Protein AF-A0A1Z8T392-F1 (afdb_monomer)

pLDDT: mean 76.61, std 21.07, range [21.7, 97.25]

Solvent-accessible surface area (backbone atoms only — not comparable to full-atom values): 53879 Å² total; per-residue (Å²): 110,75,70,64,54,54,56,55,56,63,66,55,63,78,77,70,82,82,86,79,89,86,83,80,90,88,86,86,80,90,82,90,87,83,83,86,84,88,86,86,86,84,83,86,80,91,80,88,80,84,82,88,83,87,85,86,89,87,81,90,85,86,87,81,88,86,92,84,89,84,84,90,82,86,88,85,90,87,87,88,86,86,86,87,89,85,91,81,86,83,79,83,74,80,79,90,80,79,82,70,96,71,83,81,83,89,77,62,59,65,58,57,50,47,74,76,32,81,87,56,62,64,68,63,54,67,69,53,50,75,71,36,47,60,51,42,48,66,30,44,74,63,44,74,74,16,42,60,52,31,53,51,36,52,54,53,14,49,50,31,58,76,41,91,88,54,58,95,59,49,30,38,34,43,34,37,39,43,72,73,66,64,48,61,63,77,61,56,69,75,45,54,44,66,32,45,50,50,43,22,48,44,26,67,76,63,65,40,65,54,68,44,45,49,51,26,32,74,48,32,33,52,61,38,47,39,40,34,76,75,33,67,41,60,58,74,67,54,44,73,56,55,44,67,44,41,50,46,26,57,70,62,21,84,46,40,67,44,26,50,28,36,48,53,34,38,76,70,55,31,55,68,48,47,52,45,41,63,75,56,72,46,56,50,67,43,46,33,50,41,60,62,60,77,54,100,43,71,68,57,26,52,52,44,47,52,34,36,53,48,30,50,48,52,17,44,68,78,40,36,74,46,28,62,75,39,45,58,56,64,25,46,43,54,68,31,78,28,68,63,39,37,51,52,52,51,54,46,42,24,53,86,47,99,89,53,40,20,50,44,44,53,45,61,37,32,75,50,37,55,51,48,48,41,62,44,68,63,40,63,57,56,49,33,48,51,46,51,49,46,52,59,68,40,84,49,67,78,44,52,84,69,86,74,65,71,88,76,60,55,56,86,41,52,62,66,51,43,64,65,52,52,62,42,53,52,21,92,48,48,89,34,71,68,52,53,49,53,50,38,43,52,21,32,57,50,45,46,27,32,37,48,61,60,38,58,37,61,41,66,43,100,85,75,46,74,46,80,37,72,41,57,71,35,59,84,43,34,38,81,60,66,28,55,59,41,41,50,52,58,33,66,39,64,45,31,41,61,47,49,51,54,54,44,61,77,47,28,37,45,60,34,62,74,45,72,44,47,65,83,58,37,65,57,54,50,49,55,39,37,74,39,26,44,35,82,39,70,43,102,82,70,48,79,42,57,44,75,49,96,84,58,37,89,85,62,52,66,62,43,55,49,46,47,51,56,49,52,61,46,49,57,53,35,47,72,77,44,45,89,78,39,62,51,48,74,70,32,53,50,59,65,37,34,64,64,60,82,69,28,24,52,54,26,53,55,44,41,53,25,84,43,62,66,51,27,49,52,50,52,51,54,50,49,88,74,58,60,64,52,50,53,51,37,49,44,46,20,50,50,38,49,52,48,51,46,54,53,47,51,52,34,54,46,33,1,70,64,13,32,88,26,75,70,19,67,52,52,48,54,47,56,51,56,49,68,74,65,58,100,69,86,86,88,84,91,81,86,80,90,77,79,64,73,78,56,48,53,62,39,28,44,73,74,44,72,76,43,63,29,41,41,38,43,34,40,23,35,40,43,36,41,30,68,79,73,48,28,45,31,43,24,33,27,41,40,39,36,41,35,36,62,79,48,93,52,32,37,44,33,45,37,36,37,43,24,38,15,41,31,41,36,86,45,38,37,37,39,22,44,34,42,37,40,35,42,37,38,39,36,44,57,96,48,31,39,42,37,38,39,43,37,43,37,43,31,49,32,41,37,38,39,44,36,85,70,52,21,32,33,37,34,66,44,45,33,41,35,42,38,40,36,41,35,41,37,41,59,43,80,56,94,52,36,38,42,32,45,34,45,34,42,36,42,39,42,38,37,38,50,57,41,55,43,40,73,41,90,86,34,45,65,40,71,72,62,62,37,33,32,41,47,66,45,74,52,55,44,39,34,39,32,50,31,39,35,44,34,40,65,46,74,45,96,91,38,26,40,41,32,48,34,38,37,40,35,44,36,39,36,80,40,38,66,50,60,62,45,47,35,31,48,68,61,51,64,95,82,56,67,32,50,39,58,37,66,82,50,74,35,51,34,32,40,45,32,41,33,41,38,39,37,45,35,66,37,36,31,39,38,45,36,41,37,36,50,44,64,42,94,51,48,44,42,40,38,41,38,38,36,42,37,41,58,86

Structure (mmCIF, N/CA/C/O backbone):
data_AF-A0A1Z8T392-F1
#
_entry.id   AF-A0A1Z8T392-F1
#
loop_
_atom_site.group_PDB
_atom_site.id
_atom_site.type_symbol
_atom_site.label_atom_id
_atom_site.label_alt_id
_atom_site.label_comp_id
_atom_site.label_asym_id
_atom_site.label_entity_id
_atom_site.label_seq_id
_atom_site.pdbx_PDB_ins_code
_atom_site.Cartn_x
_atom_site.Cartn_y
_atom_site.Cartn_z
_atom_site.occupancy
_atom_site.B_iso_or_equiv
_atom_site.auth_seq_id
_atom_site.auth_comp_id
_atom_site.auth_asym_id
_atom_site.auth_atom_id
_atom_site.pdbx_PDB_model_num
ATOM 1 N N . MET A 1 1 ? -39.365 -20.393 27.959 1.00 35.19 1 MET A N 1
ATOM 2 C CA . MET A 1 1 ? -39.059 -19.116 28.637 1.00 35.19 1 MET A CA 1
ATOM 3 C C . MET A 1 1 ? -38.687 -18.010 27.643 1.00 35.19 1 MET A C 1
ATOM 5 O O . MET A 1 1 ? -39.395 -17.018 27.655 1.00 35.19 1 MET A O 1
ATOM 9 N N . LYS A 1 2 ? -37.749 -18.210 26.690 1.00 28.64 2 LYS A N 1
ATOM 10 C CA . LYS A 1 2 ? -37.447 -17.259 25.579 1.00 28.64 2 LYS A CA 1
ATOM 11 C C . LYS A 1 2 ? -38.681 -16.676 24.848 1.00 28.64 2 LYS A C 1
ATOM 13 O O . LYS A 1 2 ? -38.760 -15.475 24.640 1.00 28.64 2 LYS A O 1
ATOM 18 N N . LYS A 1 3 ? -39.691 -17.500 24.534 1.00 29.34 3 LYS A N 1
ATOM 19 C CA . LYS A 1 3 ? -40.916 -17.056 23.831 1.00 29.34 3 LYS A CA 1
ATOM 20 C C . LYS A 1 3 ? -41.839 -16.144 24.664 1.00 29.34 3 LYS A C 1
ATOM 22 O O . LYS A 1 3 ? -42.532 -15.317 24.103 1.00 29.34 3 LYS A O 1
ATOM 27 N N . PHE A 1 4 ? -41.816 -16.266 25.994 1.00 32.41 4 PHE A N 1
ATOM 28 C CA . PHE A 1 4 ? -42.658 -15.464 26.895 1.00 32.41 4 PHE A CA 1
ATOM 29 C C . PHE A 1 4 ? -42.092 -14.049 27.112 1.00 32.41 4 PHE A C 1
ATOM 31 O O . PHE A 1 4 ? -42.850 -13.115 27.339 1.00 32.41 4 PHE A O 1
ATOM 38 N N . ILE A 1 5 ? -40.769 -13.890 26.993 1.00 38.12 5 ILE A N 1
ATOM 39 C CA . ILE A 1 5 ? -40.083 -12.592 27.077 1.00 38.12 5 ILE A CA 1
ATOM 40 C C . ILE A 1 5 ? -40.225 -11.824 25.749 1.00 38.12 5 ILE A C 1
ATOM 42 O O . ILE A 1 5 ? -40.546 -10.639 25.772 1.00 38.12 5 ILE A O 1
ATOM 46 N N . LEU A 1 6 ? -40.124 -12.507 24.597 1.00 35.31 6 LEU A N 1
ATOM 47 C CA . LEU A 1 6 ? -40.352 -11.894 23.274 1.00 35.31 6 LEU A CA 1
ATOM 48 C C . LEU A 1 6 ? -41.775 -11.317 23.108 1.00 35.31 6 LEU A C 1
ATOM 50 O O . LEU A 1 6 ? -41.955 -10.265 22.488 1.00 35.31 6 LEU A O 1
ATOM 54 N N . ASP A 1 7 ? -42.778 -11.984 23.689 1.00 33.69 7 ASP A N 1
ATOM 55 C CA . ASP A 1 7 ? -44.181 -11.553 23.628 1.00 33.69 7 ASP A CA 1
ATOM 56 C C . ASP A 1 7 ? -44.457 -10.312 24.509 1.00 33.69 7 ASP A C 1
ATOM 58 O O . ASP A 1 7 ? -45.347 -9.522 24.192 1.00 33.69 7 ASP A O 1
ATOM 62 N N . ILE A 1 8 ? -43.677 -10.083 25.577 1.00 34.00 8 ILE A N 1
ATOM 63 C CA . ILE A 1 8 ? -43.792 -8.886 26.438 1.00 34.00 8 ILE A CA 1
ATOM 64 C C . ILE A 1 8 ? -43.130 -7.666 25.779 1.00 34.00 8 ILE A C 1
ATOM 66 O O . ILE A 1 8 ? -43.694 -6.570 25.821 1.00 34.00 8 ILE A O 1
ATOM 70 N N . VAL A 1 9 ? -41.989 -7.868 25.109 1.00 35.25 9 VAL A N 1
ATOM 71 C CA . VAL A 1 9 ? -41.267 -6.818 24.365 1.00 35.25 9 VAL A CA 1
ATOM 72 C C . VAL A 1 9 ? -42.069 -6.357 23.139 1.00 35.25 9 VAL A C 1
ATOM 74 O O . VAL A 1 9 ? -42.199 -5.157 22.896 1.00 35.25 9 VAL A O 1
ATOM 77 N N . SER A 1 10 ? -42.724 -7.281 22.426 1.00 31.06 10 SER A N 1
ATOM 78 C CA . SER A 1 10 ? -43.555 -6.942 21.257 1.00 31.06 10 SER A CA 1
ATOM 79 C C . SER A 1 10 ? -44.819 -6.142 21.612 1.00 31.06 10 SER A C 1
ATOM 81 O O . SER A 1 10 ? -45.318 -5.376 20.787 1.00 31.06 10 SER A O 1
ATOM 83 N N . LEU A 1 11 ? -45.341 -6.274 22.839 1.00 29.48 11 LEU A N 1
ATOM 84 C CA . LEU A 1 11 ? -46.571 -5.590 23.257 1.00 29.48 11 LEU A CA 1
ATOM 85 C C . LEU A 1 11 ? -46.356 -4.123 23.676 1.00 29.48 11 LEU A C 1
ATOM 87 O O . LEU A 1 11 ? -47.320 -3.360 23.692 1.00 29.48 11 LEU A O 1
ATOM 91 N N . HIS A 1 12 ? -45.123 -3.712 23.998 1.00 33.53 12 HIS A N 1
ATOM 92 C CA . HIS A 1 12 ? -44.820 -2.350 24.474 1.00 33.53 12 HIS A CA 1
ATOM 93 C C . HIS A 1 12 ? -44.213 -1.431 23.405 1.00 33.53 12 HIS A C 1
ATOM 95 O O . HIS A 1 12 ? -44.299 -0.211 23.536 1.00 33.53 12 HIS A O 1
ATOM 101 N N . LEU A 1 13 ? -43.713 -1.982 22.293 1.00 28.03 13 LEU A N 1
ATOM 102 C CA . LEU A 1 13 ? -43.155 -1.189 21.191 1.00 28.03 13 LEU A CA 1
ATOM 103 C C . LEU A 1 13 ? -44.228 -0.435 20.373 1.00 28.03 13 LEU A C 1
ATOM 105 O O . LEU A 1 13 ? -43.931 0.539 19.690 1.00 28.03 13 LEU A O 1
ATOM 109 N N . THR A 1 14 ? -45.504 -0.826 20.485 1.00 28.28 14 THR A N 1
ATOM 110 C CA . THR A 1 14 ? -46.607 -0.199 19.724 1.00 28.28 14 THR A CA 1
ATOM 111 C C . THR A 1 14 ? -47.180 1.054 20.413 1.00 28.28 14 THR A C 1
ATOM 113 O O . THR A 1 14 ? -47.943 1.796 19.803 1.00 28.28 14 THR A O 1
ATOM 116 N N . ALA A 1 15 ? -46.817 1.329 21.673 1.00 29.58 15 ALA A N 1
ATOM 117 C CA . ALA A 1 15 ? -47.414 2.414 22.464 1.00 29.58 15 ALA A CA 1
ATOM 118 C C . ALA A 1 15 ? -46.528 3.666 22.624 1.00 29.58 15 ALA A C 1
ATOM 120 O O . ALA A 1 15 ? -46.999 4.668 23.158 1.00 29.58 15 ALA A O 1
ATOM 121 N N . VAL A 1 16 ? -45.274 3.640 22.154 1.00 27.98 16 VAL A N 1
ATOM 122 C CA . VAL A 1 16 ? -44.312 4.753 22.325 1.00 27.98 16 VAL A CA 1
ATOM 123 C C . VAL A 1 16 ? -43.982 5.469 21.002 1.00 27.98 16 VAL A C 1
ATOM 125 O O . VAL A 1 16 ? -43.465 6.581 21.010 1.00 27.98 16 VAL A O 1
ATOM 128 N N . LEU A 1 17 ? -44.388 4.924 19.849 1.00 26.16 17 LEU A N 1
ATOM 129 C CA . LEU A 1 17 ? -44.106 5.503 18.529 1.00 26.16 17 LEU A CA 1
ATOM 130 C C . LEU A 1 17 ? -45.190 6.482 18.029 1.00 26.16 17 LEU A C 1
ATOM 132 O O . LEU A 1 17 ? -45.655 6.400 16.898 1.00 26.16 17 LEU A O 1
ATOM 136 N N . THR A 1 18 ? -45.616 7.429 18.861 1.00 28.95 18 THR A N 1
ATOM 137 C CA . THR A 1 18 ? -46.416 8.575 18.396 1.00 28.95 18 THR A CA 1
ATOM 138 C C . THR A 1 18 ? -46.096 9.807 19.225 1.00 28.95 18 THR A C 1
ATOM 140 O O . THR A 1 18 ? -46.852 10.104 20.136 1.00 28.95 18 THR A O 1
ATOM 143 N N . ILE A 1 19 ? -44.992 10.498 18.919 1.00 26.67 19 ILE A N 1
ATOM 144 C CA . ILE A 1 19 ? -44.839 11.969 18.891 1.00 26.67 19 ILE A CA 1
ATOM 145 C C . ILE A 1 19 ? -43.508 12.258 18.162 1.00 26.67 19 ILE A C 1
ATOM 147 O O . ILE A 1 19 ? -42.444 12.243 18.766 1.00 26.67 19 ILE A O 1
ATOM 151 N N . ALA A 1 20 ? -43.574 12.536 16.859 1.00 25.31 20 ALA A N 1
ATOM 152 C CA . ALA A 1 20 ? -42.583 13.334 16.131 1.00 25.31 20 ALA A CA 1
ATOM 153 C C . ALA A 1 20 ? -43.259 13.901 14.864 1.00 25.31 20 ALA A C 1
ATOM 155 O O . ALA A 1 20 ? -43.788 13.123 14.066 1.00 25.31 20 ALA A O 1
ATOM 156 N N . PRO A 1 21 ? -43.335 15.231 14.675 1.00 30.06 21 PRO A N 1
ATOM 157 C CA . PRO A 1 21 ? -43.915 15.819 13.475 1.00 30.06 21 PRO A CA 1
ATOM 158 C C . PRO A 1 21 ? -42.927 15.794 12.299 1.00 30.06 21 PRO A C 1
ATOM 160 O O . PRO A 1 21 ? -41.807 16.286 12.381 1.00 30.06 21 PRO A O 1
ATOM 163 N N . THR A 1 22 ? -43.402 15.250 11.182 1.00 25.98 22 THR A N 1
ATOM 164 C CA . THR A 1 22 ? -42.767 15.219 9.859 1.00 25.98 22 THR A CA 1
ATOM 165 C C . THR A 1 22 ? -42.927 16.546 9.103 1.00 25.98 22 THR A C 1
ATOM 167 O O . THR A 1 22 ? -44.048 17.033 8.944 1.00 25.98 22 THR A O 1
ATOM 170 N N . SER A 1 23 ? -41.841 17.063 8.526 1.00 28.25 23 SER A N 1
ATOM 171 C CA . SER A 1 23 ? -41.832 18.042 7.422 1.00 28.25 23 SER A CA 1
ATOM 172 C C . SER A 1 23 ? -40.484 17.933 6.694 1.00 28.25 23 SER A C 1
ATOM 174 O O . SER A 1 23 ? -39.463 17.982 7.360 1.00 28.25 23 SER A O 1
ATOM 176 N N . GLY A 1 24 ? -40.359 17.787 5.377 1.00 25.66 24 GLY A N 1
ATOM 177 C CA . GLY A 1 24 ? -41.341 17.776 4.305 1.00 25.66 24 GLY A CA 1
ATOM 178 C C . GLY A 1 24 ? -40.683 17.288 3.009 1.00 25.66 24 GLY A C 1
ATOM 179 O O . GLY A 1 24 ? -39.503 17.520 2.763 1.00 25.66 24 GLY A O 1
ATOM 180 N N . PHE A 1 25 ? -41.482 16.595 2.204 1.00 23.06 25 PHE A N 1
ATOM 181 C CA . PHE A 1 25 ? -41.182 16.164 0.845 1.00 23.06 25 PHE A CA 1
ATOM 182 C C . PHE A 1 25 ? -41.152 17.350 -0.130 1.00 23.06 25 PHE A C 1
ATOM 184 O O . PHE A 1 25 ? -42.009 18.232 -0.058 1.00 23.06 25 PHE A O 1
ATOM 191 N N . ALA A 1 26 ? -40.269 17.286 -1.128 1.00 24.02 26 ALA A N 1
ATOM 192 C CA . ALA A 1 26 ? -40.478 17.929 -2.420 1.00 24.02 26 ALA A CA 1
ATOM 193 C C . ALA A 1 26 ? -40.222 16.911 -3.541 1.00 24.02 26 ALA A C 1
ATOM 195 O O . ALA A 1 26 ? -39.096 16.495 -3.792 1.00 24.02 26 ALA A O 1
ATOM 196 N N . GLN A 1 27 ? -41.308 16.523 -4.205 1.00 23.34 27 GLN A N 1
ATOM 197 C CA . GLN A 1 27 ? -41.355 15.779 -5.458 1.00 23.34 27 GLN A CA 1
ATOM 198 C C . GLN A 1 27 ? -42.255 16.586 -6.398 1.00 23.34 27 GLN A C 1
ATOM 200 O O . GLN A 1 27 ? -43.437 16.698 -6.103 1.00 23.34 27 GLN A O 1
ATOM 205 N N . VAL A 1 28 ? -41.720 17.142 -7.491 1.00 23.70 28 VAL A N 1
ATOM 206 C CA . VAL A 1 28 ? -42.434 17.649 -8.691 1.00 23.70 28 VAL A CA 1
ATOM 207 C C . VAL A 1 28 ? -41.365 17.837 -9.789 1.00 23.70 28 VAL A C 1
ATOM 209 O O . VAL A 1 28 ? -40.301 18.347 -9.466 1.00 23.70 28 VAL A O 1
ATOM 212 N N . ALA A 1 29 ? -41.513 17.596 -11.094 1.00 23.94 29 ALA A N 1
ATOM 213 C CA . ALA A 1 29 ? -42.322 16.731 -11.954 1.00 23.94 29 ALA A CA 1
ATOM 214 C C . ALA A 1 29 ? -41.841 16.985 -13.410 1.00 23.94 29 ALA A C 1
ATOM 216 O O . ALA A 1 29 ? -41.576 18.125 -13.773 1.00 23.94 29 ALA A O 1
ATOM 217 N N . ILE A 1 30 ? -41.759 15.917 -14.209 1.00 23.56 30 ILE A N 1
ATOM 218 C CA . ILE A 1 30 ? -42.314 15.735 -15.571 1.00 23.56 30 ILE A CA 1
ATOM 219 C C . ILE A 1 30 ? -42.176 16.876 -16.611 1.00 23.56 30 ILE A C 1
ATOM 221 O O . ILE A 1 30 ? -42.876 17.881 -16.531 1.00 23.56 30 ILE A O 1
ATOM 225 N N . SER A 1 31 ? -41.491 16.575 -17.728 1.00 23.50 31 SER A N 1
ATOM 226 C CA . SER A 1 31 ? -42.078 16.707 -19.080 1.00 23.50 31 SER A CA 1
ATOM 227 C C . SER A 1 31 ? -41.375 15.807 -20.111 1.00 23.50 31 SER A C 1
ATOM 229 O O . SER A 1 31 ? -40.243 16.074 -20.512 1.00 23.50 31 SER A O 1
ATOM 231 N N . GLU A 1 32 ? -42.078 14.764 -20.558 1.00 26.92 32 GLU A N 1
ATOM 232 C CA . GLU A 1 32 ? -41.911 14.137 -21.877 1.00 26.92 32 GLU A CA 1
ATOM 233 C C . GLU A 1 32 ? -42.444 15.062 -22.995 1.00 26.92 32 GLU A C 1
ATOM 235 O O . GLU A 1 32 ? -43.193 15.996 -22.708 1.00 26.92 32 GLU A O 1
ATOM 240 N N . ILE A 1 33 ? -42.079 14.728 -24.246 1.00 25.47 33 ILE A N 1
ATOM 241 C CA . ILE A 1 33 ? -42.636 15.047 -25.591 1.00 25.47 33 ILE A CA 1
ATOM 242 C C . ILE A 1 33 ? -41.437 15.383 -26.510 1.00 25.47 33 ILE A C 1
ATOM 244 O O . ILE A 1 33 ? -40.689 16.307 -26.227 1.00 25.47 33 ILE A O 1
ATOM 248 N N . GLY A 1 34 ? -41.163 14.718 -27.634 1.00 24.95 34 GLY A N 1
ATOM 249 C CA . GLY A 1 34 ? -41.934 13.740 -28.387 1.00 24.95 34 GLY A CA 1
ATOM 250 C C . GLY A 1 34 ? -41.146 13.197 -29.590 1.00 24.95 34 GLY A C 1
ATOM 251 O O . GLY A 1 34 ? -39.995 13.550 -29.841 1.00 24.95 34 GLY A O 1
ATOM 252 N N . GLU A 1 35 ? -41.808 12.284 -30.290 1.00 25.72 35 GLU A N 1
ATOM 253 C CA . GLU A 1 35 ? -41.303 11.344 -31.285 1.00 25.72 35 GLU A CA 1
ATOM 254 C C . GLU A 1 35 ? -40.900 11.924 -32.663 1.00 25.72 35 GLU A C 1
ATOM 256 O O . GLU A 1 35 ? -41.410 12.937 -33.136 1.00 25.72 35 GLU A O 1
ATOM 261 N N . LYS A 1 36 ? -40.004 11.153 -33.303 1.00 29.47 36 LYS A N 1
ATOM 262 C CA . LYS A 1 36 ? -39.677 10.927 -34.735 1.00 29.47 36 LYS A CA 1
ATOM 263 C C . LYS A 1 36 ? -40.721 11.334 -35.809 1.00 29.47 36 LYS A C 1
ATOM 265 O O . LYS A 1 36 ? -41.923 11.260 -35.577 1.00 29.47 36 LYS A O 1
ATOM 270 N N . PRO A 1 37 ? -40.272 11.575 -37.066 1.00 28.70 37 PRO A N 1
ATOM 271 C CA . PRO A 1 37 ? -40.296 10.483 -38.058 1.00 28.70 37 PRO A CA 1
ATOM 272 C C . PRO A 1 37 ? -39.078 10.390 -38.999 1.00 28.70 37 PRO A C 1
ATOM 274 O O . PRO A 1 37 ? -38.380 11.356 -39.293 1.00 28.70 37 PRO A O 1
ATOM 277 N N . SER A 1 38 ? -38.873 9.166 -39.489 1.00 26.19 38 SER A N 1
ATOM 278 C CA . SER A 1 38 ? -37.962 8.758 -40.564 1.00 26.19 38 SER A CA 1
ATOM 279 C C . SER A 1 38 ? -38.312 9.390 -41.913 1.00 26.19 38 SER A C 1
ATOM 281 O O . SER A 1 38 ? -39.504 9.517 -42.165 1.00 26.19 38 SER A O 1
ATOM 283 N N . VAL A 1 39 ? -37.350 9.533 -42.838 1.00 26.69 39 VAL A N 1
ATOM 284 C CA . VAL A 1 39 ? -37.505 9.029 -44.224 1.00 26.69 39 VAL A CA 1
ATOM 285 C C . VAL A 1 39 ? -36.128 8.800 -44.874 1.00 26.69 39 VAL A C 1
ATOM 287 O O . VAL A 1 39 ? -35.294 9.697 -44.905 1.00 26.69 39 VAL A O 1
ATOM 290 N N . ASN A 1 40 ? -35.931 7.603 -45.425 1.00 32.16 40 ASN A N 1
ATOM 291 C CA . ASN A 1 40 ? -34.962 7.264 -46.473 1.00 32.16 40 ASN A CA 1
ATOM 292 C C . ASN A 1 40 ? -35.804 7.034 -47.745 1.00 32.16 40 ASN A C 1
ATOM 294 O O . ASN A 1 40 ? -36.875 6.430 -47.626 1.00 32.16 40 ASN A O 1
ATOM 298 N N . PRO A 1 41 ? -35.424 7.544 -48.924 1.00 30.41 41 PRO A N 1
ATOM 299 C CA . PRO A 1 41 ? -35.066 6.624 -50.022 1.00 30.41 41 PRO A CA 1
ATOM 300 C C . PRO A 1 41 ? -33.976 7.242 -50.930 1.00 30.41 41 PRO A C 1
ATOM 302 O O . PRO A 1 41 ? -33.936 8.449 -51.124 1.00 30.41 41 PRO A O 1
ATOM 305 N N . GLY A 1 42 ? -33.013 6.521 -51.491 1.00 23.70 42 GLY A N 1
ATOM 306 C CA . GLY A 1 42 ? -33.155 5.329 -52.318 1.00 23.70 42 GLY A CA 1
ATOM 307 C C . GLY A 1 42 ? -32.469 5.607 -53.668 1.00 23.70 42 GLY A C 1
ATOM 308 O O . GLY A 1 42 ? -32.588 6.703 -54.205 1.00 23.70 42 GLY A O 1
ATOM 309 N N . ASP A 1 43 ? -31.770 4.593 -54.172 1.00 27.06 43 ASP A N 1
ATOM 310 C CA . ASP A 1 43 ? -31.407 4.360 -55.578 1.00 27.06 43 ASP A CA 1
ATOM 311 C C . ASP A 1 43 ? -30.251 5.149 -56.238 1.00 27.06 43 ASP A C 1
ATOM 313 O O . ASP A 1 43 ? -30.388 6.230 -56.802 1.00 27.06 43 ASP A O 1
ATOM 317 N N . ASN A 1 44 ? -29.089 4.480 -56.208 1.00 28.30 44 ASN A N 1
ATOM 318 C CA . ASN A 1 44 ? -28.139 4.191 -57.302 1.00 28.30 44 ASN A CA 1
ATOM 319 C C . ASN A 1 44 ? -28.502 4.737 -58.715 1.00 28.30 44 ASN A C 1
ATOM 321 O O . ASN A 1 44 ? -29.647 4.604 -59.147 1.00 28.30 44 ASN A O 1
ATOM 325 N N . PRO A 1 45 ? -27.516 5.173 -59.530 1.00 32.47 45 PRO A N 1
ATOM 326 C CA . PRO A 1 45 ? -26.715 4.170 -60.236 1.00 32.47 45 PRO A CA 1
ATOM 327 C C . PRO A 1 45 ? -25.217 4.492 -60.387 1.00 32.47 45 PRO A C 1
ATOM 329 O O . PRO A 1 45 ? -24.777 5.632 -60.517 1.00 32.47 45 PRO A O 1
ATOM 332 N N . SER A 1 46 ? -24.455 3.408 -60.492 1.00 28.67 46 SER A N 1
ATOM 333 C CA . SER A 1 46 ? -23.177 3.282 -61.189 1.00 28.67 46 SER A CA 1
ATOM 334 C C . SER A 1 46 ? -23.083 4.099 -62.486 1.00 28.67 46 SER A C 1
ATOM 336 O O . SER A 1 46 ? -23.945 3.934 -63.349 1.00 28.67 46 SER A O 1
ATOM 338 N N . TYR A 1 47 ? -21.972 4.813 -62.705 1.00 27.83 47 TYR A N 1
ATOM 339 C CA . TYR A 1 47 ? -21.327 4.843 -64.025 1.00 27.83 47 TYR A CA 1
ATOM 340 C C . TYR A 1 47 ? -19.882 5.370 -63.979 1.00 27.83 47 TYR A C 1
ATOM 342 O O . TYR A 1 47 ? -19.613 6.481 -63.534 1.00 27.83 47 TYR A O 1
ATOM 350 N N . ASN A 1 48 ? -18.975 4.546 -64.498 1.00 33.94 48 ASN A N 1
ATOM 351 C CA . ASN A 1 48 ? -17.650 4.896 -65.007 1.00 33.94 48 ASN A CA 1
ATOM 352 C C . ASN A 1 48 ? -17.811 5.353 -66.467 1.00 33.94 48 ASN A C 1
ATOM 354 O O . ASN A 1 48 ? -18.532 4.680 -67.207 1.00 33.94 48 ASN A O 1
ATOM 358 N N . PRO A 1 49 ? -17.109 6.402 -66.919 1.00 30.44 49 PRO A N 1
ATOM 359 C CA . PRO A 1 49 ? -16.421 6.227 -68.191 1.00 30.44 49 PRO A CA 1
ATOM 360 C C . PRO A 1 49 ? -15.016 6.844 -68.226 1.00 30.44 49 PRO A C 1
ATOM 362 O O . PRO A 1 49 ? -14.748 7.952 -67.763 1.00 30.44 49 PRO A O 1
ATOM 365 N N . SER A 1 50 ? -14.143 6.091 -68.881 1.00 27.44 50 SER A N 1
ATOM 366 C CA . SER A 1 50 ? -12.998 6.562 -69.646 1.00 27.44 50 SER A CA 1
ATOM 367 C C . SER A 1 50 ? -13.382 7.615 -70.700 1.00 27.44 50 SER A C 1
ATOM 369 O O . SER A 1 50 ? -14.524 7.664 -71.143 1.00 27.44 50 SER A O 1
ATOM 371 N N . GLU A 1 51 ? -12.358 8.321 -71.189 1.00 28.36 51 GLU A N 1
ATOM 372 C CA . GLU A 1 51 ? -12.315 9.122 -72.431 1.00 28.36 51 GLU A CA 1
ATOM 373 C C . GLU A 1 51 ? -12.735 10.602 -72.346 1.00 28.36 51 GLU A C 1
ATOM 375 O O . GLU A 1 51 ? -13.886 10.989 -72.486 1.00 28.36 51 GLU A O 1
ATOM 380 N N . ASN A 1 52 ? -11.714 11.423 -72.088 1.00 30.55 52 ASN A N 1
ATOM 381 C CA . ASN A 1 52 ? -11.114 12.411 -72.995 1.00 30.55 52 ASN A CA 1
ATOM 382 C C . ASN A 1 52 ? -11.981 13.328 -73.897 1.00 30.55 52 ASN A C 1
ATOM 384 O O . ASN A 1 52 ? -12.950 12.934 -74.530 1.00 30.55 52 ASN A O 1
ATOM 388 N N . ASP A 1 53 ? -11.400 14.518 -74.088 1.00 28.06 53 ASP A N 1
ATOM 389 C CA . ASP A 1 53 ? -11.475 15.411 -75.252 1.00 28.06 53 ASP A CA 1
ATOM 390 C C . ASP A 1 53 ? -12.496 16.570 -75.327 1.00 28.06 53 ASP A C 1
ATOM 392 O O . ASP A 1 53 ? -13.563 16.515 -75.926 1.00 28.06 53 ASP A O 1
ATOM 396 N N . SER A 1 54 ? -12.023 17.702 -74.793 1.00 29.05 54 SER A N 1
ATOM 397 C CA . SER A 1 54 ? -11.605 18.901 -75.546 1.00 29.05 54 SER A CA 1
ATOM 398 C C . SER A 1 54 ? -12.615 19.739 -76.363 1.00 29.05 54 SER A C 1
ATOM 400 O O . SER A 1 54 ? -13.118 19.373 -77.419 1.00 29.05 54 SER A O 1
ATOM 402 N N . SER A 1 55 ? -12.696 21.016 -75.966 1.00 30.22 55 SER A N 1
ATOM 403 C CA . SER A 1 55 ? -12.978 22.187 -76.817 1.00 30.22 55 SER A CA 1
ATOM 404 C C . SER A 1 55 ? -11.984 23.303 -76.427 1.00 30.22 55 SER A C 1
ATOM 406 O O . SER A 1 55 ? -12.196 23.978 -75.424 1.00 30.22 55 SER A O 1
ATOM 408 N N . LYS A 1 56 ? -10.738 23.363 -76.929 1.00 31.77 56 LYS A N 1
ATOM 409 C CA . LYS A 1 56 ? -10.218 23.807 -78.249 1.00 31.77 56 LYS A CA 1
ATOM 410 C C . LYS A 1 56 ? -10.698 25.178 -78.735 1.00 31.77 56 LYS A C 1
ATOM 412 O O . LYS A 1 56 ? -11.876 25.319 -79.020 1.00 31.77 56 LYS A O 1
ATOM 417 N N . LEU A 1 57 ? -9.736 26.080 -78.995 1.00 27.41 57 LEU A N 1
ATOM 418 C CA . LEU A 1 57 ? -9.571 26.885 -80.229 1.00 27.41 57 LEU A CA 1
ATOM 419 C C . LEU A 1 57 ? -8.263 27.726 -80.145 1.00 27.41 57 LEU A C 1
ATOM 421 O O . LEU A 1 57 ? -8.084 28.413 -79.150 1.00 27.41 57 LEU A O 1
ATOM 425 N N . GLN A 1 58 ? -7.321 27.783 -81.104 1.00 34.44 58 GLN A N 1
ATOM 426 C CA . GLN A 1 58 ? -7.068 27.045 -82.360 1.00 34.44 58 GLN A CA 1
ATOM 427 C C . GLN A 1 58 ? -5.679 27.434 -82.944 1.00 34.44 58 GLN A C 1
ATOM 429 O O . GLN A 1 58 ? -5.261 28.582 -82.825 1.00 34.44 58 GLN A O 1
ATOM 434 N N . ILE A 1 59 ? -5.021 26.497 -83.641 1.00 31.06 59 ILE A N 1
ATOM 435 C CA . ILE A 1 59 ? -3.859 26.690 -84.543 1.00 31.06 59 ILE A CA 1
ATOM 436 C C . ILE A 1 59 ? -4.338 26.389 -85.986 1.00 31.06 59 ILE A C 1
ATOM 438 O O . ILE A 1 59 ? -5.249 25.564 -86.124 1.00 31.06 59 ILE A O 1
ATOM 442 N N . PRO A 1 60 ? -3.783 26.991 -87.063 1.00 32.09 60 PRO A N 1
ATOM 443 C CA . PRO A 1 60 ? -4.285 26.780 -88.424 1.00 32.09 60 PRO A CA 1
ATOM 444 C C . PRO A 1 60 ? -3.839 25.468 -89.111 1.00 32.09 60 PRO A C 1
ATOM 446 O O . PRO A 1 60 ? -2.665 25.113 -89.110 1.00 32.09 60 PRO A O 1
ATOM 449 N N . SER A 1 61 ? -4.857 24.843 -89.718 1.00 28.73 61 SER A N 1
ATOM 450 C CA . SER A 1 61 ? -5.037 23.855 -90.808 1.00 28.73 61 SER A CA 1
ATOM 451 C C . SER A 1 61 ? -3.876 23.151 -91.542 1.00 28.73 61 SER A C 1
ATOM 453 O O . SER A 1 61 ? -2.929 23.774 -92.017 1.00 28.73 61 SER A O 1
ATOM 455 N N . ALA A 1 62 ? -4.119 21.859 -91.816 1.00 30.02 62 ALA A N 1
ATOM 456 C CA . ALA A 1 62 ? -3.620 21.101 -92.964 1.00 30.02 62 ALA A CA 1
ATOM 457 C C . ALA A 1 62 ? -4.817 20.567 -93.783 1.00 30.02 62 ALA A C 1
ATOM 459 O O . ALA A 1 62 ? -5.722 19.951 -93.217 1.00 30.02 62 ALA A O 1
ATOM 460 N N . ASP A 1 63 ? -4.795 20.763 -95.105 1.00 29.80 63 ASP A N 1
ATOM 461 C CA . ASP A 1 63 ? -5.789 20.240 -96.047 1.00 29.80 63 ASP A CA 1
ATOM 462 C C . ASP A 1 63 ? -5.281 18.989 -96.791 1.00 29.80 63 ASP A C 1
ATOM 464 O O . ASP A 1 63 ? -4.232 18.996 -97.433 1.00 29.80 63 ASP A O 1
ATOM 468 N N . SER A 1 64 ? -6.141 17.965 -96.796 1.00 30.98 64 SER A N 1
ATOM 469 C CA . SER A 1 64 ? -6.327 16.903 -97.808 1.00 30.98 64 SER A CA 1
ATOM 470 C C . SER A 1 64 ? -5.329 15.724 -97.972 1.00 30.98 64 SER A C 1
ATOM 472 O O . SER A 1 64 ? -4.266 15.817 -98.574 1.00 30.98 64 SER A O 1
ATOM 474 N N . LYS A 1 65 ? -5.823 14.552 -97.524 1.00 30.66 65 LYS A N 1
ATOM 475 C CA . LYS A 1 65 ? -5.764 13.167 -98.088 1.00 30.66 65 LYS A CA 1
ATOM 476 C C . LYS A 1 65 ? -5.657 13.079 -99.634 1.00 30.66 65 LYS A C 1
ATOM 478 O O . LYS A 1 65 ? -6.100 14.034 -100.270 1.00 30.66 65 LYS A O 1
ATOM 483 N N . PRO A 1 66 ? -5.220 11.948 -100.268 1.00 38.38 66 PRO A N 1
ATOM 484 C CA . PRO A 1 66 ? -5.857 10.593 -100.212 1.00 38.38 66 PRO A CA 1
ATOM 485 C C . PRO A 1 66 ? -4.880 9.377 -100.139 1.00 38.38 66 PRO A C 1
ATOM 487 O O . PRO A 1 66 ? -3.750 9.468 -100.588 1.00 38.38 66 PRO A O 1
ATOM 490 N N . THR A 1 67 ? -5.145 8.284 -99.396 1.00 30.42 67 THR A N 1
ATOM 491 C CA . THR A 1 67 ? -5.899 7.018 -99.684 1.00 30.42 67 THR A CA 1
ATOM 492 C C . THR A 1 67 ? -5.393 6.103 -100.827 1.00 30.42 67 THR A C 1
ATOM 494 O O . THR A 1 67 ? -5.487 6.505 -101.980 1.00 30.42 67 THR A O 1
ATOM 497 N N . GLY A 1 68 ? -5.066 4.824 -100.524 1.00 28.78 68 GLY A N 1
ATOM 498 C CA . GLY A 1 68 ? -5.230 3.671 -101.451 1.00 28.78 68 GLY A CA 1
ATOM 499 C C . GLY A 1 68 ? -4.130 2.575 -101.486 1.00 28.78 68 GLY A C 1
ATOM 500 O O . GLY A 1 68 ? -2.985 2.879 -101.779 1.00 28.78 68 GLY A O 1
ATOM 501 N N . ASN A 1 69 ? -4.521 1.310 -101.237 1.00 27.45 69 ASN A N 1
ATOM 502 C CA . ASN A 1 69 ? -3.823 -0.008 -101.380 1.00 27.45 69 ASN A CA 1
ATOM 503 C C . ASN A 1 69 ? -3.427 -0.380 -102.857 1.00 27.45 69 ASN A C 1
ATOM 505 O O . ASN A 1 69 ? -3.813 0.398 -103.729 1.00 27.45 69 ASN A O 1
ATOM 509 N N . PRO A 1 70 ? -2.957 -1.610 -103.254 1.00 43.56 70 PRO A N 1
ATOM 510 C CA . PRO A 1 70 ? -2.028 -2.652 -102.713 1.00 43.56 70 PRO A CA 1
ATOM 511 C C . PRO A 1 70 ? -1.034 -3.293 -103.770 1.00 43.56 70 PRO A C 1
ATOM 513 O O . PRO A 1 70 ? -1.104 -2.998 -104.955 1.00 43.56 70 PRO A O 1
ATOM 516 N N . THR A 1 71 ? -0.210 -4.275 -103.331 1.00 35.25 71 THR A N 1
ATOM 517 C CA . THR A 1 71 ? 0.272 -5.537 -104.009 1.00 35.25 71 THR A CA 1
ATOM 518 C C . THR A 1 71 ? 1.204 -5.605 -105.250 1.00 35.25 71 THR A C 1
ATOM 520 O O . THR A 1 71 ? 1.003 -4.933 -106.248 1.00 35.25 71 THR A O 1
ATOM 523 N N . GLU A 1 72 ? 2.111 -6.604 -105.158 1.00 31.81 72 GLU A N 1
ATOM 524 C CA . GLU A 1 72 ? 2.677 -7.551 -106.162 1.00 31.81 72 GLU A CA 1
ATOM 525 C C . GLU A 1 72 ? 3.491 -7.096 -107.399 1.00 31.81 72 GLU A C 1
ATOM 527 O O . GLU A 1 72 ? 3.040 -6.315 -108.227 1.00 31.81 72 GLU A O 1
ATOM 532 N N . GLY A 1 73 ? 4.643 -7.772 -107.596 1.00 25.89 73 GLY A N 1
ATOM 533 C CA . GLY A 1 73 ? 5.185 -8.119 -108.924 1.00 25.89 73 GLY A CA 1
ATOM 534 C C . GLY A 1 73 ? 6.619 -7.666 -109.256 1.00 25.89 73 GLY A C 1
ATOM 535 O O . GLY A 1 73 ? 6.824 -6.569 -109.760 1.00 25.89 73 GLY A O 1
ATOM 536 N N . SER A 1 74 ? 7.616 -8.546 -109.075 1.00 31.97 74 SER A N 1
ATOM 537 C CA . SER A 1 74 ? 8.848 -8.582 -109.909 1.00 31.97 74 SER A CA 1
ATOM 538 C C . SER A 1 74 ? 8.517 -9.063 -111.343 1.00 31.97 74 SER A C 1
ATOM 540 O O . SER A 1 74 ? 7.381 -9.493 -111.549 1.00 31.97 74 SER A O 1
ATOM 542 N N . PRO A 1 75 ? 9.467 -9.212 -112.302 1.00 54.84 75 PRO A N 1
ATOM 543 C CA . PRO A 1 75 ? 10.812 -8.641 -112.537 1.00 54.84 75 PRO A CA 1
ATOM 544 C C . PRO A 1 75 ? 10.790 -7.796 -113.855 1.00 54.84 75 PRO A C 1
ATOM 546 O O . PRO A 1 75 ? 9.700 -7.494 -114.319 1.00 54.84 75 PRO A O 1
ATOM 549 N N . ILE A 1 76 ? 11.864 -7.251 -114.458 1.00 30.41 76 ILE A N 1
ATOM 550 C CA . ILE A 1 76 ? 12.845 -7.888 -115.376 1.00 30.41 76 ILE A CA 1
ATOM 551 C C . ILE A 1 76 ? 14.068 -6.951 -115.563 1.00 30.41 76 ILE A C 1
ATOM 553 O O . ILE A 1 76 ? 13.917 -5.745 -115.742 1.00 30.41 76 ILE A O 1
ATOM 557 N N . THR A 1 77 ? 15.271 -7.524 -115.561 1.00 38.09 77 THR A N 1
ATOM 558 C CA . THR A 1 77 ? 16.530 -7.025 -116.167 1.00 38.09 77 THR A CA 1
ATOM 559 C C . THR A 1 77 ? 16.497 -7.163 -117.711 1.00 38.09 77 THR A C 1
ATOM 561 O O . THR A 1 77 ? 15.542 -7.746 -118.222 1.00 38.09 77 THR A O 1
ATOM 564 N N . PRO A 1 78 ? 17.562 -6.866 -118.493 1.00 51.47 78 PRO A N 1
ATOM 565 C CA . PRO A 1 78 ? 18.597 -5.812 -118.456 1.00 51.47 78 PRO A CA 1
ATOM 566 C C . PRO A 1 78 ? 18.774 -5.115 -119.841 1.00 51.47 78 PRO A C 1
ATOM 568 O O . PRO A 1 78 ? 18.215 -5.567 -120.836 1.00 51.47 78 PRO A O 1
ATOM 571 N N . ASP A 1 79 ? 19.650 -4.106 -119.956 1.00 35.53 79 ASP A N 1
ATOM 572 C CA . ASP A 1 79 ? 20.480 -3.962 -121.171 1.00 35.53 79 ASP A CA 1
ATOM 573 C C . ASP A 1 79 ? 21.859 -3.348 -120.858 1.00 35.53 79 ASP A C 1
ATOM 575 O O . ASP A 1 79 ? 21.988 -2.347 -120.153 1.00 35.53 79 ASP A O 1
ATOM 579 N N . LEU A 1 80 ? 22.876 -4.020 -121.393 1.00 50.91 80 LEU A N 1
ATOM 580 C CA . LEU A 1 80 ? 24.305 -3.752 -121.398 1.00 50.91 80 LEU A CA 1
ATOM 581 C C . LEU A 1 80 ? 24.693 -3.450 -122.847 1.00 50.91 80 LEU A C 1
ATOM 583 O O . LEU A 1 80 ? 24.916 -4.392 -123.601 1.00 50.91 80 LEU A O 1
ATOM 587 N N . THR A 1 81 ? 24.893 -2.193 -123.238 1.00 32.56 81 THR A N 1
ATOM 588 C CA . THR A 1 81 ? 25.637 -1.912 -124.477 1.00 32.56 81 THR A CA 1
ATOM 589 C C . THR A 1 81 ? 26.376 -0.567 -124.438 1.00 32.56 81 THR A C 1
ATOM 591 O O . THR A 1 81 ? 25.771 0.499 -124.440 1.00 32.56 81 THR A O 1
ATOM 594 N N . ASN A 1 82 ? 27.713 -0.671 -124.509 1.00 34.66 82 ASN A N 1
ATOM 595 C CA . ASN A 1 82 ? 28.701 0.298 -125.030 1.00 34.66 82 ASN A CA 1
ATOM 596 C C . ASN A 1 82 ? 29.607 1.076 -124.038 1.00 34.66 82 ASN A C 1
ATOM 598 O O . ASN A 1 82 ? 29.370 2.221 -123.673 1.00 34.66 82 ASN A O 1
ATOM 602 N N . VAL A 1 83 ? 30.731 0.420 -123.719 1.00 33.44 83 VAL A N 1
ATOM 603 C CA . VAL A 1 83 ? 32.092 0.927 -123.368 1.00 33.44 83 VAL A CA 1
ATOM 604 C C . VAL A 1 83 ? 32.797 1.562 -124.607 1.00 33.44 83 VAL A C 1
ATOM 606 O O . VAL A 1 83 ? 32.222 1.392 -125.685 1.00 33.44 83 VAL A O 1
ATOM 609 N N . PRO A 1 84 ? 34.038 2.156 -124.599 1.00 49.97 84 PRO A N 1
ATOM 610 C CA . PRO A 1 84 ? 35.091 2.334 -123.556 1.00 49.97 84 PRO A CA 1
ATOM 611 C C . PRO A 1 84 ? 35.867 3.708 -123.574 1.00 49.97 84 PRO A C 1
ATOM 613 O O . PRO A 1 84 ? 35.524 4.610 -124.328 1.00 49.97 84 PRO A O 1
ATOM 616 N N . PHE A 1 85 ? 36.984 3.777 -122.810 1.00 35.28 85 PHE A N 1
ATOM 617 C CA . PHE A 1 85 ? 38.038 4.821 -122.625 1.00 35.28 85 PHE A CA 1
ATOM 618 C C . PHE A 1 85 ? 37.749 5.832 -121.495 1.00 35.28 85 PHE A C 1
ATOM 620 O O . PHE A 1 85 ? 36.684 6.420 -121.469 1.00 35.28 85 PHE A O 1
ATOM 627 N N . GLY A 1 86 ? 38.615 6.145 -120.523 1.00 30.98 86 GLY A N 1
ATOM 628 C CA . GLY A 1 86 ? 40.007 5.811 -120.215 1.00 30.98 86 GLY A CA 1
ATOM 629 C C . GLY A 1 86 ? 40.599 6.905 -119.292 1.00 30.98 86 GLY A C 1
ATOM 630 O O . GLY A 1 86 ? 40.213 8.063 -119.405 1.00 30.98 86 GLY A O 1
ATOM 631 N N . ASN A 1 87 ? 41.575 6.517 -118.460 1.00 33.91 87 ASN A N 1
ATOM 632 C CA . ASN A 1 87 ? 42.537 7.300 -117.654 1.00 33.91 87 ASN A CA 1
ATOM 633 C C . ASN A 1 87 ? 42.269 7.687 -116.175 1.00 33.91 87 ASN A C 1
ATOM 635 O O . ASN A 1 87 ? 41.127 7.867 -115.765 1.00 33.91 87 ASN A O 1
ATOM 639 N N . PRO A 1 88 ? 43.355 7.737 -115.360 1.00 44.09 88 PRO A N 1
ATOM 640 C CA . PRO A 1 88 ? 43.352 7.344 -113.950 1.00 44.09 88 PRO A CA 1
ATOM 641 C C . PRO A 1 88 ? 43.545 8.508 -112.964 1.00 44.09 88 PRO A C 1
ATOM 643 O O . PRO A 1 88 ? 44.062 9.562 -113.321 1.00 44.09 88 PRO A O 1
ATOM 646 N N . GLY A 1 89 ? 43.277 8.210 -111.688 1.00 31.41 89 GLY A N 1
ATOM 647 C CA . GLY A 1 89 ? 43.939 8.829 -110.539 1.00 31.41 89 GLY A CA 1
ATOM 648 C C . GLY A 1 89 ? 43.273 10.084 -109.982 1.00 31.41 89 GLY A C 1
ATOM 649 O O . GLY A 1 89 ? 43.316 11.139 -110.595 1.00 31.41 89 GLY A O 1
ATOM 650 N N . ASN A 1 90 ? 42.781 9.988 -108.746 1.00 35.34 90 ASN A N 1
ATOM 651 C CA . ASN A 1 90 ? 42.891 11.089 -107.796 1.00 35.34 90 ASN A CA 1
ATOM 652 C C . ASN A 1 90 ? 43.474 10.530 -106.499 1.00 35.34 90 ASN A C 1
ATOM 654 O O . ASN A 1 90 ? 42.793 9.948 -105.661 1.00 35.34 90 ASN A O 1
ATOM 658 N N . VAL A 1 91 ? 44.793 10.675 -106.410 1.00 33.91 91 VAL A N 1
ATOM 659 C CA . VAL A 1 91 ? 45.552 10.681 -105.166 1.00 33.91 91 VAL A CA 1
ATOM 660 C C . VAL A 1 91 ? 45.050 11.885 -104.374 1.00 33.91 91 VAL A C 1
ATOM 662 O O . VAL A 1 91 ? 45.136 13.014 -104.858 1.00 33.91 91 VAL A O 1
ATOM 665 N N . HIS A 1 92 ? 44.510 11.666 -103.177 1.00 35.31 92 HIS A N 1
ATOM 666 C CA . HIS A 1 92 ? 44.281 12.764 -102.247 1.00 35.31 92 HIS A CA 1
ATOM 667 C C . HIS A 1 92 ? 45.640 13.204 -101.704 1.00 35.31 92 HIS A C 1
ATOM 669 O O . HIS A 1 92 ? 46.230 12.552 -100.847 1.00 35.31 92 HIS A O 1
ATOM 675 N N . PHE A 1 93 ? 46.156 14.301 -102.252 1.00 32.38 93 PHE A N 1
ATOM 676 C CA . PHE A 1 93 ? 47.243 15.040 -101.635 1.00 32.38 93 PHE A CA 1
ATOM 677 C C . PHE A 1 93 ? 46.730 15.648 -100.329 1.00 32.38 93 PHE A C 1
ATOM 679 O O . PHE A 1 93 ? 45.787 16.439 -100.334 1.00 32.38 93 PHE A O 1
ATOM 686 N N . HIS A 1 94 ? 47.374 15.292 -99.220 1.00 33.25 94 HIS A N 1
ATOM 687 C CA . HIS A 1 94 ? 47.388 16.136 -98.036 1.00 33.25 94 HIS A CA 1
ATOM 688 C C . HIS A 1 94 ? 48.162 17.409 -98.395 1.00 33.25 94 HIS A C 1
ATOM 690 O O . HIS A 1 94 ? 49.376 17.374 -98.585 1.00 33.25 94 HIS A O 1
ATOM 696 N N . ASP A 1 95 ? 47.448 18.525 -98.529 1.00 34.19 95 ASP A N 1
ATOM 697 C CA . ASP A 1 95 ? 48.058 19.851 -98.571 1.00 34.19 95 ASP A CA 1
ATOM 698 C C . ASP A 1 95 ? 48.550 20.192 -97.161 1.00 34.19 95 ASP A C 1
ATOM 700 O O . ASP A 1 95 ? 47.787 20.570 -96.273 1.00 34.19 95 ASP A O 1
ATOM 704 N N . SER A 1 96 ? 49.849 20.010 -96.955 1.00 42.16 96 SER A N 1
ATOM 705 C CA . SER A 1 96 ? 50.578 20.408 -95.762 1.00 42.16 96 SER A CA 1
ATOM 706 C C . SER A 1 96 ? 51.039 21.866 -95.849 1.00 42.16 96 SER A C 1
ATOM 708 O O . SER A 1 96 ? 52.208 22.124 -95.605 1.00 42.16 96 SER A O 1
ATOM 710 N N . THR A 1 97 ? 50.184 22.826 -96.221 1.00 40.62 97 THR A N 1
ATOM 711 C CA . THR A 1 97 ? 50.541 24.260 -96.201 1.00 40.62 97 THR A CA 1
ATOM 712 C C . THR A 1 97 ? 49.333 25.210 -96.145 1.00 40.62 97 THR A C 1
ATOM 714 O O . THR A 1 97 ? 49.136 26.041 -97.027 1.00 40.62 97 THR A O 1
ATOM 717 N N . LYS A 1 98 ? 48.573 25.204 -95.041 1.00 38.44 98 LYS A N 1
ATOM 718 C CA . LYS A 1 98 ? 47.874 26.411 -94.557 1.00 38.44 98 LYS A CA 1
ATOM 719 C C . LYS A 1 98 ? 47.976 26.492 -93.040 1.00 38.44 98 LYS A C 1
ATOM 721 O O . LYS A 1 98 ? 47.164 25.925 -92.321 1.00 38.44 98 LYS A O 1
ATOM 726 N N . SER A 1 99 ? 49.003 27.204 -92.578 1.00 30.84 99 SER A N 1
ATOM 727 C CA . SER A 1 99 ? 49.024 27.742 -91.226 1.00 30.84 99 SER A CA 1
ATOM 728 C C . SER A 1 99 ? 48.123 28.972 -91.184 1.00 30.84 99 SER A C 1
ATOM 730 O O . SER A 1 99 ? 48.384 29.990 -91.830 1.00 30.84 99 SER A O 1
ATOM 732 N N . GLU A 1 100 ? 47.049 28.887 -90.410 1.00 35.19 100 GLU A N 1
ATOM 733 C CA . GLU A 1 100 ? 46.613 30.071 -89.689 1.00 35.19 100 GLU A CA 1
ATOM 734 C C . GLU A 1 100 ? 47.587 30.246 -88.526 1.00 35.19 100 GLU A C 1
ATOM 736 O O . GLU A 1 100 ? 47.932 29.300 -87.823 1.00 35.19 100 GLU A O 1
ATOM 741 N N . LYS A 1 101 ? 48.146 31.451 -88.415 1.00 40.78 101 LYS A N 1
ATOM 742 C CA . LYS A 1 101 ? 49.135 31.810 -87.402 1.00 40.78 101 LYS A CA 1
ATOM 743 C C . LYS A 1 101 ? 48.496 31.784 -86.014 1.00 40.78 101 LYS A C 1
ATOM 745 O O . LYS A 1 101 ? 48.032 32.810 -85.533 1.00 40.78 101 LYS A O 1
ATOM 750 N N . SER A 1 102 ? 48.567 30.628 -85.379 1.00 41.75 102 SER A N 1
ATOM 751 C CA . SER A 1 102 ? 48.948 30.438 -83.983 1.00 41.75 102 SER A CA 1
ATOM 752 C C . SER A 1 102 ? 49.374 28.976 -83.844 1.00 41.75 102 SER A C 1
ATOM 754 O O . SER A 1 102 ? 48.710 28.113 -84.398 1.00 41.75 102 SER A O 1
ATOM 756 N N . ASP A 1 103 ? 50.464 28.736 -83.116 1.00 35.62 103 ASP A N 1
ATOM 757 C CA . ASP A 1 103 ? 50.918 27.431 -82.592 1.00 35.62 103 ASP A CA 1
ATOM 758 C C . ASP A 1 103 ? 51.971 26.647 -83.420 1.00 35.62 103 ASP A C 1
ATOM 760 O O . ASP A 1 103 ? 51.684 26.091 -84.471 1.00 35.62 103 ASP A O 1
ATOM 764 N N . GLY A 1 104 ? 53.205 26.603 -82.881 1.00 41.62 104 GLY A N 1
ATOM 765 C CA . GLY A 1 104 ? 54.165 25.470 -82.866 1.00 41.62 104 GLY A CA 1
ATOM 766 C C . GLY A 1 104 ? 54.743 24.841 -84.163 1.00 41.62 104 GLY A C 1
ATOM 767 O O . GLY A 1 104 ? 54.178 24.969 -85.241 1.00 41.62 104 GLY A O 1
ATOM 768 N N . PRO A 1 105 ? 55.904 24.139 -84.092 1.00 45.06 105 PRO A N 1
ATOM 769 C CA . PRO A 1 105 ? 56.406 23.292 -85.188 1.00 45.06 105 PRO A CA 1
ATOM 770 C C . PRO A 1 105 ? 55.467 22.090 -85.461 1.00 45.06 105 PRO A C 1
ATOM 772 O O . PRO A 1 105 ? 54.794 21.643 -84.534 1.00 45.06 105 PRO A O 1
ATOM 775 N N . PRO A 1 106 ? 55.421 21.538 -86.694 1.00 46.19 106 PRO A N 1
ATOM 776 C CA . PRO A 1 106 ? 54.534 20.422 -87.034 1.00 46.19 106 PRO A CA 1
ATOM 777 C C . PRO A 1 106 ? 54.976 19.145 -86.309 1.00 46.19 106 PRO A C 1
ATOM 779 O O . PRO A 1 106 ? 56.127 18.730 -86.453 1.00 46.19 106 PRO A O 1
ATOM 782 N N . SER A 1 107 ? 54.083 18.513 -85.546 1.00 53.97 107 SER A N 1
ATOM 783 C CA . SER A 1 107 ? 54.393 17.251 -84.871 1.00 53.97 107 SER A CA 1
ATOM 784 C C . SER A 1 107 ? 54.175 16.054 -85.821 1.00 53.97 107 SER A C 1
ATOM 786 O O . SER A 1 107 ? 53.144 15.941 -86.486 1.00 53.97 107 SER A O 1
ATOM 788 N N . THR A 1 108 ? 55.172 15.164 -85.941 1.00 70.88 108 THR A N 1
ATOM 789 C CA . THR A 1 108 ? 55.104 13.892 -86.705 1.00 70.88 108 THR A CA 1
ATOM 790 C C . THR A 1 108 ? 54.422 12.766 -85.921 1.00 70.88 108 THR A C 1
ATOM 792 O O . THR A 1 108 ? 54.277 11.653 -86.417 1.00 70.88 108 THR A O 1
ATOM 795 N N . THR A 1 109 ? 53.929 13.082 -84.724 1.00 74.12 109 THR A N 1
ATOM 796 C CA . THR A 1 109 ? 53.337 12.219 -83.691 1.00 74.12 109 THR A CA 1
ATOM 797 C C . THR A 1 109 ? 52.372 11.172 -84.224 1.00 74.12 109 THR A C 1
ATOM 799 O O . THR A 1 109 ? 52.458 10.007 -83.849 1.00 74.12 109 THR A O 1
ATOM 802 N N . LYS A 1 110 ? 51.446 11.564 -85.114 1.00 81.06 110 LYS A N 1
ATOM 803 C CA . LYS A 1 110 ? 50.457 10.634 -85.688 1.00 81.06 110 LYS A CA 1
ATOM 804 C C . LYS A 1 110 ? 51.124 9.543 -86.523 1.00 81.06 110 LYS A C 1
ATOM 806 O O . LYS A 1 110 ? 50.706 8.395 -86.461 1.00 81.06 110 LYS A O 1
ATOM 811 N N . LEU A 1 111 ? 52.147 9.907 -87.293 1.00 77.69 111 LEU A N 1
ATOM 812 C CA . LEU A 1 111 ? 52.892 8.977 -88.135 1.00 77.69 111 LEU A CA 1
ATOM 813 C C . LEU A 1 111 ? 53.818 8.100 -87.282 1.00 77.69 111 LEU A C 1
ATOM 815 O O . LEU A 1 111 ? 53.829 6.889 -87.459 1.00 77.69 111 LEU A O 1
ATOM 819 N N . ASP A 1 112 ? 54.493 8.688 -86.290 1.00 76.62 112 ASP A N 1
ATOM 820 C CA . ASP A 1 112 ? 55.394 7.970 -85.376 1.00 76.62 112 ASP A CA 1
ATOM 821 C C . ASP A 1 112 ? 54.665 6.896 -84.541 1.00 76.62 112 ASP A C 1
ATOM 823 O O . ASP A 1 112 ? 55.212 5.818 -84.303 1.00 76.62 112 ASP A O 1
ATOM 827 N N . LEU A 1 113 ? 53.415 7.152 -84.129 1.00 80.81 113 LEU A N 1
ATOM 828 C CA . LEU A 1 113 ? 52.570 6.168 -83.436 1.00 80.81 113 LEU A CA 1
ATOM 829 C C . LEU A 1 113 ? 52.160 5.002 -84.343 1.00 80.81 113 LEU A C 1
ATOM 831 O O . LEU A 1 113 ? 52.183 3.856 -83.896 1.00 80.81 113 LEU A O 1
ATOM 835 N N . LEU A 1 114 ? 51.793 5.286 -85.598 1.00 81.50 114 LEU A N 1
ATOM 836 C CA . LEU A 1 114 ? 51.356 4.272 -86.567 1.00 81.50 114 LEU A CA 1
ATOM 837 C C . LEU A 1 114 ? 52.522 3.423 -87.087 1.00 81.50 114 LEU A C 1
ATOM 839 O O . LEU A 1 114 ? 52.349 2.226 -87.314 1.00 81.50 114 LEU A O 1
ATOM 843 N N . ASP A 1 115 ? 53.711 4.014 -87.214 1.00 82.25 115 ASP A N 1
ATOM 844 C CA . ASP A 1 115 ? 54.925 3.311 -87.635 1.00 82.25 115 ASP A CA 1
ATOM 845 C C . ASP A 1 115 ? 55.471 2.385 -86.532 1.00 82.25 115 ASP A C 1
ATOM 847 O O . ASP A 1 115 ? 55.954 1.290 -86.829 1.00 82.25 115 ASP A O 1
ATOM 851 N N . LYS A 1 116 ? 55.389 2.789 -85.252 1.00 80.62 116 LYS A N 1
ATOM 852 C CA . LYS A 1 116 ? 55.857 1.973 -84.113 1.00 80.62 116 LYS A CA 1
ATOM 853 C C . LYS A 1 116 ? 54.842 0.933 -83.627 1.00 80.62 116 LYS A C 1
ATOM 855 O O . LYS A 1 116 ? 55.253 -0.088 -83.074 1.00 80.62 116 LYS A O 1
ATOM 860 N N . HIS A 1 117 ? 53.544 1.161 -83.833 1.00 81.00 117 HIS A N 1
ATOM 861 C CA . HIS A 1 117 ? 52.470 0.278 -83.372 1.00 81.00 117 HIS A CA 1
ATOM 862 C C . HIS A 1 117 ? 51.504 -0.051 -84.510 1.00 81.00 117 HIS A C 1
ATOM 864 O O . HIS A 1 117 ? 50.430 0.533 -84.629 1.00 81.00 117 HIS A O 1
ATOM 870 N N . SER A 1 118 ? 51.862 -1.045 -85.327 1.00 78.50 118 SER A N 1
ATOM 871 C CA . SER A 1 118 ? 51.035 -1.499 -86.456 1.00 78.50 118 SER A CA 1
ATOM 872 C C . SER A 1 118 ? 49.677 -2.088 -86.048 1.00 78.50 118 SER A C 1
ATOM 874 O O . SER A 1 118 ? 48.839 -2.356 -86.903 1.00 78.50 118 SER A O 1
ATOM 876 N N . ASP A 1 119 ? 49.489 -2.372 -84.760 1.00 81.12 119 ASP A N 1
ATOM 877 C CA . ASP A 1 119 ? 48.262 -2.902 -84.173 1.00 81.12 119 ASP A CA 1
ATOM 878 C C . ASP A 1 119 ? 47.368 -1.821 -83.533 1.00 81.12 119 ASP A C 1
ATOM 880 O O . ASP A 1 119 ? 46.282 -2.142 -83.053 1.00 81.12 119 ASP A O 1
ATOM 884 N N . LEU A 1 120 ? 47.794 -0.550 -83.539 1.00 81.12 120 LEU A N 1
ATOM 885 C CA . LEU A 1 120 ? 46.964 0.585 -83.138 1.00 81.12 120 LEU A CA 1
ATOM 886 C C . LEU A 1 120 ? 46.064 1.014 -84.308 1.00 81.12 120 LEU A C 1
ATOM 888 O O . LEU A 1 120 ? 46.529 1.227 -85.426 1.00 81.12 120 LEU A O 1
ATOM 892 N N . ASP A 1 121 ? 44.767 1.156 -84.045 1.00 84.62 121 ASP A N 1
ATOM 893 C CA . ASP A 1 121 ? 43.781 1.546 -85.055 1.00 84.62 121 ASP A CA 1
ATOM 894 C C . ASP A 1 121 ? 44.052 2.963 -85.594 1.00 84.62 121 ASP A C 1
ATOM 896 O O . ASP A 1 121 ? 44.047 3.953 -84.851 1.00 84.62 121 ASP A O 1
ATOM 900 N N . ALA A 1 122 ? 44.270 3.053 -86.908 1.00 81.44 122 ALA A N 1
ATOM 901 C CA . ALA A 1 122 ? 44.582 4.297 -87.595 1.00 81.44 122 ALA A CA 1
ATOM 902 C C . ALA A 1 122 ? 43.474 5.350 -87.468 1.00 81.44 122 ALA A C 1
ATOM 904 O O . ALA A 1 122 ? 43.785 6.541 -87.412 1.00 81.44 122 ALA A O 1
ATOM 905 N N . GLU A 1 123 ? 42.203 4.948 -87.358 1.00 82.81 123 GLU A N 1
ATOM 906 C CA . GLU A 1 123 ? 41.094 5.894 -87.189 1.00 82.81 123 GLU A CA 1
ATOM 907 C C . GLU A 1 123 ? 41.170 6.618 -85.835 1.00 82.81 123 GLU A C 1
ATOM 909 O O . GLU A 1 123 ? 40.969 7.835 -85.772 1.00 82.81 123 GLU A O 1
ATOM 914 N N . LYS A 1 124 ? 41.580 5.914 -84.770 1.00 86.25 124 LYS A N 1
ATOM 915 C CA . LYS A 1 124 ? 41.748 6.486 -83.421 1.00 86.25 124 LYS A CA 1
ATOM 916 C C . LYS A 1 124 ? 42.872 7.518 -83.371 1.00 86.25 124 LYS A C 1
ATOM 918 O O . LYS A 1 124 ? 42.731 8.561 -82.736 1.00 86.25 124 LYS A O 1
ATOM 923 N N . VAL A 1 125 ? 43.977 7.253 -84.075 1.00 81.94 125 VAL A N 1
ATOM 924 C CA . VAL A 1 125 ? 45.133 8.165 -84.163 1.00 81.94 125 VAL A CA 1
ATOM 925 C C . VAL A 1 125 ? 44.810 9.392 -85.018 1.00 81.94 125 VAL A C 1
ATOM 927 O O . VAL A 1 125 ? 45.166 10.521 -84.666 1.00 81.94 125 VAL A O 1
ATOM 930 N N . LEU A 1 126 ? 44.102 9.206 -86.137 1.00 82.00 126 LEU A N 1
ATOM 931 C CA . LEU A 1 126 ? 43.687 10.309 -87.007 1.00 82.00 126 LEU A CA 1
ATOM 932 C C . LEU A 1 126 ? 42.681 11.238 -86.315 1.00 82.00 126 LEU A C 1
ATOM 934 O O . LEU A 1 126 ? 42.773 12.455 -86.508 1.00 82.00 126 LEU A O 1
ATOM 938 N N . GLY A 1 127 ? 41.811 10.687 -85.461 1.00 77.94 127 GLY A N 1
ATOM 939 C CA . GLY A 1 127 ? 40.825 11.403 -84.645 1.00 77.94 127 GLY A CA 1
ATOM 940 C C . GLY A 1 127 ? 41.377 12.184 -83.441 1.00 77.94 127 GLY A C 1
ATOM 941 O O . GLY A 1 127 ? 40.589 12.751 -82.679 1.00 77.94 127 GLY A O 1
ATOM 942 N N . LEU A 1 128 ? 42.701 12.231 -83.241 1.00 83.56 128 LEU A N 1
ATOM 943 C CA . LEU A 1 128 ? 43.330 13.089 -82.229 1.00 83.56 128 LEU A CA 1
ATOM 944 C C . LEU A 1 128 ? 43.343 14.557 -82.679 1.00 83.56 128 LEU A C 1
ATOM 946 O O . LEU A 1 128 ? 43.772 14.866 -83.799 1.00 83.56 128 LEU A O 1
ATOM 950 N N . ASN A 1 129 ? 42.910 15.461 -81.802 1.00 84.81 129 ASN A N 1
ATOM 951 C CA . ASN A 1 129 ? 43.004 16.906 -82.014 1.00 84.81 129 ASN A CA 1
ATOM 952 C C . ASN A 1 129 ? 44.396 17.444 -81.613 1.00 84.81 129 ASN A C 1
ATOM 954 O O . ASN A 1 129 ? 45.211 16.727 -81.034 1.00 84.81 129 ASN A O 1
ATOM 958 N N . ASN A 1 130 ? 44.685 18.709 -81.934 1.00 84.81 130 ASN A N 1
ATOM 959 C CA . ASN A 1 130 ? 46.008 19.303 -81.687 1.00 84.81 130 ASN A CA 1
ATOM 960 C C . ASN A 1 130 ? 46.407 19.294 -80.201 1.00 84.81 130 ASN A C 1
ATOM 962 O O . ASN A 1 130 ? 47.575 19.101 -79.874 1.00 84.81 130 ASN A O 1
ATOM 966 N N . ASP A 1 131 ? 45.434 19.449 -79.309 1.00 85.00 131 ASP A N 1
ATOM 967 C CA . ASP A 1 131 ? 45.652 19.481 -77.867 1.00 85.00 131 ASP A CA 1
ATOM 968 C C . ASP A 1 131 ? 45.981 18.100 -77.282 1.00 85.00 131 ASP A C 1
ATOM 970 O O . ASP A 1 131 ? 46.772 17.986 -76.347 1.00 85.00 131 ASP A O 1
ATOM 974 N N . GLU A 1 132 ? 45.381 17.045 -77.825 1.00 88.25 132 GLU A N 1
ATOM 975 C CA . GLU A 1 132 ? 45.675 15.660 -77.457 1.00 88.25 132 GLU A CA 1
ATOM 976 C C . GLU A 1 132 ? 47.046 15.236 -77.972 1.00 88.25 132 GLU A C 1
ATOM 978 O O . GLU A 1 132 ? 47.808 14.611 -77.238 1.00 88.25 132 GLU A O 1
ATOM 983 N N . LEU A 1 133 ? 47.395 15.626 -79.203 1.00 86.69 133 LEU A N 1
ATOM 984 C CA . LEU A 1 133 ? 48.725 15.382 -79.766 1.00 86.69 133 LEU A CA 1
ATOM 985 C C . LEU A 1 133 ? 49.820 16.014 -78.906 1.00 86.69 133 LEU A C 1
ATOM 987 O O . LEU A 1 133 ? 50.820 15.357 -78.632 1.00 86.69 133 LEU A O 1
ATOM 991 N N . ALA A 1 134 ? 49.594 17.233 -78.409 1.00 86.19 134 ALA A N 1
ATOM 992 C CA . ALA A 1 134 ? 50.535 17.916 -77.528 1.00 86.19 134 ALA A CA 1
ATOM 993 C C . ALA A 1 134 ? 50.784 17.163 -76.207 1.00 86.19 134 ALA A C 1
ATOM 995 O O . ALA A 1 134 ? 51.893 17.206 -75.675 1.00 86.19 134 ALA A O 1
ATOM 996 N N . GLU A 1 135 ? 49.784 16.460 -75.664 1.00 88.69 135 GLU A N 1
ATOM 997 C CA . GLU A 1 135 ? 49.961 15.605 -74.484 1.00 88.69 135 GLU A CA 1
ATOM 998 C C . GLU A 1 135 ? 50.636 14.270 -74.834 1.00 88.69 135 GLU A C 1
ATOM 1000 O O . GLU A 1 135 ? 51.522 13.818 -74.106 1.00 88.69 135 GLU A O 1
ATOM 1005 N N . ILE A 1 136 ? 50.285 13.658 -75.969 1.00 88.38 136 ILE A N 1
ATOM 1006 C CA . ILE A 1 136 ? 50.916 12.418 -76.444 1.00 88.38 136 ILE A CA 1
ATOM 1007 C C . ILE A 1 136 ? 52.407 12.623 -76.749 1.00 88.38 136 ILE A C 1
ATOM 1009 O O . ILE A 1 136 ? 53.229 11.769 -76.411 1.00 88.38 136 ILE A O 1
ATOM 1013 N N . ASP A 1 137 ? 52.790 13.783 -77.280 1.00 87.00 137 ASP A N 1
ATOM 1014 C CA . ASP A 1 137 ? 54.192 14.145 -77.503 1.00 87.00 137 ASP A CA 1
ATOM 1015 C C . ASP A 1 137 ? 55.024 14.129 -76.215 1.00 87.00 137 ASP A C 1
ATOM 1017 O O . ASP A 1 137 ? 56.181 13.697 -76.226 1.00 87.00 137 ASP A O 1
ATOM 1021 N N . LYS A 1 138 ? 54.433 14.509 -75.070 1.00 87.75 138 LYS A N 1
ATOM 1022 C CA . LYS A 1 138 ? 55.106 14.422 -73.760 1.00 87.75 138 LYS A CA 1
ATOM 1023 C C . LYS A 1 138 ? 55.419 12.974 -73.363 1.00 87.75 138 LYS A C 1
ATOM 1025 O O . LYS A 1 138 ? 56.378 12.744 -72.624 1.00 87.75 138 LYS A O 1
ATOM 1030 N N . LEU A 1 139 ? 54.625 12.001 -73.821 1.00 86.94 139 LEU A N 1
ATOM 1031 C CA . LEU A 1 139 ? 54.869 10.572 -73.590 1.00 86.94 139 LEU A CA 1
ATOM 1032 C C . LEU A 1 139 ? 55.940 10.039 -74.539 1.00 86.94 139 LEU A C 1
ATOM 1034 O O . LEU A 1 139 ? 56.889 9.409 -74.077 1.00 86.94 139 LEU A O 1
ATOM 1038 N N . LEU A 1 140 ? 55.843 10.348 -75.835 1.00 84.75 140 LEU A N 1
ATOM 1039 C CA . LEU A 1 140 ? 56.807 9.902 -76.850 1.00 84.75 140 LEU A CA 1
ATOM 1040 C C . LEU A 1 140 ? 58.225 10.436 -76.602 1.00 84.75 140 LEU A C 1
ATOM 1042 O O . LEU A 1 140 ? 59.206 9.745 -76.886 1.00 84.75 140 LEU A O 1
ATOM 1046 N N . ALA A 1 141 ? 58.351 11.611 -75.977 1.00 83.56 141 ALA A N 1
ATOM 1047 C CA . ALA A 1 141 ? 59.630 12.164 -75.532 1.00 83.56 141 ALA A CA 1
ATOM 1048 C C . ALA A 1 141 ? 60.394 11.259 -74.535 1.00 83.56 141 ALA A C 1
ATOM 1050 O O . ALA A 1 141 ? 61.588 11.466 -74.316 1.00 83.56 141 ALA A O 1
ATOM 1051 N N . LYS A 1 142 ? 59.739 10.245 -73.944 1.00 80.19 142 LYS A N 1
ATOM 1052 C CA . LYS A 1 142 ? 60.345 9.267 -73.022 1.00 80.19 142 LYS A CA 1
ATOM 1053 C C . LYS A 1 142 ? 60.957 8.037 -73.724 1.00 80.19 142 LYS A C 1
ATOM 1055 O O . LYS A 1 142 ? 61.436 7.139 -73.036 1.00 80.19 142 LYS A O 1
ATOM 1060 N N . GLY A 1 143 ? 60.989 7.985 -75.060 1.00 77.06 143 GLY A N 1
ATOM 1061 C CA . GLY A 1 143 ? 61.576 6.874 -75.829 1.00 77.06 143 GLY A CA 1
ATOM 1062 C C . GLY A 1 143 ? 60.618 5.692 -76.019 1.00 77.06 143 GLY A C 1
ATOM 1063 O O . GLY A 1 143 ? 59.403 5.870 -75.995 1.00 77.06 143 GLY A O 1
ATOM 1064 N N . ASP A 1 144 ? 61.140 4.477 -76.227 1.00 74.06 144 ASP A N 1
ATOM 1065 C CA . ASP A 1 144 ? 60.312 3.313 -76.600 1.00 74.06 144 ASP A CA 1
ATOM 1066 C C . ASP A 1 144 ? 59.302 2.904 -75.512 1.00 74.06 144 ASP A C 1
ATOM 1068 O O . ASP A 1 144 ? 58.160 2.596 -75.837 1.00 74.06 144 ASP A O 1
ATOM 1072 N N . SER A 1 145 ? 59.647 3.026 -74.224 1.00 72.75 145 SER A N 1
ATOM 1073 C CA . SER A 1 145 ? 58.689 2.823 -73.121 1.00 72.75 145 SER A CA 1
ATOM 1074 C C 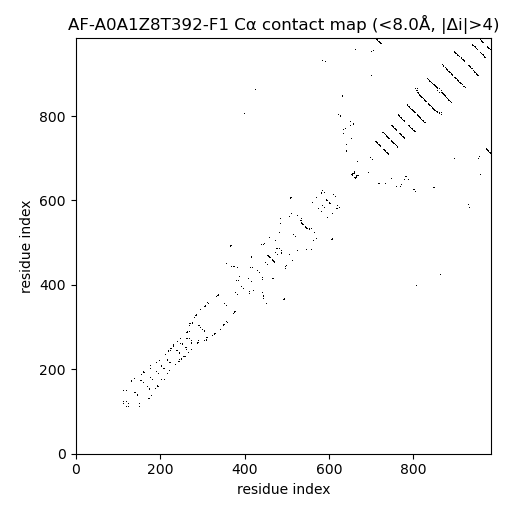. SER A 1 145 ? 57.591 3.891 -73.076 1.00 72.75 145 SER A C 1
ATOM 1076 O O . SER A 1 145 ? 56.476 3.623 -72.637 1.00 72.75 145 SER A O 1
ATOM 1078 N N . GLY A 1 146 ? 57.885 5.104 -73.551 1.00 80.25 146 GLY A N 1
ATOM 1079 C CA . GLY A 1 146 ? 56.904 6.168 -73.739 1.00 80.25 146 GLY A CA 1
ATOM 1080 C C . GLY A 1 146 ? 55.950 5.907 -74.906 1.00 80.25 146 GLY A C 1
ATOM 1081 O O . GLY A 1 146 ? 54.796 6.320 -74.839 1.00 80.25 146 GLY A O 1
ATOM 1082 N N . SER A 1 147 ? 56.410 5.182 -75.932 1.00 83.94 147 SER A N 1
ATOM 1083 C CA . SER A 1 147 ? 55.618 4.776 -77.101 1.00 83.94 147 SER A CA 1
ATOM 1084 C C . SER A 1 147 ? 54.481 3.825 -76.721 1.00 83.94 147 SER A C 1
ATOM 1086 O O . SER A 1 147 ? 53.327 4.087 -77.058 1.00 83.94 147 SER A O 1
ATOM 1088 N N . ASP A 1 148 ? 54.770 2.791 -75.924 1.00 85.38 148 ASP A N 1
ATOM 1089 C CA . ASP A 1 148 ? 53.749 1.845 -75.447 1.00 85.38 148 ASP A CA 1
ATOM 1090 C C . ASP A 1 148 ? 52.694 2.528 -74.552 1.00 85.38 148 ASP A C 1
ATOM 1092 O O . ASP A 1 148 ? 51.493 2.269 -74.673 1.00 85.38 148 ASP A O 1
ATOM 1096 N N . ILE A 1 149 ? 53.123 3.457 -73.688 1.00 88.44 149 ILE A N 1
ATOM 1097 C CA . ILE A 1 149 ? 52.216 4.249 -72.839 1.00 88.44 149 ILE A CA 1
ATOM 1098 C C . ILE A 1 149 ? 51.374 5.204 -73.697 1.00 88.44 149 ILE A C 1
ATOM 1100 O O . ILE A 1 149 ? 50.181 5.362 -73.444 1.00 88.44 149 ILE A O 1
ATOM 1104 N N . ALA A 1 150 ? 51.964 5.821 -74.725 1.00 87.69 150 ALA A N 1
ATOM 1105 C CA . ALA A 1 150 ? 51.260 6.697 -75.659 1.00 87.69 150 ALA A CA 1
ATOM 1106 C C . ALA A 1 150 ? 50.174 5.946 -76.435 1.00 87.69 150 ALA A C 1
ATOM 1108 O O . ALA A 1 150 ? 49.046 6.428 -76.517 1.00 87.69 150 ALA A O 1
ATOM 1109 N N . LYS A 1 151 ? 50.469 4.734 -76.923 1.00 88.75 151 LYS A N 1
ATOM 1110 C CA . LYS A 1 151 ? 49.470 3.846 -77.529 1.00 88.75 151 LYS A CA 1
ATOM 1111 C C . LYS A 1 151 ? 48.283 3.620 -76.588 1.00 88.75 151 LYS A C 1
ATOM 1113 O O . LYS A 1 151 ? 47.136 3.836 -76.977 1.00 88.75 151 LYS A O 1
ATOM 1118 N N . LYS A 1 152 ? 48.554 3.246 -75.333 1.00 90.25 152 LYS A N 1
ATOM 1119 C CA . LYS A 1 152 ? 47.513 3.022 -74.317 1.00 90.25 152 LYS A CA 1
ATOM 1120 C C . LYS A 1 152 ? 46.731 4.295 -73.985 1.00 90.25 152 LYS A C 1
ATOM 1122 O O . LYS A 1 152 ? 45.516 4.237 -73.829 1.00 90.25 152 LYS A O 1
ATOM 1127 N N . ALA A 1 153 ? 47.388 5.453 -73.946 1.00 90.38 153 ALA A N 1
ATOM 1128 C CA . ALA A 1 153 ? 46.733 6.744 -73.749 1.00 90.38 153 ALA A CA 1
ATOM 1129 C C . ALA A 1 153 ? 45.775 7.101 -74.903 1.00 90.38 153 ALA A C 1
ATOM 1131 O O . ALA A 1 153 ? 44.684 7.605 -74.646 1.00 90.38 153 ALA A O 1
ATOM 1132 N N . VAL A 1 154 ? 46.134 6.787 -76.156 1.00 90.38 154 VAL A N 1
ATOM 1133 C CA . VAL A 1 154 ? 45.250 6.956 -77.326 1.00 90.38 154 VAL A CA 1
ATOM 1134 C C . VAL A 1 154 ? 44.037 6.027 -77.243 1.00 90.38 154 VAL A C 1
ATOM 1136 O O . VAL A 1 154 ? 42.912 6.474 -77.458 1.00 90.38 154 VAL A O 1
ATOM 1139 N N . GLU A 1 155 ? 44.239 4.757 -76.878 1.00 90.62 155 GLU A N 1
ATOM 1140 C CA . GLU A 1 155 ? 43.145 3.795 -76.674 1.00 90.62 155 GLU A CA 1
ATOM 1141 C C . GLU A 1 155 ? 42.172 4.257 -75.572 1.00 90.62 155 GLU A C 1
ATOM 1143 O O . GLU A 1 155 ? 40.955 4.178 -75.748 1.00 90.62 155 GLU A O 1
ATOM 1148 N N . LEU A 1 156 ? 42.691 4.787 -74.459 1.00 92.00 156 LEU A N 1
ATOM 1149 C CA . LEU A 1 156 ? 41.901 5.331 -73.348 1.00 92.00 156 LEU A CA 1
ATOM 1150 C C . LEU A 1 156 ? 41.151 6.621 -73.720 1.00 92.00 156 LEU A C 1
ATOM 1152 O O . LEU A 1 156 ? 39.995 6.790 -73.330 1.00 92.00 156 LEU A O 1
ATOM 1156 N N . ALA A 1 157 ? 41.772 7.516 -74.491 1.00 90.19 157 ALA A N 1
ATOM 1157 C CA . ALA A 1 157 ? 41.131 8.737 -74.980 1.00 90.19 157 ALA A CA 1
ATOM 1158 C C . ALA A 1 157 ? 39.966 8.422 -75.930 1.00 90.19 157 ALA A C 1
ATOM 1160 O O . ALA A 1 157 ? 38.882 8.990 -75.810 1.00 90.19 157 ALA A O 1
ATOM 1161 N N . ASP A 1 158 ? 40.159 7.474 -76.846 1.00 89.25 158 ASP A N 1
ATOM 1162 C CA . ASP A 1 158 ? 39.109 6.996 -77.748 1.00 89.25 158 ASP A CA 1
ATOM 1163 C C . ASP A 1 158 ? 37.950 6.323 -76.984 1.00 89.25 158 ASP A C 1
ATOM 1165 O O . ASP A 1 158 ? 36.770 6.569 -77.260 1.00 89.25 158 ASP A O 1
ATOM 1169 N N . LYS A 1 159 ? 38.280 5.556 -75.935 1.00 88.94 159 LYS A N 1
ATOM 1170 C CA . LYS A 1 159 ? 37.310 4.891 -75.050 1.00 88.94 159 LYS A CA 1
ATOM 1171 C C . LYS A 1 159 ? 36.299 5.863 -74.423 1.00 88.94 159 LYS A C 1
ATOM 1173 O O . LYS A 1 159 ? 35.157 5.462 -74.210 1.00 88.94 159 LYS A O 1
ATOM 1178 N N . VAL A 1 160 ? 36.671 7.121 -74.152 1.00 89.75 160 VAL A N 1
ATOM 1179 C CA . VAL A 1 160 ? 35.743 8.147 -73.623 1.00 89.75 160 VAL A CA 1
ATOM 1180 C C . VAL A 1 160 ? 35.114 9.038 -74.695 1.00 89.75 160 VAL A C 1
ATOM 1182 O O . VAL A 1 160 ? 34.041 9.595 -74.471 1.00 89.75 160 VAL A O 1
ATOM 1185 N N . LYS A 1 161 ? 35.726 9.174 -75.876 1.00 85.19 161 LYS A N 1
ATOM 1186 C CA . LYS A 1 161 ? 35.159 9.952 -76.996 1.00 85.19 161 LYS A CA 1
ATOM 1187 C C . LYS A 1 161 ? 33.891 9.330 -77.569 1.00 85.19 161 LYS A C 1
ATOM 1189 O O . LYS A 1 161 ? 33.017 10.034 -78.060 1.00 85.19 161 LYS A O 1
ATOM 1194 N N . THR A 1 162 ? 33.788 8.009 -77.488 1.00 79.81 162 THR A N 1
ATOM 1195 C CA . THR A 1 162 ? 32.631 7.245 -77.970 1.00 79.81 162 THR A CA 1
ATOM 1196 C C . THR A 1 162 ? 31.429 7.285 -77.012 1.00 79.81 162 THR A C 1
ATOM 1198 O O . THR A 1 162 ? 30.354 6.788 -77.352 1.00 79.81 162 THR A O 1
ATOM 1201 N N . LEU A 1 163 ? 31.562 7.908 -75.830 1.00 84.25 163 LEU A N 1
ATOM 1202 C CA . LEU A 1 163 ? 30.454 8.126 -74.896 1.00 84.25 163 LEU A CA 1
ATOM 1203 C C . LEU A 1 163 ? 29.495 9.207 -75.405 1.00 84.25 163 LEU A C 1
ATOM 1205 O O . LEU A 1 163 ? 29.892 10.320 -75.749 1.00 84.25 163 LEU A O 1
ATOM 1209 N N . SER A 1 164 ? 28.197 8.910 -75.368 1.00 70.31 164 SER A N 1
ATOM 1210 C CA . SER A 1 164 ? 27.155 9.900 -75.655 1.00 70.31 164 SER A CA 1
ATOM 1211 C C . SER A 1 164 ? 27.200 11.042 -74.631 1.00 70.31 164 SER A C 1
ATOM 1213 O O . SER A 1 164 ? 27.060 10.797 -73.436 1.00 70.31 164 SER A O 1
ATOM 1215 N N . GLY A 1 165 ? 27.386 12.280 -75.103 1.00 65.62 165 GLY A N 1
ATOM 1216 C CA . GLY A 1 165 ? 27.502 13.474 -74.252 1.00 65.62 165 GLY A CA 1
ATOM 1217 C C . GLY A 1 165 ? 28.931 13.852 -73.838 1.00 65.62 165 GLY A C 1
ATOM 1218 O O . GLY A 1 165 ? 29.098 14.806 -73.085 1.00 65.62 165 GLY A O 1
ATOM 1219 N N . SER A 1 166 ? 29.953 13.143 -74.332 1.00 68.00 166 SER A N 1
ATOM 1220 C CA . SER A 1 166 ? 31.365 13.479 -74.103 1.00 68.00 166 SER A CA 1
ATOM 1221 C C . SER A 1 166 ? 31.736 14.822 -74.752 1.00 68.00 166 SER A C 1
ATOM 1223 O O . SER A 1 166 ? 31.398 15.071 -75.911 1.00 68.00 166 SER A O 1
ATOM 1225 N N . ASN A 1 167 ? 32.416 15.703 -74.009 1.00 71.56 167 ASN A N 1
ATOM 1226 C CA . ASN A 1 167 ? 32.936 16.968 -74.543 1.00 71.56 167 ASN A CA 1
ATOM 1227 C C . ASN A 1 167 ? 34.128 16.699 -75.488 1.00 71.56 167 ASN A C 1
ATOM 1229 O O . ASN A 1 167 ? 34.855 15.725 -75.297 1.00 71.56 167 ASN A O 1
ATOM 1233 N N . SER A 1 168 ? 34.391 17.586 -76.455 1.00 73.06 168 SER A N 1
ATOM 1234 C CA . SER A 1 168 ? 35.539 17.490 -77.379 1.00 73.06 168 SER A CA 1
ATOM 1235 C C . SER A 1 168 ? 36.887 17.352 -76.669 1.00 73.06 168 SER A C 1
ATOM 1237 O O . SER A 1 168 ? 37.836 16.815 -77.238 1.00 73.06 168 SER A O 1
ATOM 1239 N N . ASP A 1 169 ? 36.953 17.811 -75.421 1.00 83.75 169 ASP A N 1
ATOM 1240 C CA . ASP A 1 169 ? 38.173 17.872 -74.624 1.00 83.75 169 ASP A CA 1
ATOM 1241 C C . ASP A 1 169 ? 38.348 16.653 -73.706 1.00 83.75 169 ASP A C 1
ATOM 1243 O O . ASP A 1 169 ? 39.371 16.542 -73.033 1.00 83.75 169 ASP A O 1
ATOM 1247 N N . GLN A 1 170 ? 37.384 15.722 -73.648 1.00 86.12 170 GLN A N 1
ATOM 1248 C CA . GLN A 1 170 ? 37.464 14.605 -72.700 1.00 86.12 170 GLN A CA 1
ATOM 1249 C C . GLN A 1 170 ? 38.632 13.652 -72.987 1.00 86.12 170 GLN A C 1
ATOM 1251 O O . GLN A 1 170 ? 39.343 13.237 -72.072 1.00 86.12 170 GLN A O 1
ATOM 1256 N N . GLY A 1 171 ? 38.914 13.370 -74.262 1.00 86.88 171 GLY A N 1
ATOM 1257 C CA . GLY A 1 171 ? 40.080 12.562 -74.630 1.00 86.88 171 GLY A CA 1
ATOM 1258 C C . GLY A 1 171 ? 41.398 13.187 -74.150 1.00 86.88 171 GLY A C 1
ATOM 1259 O O . GLY A 1 171 ? 42.237 12.495 -73.573 1.00 86.88 171 GLY A O 1
ATOM 1260 N N . LYS A 1 172 ? 41.535 14.517 -74.251 1.00 89.88 172 LYS A N 1
ATOM 1261 C CA . LYS A 1 172 ? 42.675 15.278 -73.707 1.00 89.88 172 LYS A CA 1
ATOM 1262 C C . LYS A 1 172 ? 42.792 15.130 -72.190 1.00 89.88 172 LYS A C 1
ATOM 1264 O O . LYS A 1 172 ? 43.893 14.904 -71.689 1.00 89.88 172 LYS A O 1
ATOM 1269 N N . LYS A 1 173 ? 41.685 15.254 -71.446 1.00 91.06 173 LYS A N 1
ATOM 1270 C CA . LYS A 1 173 ? 41.697 15.119 -69.977 1.00 91.06 173 LYS A CA 1
ATOM 1271 C C . LYS A 1 173 ? 42.115 13.715 -69.541 1.00 91.06 173 LYS A C 1
ATOM 1273 O O . LYS A 1 173 ? 42.919 13.582 -68.623 1.00 91.06 173 LYS A O 1
ATOM 1278 N N . VAL A 1 174 ? 41.651 12.673 -70.231 1.00 92.19 174 VAL A N 1
ATOM 1279 C CA . VAL A 1 174 ? 42.075 11.291 -69.955 1.00 92.19 174 VAL A CA 1
ATOM 1280 C C . VAL A 1 174 ? 43.573 11.099 -70.200 1.00 92.19 174 VAL A C 1
ATOM 1282 O O . VAL A 1 174 ? 44.244 10.477 -69.380 1.00 92.19 174 VAL A O 1
ATOM 1285 N N . ILE A 1 175 ? 44.138 11.684 -71.261 1.00 92.00 175 ILE A N 1
ATOM 1286 C CA . ILE A 1 175 ? 45.592 11.626 -71.501 1.00 92.00 175 ILE A CA 1
ATOM 1287 C C . ILE A 1 175 ? 46.355 12.368 -70.386 1.00 92.00 175 ILE A C 1
ATOM 1289 O O . ILE A 1 175 ? 47.367 11.862 -69.895 1.00 92.00 175 ILE A O 1
ATOM 1293 N N . LYS A 1 176 ? 45.833 13.509 -69.908 1.00 93.50 176 LYS A N 1
ATOM 1294 C CA . LYS A 1 176 ? 46.393 14.276 -68.775 1.00 93.50 176 LYS A CA 1
ATOM 1295 C C . LYS A 1 176 ? 46.447 13.505 -67.457 1.00 93.50 176 LYS A C 1
ATOM 1297 O O . LYS A 1 176 ? 47.335 13.769 -66.643 1.00 93.50 176 LYS A O 1
ATOM 1302 N N . LEU A 1 177 ? 45.575 12.516 -67.247 1.00 93.25 177 LEU A N 1
ATOM 1303 C CA . LEU A 1 177 ? 45.678 11.622 -66.087 1.00 93.25 177 LEU A CA 1
ATOM 1304 C C . LEU A 1 177 ? 47.009 10.851 -66.073 1.00 93.25 177 LEU A C 1
ATOM 1306 O O . LEU A 1 177 ? 47.585 10.630 -65.010 1.00 93.25 177 LEU A O 1
ATOM 1310 N N . ILE A 1 178 ? 47.531 10.495 -67.248 1.00 92.69 178 ILE A N 1
ATOM 1311 C CA . ILE A 1 178 ? 48.806 9.783 -67.396 1.00 92.69 178 ILE A CA 1
ATOM 1312 C C . ILE A 1 178 ? 49.971 10.778 -67.443 1.00 92.69 178 ILE A C 1
ATOM 1314 O O . ILE A 1 178 ? 50.988 10.571 -66.781 1.00 92.69 178 ILE A O 1
ATOM 1318 N N . THR A 1 179 ? 49.850 11.860 -68.219 1.00 90.75 179 THR A N 1
ATOM 1319 C CA . THR A 1 179 ? 50.970 12.784 -68.477 1.00 90.75 179 THR A CA 1
ATOM 1320 C C . THR A 1 179 ? 51.240 13.758 -67.338 1.00 90.75 179 THR A C 1
ATOM 1322 O O . THR A 1 179 ? 52.403 14.042 -67.054 1.00 90.75 179 THR A O 1
ATOM 1325 N N . GLU A 1 180 ? 50.193 14.278 -66.695 1.00 89.81 180 GLU A N 1
ATOM 1326 C CA . GLU A 1 180 ? 50.291 15.322 -65.668 1.00 89.81 180 GLU A CA 1
ATOM 1327 C C . GLU A 1 180 ? 50.048 14.764 -64.263 1.00 89.81 180 GLU A C 1
ATOM 1329 O O . GLU A 1 180 ? 50.764 15.124 -63.328 1.00 89.81 180 GLU A O 1
ATOM 1334 N N . LYS A 1 181 ? 49.069 13.862 -64.105 1.00 91.69 181 LYS A N 1
ATOM 1335 C CA . LYS A 1 181 ? 48.731 13.254 -62.804 1.00 91.69 181 LYS A CA 1
ATOM 1336 C C . LYS A 1 181 ? 49.488 11.951 -62.510 1.00 91.69 181 LYS A C 1
ATOM 1338 O O . LYS A 1 181 ? 49.413 11.464 -61.387 1.00 91.69 181 LYS A O 1
ATOM 1343 N N . ASN A 1 182 ? 50.271 11.440 -63.467 1.00 90.00 182 ASN A N 1
ATOM 1344 C CA . ASN A 1 182 ? 51.116 10.240 -63.348 1.00 90.00 182 ASN A CA 1
ATOM 1345 C C . ASN A 1 182 ? 50.370 8.967 -62.899 1.00 90.00 182 ASN A C 1
ATOM 1347 O O . ASN A 1 182 ? 50.951 8.128 -62.209 1.00 90.00 182 ASN A O 1
ATOM 1351 N N . LEU A 1 183 ? 49.100 8.804 -63.284 1.00 93.38 183 LEU A N 1
ATOM 1352 C CA . LEU A 1 183 ? 48.353 7.579 -63.001 1.00 93.38 183 LEU A CA 1
ATOM 1353 C C . LEU A 1 183 ? 48.846 6.394 -63.835 1.00 93.38 183 LEU A C 1
ATOM 1355 O O . LEU A 1 183 ? 49.273 6.540 -64.983 1.00 93.38 183 LEU A O 1
ATOM 1359 N N . ASP A 1 184 ? 48.735 5.196 -63.261 1.00 92.56 184 ASP A N 1
ATOM 1360 C CA . ASP A 1 184 ? 49.087 3.954 -63.941 1.00 92.56 184 ASP A CA 1
ATOM 1361 C C . ASP A 1 184 ? 48.079 3.628 -65.058 1.00 92.56 184 ASP A C 1
ATOM 1363 O O . ASP A 1 184 ? 46.936 3.229 -64.819 1.00 92.56 184 ASP A O 1
ATOM 1367 N N . HIS A 1 185 ? 48.538 3.769 -66.300 1.00 89.12 185 HIS A N 1
ATOM 1368 C CA . HIS A 1 185 ? 47.786 3.457 -67.512 1.00 89.12 185 HIS A CA 1
ATOM 1369 C C . HIS A 1 185 ? 47.226 2.020 -67.555 1.00 89.12 185 HIS A C 1
ATOM 1371 O O . HIS A 1 185 ? 46.152 1.823 -68.122 1.00 89.12 185 HIS A O 1
ATOM 1377 N N . LEU A 1 186 ? 47.880 1.032 -66.924 1.00 91.44 186 LEU A N 1
ATOM 1378 C CA . LEU A 1 186 ? 47.390 -0.356 -66.872 1.00 91.44 186 LEU A CA 1
ATOM 1379 C C . LEU A 1 186 ? 46.200 -0.527 -65.919 1.00 91.44 186 LEU A C 1
ATOM 1381 O O . LEU A 1 186 ? 45.375 -1.426 -66.099 1.00 91.44 186 LEU A O 1
ATOM 1385 N N . ARG A 1 187 ? 46.102 0.322 -64.891 1.00 94.88 187 ARG A N 1
ATOM 1386 C CA . ARG A 1 187 ? 44.935 0.377 -64.000 1.00 94.88 187 ARG A CA 1
ATOM 1387 C C . ARG A 1 187 ? 43.787 1.120 -64.671 1.00 94.88 187 ARG A C 1
ATOM 1389 O O . ARG A 1 187 ? 42.672 0.607 -64.675 1.00 94.88 187 ARG A O 1
ATOM 1396 N N . LEU A 1 188 ? 44.071 2.243 -65.338 1.00 93.56 188 LEU A N 1
ATOM 1397 C CA . LEU A 1 188 ? 43.079 2.999 -66.116 1.00 93.56 188 LEU A CA 1
ATOM 1398 C C . LEU A 1 188 ? 42.441 2.169 -67.242 1.00 93.56 188 LEU A C 1
ATOM 1400 O O . LEU A 1 188 ? 41.249 2.307 -67.501 1.00 93.56 188 LEU A O 1
ATOM 1404 N N . GLU A 1 189 ? 43.193 1.262 -67.872 1.00 91.44 189 GLU A N 1
ATOM 1405 C CA . GLU A 1 189 ? 42.674 0.342 -68.898 1.00 91.44 189 GLU A CA 1
ATOM 1406 C C . GLU A 1 189 ? 41.504 -0.517 -68.397 1.00 91.44 189 GLU A C 1
ATOM 1408 O O . GLU A 1 189 ? 40.543 -0.757 -69.141 1.00 91.44 189 GLU A O 1
ATOM 1413 N N . LYS A 1 190 ? 41.547 -0.916 -67.121 1.00 93.94 190 LYS A N 1
ATOM 1414 C CA . LYS A 1 190 ? 40.531 -1.757 -66.475 1.00 93.94 190 LYS A CA 1
ATOM 1415 C C . LYS A 1 190 ? 39.275 -0.985 -66.063 1.00 93.94 190 LYS A C 1
ATOM 1417 O O . LYS A 1 190 ? 38.260 -1.614 -65.784 1.00 93.94 190 LYS A O 1
ATOM 1422 N N . ILE A 1 191 ? 39.323 0.347 -66.047 1.00 94.69 191 ILE A N 1
ATOM 1423 C CA . ILE A 1 191 ? 38.194 1.210 -65.683 1.00 94.69 191 ILE A CA 1
ATOM 1424 C C . ILE A 1 191 ? 37.264 1.391 -66.885 1.00 94.69 191 ILE A C 1
ATOM 1426 O O . ILE A 1 191 ? 37.727 1.581 -68.011 1.00 94.69 191 ILE A O 1
ATOM 1430 N N . ASP A 1 192 ? 35.948 1.318 -66.683 1.00 92.31 192 ASP A N 1
ATOM 1431 C CA . ASP A 1 192 ? 34.969 1.537 -67.750 1.00 92.31 192 ASP A CA 1
ATOM 1432 C C . ASP A 1 192 ? 34.994 2.987 -68.268 1.00 92.31 192 ASP A C 1
ATOM 1434 O O . ASP A 1 192 ? 35.530 3.897 -67.636 1.00 92.31 192 ASP A O 1
ATOM 1438 N N . SER A 1 193 ? 34.424 3.209 -69.451 1.00 90.62 193 SER A N 1
ATOM 1439 C CA . SER A 1 193 ? 34.497 4.506 -70.124 1.00 90.62 193 SER A CA 1
ATOM 1440 C C . SER A 1 193 ? 33.860 5.637 -69.305 1.00 90.62 193 SER A C 1
ATOM 1442 O O . SER A 1 193 ? 34.423 6.730 -69.248 1.00 90.62 193 SER A O 1
ATOM 1444 N N . LYS A 1 194 ? 32.731 5.397 -68.627 1.00 91.81 194 LYS A N 1
ATOM 1445 C CA . LYS A 1 194 ? 32.044 6.436 -67.847 1.00 91.81 194 LYS A CA 1
ATOM 1446 C C . LYS A 1 194 ? 32.846 6.811 -66.609 1.00 91.81 194 LYS A C 1
ATOM 1448 O O . LYS A 1 194 ? 33.082 7.993 -66.378 1.00 91.81 194 LYS A O 1
ATOM 1453 N N . SER A 1 195 ? 33.323 5.819 -65.862 1.00 93.69 195 SER A N 1
ATOM 1454 C CA . SER A 1 195 ? 34.179 6.053 -64.697 1.00 93.69 195 SER A CA 1
ATOM 1455 C C . SER A 1 195 ? 35.469 6.781 -65.079 1.00 93.69 195 SER A C 1
ATOM 1457 O O . SER A 1 195 ? 35.867 7.724 -64.405 1.00 93.69 195 SER A O 1
ATOM 1459 N N . LEU A 1 196 ? 36.089 6.411 -66.204 1.00 92.75 196 LEU A N 1
ATOM 1460 C CA . LEU A 1 196 ? 37.295 7.066 -66.713 1.00 92.75 196 LEU A CA 1
ATOM 1461 C C . LEU A 1 196 ? 37.053 8.548 -67.048 1.00 92.75 196 LEU A C 1
ATOM 1463 O O . LEU A 1 196 ? 37.876 9.397 -66.705 1.00 92.75 196 LEU A O 1
ATOM 1467 N N . SER A 1 197 ? 35.901 8.862 -67.650 1.00 90.56 197 SER A N 1
ATOM 1468 C CA . SER A 1 197 ? 35.468 10.241 -67.903 1.00 90.56 197 SER A CA 1
ATOM 1469 C C . SER A 1 197 ? 35.275 11.028 -66.600 1.00 90.56 197 SER A C 1
ATOM 1471 O O . SER A 1 197 ? 35.745 12.162 -66.504 1.00 90.56 197 SER A O 1
ATOM 1473 N N . LEU A 1 198 ? 34.643 10.429 -65.579 1.00 92.00 198 LEU A N 1
ATOM 1474 C CA . LEU A 1 198 ? 34.450 11.077 -64.276 1.00 92.00 198 LEU A CA 1
ATOM 1475 C C . LEU A 1 198 ? 35.770 11.303 -63.527 1.00 92.00 198 LEU A C 1
ATOM 1477 O O . LEU A 1 198 ? 35.938 12.363 -62.932 1.00 92.00 198 LEU A O 1
ATOM 1481 N N . ILE A 1 199 ? 36.720 10.357 -63.559 1.00 93.38 199 ILE A N 1
ATOM 1482 C CA . ILE A 1 199 ? 38.057 10.560 -62.967 1.00 93.38 199 ILE A CA 1
ATOM 1483 C C . ILE A 1 199 ? 38.729 11.760 -63.634 1.00 93.38 199 ILE A C 1
ATOM 1485 O O . ILE A 1 199 ? 39.275 12.624 -62.950 1.00 93.38 199 ILE A O 1
ATOM 1489 N N . ALA A 1 200 ? 38.664 11.836 -64.964 1.00 90.88 200 ALA A N 1
ATOM 1490 C CA . ALA A 1 200 ? 39.251 12.932 -65.718 1.00 90.88 200 ALA A CA 1
ATOM 1491 C C . ALA A 1 200 ? 38.646 14.289 -65.312 1.00 90.88 200 ALA A C 1
ATOM 1493 O O . ALA A 1 200 ? 39.395 15.223 -65.026 1.00 90.88 200 ALA A O 1
ATOM 1494 N N . ASP A 1 201 ? 37.320 14.383 -65.184 1.00 90.69 201 ASP A N 1
ATOM 1495 C CA . ASP A 1 201 ? 36.648 15.610 -64.739 1.00 90.69 201 ASP A CA 1
ATOM 1496 C C . ASP A 1 201 ? 36.976 15.964 -63.277 1.00 90.69 201 ASP A C 1
ATOM 1498 O O . ASP A 1 201 ? 37.358 17.094 -62.977 1.00 90.69 201 ASP A O 1
ATOM 1502 N N . LEU A 1 202 ? 36.904 15.002 -62.355 1.00 90.44 202 LEU A N 1
ATOM 1503 C CA . LEU A 1 202 ? 37.164 15.233 -60.929 1.00 90.44 202 LEU A CA 1
ATOM 1504 C C . LEU A 1 202 ? 38.624 15.618 -60.647 1.00 90.44 202 LEU A C 1
ATOM 1506 O O . LEU A 1 202 ? 38.900 16.427 -59.761 1.00 90.44 202 LEU A O 1
ATOM 1510 N N . SER A 1 203 ? 39.573 15.052 -61.390 1.00 90.00 203 SER A N 1
ATOM 1511 C CA . SER A 1 203 ? 41.000 15.198 -61.106 1.00 90.00 203 SER A CA 1
ATOM 1512 C C . SER A 1 203 ? 41.721 16.251 -61.934 1.00 90.00 203 SER A C 1
ATOM 1514 O O . SER A 1 203 ? 42.618 16.921 -61.413 1.00 90.00 203 SER A O 1
ATOM 1516 N N . VAL A 1 204 ? 41.392 16.385 -63.220 1.00 87.50 204 VAL A N 1
ATOM 1517 C CA . VAL A 1 204 ? 42.047 17.358 -64.106 1.00 87.50 204 VAL A CA 1
ATOM 1518 C C . VAL A 1 204 ? 41.385 18.721 -63.958 1.00 87.50 204 VAL A C 1
ATOM 1520 O O . VAL A 1 204 ? 42.093 19.698 -63.719 1.00 87.50 204 VAL A O 1
ATOM 1523 N N . ASP A 1 205 ? 40.052 18.776 -63.995 1.00 82.38 205 ASP A N 1
ATOM 1524 C CA . ASP A 1 205 ? 39.310 20.034 -63.856 1.00 82.38 205 ASP A CA 1
ATOM 1525 C C . ASP A 1 205 ? 39.020 20.364 -62.387 1.00 82.38 205 ASP A C 1
ATOM 1527 O O . ASP A 1 205 ? 39.223 21.496 -61.951 1.00 82.38 205 ASP A O 1
ATOM 1531 N N . GLY A 1 206 ? 38.581 19.373 -61.603 1.00 78.75 206 GLY A N 1
ATOM 1532 C CA . GLY A 1 206 ? 38.268 19.535 -60.177 1.00 78.75 206 GLY A CA 1
ATOM 1533 C C . GLY A 1 206 ? 39.488 19.549 -59.249 1.00 78.75 206 GLY A C 1
ATOM 1534 O O . GLY A 1 206 ? 39.357 19.843 -58.063 1.00 78.75 206 GLY A O 1
ATOM 1535 N N . ASN A 1 207 ? 40.680 19.246 -59.777 1.00 82.94 207 ASN A N 1
ATOM 1536 C CA . ASN A 1 207 ? 41.950 19.166 -59.047 1.00 82.94 207 ASN A CA 1
ATOM 1537 C C . ASN A 1 207 ? 41.945 18.229 -57.817 1.00 82.94 207 ASN A C 1
ATOM 1539 O O . ASN A 1 207 ? 42.759 18.395 -56.907 1.00 82.94 207 ASN A O 1
ATOM 1543 N N . LEU A 1 208 ? 41.056 17.232 -57.787 1.00 89.38 208 LEU A N 1
ATOM 1544 C CA . LEU A 1 208 ? 41.064 16.193 -56.760 1.00 89.38 208 LEU A CA 1
ATOM 1545 C C . LEU A 1 208 ? 42.205 15.187 -56.979 1.00 89.38 208 LEU A C 1
ATOM 1547 O O . LEU A 1 208 ? 42.688 14.988 -58.099 1.00 89.38 208 LEU A O 1
ATOM 1551 N N . ASP A 1 209 ? 42.621 14.529 -55.895 1.00 93.88 209 ASP A N 1
ATOM 1552 C CA . ASP A 1 209 ? 43.677 13.514 -55.903 1.00 93.88 209 ASP A CA 1
ATOM 1553 C C . ASP A 1 209 ? 43.316 12.356 -56.846 1.00 93.88 209 ASP A C 1
ATOM 1555 O O . ASP A 1 209 ? 42.361 11.609 -56.629 1.00 93.88 209 ASP A O 1
ATOM 1559 N N . SER A 1 210 ? 44.083 12.233 -57.924 1.00 91.50 210 SER A N 1
ATOM 1560 C CA . SER A 1 210 ? 43.773 11.328 -59.030 1.00 91.50 210 SER A CA 1
ATOM 1561 C C . SER A 1 210 ? 43.969 9.864 -58.663 1.00 91.50 210 SER A C 1
ATOM 1563 O O . SER A 1 210 ? 43.265 9.004 -59.184 1.00 91.50 210 SER A O 1
ATOM 1565 N N . GLU A 1 211 ? 44.886 9.577 -57.739 1.00 93.81 211 GLU A N 1
ATOM 1566 C CA . GLU A 1 211 ? 45.172 8.218 -57.284 1.00 93.81 211 GLU A CA 1
ATOM 1567 C C . GLU A 1 211 ? 44.052 7.729 -56.358 1.00 93.81 211 GLU A C 1
ATOM 1569 O O . GLU A 1 211 ? 43.561 6.607 -56.496 1.00 93.81 211 GLU A O 1
ATOM 1574 N N . LYS A 1 212 ? 43.559 8.606 -55.472 1.00 94.88 212 LYS A N 1
ATOM 1575 C CA . LYS A 1 212 ? 42.372 8.324 -54.651 1.00 94.88 212 LYS A CA 1
ATOM 1576 C C . LYS A 1 212 ? 41.111 8.180 -55.508 1.00 94.88 212 LYS A C 1
ATOM 1578 O O . LYS A 1 212 ? 40.322 7.272 -55.253 1.00 94.88 212 LYS A O 1
ATOM 1583 N N . ALA A 1 213 ? 40.919 9.032 -56.521 1.00 93.69 213 ALA A N 1
ATOM 1584 C CA . ALA A 1 213 ? 39.776 8.940 -57.435 1.00 93.69 213 ALA A CA 1
ATOM 1585 C C . ALA A 1 213 ? 39.799 7.630 -58.240 1.00 93.69 213 ALA A C 1
ATOM 1587 O O . ALA A 1 213 ? 38.779 6.949 -58.335 1.00 93.69 213 ALA A O 1
ATOM 1588 N N . LEU A 1 214 ? 40.975 7.228 -58.736 1.00 94.50 214 LEU A N 1
ATOM 1589 C CA . LEU A 1 214 ? 41.170 5.928 -59.377 1.00 94.50 214 LEU A CA 1
ATOM 1590 C C . LEU A 1 214 ? 40.836 4.777 -58.422 1.00 94.50 214 LEU A C 1
ATOM 1592 O O . LEU A 1 214 ? 40.082 3.886 -58.797 1.00 94.50 214 LEU A O 1
ATOM 1596 N N . LYS A 1 215 ? 41.306 4.823 -57.170 1.00 94.81 215 LYS A N 1
ATOM 1597 C CA . LYS A 1 215 ? 40.988 3.799 -56.164 1.00 94.81 215 LYS A CA 1
ATOM 1598 C C . LYS A 1 215 ? 39.482 3.689 -55.882 1.00 94.81 215 LYS A C 1
ATOM 1600 O O . LYS A 1 215 ? 38.963 2.582 -55.760 1.00 94.81 215 LYS A O 1
ATOM 1605 N N . VAL A 1 216 ? 38.763 4.812 -55.795 1.00 95.25 216 VAL A N 1
ATOM 1606 C CA . VAL A 1 216 ? 37.294 4.807 -55.638 1.00 95.25 216 VAL A CA 1
ATOM 1607 C C . VAL A 1 216 ? 36.617 4.180 -56.859 1.00 95.25 216 VAL A C 1
ATOM 1609 O O . VAL A 1 216 ? 35.695 3.384 -56.696 1.00 95.25 216 VAL A O 1
ATOM 1612 N N . ALA A 1 217 ? 37.096 4.477 -58.068 1.00 94.81 217 ALA A N 1
ATOM 1613 C CA . ALA A 1 217 ? 36.584 3.874 -59.296 1.00 94.81 217 ALA A CA 1
ATOM 1614 C C . ALA A 1 217 ? 36.852 2.361 -59.371 1.00 94.81 217 ALA A C 1
ATOM 1616 O O . ALA A 1 217 ? 35.993 1.608 -59.818 1.00 94.81 217 ALA A O 1
ATOM 1617 N N . GLU A 1 218 ? 38.013 1.895 -58.905 1.00 94.50 218 GLU A N 1
ATOM 1618 C CA . GLU A 1 218 ? 38.349 0.465 -58.855 1.00 94.50 218 GLU A CA 1
ATOM 1619 C C . GLU A 1 218 ? 37.427 -0.320 -57.914 1.00 94.50 218 GLU A C 1
ATOM 1621 O O . GLU A 1 218 ? 37.119 -1.480 -58.186 1.00 94.50 218 GLU A O 1
ATOM 1626 N N . LEU A 1 219 ? 36.984 0.302 -56.818 1.00 93.62 219 LEU A N 1
ATOM 1627 C CA . LEU A 1 219 ? 36.150 -0.348 -55.807 1.00 93.62 219 LEU A CA 1
ATOM 1628 C C . LEU A 1 219 ? 34.646 -0.189 -56.062 1.00 93.62 219 LEU A C 1
ATOM 1630 O O . LEU A 1 219 ? 33.900 -1.132 -55.804 1.00 93.62 219 LEU A O 1
ATOM 1634 N N . GLY A 1 220 ? 34.202 0.980 -56.530 1.00 90.38 220 GLY A N 1
ATOM 1635 C CA . GLY A 1 220 ? 32.787 1.347 -56.658 1.00 90.38 220 GLY A CA 1
ATOM 1636 C C . GLY A 1 220 ? 32.340 1.779 -58.057 1.00 90.38 220 GLY A C 1
ATOM 1637 O O . GLY A 1 220 ? 31.172 2.134 -58.232 1.00 90.38 220 GLY A O 1
ATOM 1638 N N . GLY A 1 221 ? 33.239 1.781 -59.046 1.00 93.44 221 GLY A N 1
ATOM 1639 C CA . GLY A 1 221 ? 32.945 2.167 -60.428 1.00 93.44 221 GLY A CA 1
ATOM 1640 C C . GLY A 1 221 ? 32.335 3.565 -60.555 1.00 93.44 221 GLY A C 1
ATOM 1641 O O . GLY A 1 221 ? 32.658 4.487 -59.802 1.00 93.44 221 GLY A O 1
ATOM 1642 N N . GLU A 1 222 ? 31.404 3.702 -61.501 1.00 91.62 222 GLU A N 1
ATOM 1643 C CA . GLU A 1 222 ? 30.716 4.965 -61.789 1.00 91.62 222 GLU A CA 1
ATOM 1644 C C . GLU A 1 222 ? 29.944 5.466 -60.558 1.00 91.62 222 GLU A C 1
ATOM 1646 O O . GLU A 1 222 ? 29.936 6.663 -60.282 1.00 91.62 222 GLU A O 1
ATOM 1651 N N . LEU A 1 223 ? 29.337 4.556 -59.784 1.00 91.12 223 LEU A N 1
ATOM 1652 C CA . LEU A 1 223 ? 28.562 4.893 -58.585 1.00 91.12 223 LEU A CA 1
ATOM 1653 C C . LEU A 1 223 ? 29.438 5.548 -57.513 1.00 91.12 223 LEU A C 1
ATOM 1655 O O . LEU A 1 223 ? 29.082 6.601 -56.989 1.00 91.12 223 LEU A O 1
ATOM 1659 N N . GLY A 1 224 ? 30.611 4.971 -57.233 1.00 92.00 224 GLY A N 1
ATOM 1660 C CA . GLY A 1 224 ? 31.558 5.528 -56.264 1.00 92.00 224 GLY A CA 1
ATOM 1661 C C . GLY A 1 224 ? 32.031 6.934 -56.642 1.00 92.00 224 GLY A C 1
ATOM 1662 O O . GLY A 1 224 ? 32.150 7.805 -55.784 1.00 92.00 224 GLY A O 1
ATOM 1663 N N . LEU A 1 225 ? 32.242 7.193 -57.934 1.00 93.81 225 LEU A N 1
ATOM 1664 C CA . LEU A 1 225 ? 32.622 8.522 -58.419 1.00 93.81 225 LEU A CA 1
ATOM 1665 C C . LEU A 1 225 ? 31.452 9.513 -58.390 1.00 93.81 225 LEU A C 1
ATOM 1667 O O . LEU A 1 225 ? 31.657 10.683 -58.069 1.00 93.81 225 LEU A O 1
ATOM 1671 N N . LYS A 1 226 ? 30.222 9.054 -58.646 1.00 93.62 226 LYS A N 1
ATOM 1672 C CA . LYS A 1 226 ? 29.009 9.880 -58.534 1.00 93.62 226 LYS A CA 1
ATOM 1673 C C . LYS A 1 226 ? 28.702 10.312 -57.111 1.00 93.62 226 LYS A C 1
ATOM 1675 O O . LYS A 1 226 ? 28.225 11.425 -56.903 1.00 93.62 226 LYS A O 1
ATOM 1680 N N . LEU A 1 227 ? 29.039 9.496 -56.116 1.00 94.56 227 LEU A N 1
ATOM 1681 C CA . LEU A 1 227 ? 28.990 9.922 -54.718 1.00 94.56 227 LEU A CA 1
ATOM 1682 C C . LEU A 1 227 ? 29.850 11.174 -54.469 1.00 94.56 227 LEU A C 1
ATOM 1684 O O . LEU A 1 227 ? 29.472 12.044 -53.688 1.00 94.56 227 LEU A O 1
ATOM 1688 N N . ILE A 1 228 ? 30.968 11.320 -55.177 1.00 93.25 228 ILE A N 1
ATOM 1689 C CA . ILE A 1 228 ? 31.815 12.513 -55.091 1.00 93.25 228 ILE A CA 1
ATOM 1690 C C . ILE A 1 228 ? 31.206 13.646 -55.921 1.00 93.25 228 ILE A C 1
ATOM 1692 O O . ILE A 1 228 ? 30.957 14.725 -55.394 1.00 93.25 228 ILE A O 1
ATOM 1696 N N . SER A 1 229 ? 30.933 13.413 -57.207 1.00 90.62 229 SER A N 1
ATOM 1697 C CA . SER A 1 229 ? 30.538 14.487 -58.130 1.00 90.62 229 SER A CA 1
ATOM 1698 C C . SER A 1 229 ? 29.114 15.008 -57.917 1.00 90.62 229 SER A C 1
ATOM 1700 O O . SER A 1 229 ? 28.858 16.187 -58.131 1.00 90.62 229 SER A O 1
ATOM 1702 N N . GLU A 1 230 ? 28.177 14.143 -57.525 1.00 92.50 230 GLU A N 1
ATOM 1703 C CA . GLU A 1 230 ? 26.747 14.466 -57.414 1.00 92.50 230 GLU A CA 1
ATOM 1704 C C . GLU A 1 230 ? 26.290 14.623 -55.959 1.00 92.50 230 GLU A C 1
ATOM 1706 O O . GLU A 1 230 ? 25.374 15.397 -55.681 1.00 92.50 230 GLU A O 1
ATOM 1711 N N . LYS A 1 231 ? 26.906 13.889 -55.023 1.00 94.19 231 LYS A N 1
ATOM 1712 C CA . LYS A 1 231 ? 26.557 13.926 -53.589 1.00 94.19 231 LYS A CA 1
ATOM 1713 C C . LYS A 1 231 ? 27.586 14.674 -52.730 1.00 94.19 231 LYS A C 1
ATOM 1715 O O . LYS A 1 231 ? 27.343 14.871 -51.540 1.00 94.19 231 LYS A O 1
ATOM 1720 N N . ASN A 1 232 ? 28.678 15.152 -53.337 1.00 91.50 232 ASN A N 1
ATOM 1721 C CA . ASN A 1 232 ? 29.731 15.948 -52.699 1.00 91.50 232 ASN A CA 1
ATOM 1722 C C . ASN A 1 232 ? 30.391 15.243 -51.498 1.00 91.50 232 ASN A C 1
ATOM 1724 O O . ASN A 1 232 ? 30.649 15.866 -50.467 1.00 91.50 232 ASN A O 1
ATOM 1728 N N . LEU A 1 233 ? 30.617 13.928 -51.602 1.00 95.00 233 LEU A N 1
ATOM 1729 C CA . LEU A 1 233 ? 31.319 13.165 -50.568 1.00 95.00 233 LEU A CA 1
ATOM 1730 C C . LEU A 1 233 ? 32.825 13.438 -50.592 1.00 95.00 233 LEU A C 1
ATOM 1732 O O . LEU A 1 233 ? 33.434 13.621 -51.646 1.00 95.00 233 LEU A O 1
ATOM 1736 N N . ASP A 1 234 ? 33.430 13.407 -49.405 1.00 93.88 234 ASP A N 1
ATOM 1737 C CA . ASP A 1 234 ? 34.869 13.569 -49.231 1.00 93.88 234 ASP A CA 1
ATOM 1738 C C . ASP A 1 234 ? 35.625 12.392 -49.870 1.00 93.88 234 ASP A C 1
ATOM 1740 O O . ASP A 1 234 ? 35.518 11.239 -49.436 1.00 93.88 234 ASP A O 1
ATOM 1744 N N . LEU A 1 235 ? 36.406 12.696 -50.910 1.00 93.88 235 LEU A N 1
ATOM 1745 C CA . LEU A 1 235 ? 37.181 11.711 -51.660 1.00 93.88 235 LEU A CA 1
ATOM 1746 C C . LEU A 1 235 ? 38.187 10.966 -50.774 1.00 93.88 235 LEU A C 1
ATOM 1748 O O . LEU A 1 235 ? 38.407 9.768 -50.961 1.00 93.88 235 LEU A O 1
ATOM 1752 N N . GLU A 1 236 ? 38.827 11.646 -49.824 1.00 93.69 236 GLU A N 1
ATOM 1753 C CA . GLU A 1 236 ? 39.803 10.995 -48.963 1.00 93.69 236 GLU A CA 1
ATOM 1754 C C . GLU A 1 236 ? 39.141 9.946 -48.077 1.00 93.69 236 GLU A C 1
ATOM 1756 O O . GLU A 1 236 ? 39.641 8.820 -47.990 1.00 93.69 236 GLU A O 1
ATOM 1761 N N . LYS A 1 237 ? 38.013 10.290 -47.463 1.00 95.12 237 LYS A N 1
ATOM 1762 C CA . LYS A 1 237 ? 37.246 9.368 -46.625 1.00 95.12 237 LYS A CA 1
ATOM 1763 C C . LYS A 1 237 ? 36.690 8.202 -47.437 1.00 95.12 237 LYS A C 1
ATOM 1765 O O . LYS A 1 237 ? 36.859 7.047 -47.042 1.00 95.12 237 LYS A O 1
ATOM 1770 N N . LEU A 1 238 ? 36.118 8.485 -48.608 1.00 94.62 238 LEU A N 1
ATOM 1771 C CA . LEU A 1 238 ? 35.543 7.466 -49.485 1.00 94.62 238 LEU A CA 1
ATOM 1772 C C . LEU A 1 238 ? 36.611 6.504 -50.035 1.00 94.62 238 LEU A C 1
ATOM 1774 O O . LEU A 1 238 ? 36.383 5.300 -50.089 1.00 94.62 238 LEU A O 1
ATOM 1778 N N . SER A 1 239 ? 37.821 6.991 -50.339 1.00 94.25 239 SER A N 1
ATOM 1779 C CA . SER A 1 239 ? 38.943 6.154 -50.810 1.00 94.25 239 SER A CA 1
ATOM 1780 C C . SER A 1 239 ? 39.474 5.149 -49.773 1.00 94.25 239 SER A C 1
ATOM 1782 O O . SER A 1 239 ? 40.269 4.261 -50.106 1.00 94.25 239 SER A O 1
ATOM 1784 N N . LYS A 1 240 ? 39.070 5.286 -48.503 1.00 95.75 240 LYS A N 1
ATOM 1785 C CA . LYS A 1 240 ? 39.408 4.363 -47.407 1.00 95.75 240 LYS A CA 1
ATOM 1786 C C . LYS A 1 240 ? 38.355 3.258 -47.217 1.00 95.75 240 LYS A C 1
ATOM 1788 O O . LYS A 1 240 ? 38.590 2.385 -46.389 1.00 95.75 240 LYS A O 1
ATOM 1793 N N . ARG A 1 241 ? 37.231 3.299 -47.944 1.00 95.75 241 ARG A N 1
ATOM 1794 C CA . ARG A 1 241 ? 36.139 2.311 -47.870 1.00 95.75 241 ARG A CA 1
ATOM 1795 C C . ARG A 1 241 ? 36.366 1.121 -48.802 1.00 95.75 241 ARG A C 1
ATOM 1797 O O . ARG A 1 241 ? 37.204 1.193 -49.700 1.00 95.75 241 ARG A O 1
ATOM 1804 N N . ASN A 1 242 ? 35.631 0.034 -48.584 1.00 95.56 242 ASN A N 1
ATOM 1805 C CA . ASN A 1 242 ? 35.612 -1.156 -49.438 1.00 95.56 242 ASN A CA 1
ATOM 1806 C C . ASN A 1 242 ? 34.445 -1.120 -50.462 1.00 95.56 242 ASN A C 1
ATOM 1808 O O . ASN A 1 242 ? 33.598 -0.226 -50.432 1.00 95.56 242 ASN A O 1
ATOM 1812 N N . SER A 1 243 ? 34.391 -2.085 -51.389 1.00 94.56 243 SER A N 1
ATOM 1813 C CA . SER A 1 243 ? 33.350 -2.145 -52.433 1.00 94.56 243 SER A CA 1
ATOM 1814 C C . SER A 1 243 ? 31.920 -2.317 -51.898 1.00 94.56 243 SER A C 1
ATOM 1816 O O . SER A 1 243 ? 30.986 -1.734 -52.455 1.00 94.56 243 SER A O 1
ATOM 1818 N N . ALA A 1 244 ? 31.736 -3.100 -50.833 1.00 95.44 244 ALA A N 1
ATOM 1819 C CA . ALA A 1 244 ? 30.428 -3.328 -50.222 1.00 95.44 244 ALA A CA 1
ATOM 1820 C C . ALA A 1 244 ? 29.923 -2.059 -49.519 1.00 95.44 244 ALA A C 1
ATOM 1822 O O . ALA A 1 244 ? 28.805 -1.614 -49.775 1.00 95.44 244 ALA A O 1
ATOM 1823 N N . GLU A 1 245 ? 30.787 -1.395 -48.748 1.00 95.94 245 GLU A N 1
ATOM 1824 C CA . GLU A 1 245 ? 30.493 -0.113 -48.106 1.00 95.94 245 GLU A CA 1
ATOM 1825 C C . GLU A 1 245 ? 30.123 0.966 -49.130 1.00 95.94 245 GLU A C 1
ATOM 1827 O O . GLU A 1 245 ? 29.127 1.656 -48.946 1.00 95.94 245 GLU A O 1
ATOM 1832 N N . ILE A 1 246 ? 30.867 1.105 -50.237 1.00 95.19 246 ILE A N 1
ATOM 1833 C CA . ILE A 1 246 ? 30.547 2.098 -51.282 1.00 95.19 246 ILE A CA 1
ATOM 1834 C C . ILE A 1 246 ? 29.171 1.822 -51.906 1.00 95.19 246 ILE A C 1
ATOM 1836 O O . ILE A 1 246 ? 28.403 2.754 -52.156 1.00 95.19 246 ILE A O 1
ATOM 1840 N N . THR A 1 247 ? 28.839 0.548 -52.126 1.00 94.50 247 THR A N 1
ATOM 1841 C CA . THR A 1 247 ? 27.533 0.145 -52.664 1.00 94.50 247 THR A CA 1
ATOM 1842 C C . THR A 1 247 ? 26.404 0.505 -51.698 1.00 94.50 247 THR A C 1
ATOM 1844 O O . THR A 1 247 ? 25.412 1.103 -52.119 1.00 94.50 247 THR A O 1
ATOM 1847 N N . LEU A 1 248 ? 26.580 0.211 -50.407 1.00 94.75 248 LEU A N 1
ATOM 1848 C CA . LEU A 1 248 ? 25.606 0.517 -49.357 1.00 94.75 248 LEU A CA 1
ATOM 1849 C C . LEU A 1 248 ? 25.456 2.028 -49.113 1.00 94.75 248 LEU A C 1
ATOM 1851 O O . LEU A 1 248 ? 24.339 2.527 -48.979 1.00 94.75 248 LEU A O 1
ATOM 1855 N N . ILE A 1 249 ? 26.556 2.790 -49.126 1.00 96.06 249 ILE A N 1
ATOM 1856 C CA . ILE A 1 249 ? 26.521 4.260 -49.039 1.00 96.06 249 ILE A CA 1
ATOM 1857 C C . ILE A 1 249 ? 25.693 4.830 -50.191 1.00 96.06 249 ILE A C 1
ATOM 1859 O O . ILE A 1 249 ? 24.872 5.720 -49.979 1.00 96.06 249 ILE A O 1
ATOM 1863 N N . ASN A 1 250 ? 25.868 4.301 -51.404 1.00 93.75 250 ASN A N 1
ATOM 1864 C CA . ASN A 1 250 ? 25.083 4.724 -52.556 1.00 93.75 250 ASN A CA 1
ATOM 1865 C C . ASN A 1 250 ? 23.606 4.315 -52.460 1.00 93.75 250 ASN A C 1
ATOM 1867 O O . ASN A 1 250 ? 22.747 5.102 -52.849 1.00 93.75 250 ASN A O 1
ATOM 1871 N N . SER A 1 251 ? 23.287 3.125 -51.939 1.00 92.81 251 SER A N 1
ATOM 1872 C CA . SER A 1 251 ? 21.889 2.696 -51.795 1.00 92.81 251 SER A CA 1
ATOM 1873 C C . SER A 1 251 ? 21.132 3.488 -50.727 1.00 92.81 251 SER A C 1
ATOM 1875 O O . SER A 1 251 ? 19.970 3.823 -50.935 1.00 92.81 251 SER A O 1
ATOM 1877 N N . ILE A 1 252 ? 21.779 3.814 -49.604 1.00 92.94 252 ILE A N 1
ATOM 1878 C CA . ILE A 1 252 ? 21.183 4.609 -48.515 1.00 92.94 252 ILE A CA 1
ATOM 1879 C C . ILE A 1 252 ? 21.146 6.107 -48.879 1.00 92.94 252 ILE A C 1
ATOM 1881 O O . ILE A 1 252 ? 20.218 6.836 -48.509 1.00 92.94 252 ILE A O 1
ATOM 1885 N N . GLY A 1 253 ? 22.165 6.575 -49.606 1.00 90.31 253 GLY A N 1
ATOM 1886 C CA . GLY A 1 253 ? 22.423 7.969 -49.955 1.00 90.31 253 GLY A CA 1
ATOM 1887 C C . GLY A 1 253 ? 21.592 8.515 -51.117 1.00 90.31 253 GLY A C 1
ATOM 1888 O O . GLY A 1 253 ? 22.150 9.009 -52.099 1.00 90.31 253 GLY A O 1
ATOM 1889 N N . SER A 1 254 ? 20.259 8.482 -51.004 1.00 89.12 254 SER A N 1
ATOM 1890 C CA . SER A 1 254 ? 19.348 9.052 -52.015 1.00 89.12 254 SER A CA 1
ATOM 1891 C C . SER A 1 254 ? 19.628 10.532 -52.317 1.00 89.12 254 SER A C 1
ATOM 1893 O O . SER A 1 254 ? 19.436 11.001 -53.441 1.00 89.12 254 SER A O 1
ATOM 1895 N N . ASP A 1 255 ? 20.164 11.267 -51.346 1.00 92.81 255 ASP A N 1
ATOM 1896 C CA . ASP A 1 255 ? 20.584 12.663 -51.439 1.00 92.81 255 ASP A CA 1
ATOM 1897 C C . ASP A 1 255 ? 21.954 12.885 -50.774 1.00 92.81 255 ASP A C 1
ATOM 1899 O O . ASP A 1 255 ? 22.542 11.976 -50.186 1.00 92.81 255 ASP A O 1
ATOM 1903 N N . ALA A 1 256 ? 22.489 14.101 -50.918 1.00 92.88 256 ALA A N 1
ATOM 1904 C CA . ALA A 1 256 ? 23.816 14.450 -50.420 1.00 92.88 256 ALA A CA 1
ATOM 1905 C C . ALA A 1 256 ? 23.929 14.332 -48.892 1.00 92.88 256 ALA A C 1
ATOM 1907 O O . ALA A 1 256 ? 24.961 13.887 -48.395 1.00 92.88 256 ALA A O 1
ATOM 1908 N N . PHE A 1 257 ? 22.876 14.685 -48.150 1.00 94.00 257 PHE A N 1
ATOM 1909 C CA . PHE A 1 257 ? 22.876 14.589 -46.693 1.00 94.00 257 PHE A CA 1
ATOM 1910 C C . PHE A 1 257 ? 22.928 13.124 -46.261 1.00 94.00 257 PHE A C 1
ATOM 1912 O O . PHE A 1 257 ? 23.837 12.732 -45.530 1.00 94.00 257 PHE A O 1
ATOM 1919 N N . ARG A 1 258 ? 22.026 12.284 -46.781 1.00 94.25 258 ARG A N 1
ATOM 1920 C CA . ARG A 1 258 ? 21.999 10.850 -46.456 1.00 94.25 258 ARG A CA 1
ATOM 1921 C C . ARG A 1 258 ? 23.286 10.140 -46.861 1.00 94.25 258 ARG A C 1
ATOM 1923 O O . ARG A 1 258 ? 23.780 9.316 -46.099 1.00 94.25 258 ARG A O 1
ATOM 1930 N N . ALA A 1 259 ? 23.870 10.489 -48.007 1.00 94.88 259 ALA A N 1
ATOM 1931 C CA . ALA A 1 259 ? 25.143 9.925 -48.450 1.00 94.88 259 ALA A CA 1
ATOM 1932 C C . ALA A 1 259 ? 26.308 10.322 -47.521 1.00 94.88 259 ALA A C 1
ATOM 1934 O O . ALA A 1 259 ? 27.141 9.480 -47.187 1.00 94.88 259 ALA A O 1
ATOM 1935 N N . GLN A 1 260 ? 26.354 11.573 -47.046 1.00 95.62 260 GLN A N 1
ATOM 1936 C CA . GLN A 1 260 ? 27.353 12.014 -46.063 1.00 95.62 260 GLN A CA 1
ATOM 1937 C C . GLN A 1 260 ? 27.190 11.292 -44.721 1.00 95.62 260 GLN A C 1
ATOM 1939 O O . GLN A 1 260 ? 28.184 10.883 -44.120 1.00 95.62 260 GLN A O 1
ATOM 1944 N N . LYS A 1 261 ? 25.947 11.096 -44.268 1.00 96.00 261 LYS A N 1
ATOM 1945 C CA . LYS A 1 261 ? 25.643 10.346 -43.043 1.00 96.00 261 LYS A CA 1
ATOM 1946 C C . LYS A 1 261 ? 26.004 8.871 -43.167 1.00 96.00 261 LYS A C 1
ATOM 1948 O O . LYS A 1 261 ? 26.709 8.359 -42.305 1.00 96.00 261 LYS A O 1
ATOM 1953 N N . ALA A 1 262 ? 25.653 8.223 -44.275 1.00 95.56 262 ALA A N 1
ATOM 1954 C CA . ALA A 1 262 ? 26.064 6.850 -44.553 1.00 95.56 262 ALA A CA 1
ATOM 1955 C C . ALA A 1 262 ? 27.595 6.708 -44.607 1.00 95.56 262 ALA A C 1
ATOM 1957 O O . ALA A 1 262 ? 28.147 5.783 -44.018 1.00 95.56 262 ALA A O 1
ATOM 1958 N N . LEU A 1 263 ? 28.313 7.649 -45.231 1.00 95.94 263 LEU A N 1
ATOM 1959 C CA . LEU A 1 263 ? 29.778 7.644 -45.204 1.00 95.94 263 LEU A CA 1
ATOM 1960 C C . LEU A 1 263 ? 30.318 7.763 -43.771 1.00 95.94 263 LEU A C 1
ATOM 1962 O O . LEU A 1 263 ? 31.239 7.034 -43.411 1.00 95.94 263 LEU A O 1
ATOM 1966 N N . SER A 1 264 ? 29.734 8.630 -42.940 1.00 95.44 264 SER A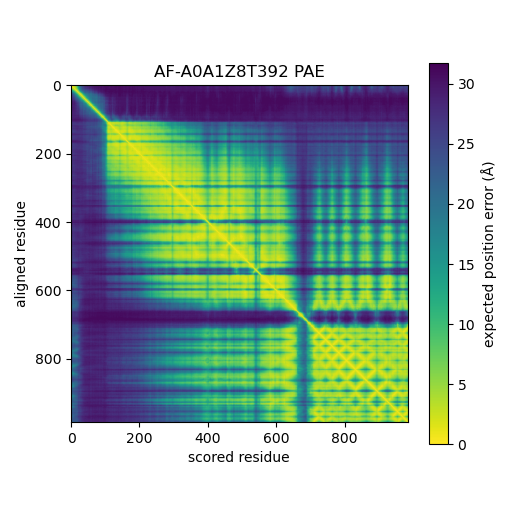 N 1
ATOM 1967 C CA . SER A 1 264 ? 30.157 8.778 -41.544 1.00 95.44 264 SER A CA 1
ATOM 1968 C C . SER A 1 264 ? 29.882 7.525 -40.704 1.00 95.44 264 SER A C 1
ATOM 1970 O O . SER A 1 264 ? 30.728 7.126 -39.906 1.00 95.44 264 SER A O 1
ATOM 1972 N N . VAL A 1 265 ? 28.755 6.851 -40.936 1.00 94.69 265 VAL A N 1
ATOM 1973 C CA . VAL A 1 265 ? 28.434 5.546 -40.339 1.00 94.69 265 VAL A CA 1
ATOM 1974 C C . VAL A 1 265 ? 29.466 4.495 -40.752 1.00 94.69 265 VAL A C 1
ATOM 1976 O O . VAL A 1 265 ? 30.019 3.812 -39.892 1.00 94.69 265 VAL A O 1
ATOM 1979 N N . ALA A 1 266 ? 29.814 4.419 -42.038 1.00 94.75 266 ALA A N 1
ATOM 1980 C CA . ALA A 1 266 ? 30.843 3.507 -42.537 1.00 94.75 266 ALA A CA 1
ATOM 1981 C C . ALA A 1 266 ? 32.203 3.732 -41.850 1.00 94.75 266 ALA A C 1
ATOM 1983 O O . ALA A 1 266 ? 32.899 2.783 -41.493 1.00 94.75 266 ALA A O 1
ATOM 1984 N N . GLU A 1 267 ? 32.582 4.993 -41.609 1.00 93.50 267 GLU A N 1
ATOM 1985 C CA . GLU A 1 267 ? 33.805 5.329 -40.870 1.00 93.50 267 GLU A CA 1
ATOM 1986 C C . GLU A 1 267 ? 33.786 4.810 -39.420 1.00 93.50 267 GLU A C 1
ATOM 1988 O O . GLU A 1 267 ? 34.843 4.457 -38.897 1.00 93.50 267 GLU A O 1
ATOM 1993 N N . LYS A 1 268 ? 32.609 4.758 -38.780 1.00 91.06 268 LYS A N 1
ATOM 1994 C CA . LYS A 1 268 ? 32.445 4.450 -37.349 1.00 91.06 268 LYS A CA 1
ATOM 1995 C C . LYS A 1 268 ? 32.199 2.974 -37.049 1.00 91.06 268 LYS A C 1
ATOM 1997 O O . LYS A 1 268 ? 32.698 2.495 -36.032 1.00 91.06 268 LYS A O 1
ATOM 2002 N N . VAL A 1 269 ? 31.405 2.292 -37.875 1.00 90.44 269 VAL A N 1
ATOM 2003 C CA . VAL A 1 269 ? 30.909 0.918 -37.631 1.00 90.44 269 VAL A CA 1
ATOM 2004 C C . VAL A 1 269 ? 31.064 -0.016 -38.832 1.00 90.44 269 VAL A C 1
ATOM 2006 O O . VAL A 1 269 ? 30.747 -1.199 -38.735 1.00 90.44 269 VAL A O 1
ATOM 2009 N N . GLY A 1 270 ? 31.581 0.487 -39.956 1.00 92.25 270 GLY A N 1
ATOM 2010 C CA . GLY A 1 270 ? 31.848 -0.312 -41.148 1.00 92.25 270 GLY A CA 1
ATOM 2011 C C . GLY A 1 270 ? 30.593 -0.886 -41.810 1.00 92.25 270 GLY A C 1
ATOM 2012 O O . GLY A 1 270 ? 29.487 -0.358 -41.685 1.00 92.25 270 GLY A O 1
ATOM 2013 N N . GLU A 1 271 ? 30.793 -1.987 -42.530 1.00 92.75 271 GLU A N 1
ATOM 2014 C CA . GLU A 1 271 ? 29.782 -2.658 -43.353 1.00 92.75 271 GLU A CA 1
ATOM 2015 C C . GLU A 1 271 ? 28.561 -3.128 -42.550 1.00 92.75 271 GLU A C 1
ATOM 2017 O O . GLU A 1 271 ? 27.439 -2.809 -42.927 1.00 92.75 271 GLU A O 1
ATOM 2022 N N . THR A 1 272 ? 28.757 -3.772 -41.393 1.00 89.81 272 THR A N 1
ATOM 2023 C CA . THR A 1 272 ? 27.656 -4.298 -40.561 1.00 89.81 272 THR A CA 1
ATOM 2024 C C . THR A 1 272 ? 26.671 -3.212 -40.120 1.00 89.81 272 THR A C 1
ATOM 2026 O O . THR A 1 272 ? 25.461 -3.430 -40.117 1.00 89.81 272 THR A O 1
ATOM 2029 N N . GLY A 1 273 ? 27.157 -2.014 -39.781 1.00 91.06 273 GLY A N 1
ATOM 2030 C CA . GLY A 1 273 ? 26.270 -0.906 -39.424 1.00 91.06 273 GLY A CA 1
ATOM 2031 C C . GLY A 1 273 ? 25.498 -0.343 -40.620 1.00 91.06 273 GLY A C 1
ATOM 2032 O O . GLY A 1 273 ? 24.341 0.044 -40.476 1.00 91.06 273 GLY A O 1
ATOM 2033 N N . LEU A 1 274 ? 26.104 -0.334 -41.812 1.00 93.06 274 LEU A N 1
ATOM 2034 C CA . LEU A 1 274 ? 25.412 0.057 -43.042 1.00 93.06 274 LEU A CA 1
ATOM 2035 C C . LEU A 1 274 ? 24.344 -0.963 -43.449 1.00 93.06 274 LEU A C 1
ATOM 2037 O O . LEU A 1 274 ? 23.258 -0.567 -43.866 1.00 93.06 274 LEU A O 1
ATOM 2041 N N . GLU A 1 275 ? 24.627 -2.259 -43.314 1.00 92.12 275 GLU A N 1
ATOM 2042 C CA . GLU A 1 275 ? 23.655 -3.328 -43.562 1.00 92.12 275 GLU A CA 1
ATOM 2043 C C . GLU A 1 275 ? 22.451 -3.211 -42.626 1.00 92.12 275 GLU A C 1
ATOM 2045 O O . GLU A 1 275 ? 21.308 -3.322 -43.072 1.00 92.12 275 GLU A O 1
ATOM 2050 N N . LEU A 1 276 ? 22.688 -2.924 -41.343 1.00 90.56 276 LEU A N 1
ATOM 2051 C CA . LEU A 1 276 ? 21.627 -2.686 -40.368 1.00 90.56 276 LEU A CA 1
ATOM 2052 C C . LEU A 1 276 ? 20.763 -1.478 -40.755 1.00 90.56 276 LEU A C 1
ATOM 2054 O O . LEU A 1 276 ? 19.539 -1.598 -40.827 1.00 90.56 276 LEU A O 1
ATOM 2058 N N . ALA A 1 277 ? 21.394 -0.339 -41.059 1.00 89.50 277 ALA A N 1
ATOM 2059 C CA . ALA A 1 277 ? 20.686 0.872 -41.468 1.00 89.50 277 ALA A CA 1
ATOM 2060 C C . ALA A 1 277 ? 19.863 0.657 -42.752 1.00 89.50 277 ALA A C 1
ATOM 2062 O O . ALA A 1 277 ? 18.736 1.138 -42.850 1.00 89.50 277 ALA A O 1
ATOM 2063 N N . ALA A 1 278 ? 20.397 -0.100 -43.717 1.00 87.94 278 ALA A N 1
ATOM 2064 C CA . ALA A 1 278 ? 19.710 -0.414 -44.967 1.00 87.94 278 ALA A CA 1
ATOM 2065 C C . ALA A 1 278 ? 18.554 -1.412 -44.790 1.00 87.94 278 ALA A C 1
ATOM 2067 O O . ALA A 1 278 ? 17.506 -1.254 -45.411 1.00 87.94 278 ALA A O 1
ATOM 2068 N N . SER A 1 279 ? 18.739 -2.450 -43.971 1.00 84.75 279 SER A N 1
ATOM 2069 C CA . SER A 1 279 ? 17.750 -3.522 -43.778 1.00 84.75 279 SER A CA 1
ATOM 2070 C C . SER A 1 279 ? 16.584 -3.119 -42.878 1.00 84.75 279 SER A C 1
ATOM 2072 O O . SER A 1 279 ? 15.474 -3.620 -43.057 1.00 84.75 279 SER A O 1
ATOM 2074 N N . SER A 1 280 ? 16.826 -2.208 -41.936 1.00 80.50 280 SER A N 1
ATOM 2075 C CA . SER A 1 280 ? 15.854 -1.819 -40.909 1.00 80.50 280 SER A CA 1
ATOM 2076 C C . SER A 1 280 ? 15.100 -0.525 -41.225 1.00 80.50 280 SER A C 1
ATOM 2078 O O . SER A 1 280 ? 14.242 -0.135 -40.441 1.00 80.50 280 SER A O 1
ATOM 2080 N N . ASP A 1 281 ? 15.394 0.116 -42.364 1.00 79.56 281 ASP A N 1
ATOM 2081 C CA . ASP A 1 281 ? 14.787 1.386 -42.804 1.00 79.56 281 ASP A CA 1
ATOM 2082 C C . ASP A 1 281 ? 14.934 2.522 -41.771 1.00 79.56 281 ASP A C 1
ATOM 2084 O O . ASP A 1 281 ? 14.051 3.361 -41.620 1.00 79.56 281 ASP A O 1
ATOM 2088 N N . LEU A 1 282 ? 16.054 2.530 -41.036 1.00 86.44 282 LEU A N 1
ATOM 2089 C CA . LEU A 1 282 ? 16.325 3.518 -39.988 1.00 86.44 282 LEU A CA 1
ATOM 2090 C C . LEU A 1 282 ? 16.630 4.894 -40.588 1.00 86.44 282 LEU A C 1
ATOM 2092 O O . LEU A 1 282 ? 17.251 5.009 -41.658 1.00 86.44 282 LEU A O 1
ATOM 2096 N N . ASP A 1 283 ? 16.297 5.959 -39.855 1.00 90.75 283 ASP A N 1
ATOM 2097 C CA . ASP A 1 283 ? 16.792 7.285 -40.213 1.00 90.75 283 ASP A CA 1
ATOM 2098 C C . ASP A 1 283 ? 18.323 7.338 -40.081 1.00 90.75 283 ASP A C 1
ATOM 2100 O O . ASP A 1 283 ? 18.898 7.287 -38.993 1.00 90.75 283 ASP A O 1
ATOM 2104 N N . ILE A 1 284 ? 19.010 7.464 -41.219 1.00 92.31 284 ILE A N 1
ATOM 2105 C CA . ILE A 1 284 ? 20.476 7.442 -41.266 1.00 92.31 284 ILE A CA 1
ATOM 2106 C C . ILE A 1 284 ? 21.116 8.613 -40.504 1.00 92.31 284 ILE A C 1
ATOM 2108 O O . ILE A 1 284 ? 22.259 8.505 -40.067 1.00 92.31 284 ILE A O 1
ATOM 2112 N N . GLY A 1 285 ? 20.409 9.736 -40.343 1.00 90.94 285 GLY A N 1
ATOM 2113 C CA . GLY A 1 285 ? 20.886 10.877 -39.568 1.00 90.94 285 GLY A CA 1
ATOM 2114 C C . GLY A 1 285 ? 20.860 10.592 -38.068 1.00 90.94 285 GLY A C 1
ATOM 2115 O O . GLY A 1 285 ? 21.844 10.869 -37.379 1.00 90.94 285 GLY A O 1
ATOM 2116 N N . GLN A 1 286 ? 19.771 10.000 -37.578 1.00 91.38 286 GLN A N 1
ATOM 2117 C CA . GLN A 1 286 ? 19.659 9.551 -36.190 1.00 91.38 286 GLN A CA 1
ATOM 2118 C C . GLN A 1 286 ? 20.613 8.390 -35.900 1.00 91.38 286 GLN A C 1
ATOM 2120 O O . GLN A 1 286 ? 21.331 8.433 -34.905 1.00 91.38 286 GLN A O 1
ATOM 2125 N N . PHE A 1 287 ? 20.711 7.410 -36.801 1.00 93.25 287 PHE A N 1
ATOM 2126 C CA . PHE A 1 287 ? 21.652 6.299 -36.662 1.00 93.25 287 PHE A CA 1
ATOM 2127 C C . PHE A 1 287 ? 23.105 6.786 -36.609 1.00 93.25 287 PHE A C 1
ATOM 2129 O O . PHE A 1 287 ? 23.866 6.345 -35.753 1.00 93.25 287 PHE A O 1
ATOM 2136 N N . ASP A 1 288 ? 23.488 7.748 -37.461 1.00 93.75 288 ASP A N 1
ATOM 2137 C CA . ASP A 1 288 ? 24.801 8.399 -37.393 1.00 93.75 288 ASP A CA 1
ATOM 2138 C C . ASP A 1 288 ? 25.045 9.042 -36.021 1.00 93.75 288 ASP A C 1
ATOM 2140 O O . ASP A 1 288 ? 26.105 8.831 -35.432 1.00 93.75 288 ASP A O 1
ATOM 2144 N N . SER A 1 289 ? 24.071 9.785 -35.481 1.00 91.50 289 SER A N 1
ATOM 2145 C CA . SER A 1 289 ? 24.141 10.372 -34.131 1.00 91.50 289 SER A CA 1
ATOM 2146 C C . SER A 1 289 ? 24.322 9.295 -33.051 1.00 91.50 289 SER A C 1
ATOM 2148 O O . SER A 1 289 ? 25.183 9.424 -32.179 1.00 91.50 289 SER A O 1
ATOM 2150 N N . PHE A 1 290 ? 23.583 8.190 -33.157 1.00 91.75 290 PHE A N 1
ATOM 2151 C CA . PHE A 1 290 ? 23.634 7.049 -32.243 1.00 91.75 290 PHE A CA 1
ATOM 2152 C C . PHE A 1 290 ? 24.977 6.322 -32.259 1.00 91.75 290 PHE A C 1
ATOM 2154 O O . PHE A 1 290 ? 25.519 5.997 -31.209 1.00 91.75 290 PHE A O 1
ATOM 2161 N N . VAL A 1 291 ? 25.596 6.129 -33.423 1.00 90.31 291 VAL A N 1
ATOM 2162 C CA . VAL A 1 291 ? 26.934 5.515 -33.488 1.00 90.31 291 VAL A CA 1
ATOM 2163 C C . VAL A 1 291 ? 28.071 6.509 -33.220 1.00 90.31 291 VAL A C 1
ATOM 2165 O O . VAL A 1 291 ? 29.228 6.103 -33.121 1.00 90.31 291 VAL A O 1
ATOM 2168 N N . SER A 1 292 ? 27.774 7.806 -33.083 1.00 88.25 292 SER A N 1
ATOM 2169 C CA . SER A 1 292 ? 28.757 8.859 -32.767 1.00 88.25 292 SER A CA 1
ATOM 2170 C C . SER A 1 292 ? 29.102 8.956 -31.287 1.00 88.25 292 SER A C 1
ATOM 2172 O O . SER A 1 292 ? 29.720 9.928 -30.868 1.00 88.25 292 SER A O 1
ATOM 2174 N N . ILE A 1 293 ? 28.674 7.997 -30.477 1.00 79.25 293 ILE A N 1
ATOM 2175 C CA . ILE A 1 293 ? 28.893 8.051 -29.039 1.00 79.25 293 ILE A CA 1
ATOM 2176 C C . ILE A 1 293 ? 30.364 7.824 -28.754 1.00 79.25 293 ILE A C 1
ATOM 2178 O O . ILE A 1 293 ? 31.021 6.976 -29.370 1.00 79.25 293 ILE A O 1
ATOM 2182 N N . GLU A 1 294 ? 30.860 8.639 -27.836 1.00 72.19 294 GLU A N 1
ATOM 2183 C CA . GLU A 1 294 ? 32.245 8.690 -27.416 1.00 72.19 294 GLU A CA 1
ATOM 2184 C C . GLU A 1 294 ? 32.287 8.596 -25.893 1.00 72.19 294 GLU A C 1
ATOM 2186 O O . GLU A 1 294 ? 31.521 9.262 -25.200 1.00 72.19 294 GLU A O 1
ATOM 2191 N N . SER A 1 295 ? 33.177 7.747 -25.386 1.00 66.69 295 SER A N 1
ATOM 2192 C CA . SER A 1 295 ? 33.568 7.726 -23.977 1.00 66.69 295 SER A CA 1
ATOM 2193 C C . SER A 1 295 ? 35.005 8.237 -23.848 1.00 66.69 295 SER A C 1
ATOM 2195 O O . SER A 1 295 ? 35.735 8.341 -24.838 1.00 66.69 295 SER A O 1
ATOM 2197 N N . SER A 1 296 ? 35.438 8.543 -22.627 1.00 58.09 296 SER A N 1
ATOM 2198 C CA . SER A 1 296 ? 36.810 8.991 -22.348 1.00 58.09 296 SER A CA 1
ATOM 2199 C C . SER A 1 296 ? 37.887 7.941 -22.685 1.00 58.09 296 SER A C 1
ATOM 2201 O O . SER A 1 296 ? 39.055 8.302 -22.837 1.00 58.09 296 SER A O 1
ATOM 2203 N N . ASP A 1 297 ? 37.511 6.667 -22.870 1.00 64.62 297 ASP A N 1
ATOM 2204 C CA . ASP A 1 297 ? 38.373 5.577 -23.340 1.00 64.62 297 ASP A CA 1
ATOM 2205 C C . ASP A 1 297 ? 38.007 5.161 -24.781 1.00 64.62 297 ASP A C 1
ATOM 2207 O O . ASP A 1 297 ? 36.908 4.690 -25.084 1.00 64.62 297 ASP A O 1
ATOM 2211 N N . VAL A 1 298 ? 38.960 5.301 -25.705 1.00 62.94 298 VAL A N 1
ATOM 2212 C CA . VAL A 1 298 ? 38.788 4.974 -27.133 1.00 62.94 298 VAL A CA 1
ATOM 2213 C C . VAL A 1 298 ? 38.499 3.479 -27.364 1.00 62.94 298 VAL A C 1
ATOM 2215 O O . VAL A 1 298 ? 37.735 3.120 -28.267 1.00 62.94 298 VAL A O 1
ATOM 2218 N N . THR A 1 299 ? 39.077 2.594 -26.548 1.00 69.12 299 THR A N 1
ATOM 2219 C CA . THR A 1 299 ? 38.866 1.140 -26.650 1.00 69.12 299 THR A CA 1
ATOM 2220 C C . THR A 1 299 ? 37.480 0.769 -26.131 1.00 69.12 299 THR A C 1
ATOM 2222 O O . THR A 1 299 ? 36.757 0.022 -26.795 1.00 69.12 299 THR A O 1
ATOM 2225 N N . ALA A 1 300 ? 37.071 1.355 -25.001 1.00 74.00 300 ALA A N 1
ATOM 2226 C CA . ALA A 1 300 ? 35.724 1.194 -24.456 1.00 74.00 300 ALA A CA 1
ATOM 2227 C C . ALA A 1 300 ? 34.660 1.715 -25.433 1.00 74.00 300 ALA A C 1
ATOM 2229 O O . ALA A 1 300 ? 33.686 1.021 -25.703 1.00 74.00 300 ALA A O 1
ATOM 2230 N N . THR A 1 301 ? 34.907 2.865 -26.067 1.00 79.38 301 THR A N 1
ATOM 2231 C CA . THR A 1 301 ? 34.027 3.461 -27.086 1.00 79.38 301 THR A CA 1
ATOM 2232 C C . THR A 1 301 ? 33.778 2.523 -28.268 1.00 79.38 301 THR A C 1
ATOM 2234 O O . THR A 1 301 ? 32.652 2.400 -28.750 1.00 79.38 301 THR A O 1
ATOM 2237 N N . THR A 1 302 ? 34.821 1.840 -28.743 1.00 83.00 302 THR A N 1
ATOM 2238 C CA . THR A 1 302 ? 34.704 0.916 -29.881 1.00 83.00 302 THR A CA 1
ATOM 2239 C C . THR A 1 302 ? 33.897 -0.327 -29.504 1.00 83.00 302 THR A C 1
ATOM 2241 O O . THR A 1 302 ? 33.012 -0.734 -30.255 1.00 83.00 302 THR A O 1
ATOM 2244 N N . ASN A 1 303 ? 34.163 -0.908 -28.330 1.00 85.56 303 ASN A N 1
ATOM 2245 C CA . ASN A 1 303 ? 33.418 -2.066 -27.833 1.00 85.56 303 ASN A CA 1
ATOM 2246 C C . ASN A 1 303 ? 31.948 -1.718 -27.571 1.00 85.56 303 ASN A C 1
ATOM 2248 O O . ASN A 1 303 ? 31.070 -2.426 -28.053 1.00 85.56 303 ASN A O 1
ATOM 2252 N N . LEU A 1 304 ? 31.689 -0.595 -26.896 1.00 88.31 304 LEU A N 1
ATOM 2253 C CA . LEU A 1 304 ? 30.352 -0.067 -26.632 1.00 88.31 304 LEU A CA 1
ATOM 2254 C C . LEU A 1 304 ? 29.542 0.033 -27.929 1.00 88.31 304 LEU A C 1
ATOM 2256 O O . LEU A 1 304 ? 28.476 -0.565 -28.056 1.00 88.31 304 LEU A O 1
ATOM 2260 N N . ARG A 1 305 ? 30.092 0.730 -28.930 1.00 89.62 305 ARG A N 1
ATOM 2261 C CA . ARG A 1 305 ? 29.449 0.925 -30.232 1.00 89.62 305 ARG A CA 1
ATOM 2262 C C . ARG A 1 305 ? 29.158 -0.399 -30.931 1.00 89.62 305 ARG A C 1
ATOM 2264 O O . ARG A 1 305 ? 28.044 -0.605 -31.398 1.00 89.62 305 ARG A O 1
ATOM 2271 N N . ASN A 1 306 ? 30.135 -1.302 -30.990 1.00 88.88 306 ASN A N 1
ATOM 2272 C CA . ASN A 1 306 ? 29.961 -2.598 -31.645 1.00 88.88 306 ASN A CA 1
ATOM 2273 C C . ASN A 1 306 ? 28.897 -3.456 -30.949 1.00 88.88 306 ASN A C 1
ATOM 2275 O O . ASN A 1 306 ? 28.101 -4.105 -31.627 1.00 88.88 306 ASN A O 1
ATOM 2279 N N . ASN A 1 307 ? 28.848 -3.428 -29.618 1.00 91.06 307 ASN A N 1
ATOM 2280 C CA . ASN A 1 307 ? 27.842 -4.151 -28.851 1.00 91.06 307 ASN A CA 1
ATOM 2281 C C . ASN A 1 307 ? 26.438 -3.589 -29.093 1.00 91.06 307 ASN A C 1
ATOM 2283 O O . ASN A 1 307 ? 25.508 -4.357 -29.316 1.00 91.06 307 ASN A O 1
ATOM 2287 N N . LEU A 1 308 ? 26.290 -2.263 -29.134 1.00 91.44 308 LEU A N 1
ATOM 2288 C CA . LEU A 1 308 ? 25.020 -1.614 -29.464 1.00 91.44 308 LEU A CA 1
ATOM 2289 C C . LEU A 1 308 ? 24.554 -1.967 -30.880 1.00 91.44 308 LEU A C 1
ATOM 2291 O O . LEU A 1 308 ? 23.390 -2.301 -31.070 1.00 91.44 308 LEU A O 1
ATOM 2295 N N . ILE A 1 309 ? 25.456 -1.952 -31.869 1.00 91.94 309 ILE A N 1
ATOM 2296 C CA . ILE A 1 309 ? 25.135 -2.383 -33.239 1.00 91.94 309 ILE A CA 1
ATOM 2297 C C . ILE A 1 309 ? 24.678 -3.837 -33.267 1.00 91.94 309 ILE A C 1
ATOM 2299 O O . ILE A 1 309 ? 23.700 -4.159 -33.942 1.00 91.94 309 ILE A O 1
ATOM 2303 N N . LYS A 1 310 ? 25.357 -4.711 -32.521 1.00 91.31 310 LYS A N 1
ATOM 2304 C CA . LYS A 1 310 ? 24.956 -6.111 -32.406 1.00 91.31 310 LYS A CA 1
ATOM 2305 C C . LYS A 1 310 ? 23.560 -6.236 -31.788 1.00 91.31 310 LYS A C 1
ATOM 2307 O O . LYS A 1 310 ? 22.711 -6.892 -32.380 1.00 91.31 310 LYS A O 1
ATOM 2312 N N . ASN A 1 311 ? 23.300 -5.556 -30.673 1.00 92.50 311 ASN A N 1
ATOM 2313 C CA . ASN A 1 311 ? 22.002 -5.579 -29.998 1.00 92.50 311 ASN A CA 1
ATOM 2314 C C . ASN A 1 311 ? 20.879 -5.015 -30.889 1.00 92.50 311 ASN A C 1
ATOM 2316 O O . ASN A 1 311 ? 19.798 -5.597 -30.954 1.00 92.50 311 ASN A O 1
ATOM 2320 N N . LEU A 1 312 ? 21.132 -3.949 -31.653 1.00 92.94 312 LEU A N 1
ATOM 2321 C CA . LEU A 1 312 ? 20.180 -3.437 -32.644 1.00 92.94 312 LEU A CA 1
ATOM 2322 C C . LEU A 1 312 ? 19.914 -4.439 -33.769 1.00 92.94 312 LEU A C 1
ATOM 2324 O O . LEU A 1 312 ? 18.768 -4.621 -34.171 1.00 92.94 312 LEU A O 1
ATOM 2328 N N . GLY A 1 313 ? 20.962 -5.091 -34.277 1.00 91.56 313 GLY A N 1
ATOM 2329 C CA . GLY A 1 313 ? 20.834 -6.118 -35.307 1.00 91.56 313 GLY A CA 1
ATOM 2330 C C . GLY A 1 313 ? 20.031 -7.319 -34.827 1.00 91.56 313 GLY A C 1
ATOM 2331 O O . GLY A 1 313 ? 19.116 -7.766 -35.516 1.00 91.56 313 GLY A O 1
ATOM 2332 N N . ASP A 1 314 ? 20.315 -7.805 -33.622 1.00 90.56 314 ASP A N 1
ATOM 2333 C CA . ASP A 1 314 ? 19.585 -8.912 -33.012 1.00 90.56 314 ASP A CA 1
ATOM 2334 C C . ASP A 1 314 ? 18.107 -8.540 -32.779 1.00 90.56 314 ASP A C 1
ATOM 2336 O O . ASP A 1 314 ? 17.223 -9.317 -33.144 1.00 90.56 314 ASP A O 1
ATOM 2340 N N . ALA A 1 315 ? 17.821 -7.327 -32.288 1.00 91.19 315 ALA A N 1
ATOM 2341 C CA . ALA A 1 315 ? 16.455 -6.831 -32.095 1.00 91.19 315 ALA A CA 1
ATOM 2342 C C . ALA A 1 315 ? 15.696 -6.662 -33.426 1.00 91.19 315 ALA A C 1
ATOM 2344 O O . ALA A 1 315 ? 14.542 -7.080 -33.538 1.00 91.19 315 ALA A O 1
ATOM 2345 N N . SER A 1 316 ? 16.352 -6.117 -34.456 1.00 92.06 316 SER A N 1
ATOM 2346 C CA . SER A 1 316 ? 15.788 -5.984 -35.807 1.00 92.06 316 SER A CA 1
ATOM 2347 C C . SER A 1 316 ? 15.467 -7.340 -36.441 1.00 92.06 316 SER A C 1
ATOM 2349 O O . SER A 1 316 ? 14.460 -7.485 -37.131 1.00 92.06 316 SER A O 1
ATOM 2351 N N . ASN A 1 317 ? 16.266 -8.369 -36.155 1.00 89.44 317 ASN A N 1
ATOM 2352 C CA . ASN A 1 317 ? 16.041 -9.714 -36.678 1.00 89.44 317 ASN A CA 1
ATOM 2353 C C . ASN A 1 317 ? 14.956 -10.485 -35.910 1.00 89.44 317 ASN A C 1
ATOM 2355 O O . ASN A 1 317 ? 14.079 -11.092 -36.526 1.00 89.44 317 ASN A O 1
ATOM 2359 N N . ARG A 1 318 ? 15.012 -10.492 -34.572 1.00 87.19 318 ARG A N 1
ATOM 2360 C CA . ARG A 1 318 ? 14.123 -11.307 -33.722 1.00 87.19 318 ARG A CA 1
ATOM 2361 C C . ARG A 1 318 ? 12.763 -10.651 -33.485 1.00 87.19 318 ARG A C 1
ATOM 2363 O O . ARG A 1 318 ? 11.750 -11.344 -33.462 1.00 87.19 318 ARG A O 1
ATOM 2370 N N . ASN A 1 319 ? 12.728 -9.321 -33.398 1.00 86.25 319 ASN A N 1
ATOM 2371 C CA . ASN A 1 319 ? 11.539 -8.516 -33.114 1.00 86.25 319 ASN A CA 1
ATOM 2372 C C . ASN A 1 319 ? 11.246 -7.484 -34.222 1.00 86.25 319 ASN A C 1
ATOM 2374 O O . ASN A 1 319 ? 10.777 -6.374 -33.961 1.00 86.25 319 ASN A O 1
ATOM 2378 N N . ALA A 1 320 ? 11.455 -7.878 -35.485 1.00 89.44 320 ALA A N 1
ATOM 2379 C CA . ALA A 1 320 ? 11.410 -7.017 -36.674 1.00 89.44 320 ALA A CA 1
ATOM 2380 C C . ALA A 1 320 ? 10.210 -6.058 -36.752 1.00 89.44 320 ALA A C 1
ATOM 2382 O O . ALA A 1 320 ? 10.371 -4.889 -37.093 1.00 89.44 320 ALA A O 1
ATOM 2383 N N . SER A 1 321 ? 8.993 -6.512 -36.424 1.00 89.88 321 SER A N 1
ATOM 2384 C CA . SER A 1 321 ? 7.802 -5.650 -36.496 1.00 89.88 321 SER A CA 1
ATOM 2385 C C . SER A 1 321 ? 7.784 -4.562 -35.420 1.00 89.88 321 SER A C 1
ATOM 2387 O O . SER A 1 321 ? 7.354 -3.444 -35.703 1.00 89.88 321 SER A O 1
ATOM 2389 N N . LYS A 1 322 ? 8.200 -4.886 -34.188 1.00 90.19 322 LYS A N 1
ATOM 2390 C CA . LYS A 1 322 ? 8.265 -3.929 -33.072 1.00 90.19 322 LYS A CA 1
ATOM 2391 C C . LYS A 1 322 ? 9.449 -2.986 -33.277 1.00 90.19 322 LYS A C 1
ATOM 2393 O O . LYS A 1 322 ? 9.277 -1.773 -33.199 1.00 90.19 322 LYS A O 1
ATOM 2398 N N . PHE A 1 323 ? 10.599 -3.535 -33.671 1.00 92.00 323 PHE A N 1
ATOM 2399 C CA . PHE A 1 323 ? 11.792 -2.766 -34.005 1.00 92.00 323 PHE A CA 1
ATOM 2400 C C . PHE A 1 323 ? 11.550 -1.797 -35.165 1.00 92.00 323 PHE A C 1
ATOM 2402 O O . PHE A 1 323 ? 11.900 -0.633 -35.060 1.00 92.00 323 PHE A O 1
ATOM 2409 N N . LYS A 1 324 ? 10.849 -2.201 -36.230 1.00 89.62 324 LYS A N 1
ATOM 2410 C CA . LYS A 1 324 ? 10.498 -1.283 -37.326 1.00 89.62 324 LYS A CA 1
ATOM 2411 C C . LYS A 1 324 ? 9.640 -0.096 -36.869 1.00 89.62 324 LYS A C 1
ATOM 2413 O O . LYS A 1 324 ? 9.725 0.977 -37.451 1.00 89.62 324 LYS A O 1
ATOM 2418 N N . LYS A 1 325 ? 8.798 -0.278 -35.847 1.00 90.31 325 LYS A N 1
ATOM 2419 C CA . LYS A 1 325 ? 7.953 0.797 -35.307 1.00 90.31 325 LYS A CA 1
ATOM 2420 C C . LYS A 1 325 ? 8.736 1.738 -34.379 1.00 90.31 325 LYS A C 1
ATOM 2422 O O . LYS A 1 325 ? 8.433 2.926 -34.347 1.00 90.31 325 LYS A O 1
ATOM 2427 N N . LYS A 1 326 ? 9.703 1.209 -33.619 1.00 92.50 326 LYS A N 1
ATOM 2428 C CA . LYS A 1 326 ? 10.345 1.915 -32.491 1.00 92.50 326 LYS A CA 1
ATOM 2429 C C . LYS A 1 326 ? 11.852 2.137 -32.635 1.00 92.50 326 LYS A C 1
ATOM 2431 O O . LYS A 1 326 ? 12.437 2.825 -31.808 1.00 92.50 326 LYS A O 1
ATOM 2436 N N . GLY A 1 327 ? 12.487 1.593 -33.667 1.00 90.62 327 GLY A N 1
ATOM 2437 C CA . GLY A 1 327 ? 13.934 1.660 -33.882 1.00 90.62 327 GLY A CA 1
ATOM 2438 C C . GLY A 1 327 ? 14.443 3.097 -33.928 1.00 90.62 327 GLY A C 1
ATOM 2439 O O . GLY A 1 327 ? 15.418 3.413 -33.255 1.00 90.62 327 GLY A O 1
ATOM 2440 N N . ASP A 1 328 ? 13.721 3.993 -34.603 1.00 89.69 328 ASP A N 1
ATOM 2441 C CA . ASP A 1 328 ? 14.043 5.426 -34.636 1.00 89.69 328 ASP A CA 1
ATOM 2442 C C . ASP A 1 328 ? 13.965 6.084 -33.244 1.00 89.69 328 ASP A C 1
ATOM 2444 O O . ASP A 1 328 ? 14.787 6.937 -32.914 1.00 89.69 328 ASP A O 1
ATOM 2448 N N . LYS A 1 329 ? 13.040 5.652 -32.372 1.00 91.88 329 LYS A N 1
ATOM 2449 C CA . LYS A 1 329 ? 12.987 6.127 -30.977 1.00 91.88 329 LYS A CA 1
ATOM 2450 C C . LYS A 1 329 ? 14.191 5.647 -30.168 1.00 91.88 329 LYS A C 1
ATOM 2452 O O . LYS A 1 329 ? 14.776 6.432 -29.430 1.00 91.88 329 LYS A O 1
ATOM 2457 N N . VAL A 1 330 ? 14.617 4.395 -30.360 1.00 93.31 330 VAL A N 1
ATOM 2458 C CA . VAL A 1 330 ? 15.871 3.896 -29.768 1.00 93.31 330 VAL A CA 1
ATOM 2459 C C . VAL A 1 330 ? 17.055 4.728 -30.272 1.00 93.31 330 VAL A C 1
ATOM 2461 O O . VAL A 1 330 ? 17.935 5.077 -29.490 1.00 93.31 330 VAL A O 1
ATOM 2464 N N . MET A 1 331 ? 17.069 5.117 -31.554 1.00 91.25 331 MET A N 1
ATOM 2465 C CA . MET A 1 331 ? 18.124 5.984 -32.097 1.00 91.25 331 MET A CA 1
ATOM 2466 C C . MET A 1 331 ? 18.090 7.386 -31.492 1.00 91.25 331 MET A C 1
ATOM 2468 O O . MET A 1 331 ? 19.142 7.966 -31.231 1.00 91.25 331 MET A O 1
ATOM 2472 N N . ALA A 1 332 ? 16.900 7.913 -31.207 1.00 90.62 332 ALA A N 1
ATOM 2473 C CA . ALA A 1 332 ? 16.725 9.225 -30.601 1.00 90.62 332 ALA A CA 1
ATOM 2474 C C . ALA A 1 332 ? 17.319 9.340 -29.186 1.00 90.62 332 ALA A C 1
ATOM 2476 O O . ALA A 1 332 ? 17.622 10.459 -28.771 1.00 90.62 332 ALA A O 1
ATOM 2477 N N . LEU A 1 333 ? 17.593 8.228 -28.489 1.00 91.31 333 LEU A N 1
ATOM 2478 C CA . LEU A 1 333 ? 18.318 8.229 -27.208 1.00 91.31 333 LEU A CA 1
ATOM 2479 C C . LEU A 1 333 ? 19.713 8.863 -27.325 1.00 91.31 333 LEU A C 1
ATOM 2481 O O . LEU A 1 333 ? 20.271 9.369 -26.353 1.00 91.31 333 LEU A O 1
ATOM 2485 N N . SER A 1 334 ? 20.287 8.916 -28.530 1.00 89.62 334 SER A N 1
ATOM 2486 C CA . SER A 1 334 ? 21.548 9.619 -28.758 1.00 89.62 334 SER A CA 1
ATOM 2487 C C . SER A 1 334 ? 21.438 11.144 -28.638 1.00 89.62 334 SER A C 1
ATOM 2489 O O 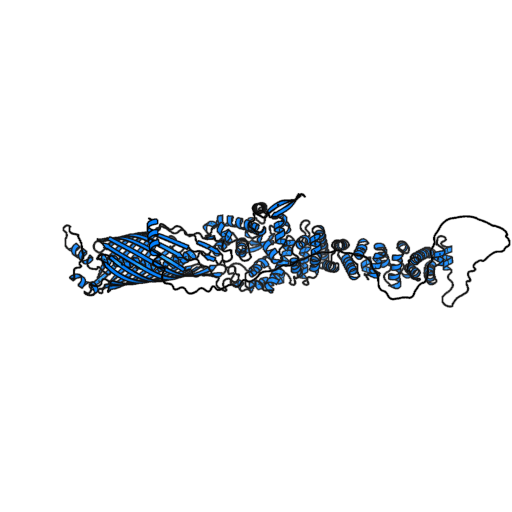. SER A 1 334 ? 22.470 11.812 -28.537 1.00 89.62 334 SER A O 1
ATOM 2491 N N . ASN A 1 335 ? 20.223 11.698 -28.642 1.00 89.06 335 ASN A N 1
ATOM 2492 C CA . ASN A 1 335 ? 19.958 13.132 -28.519 1.00 89.06 335 ASN A CA 1
ATOM 2493 C C . ASN A 1 335 ? 19.849 13.604 -27.062 1.00 89.06 335 ASN A C 1
ATOM 2495 O O . ASN A 1 335 ? 19.702 14.805 -26.831 1.00 89.06 335 ASN A O 1
ATOM 2499 N N . ILE A 1 336 ? 19.944 12.688 -26.093 1.00 89.44 336 ILE A N 1
ATOM 2500 C CA . ILE A 1 336 ? 19.982 13.025 -24.669 1.00 89.44 336 ILE A CA 1
ATOM 2501 C C . ILE A 1 336 ? 21.124 14.014 -24.425 1.00 89.44 336 ILE A C 1
ATOM 2503 O O . ILE A 1 336 ? 22.273 13.782 -24.813 1.00 89.44 336 ILE A O 1
ATOM 2507 N N . SER A 1 337 ? 20.772 15.153 -23.828 1.00 87.81 337 SER A N 1
ATOM 2508 C CA . SER A 1 337 ? 21.680 16.297 -23.688 1.00 87.81 337 SER A CA 1
ATOM 2509 C C . SER A 1 337 ? 22.653 16.136 -22.520 1.00 87.81 337 SER A C 1
ATOM 2511 O O . SER A 1 337 ? 23.770 16.648 -22.584 1.00 87.81 337 SER A O 1
ATOM 2513 N N . ASN A 1 338 ? 22.253 15.415 -21.470 1.00 89.94 338 ASN A N 1
ATOM 2514 C CA . ASN A 1 338 ? 23.097 15.138 -20.314 1.00 89.94 338 ASN A CA 1
ATOM 2515 C C . ASN A 1 338 ? 24.101 14.017 -20.640 1.00 89.94 338 ASN A C 1
ATOM 2517 O O . ASN A 1 338 ? 23.707 12.898 -20.970 1.00 89.94 338 ASN A O 1
ATOM 2521 N N . SER A 1 339 ? 25.401 14.315 -20.568 1.00 86.75 339 SER A N 1
ATOM 2522 C CA . SER A 1 339 ? 26.463 13.374 -20.951 1.00 86.75 339 SER A CA 1
ATOM 2523 C C . SER A 1 339 ? 26.554 12.151 -20.045 1.00 86.75 339 SER A C 1
ATOM 2525 O O . SER A 1 339 ? 26.873 11.065 -20.533 1.00 86.75 339 SER A O 1
ATOM 2527 N N . ASP A 1 340 ? 26.274 12.316 -18.754 1.00 85.56 340 ASP A N 1
ATOM 2528 C CA . ASP A 1 340 ? 26.446 11.267 -17.749 1.00 85.56 340 ASP A CA 1
ATOM 2529 C C . ASP A 1 340 ? 25.273 10.288 -17.822 1.00 85.56 340 ASP A C 1
ATOM 2531 O O . ASP A 1 340 ? 25.484 9.081 -17.953 1.00 85.56 340 ASP A O 1
ATOM 2535 N N . ALA A 1 341 ? 24.043 10.814 -17.898 1.00 86.69 341 ALA A N 1
ATOM 2536 C CA . ALA A 1 341 ? 22.847 10.015 -18.159 1.00 86.69 341 ALA A CA 1
ATOM 2537 C C . ALA A 1 341 ? 22.963 9.262 -19.491 1.00 86.69 341 ALA A C 1
ATOM 2539 O O . ALA A 1 341 ? 22.762 8.051 -19.545 1.00 86.69 341 ALA A O 1
ATOM 2540 N N . LYS A 1 342 ? 23.379 9.950 -20.564 1.00 88.75 342 LYS A N 1
ATOM 2541 C CA . LYS A 1 342 ? 23.612 9.309 -21.861 1.00 88.75 342 LYS A CA 1
ATOM 2542 C C . LYS A 1 342 ? 24.640 8.181 -21.745 1.00 88.75 342 LYS A C 1
ATOM 2544 O O . LYS A 1 342 ? 24.384 7.082 -22.223 1.00 88.75 342 LYS A O 1
ATOM 2549 N N . SER A 1 343 ? 25.779 8.410 -21.098 1.00 87.00 343 SER A N 1
ATOM 2550 C CA . SER A 1 343 ? 26.810 7.372 -20.949 1.00 87.00 343 SER A CA 1
ATOM 2551 C C . SER A 1 343 ? 26.271 6.132 -20.227 1.00 87.00 343 SER A C 1
ATOM 2553 O O . SER A 1 343 ? 26.458 5.025 -20.731 1.00 87.00 343 SER A O 1
ATOM 2555 N N . LEU A 1 344 ? 25.525 6.317 -19.132 1.00 86.56 344 LEU A N 1
ATOM 2556 C CA . LEU A 1 344 ? 24.899 5.227 -18.379 1.00 86.56 344 LEU A CA 1
ATOM 2557 C C . LEU A 1 344 ? 23.882 4.438 -19.218 1.00 86.56 344 LEU A C 1
ATOM 2559 O O . LEU A 1 344 ? 23.905 3.208 -19.230 1.00 86.56 344 LEU A O 1
ATOM 2563 N N . ILE A 1 345 ? 22.997 5.133 -19.939 1.00 90.00 345 ILE A N 1
ATOM 2564 C CA . ILE A 1 345 ? 21.960 4.500 -20.769 1.00 90.00 345 ILE A CA 1
ATOM 2565 C C . ILE A 1 345 ? 22.605 3.605 -21.821 1.00 90.00 345 ILE A C 1
ATOM 2567 O O . ILE A 1 345 ? 22.236 2.442 -21.989 1.00 90.00 345 ILE A O 1
ATOM 2571 N N . PHE A 1 346 ? 23.610 4.133 -22.512 1.00 90.25 346 PHE A N 1
ATOM 2572 C CA . PHE A 1 346 ? 24.306 3.389 -23.547 1.00 90.25 346 PHE A CA 1
ATOM 2573 C C . PHE A 1 346 ? 25.135 2.238 -22.984 1.00 90.25 346 PHE A C 1
ATOM 2575 O O . PHE A 1 346 ? 25.174 1.178 -23.606 1.00 90.25 346 PHE A O 1
ATOM 2582 N N . GLU A 1 347 ? 25.734 2.394 -21.802 1.00 88.12 347 GLU A N 1
ATOM 2583 C CA . GLU A 1 347 ? 26.387 1.295 -21.092 1.00 88.12 347 GLU A CA 1
ATOM 2584 C C . GLU A 1 347 ? 25.400 0.148 -20.825 1.00 88.12 347 GLU A C 1
ATOM 2586 O O . GLU A 1 347 ? 25.661 -0.983 -21.247 1.00 88.12 347 GLU A O 1
ATOM 2591 N N . LYS A 1 348 ? 24.231 0.437 -20.234 1.00 89.25 348 LYS A N 1
ATOM 2592 C CA . LYS A 1 348 ? 23.195 -0.571 -19.947 1.00 89.25 348 LYS A CA 1
ATOM 2593 C C . LYS A 1 348 ? 22.665 -1.242 -21.222 1.00 89.25 348 LYS A C 1
ATOM 2595 O O . LYS A 1 348 ? 22.580 -2.468 -21.274 1.00 89.25 348 LYS A O 1
ATOM 2600 N N . LEU A 1 349 ? 22.405 -0.474 -22.285 1.00 91.38 349 LEU A N 1
ATOM 2601 C CA . LEU A 1 349 ? 21.936 -1.007 -23.575 1.00 91.38 349 LEU A CA 1
ATOM 2602 C C . LEU A 1 349 ? 23.000 -1.806 -24.345 1.00 91.38 349 LEU A C 1
ATOM 2604 O O . LEU A 1 349 ? 22.660 -2.573 -25.248 1.00 91.38 349 LEU A O 1
ATOM 2608 N N . SER A 1 350 ? 24.282 -1.634 -24.018 1.00 90.69 350 SER A N 1
ATOM 2609 C CA . SER A 1 350 ? 25.400 -2.335 -24.663 1.00 90.69 350 SER A CA 1
ATOM 2610 C C . SER A 1 350 ? 25.743 -3.687 -24.036 1.00 90.69 350 SER A C 1
ATOM 2612 O O . SER A 1 350 ? 26.636 -4.381 -24.536 1.00 90.69 350 SER A O 1
ATOM 2614 N N . LYS A 1 351 ? 25.080 -4.069 -22.936 1.00 87.75 351 LYS A N 1
ATOM 2615 C CA . LYS A 1 351 ? 25.296 -5.371 -22.299 1.00 87.75 351 LYS A CA 1
ATOM 2616 C C . LYS A 1 351 ? 25.028 -6.487 -23.312 1.00 87.75 351 LYS A C 1
ATOM 2618 O O . LYS A 1 351 ? 24.034 -6.467 -24.038 1.00 87.75 351 LYS A O 1
ATOM 2623 N N . LEU A 1 352 ? 25.962 -7.433 -23.394 1.00 83.75 352 LEU A N 1
ATOM 2624 C CA . LEU A 1 352 ? 25.883 -8.570 -24.303 1.00 83.75 352 LEU A CA 1
ATOM 2625 C C . LEU A 1 352 ? 25.509 -9.830 -23.530 1.00 83.75 352 LEU A C 1
ATOM 2627 O O . LEU A 1 352 ? 26.346 -10.383 -22.821 1.00 83.75 352 LEU A O 1
ATOM 2631 N N . ASP A 1 353 ? 24.309 -10.336 -23.773 1.00 71.38 353 ASP A N 1
ATOM 2632 C CA . ASP A 1 353 ? 23.906 -11.693 -23.419 1.00 71.38 353 ASP A CA 1
ATOM 2633 C C . ASP A 1 353 ? 23.265 -12.342 -24.660 1.00 71.38 353 ASP A C 1
ATOM 2635 O O . ASP A 1 353 ? 22.525 -11.721 -25.421 1.00 71.38 353 ASP A O 1
ATOM 2639 N N . THR A 1 354 ? 23.621 -13.598 -24.943 1.00 59.16 354 THR A N 1
ATOM 2640 C CA . THR A 1 354 ? 23.105 -14.340 -26.107 1.00 59.16 354 THR A CA 1
ATOM 2641 C C . THR A 1 354 ? 21.614 -14.670 -26.011 1.00 59.16 354 THR A C 1
ATOM 2643 O O . THR A 1 354 ? 20.973 -14.893 -27.044 1.00 59.16 354 THR A O 1
ATOM 2646 N N . THR A 1 355 ? 21.087 -14.705 -24.788 1.00 64.75 355 THR A N 1
ATOM 2647 C CA . THR A 1 355 ? 19.689 -14.987 -24.452 1.00 64.75 355 THR A CA 1
ATOM 2648 C C . THR A 1 355 ? 18.883 -13.719 -24.180 1.00 64.75 355 THR A C 1
ATOM 2650 O O . THR A 1 355 ? 17.690 -13.708 -24.469 1.00 64.75 355 THR A O 1
ATOM 2653 N N . LYS A 1 356 ? 19.534 -12.644 -23.714 1.00 80.56 356 LYS A N 1
ATOM 2654 C CA . LYS A 1 356 ? 18.881 -11.436 -23.192 1.00 80.56 356 LYS A CA 1
ATOM 2655 C C . LYS A 1 356 ? 19.460 -10.186 -23.856 1.00 80.56 356 LYS A C 1
ATOM 2657 O O . LYS A 1 356 ? 20.605 -9.812 -23.630 1.00 80.56 356 LYS A O 1
ATOM 2662 N N . ASN A 1 357 ? 18.682 -9.541 -24.716 1.00 90.12 357 ASN A N 1
ATOM 2663 C CA . ASN A 1 357 ? 19.117 -8.333 -25.413 1.00 90.12 357 ASN A CA 1
ATOM 2664 C C . ASN A 1 357 ? 18.320 -7.117 -24.907 1.00 90.12 357 ASN A C 1
ATOM 2666 O O . ASN A 1 357 ? 17.113 -7.064 -25.146 1.00 90.12 357 ASN A O 1
ATOM 2670 N N . PRO A 1 358 ? 18.970 -6.111 -24.288 1.00 92.69 358 PRO A N 1
ATOM 2671 C CA . PRO A 1 358 ? 18.274 -4.943 -23.747 1.00 92.69 358 PRO A CA 1
ATOM 2672 C C . PRO A 1 358 ? 17.464 -4.157 -24.776 1.00 92.69 358 PRO A C 1
ATOM 2674 O O . PRO A 1 358 ? 16.371 -3.676 -24.491 1.00 92.69 358 PRO A O 1
ATOM 2677 N N . ILE A 1 359 ? 17.970 -4.062 -26.006 1.00 93.44 359 ILE A N 1
ATOM 2678 C CA . ILE A 1 359 ? 17.278 -3.374 -27.099 1.00 93.44 359 ILE A CA 1
ATOM 2679 C C . ILE A 1 359 ? 16.101 -4.211 -27.606 1.00 93.44 359 ILE A C 1
ATOM 2681 O O . ILE A 1 359 ? 15.091 -3.664 -28.037 1.00 93.44 359 ILE A O 1
ATOM 2685 N N . GLU A 1 360 ? 16.211 -5.536 -27.553 1.00 91.31 360 GLU A N 1
ATOM 2686 C CA . GLU A 1 360 ? 15.111 -6.437 -27.892 1.00 91.31 360 GLU A CA 1
ATOM 2687 C C . GLU A 1 360 ? 13.964 -6.319 -26.882 1.00 91.31 360 GLU A C 1
ATOM 2689 O O . GLU A 1 360 ? 12.809 -6.289 -27.293 1.00 91.31 360 GLU A O 1
ATOM 2694 N N . GLN A 1 361 ? 14.282 -6.190 -25.593 1.00 91.94 361 GLN A N 1
ATOM 2695 C CA . GLN A 1 361 ? 13.303 -6.056 -24.515 1.00 91.94 361 GLN A CA 1
ATOM 2696 C C . GLN A 1 361 ? 12.655 -4.663 -24.479 1.00 91.94 361 GLN A C 1
ATOM 2698 O O . GLN A 1 361 ? 11.432 -4.555 -24.435 1.00 91.94 361 GLN A O 1
ATOM 2703 N N . ILE A 1 362 ? 13.436 -3.582 -24.596 1.00 93.38 362 ILE A N 1
ATOM 2704 C CA . ILE A 1 362 ? 12.905 -2.209 -24.513 1.00 93.38 362 ILE A CA 1
ATOM 2705 C C . ILE A 1 362 ? 11.917 -1.876 -25.644 1.00 93.38 362 ILE A C 1
ATOM 2707 O O . ILE A 1 362 ? 11.009 -1.072 -25.460 1.00 93.38 362 ILE A O 1
ATOM 2711 N N . VAL A 1 363 ? 12.039 -2.505 -26.824 1.00 92.81 363 VAL A N 1
ATOM 2712 C CA . VAL A 1 363 ? 11.072 -2.296 -27.920 1.00 92.81 363 VAL A CA 1
ATOM 2713 C C . VAL A 1 363 ? 9.743 -3.028 -27.699 1.00 92.81 363 VAL A C 1
ATOM 2715 O O . VAL A 1 363 ? 8.771 -2.761 -28.422 1.00 92.81 363 VAL A O 1
ATOM 2718 N N . LEU A 1 364 ? 9.670 -3.934 -26.718 1.00 90.19 364 LEU A N 1
ATOM 2719 C CA . LEU A 1 364 ? 8.423 -4.585 -26.317 1.00 90.19 364 LEU A CA 1
ATOM 2720 C C . LEU A 1 364 ? 7.522 -3.607 -25.549 1.00 90.19 364 LEU A C 1
ATOM 2722 O O . LEU A 1 364 ? 6.361 -3.469 -25.948 1.00 90.19 364 LEU A O 1
ATOM 2726 N N . LEU A 1 365 ? 8.101 -2.867 -24.593 1.00 93.62 365 LEU A N 1
ATOM 2727 C CA . LEU A 1 365 ? 7.470 -1.854 -23.719 1.00 93.62 365 LEU A CA 1
ATOM 2728 C C . LEU A 1 365 ? 6.808 -0.704 -24.483 1.00 93.62 365 LEU A C 1
ATOM 2730 O O . LEU A 1 365 ? 7.207 -0.437 -25.612 1.00 93.62 365 LEU A O 1
ATOM 2734 N N . ASP A 1 366 ? 5.835 0.007 -23.909 1.00 94.69 366 ASP A N 1
ATOM 2735 C CA . ASP A 1 366 ? 5.088 1.064 -24.612 1.00 94.69 366 ASP A CA 1
ATOM 2736 C C . ASP A 1 366 ? 5.966 2.191 -25.209 1.00 94.69 366 ASP A C 1
ATOM 2738 O O . ASP A 1 366 ? 7.097 2.452 -24.798 1.00 94.69 366 ASP A O 1
ATOM 2742 N N . ASP A 1 367 ? 5.437 2.857 -26.241 1.00 94.00 367 ASP A N 1
ATOM 2743 C CA . ASP A 1 367 ? 6.113 3.956 -26.933 1.00 94.00 367 ASP A CA 1
ATOM 2744 C C . ASP A 1 367 ? 6.432 5.133 -25.994 1.00 94.00 367 ASP A C 1
ATOM 2746 O O . ASP A 1 367 ? 7.410 5.836 -26.263 1.00 94.00 367 ASP A O 1
ATOM 2750 N N . SER A 1 368 ? 5.627 5.355 -24.947 1.00 95.12 368 SER A N 1
ATOM 2751 C CA . SER A 1 368 ? 5.839 6.411 -23.948 1.00 95.12 368 SER A CA 1
ATOM 2752 C C . SER A 1 368 ? 7.069 6.172 -23.075 1.00 95.12 368 SER A C 1
ATOM 2754 O O . SER A 1 368 ? 7.744 7.135 -22.737 1.00 95.12 368 SER A O 1
ATOM 2756 N N . ILE A 1 369 ? 7.428 4.917 -22.789 1.00 95.81 369 ILE A N 1
ATOM 2757 C CA . ILE A 1 369 ? 8.607 4.575 -21.975 1.00 95.81 369 ILE A CA 1
ATOM 2758 C C . ILE A 1 369 ? 9.894 5.043 -22.662 1.00 95.81 369 ILE A C 1
ATOM 2760 O O . ILE A 1 369 ? 10.767 5.654 -22.051 1.00 95.81 369 ILE A O 1
ATOM 2764 N N . LEU A 1 370 ? 9.997 4.819 -23.976 1.00 94.81 370 LEU A N 1
ATOM 2765 C CA . LEU A 1 370 ? 11.119 5.322 -24.775 1.00 94.81 370 LEU A CA 1
ATOM 2766 C C . LEU A 1 370 ? 11.158 6.855 -24.804 1.00 94.81 370 LEU A C 1
ATOM 2768 O O . LEU A 1 370 ? 12.246 7.433 -24.820 1.00 94.81 370 LEU A O 1
ATOM 2772 N N . ASP A 1 371 ? 9.991 7.507 -24.802 1.00 94.19 371 ASP A N 1
ATOM 2773 C CA . ASP A 1 371 ? 9.907 8.965 -24.734 1.00 94.19 371 ASP A CA 1
ATOM 2774 C C . ASP A 1 371 ? 10.392 9.470 -23.362 1.00 94.19 371 ASP A C 1
ATOM 2776 O O . ASP A 1 371 ? 11.218 10.384 -23.332 1.00 94.19 371 ASP A O 1
ATOM 2780 N N . SER A 1 372 ? 9.991 8.828 -22.257 1.00 94.19 372 SER A N 1
ATOM 2781 C CA . SER A 1 372 ? 10.464 9.131 -20.896 1.00 94.19 372 SER A CA 1
ATOM 2782 C C . SER A 1 372 ? 11.981 8.974 -20.761 1.00 94.19 372 SER A C 1
ATOM 2784 O O . SER A 1 372 ? 12.659 9.903 -20.320 1.00 94.19 372 SER A O 1
ATOM 2786 N N . ILE A 1 373 ? 12.552 7.865 -21.249 1.00 95.00 373 ILE A N 1
ATOM 2787 C CA . ILE A 1 373 ? 14.009 7.640 -21.232 1.00 95.00 373 ILE A CA 1
ATOM 2788 C C . ILE A 1 373 ? 14.735 8.703 -22.070 1.00 95.00 373 ILE A C 1
ATOM 2790 O O . ILE A 1 373 ? 15.789 9.205 -21.678 1.00 95.00 373 ILE A O 1
ATOM 2794 N N . SER A 1 374 ? 14.172 9.096 -23.217 1.00 92.19 374 SER A N 1
ATOM 2795 C CA . SER A 1 374 ? 14.751 10.154 -24.055 1.00 92.19 374 SER A CA 1
ATOM 2796 C C . SER A 1 374 ? 14.685 11.552 -23.421 1.00 92.19 374 SER A C 1
ATOM 2798 O O . SER A 1 374 ? 15.450 12.436 -23.812 1.00 92.19 374 SER A O 1
ATOM 2800 N N . ALA A 1 375 ? 13.792 11.745 -22.446 1.00 92.12 375 ALA A N 1
ATOM 2801 C CA . ALA A 1 375 ? 13.566 13.001 -21.740 1.00 92.12 375 ALA A CA 1
ATOM 2802 C C . ALA A 1 375 ? 14.402 13.146 -20.453 1.00 92.12 375 ALA A C 1
ATOM 2804 O O . ALA A 1 375 ? 14.294 14.172 -19.780 1.00 92.12 375 ALA A O 1
ATOM 2805 N N . ILE A 1 376 ? 15.248 12.163 -20.115 1.00 91.31 376 ILE A N 1
ATOM 2806 C CA . ILE A 1 376 ? 16.173 12.261 -18.979 1.00 91.31 376 ILE A CA 1
ATOM 2807 C C . ILE A 1 376 ? 17.140 13.431 -19.218 1.00 91.31 376 ILE A C 1
ATOM 2809 O O . ILE A 1 376 ? 17.955 13.422 -20.143 1.00 91.31 376 ILE A O 1
ATOM 2813 N N . GLU A 1 377 ? 17.063 14.448 -18.363 1.00 87.56 377 GLU A N 1
ATOM 2814 C CA . GLU A 1 377 ? 17.872 15.671 -18.471 1.00 87.56 377 GLU A CA 1
ATOM 2815 C C . GLU A 1 377 ? 18.838 15.875 -17.293 1.00 87.56 377 GLU A C 1
ATOM 2817 O O . GLU A 1 377 ? 19.778 16.671 -17.390 1.00 87.56 377 GLU A O 1
ATOM 2822 N N . THR A 1 378 ? 18.669 15.104 -16.218 1.00 90.25 378 THR A N 1
ATOM 2823 C CA . THR A 1 378 ? 19.450 15.196 -14.981 1.00 90.25 378 THR A CA 1
ATOM 2824 C C . THR A 1 378 ? 20.311 13.945 -14.790 1.00 90.25 378 THR A C 1
ATOM 2826 O O . THR A 1 378 ? 19.952 12.854 -15.230 1.00 90.25 378 THR A O 1
ATOM 2829 N N . ALA A 1 379 ? 21.492 14.103 -14.183 1.00 89.12 379 ALA A N 1
ATOM 2830 C CA . ALA A 1 379 ? 22.375 12.972 -13.909 1.00 89.12 379 ALA A CA 1
ATOM 2831 C C . ALA A 1 379 ? 21.776 12.063 -12.809 1.00 89.12 379 ALA A C 1
ATOM 2833 O O . ALA A 1 379 ? 21.126 12.588 -11.902 1.00 89.12 379 ALA A O 1
ATOM 2834 N N . PRO A 1 380 ? 22.018 10.737 -12.834 1.00 87.75 380 PRO A N 1
ATOM 2835 C CA . PRO A 1 380 ? 21.460 9.790 -11.860 1.00 87.75 380 PRO A CA 1
ATOM 2836 C C . PRO A 1 380 ? 21.723 10.179 -10.400 1.00 87.75 380 PRO A C 1
ATOM 2838 O O . PRO A 1 380 ? 20.781 10.290 -9.622 1.00 87.75 380 PRO A O 1
ATOM 2841 N N . ASP A 1 381 ? 22.974 10.493 -10.050 1.00 89.88 381 ASP A N 1
ATOM 2842 C CA . ASP A 1 381 ? 23.339 10.894 -8.685 1.00 89.88 381 ASP A CA 1
ATOM 2843 C C . ASP A 1 381 ? 22.650 12.203 -8.270 1.00 89.88 381 ASP A C 1
ATOM 2845 O O . ASP A 1 381 ? 22.332 12.418 -7.102 1.00 89.88 381 ASP A O 1
ATOM 2849 N N . GLU A 1 382 ? 22.412 13.114 -9.217 1.00 92.25 382 GLU A N 1
ATOM 2850 C CA . GLU A 1 382 ? 21.702 14.363 -8.945 1.00 92.25 382 GLU A CA 1
ATOM 2851 C C . GLU A 1 382 ? 20.204 14.108 -8.731 1.00 92.25 382 GLU A C 1
ATOM 2853 O O . GLU A 1 382 ? 19.639 14.669 -7.795 1.00 92.25 382 GLU A O 1
ATOM 2858 N N . LEU A 1 383 ? 19.580 13.224 -9.518 1.00 92.38 383 LEU A N 1
ATOM 2859 C CA . LEU A 1 383 ? 18.196 12.782 -9.308 1.00 92.38 383 LEU A CA 1
ATOM 2860 C C . LEU A 1 383 ? 18.025 12.101 -7.950 1.00 92.38 383 LEU A C 1
ATOM 2862 O O . LEU A 1 383 ? 17.138 12.474 -7.186 1.00 92.38 383 LEU A O 1
ATOM 2866 N N . ALA A 1 384 ? 18.921 11.174 -7.615 1.00 91.50 384 ALA A N 1
ATOM 2867 C CA . ALA A 1 384 ? 18.957 10.505 -6.322 1.00 91.50 384 ALA A CA 1
ATOM 2868 C C . ALA A 1 384 ? 19.084 11.516 -5.168 1.00 91.50 384 ALA A C 1
ATOM 2870 O O . ALA A 1 384 ? 18.323 11.470 -4.203 1.00 91.50 384 ALA A O 1
ATOM 2871 N N . ASN A 1 385 ? 19.971 12.510 -5.290 1.00 91.81 385 ASN A N 1
ATOM 2872 C CA . ASN A 1 385 ? 20.093 13.584 -4.301 1.00 91.81 385 ASN A CA 1
ATOM 2873 C C . ASN A 1 385 ? 18.846 14.483 -4.224 1.00 91.81 385 ASN A C 1
ATOM 2875 O O . ASN A 1 385 ? 18.491 14.939 -3.136 1.00 91.81 385 ASN A O 1
ATOM 2879 N N . GLN A 1 386 ? 18.175 14.767 -5.344 1.00 92.62 386 GLN A N 1
ATOM 2880 C CA . GLN A 1 386 ? 16.924 15.532 -5.357 1.00 92.62 386 GLN A CA 1
ATOM 2881 C C . GLN A 1 386 ? 15.785 14.759 -4.677 1.00 92.62 386 GLN A C 1
ATOM 2883 O O . GLN A 1 386 ? 15.046 15.348 -3.883 1.00 92.62 386 GLN A O 1
ATOM 2888 N N . ALA A 1 387 ? 15.685 13.451 -4.920 1.00 90.56 387 ALA A N 1
ATOM 2889 C CA . ALA A 1 387 ? 14.746 12.563 -4.242 1.00 90.56 387 ALA A CA 1
ATOM 2890 C C . ALA A 1 387 ? 15.032 12.494 -2.735 1.00 90.56 387 ALA A C 1
ATOM 2892 O O . ALA A 1 387 ? 14.147 12.794 -1.937 1.00 90.56 387 ALA A O 1
ATOM 2893 N N . LEU A 1 388 ? 16.284 12.247 -2.327 1.00 88.38 388 LEU A N 1
ATOM 2894 C CA . LEU A 1 388 ? 16.704 12.261 -0.917 1.00 88.38 388 LEU A CA 1
ATOM 2895 C C . LEU A 1 388 ? 16.455 13.615 -0.244 1.00 88.38 388 LEU A C 1
ATOM 2897 O O . LEU A 1 388 ? 16.020 13.681 0.903 1.00 88.38 388 LEU A O 1
ATOM 2901 N N . SER A 1 389 ? 16.711 14.721 -0.943 1.00 87.44 389 SER A N 1
ATOM 2902 C CA . SER A 1 389 ? 16.403 16.066 -0.451 1.00 87.44 389 SER A CA 1
ATOM 2903 C C . SER A 1 389 ? 14.900 16.248 -0.243 1.00 87.44 389 SER A C 1
ATOM 2905 O O . SER A 1 389 ? 14.485 16.815 0.765 1.00 87.44 389 SER A O 1
ATOM 2907 N N . THR A 1 390 ? 14.075 15.748 -1.160 1.00 86.38 390 THR A N 1
ATOM 2908 C CA . THR A 1 390 ? 12.613 15.798 -1.039 1.00 86.38 390 THR A CA 1
ATOM 2909 C C . THR A 1 390 ? 12.131 14.929 0.120 1.00 86.38 390 THR A C 1
ATOM 2911 O O . THR A 1 390 ? 11.368 15.419 0.946 1.00 86.38 390 THR A O 1
ATOM 2914 N N . LEU A 1 391 ? 12.654 13.709 0.269 1.00 80.56 391 LEU A N 1
ATOM 2915 C CA . LEU A 1 391 ? 12.406 12.839 1.423 1.00 80.56 391 LEU A CA 1
ATOM 2916 C C . LEU A 1 391 ? 12.749 13.551 2.741 1.00 80.56 391 LEU A C 1
ATOM 2918 O O . LEU A 1 391 ? 11.907 13.645 3.629 1.00 80.56 391 LEU A O 1
AT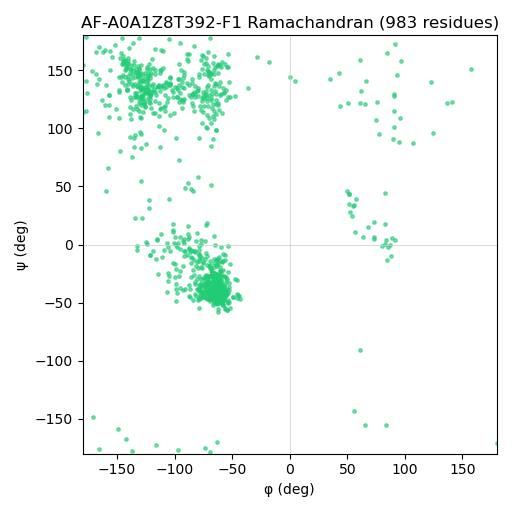OM 2922 N N . ASN A 1 392 ? 13.936 14.156 2.832 1.00 79.00 392 ASN A N 1
ATOM 2923 C CA . ASN A 1 392 ? 14.402 14.864 4.028 1.00 79.00 392 ASN A CA 1
ATOM 2924 C C . ASN A 1 392 ? 13.593 16.129 4.362 1.00 79.00 392 ASN A C 1
ATOM 2926 O O . ASN A 1 392 ? 13.381 16.434 5.537 1.00 79.00 392 ASN A O 1
ATOM 2930 N N . ASN A 1 393 ? 13.191 16.894 3.343 1.00 75.44 393 ASN A N 1
ATOM 2931 C CA . ASN A 1 393 ? 12.524 18.191 3.507 1.00 75.44 393 ASN A CA 1
ATOM 2932 C C . ASN A 1 393 ? 11.000 18.103 3.527 1.00 75.44 393 ASN A C 1
ATOM 2934 O O . ASN A 1 393 ? 10.336 19.056 3.947 1.00 75.44 393 ASN A O 1
ATOM 2938 N N . SER A 1 394 ? 10.432 17.005 3.039 1.00 69.00 394 SER A N 1
ATOM 2939 C CA . SER A 1 394 ? 9.010 16.749 3.192 1.00 69.00 394 SER A CA 1
ATOM 2940 C C . SER A 1 394 ? 8.680 16.694 4.688 1.00 69.00 394 SER A C 1
ATOM 2942 O O . SER A 1 394 ? 9.529 16.377 5.526 1.00 69.00 394 SER A O 1
ATOM 2944 N N . LYS A 1 395 ? 7.432 17.016 5.056 1.00 60.28 395 LYS A N 1
ATOM 2945 C CA . LYS A 1 395 ? 6.954 16.950 6.455 1.00 60.28 395 LYS A CA 1
ATOM 2946 C C . LYS A 1 395 ? 7.144 15.544 7.085 1.00 60.28 395 LYS A C 1
ATOM 2948 O O . LYS A 1 395 ? 6.981 15.396 8.289 1.00 60.28 395 LYS A O 1
ATOM 2953 N N . PHE A 1 396 ? 7.524 14.560 6.265 1.00 53.16 396 PHE A N 1
ATOM 2954 C CA . PHE A 1 396 ? 7.795 13.145 6.506 1.00 53.16 396 PHE A CA 1
ATOM 2955 C C . PHE A 1 396 ? 8.963 12.834 7.443 1.00 53.16 396 PHE A C 1
ATOM 2957 O O . PHE A 1 396 ? 8.830 11.934 8.268 1.00 53.16 396 PHE A O 1
ATOM 2964 N N . SER A 1 397 ? 10.077 13.580 7.384 1.00 52.50 397 SER A N 1
ATOM 2965 C CA . SER A 1 397 ? 11.265 13.265 8.202 1.00 52.50 397 SER A CA 1
ATOM 2966 C C . SER A 1 397 ? 11.021 13.398 9.714 1.00 52.50 397 SER A C 1
ATOM 2968 O O . SER A 1 397 ? 11.809 12.906 10.518 1.00 52.50 397 SER A O 1
ATOM 2970 N N . ALA A 1 398 ? 9.910 14.032 10.111 1.00 48.88 398 ALA A N 1
ATOM 2971 C CA . ALA A 1 398 ? 9.465 14.157 11.497 1.00 48.88 398 ALA A CA 1
ATOM 2972 C C . ALA A 1 398 ? 8.358 13.156 11.909 1.00 48.88 398 ALA A C 1
ATOM 2974 O O . ALA A 1 398 ? 8.143 12.986 13.114 1.00 48.88 398 ALA A O 1
ATOM 2975 N N . THR A 1 399 ? 7.669 12.520 10.949 1.00 44.06 399 THR A N 1
ATOM 2976 C CA . THR A 1 399 ? 6.487 11.654 11.170 1.00 44.06 399 THR A CA 1
ATOM 2977 C C . THR A 1 399 ? 6.801 10.160 11.027 1.00 44.06 399 THR A C 1
ATOM 2979 O O . THR A 1 399 ? 6.198 9.370 11.741 1.00 44.06 399 THR A O 1
ATOM 2982 N N . LEU A 1 400 ? 7.813 9.770 10.237 1.00 49.94 400 LEU A N 1
ATOM 2983 C CA . LEU A 1 400 ? 8.393 8.409 10.198 1.00 49.94 400 LEU A CA 1
ATOM 2984 C C . LEU A 1 400 ? 9.145 8.053 11.491 1.00 49.94 400 LEU A C 1
ATOM 2986 O O . LEU A 1 400 ? 10.304 7.645 11.469 1.00 49.94 400 LEU A O 1
ATOM 2990 N N . LYS A 1 401 ? 8.536 8.225 12.663 1.00 44.59 401 LYS A N 1
ATOM 2991 C CA . LYS A 1 401 ? 9.178 7.872 13.937 1.00 44.59 401 LYS A CA 1
ATOM 2992 C C . LYS A 1 401 ? 9.566 6.384 14.035 1.00 44.59 401 LYS A C 1
ATOM 2994 O O . LYS A 1 401 ? 10.233 6.036 15.007 1.00 44.59 401 LYS A O 1
ATOM 2999 N N . LEU A 1 402 ? 9.258 5.574 13.014 1.00 42.91 402 LEU A N 1
ATOM 3000 C CA . LEU A 1 402 ? 9.870 4.292 12.683 1.00 42.91 402 LEU A CA 1
ATOM 3001 C C . LEU A 1 402 ? 10.254 4.244 11.172 1.00 42.91 402 LEU A C 1
ATOM 3003 O O . LEU A 1 402 ? 9.399 4.286 10.296 1.00 42.91 402 LEU A O 1
ATOM 3007 N N . GLU A 1 403 ? 11.565 4.166 10.899 1.00 51.91 403 GLU A N 1
ATOM 3008 C CA . GLU A 1 403 ? 12.182 3.438 9.763 1.00 51.91 403 GLU A CA 1
ATOM 3009 C C . GLU A 1 403 ? 12.310 4.019 8.332 1.00 51.91 403 GLU A C 1
ATOM 3011 O O . GLU A 1 403 ? 12.224 3.267 7.370 1.00 51.91 403 GLU A O 1
ATOM 3016 N N . VAL A 1 404 ? 12.719 5.280 8.128 1.00 58.38 404 VAL A N 1
ATOM 3017 C CA . VAL A 1 404 ? 13.617 5.561 6.973 1.00 58.38 404 VAL A CA 1
ATOM 3018 C C . VAL A 1 404 ? 14.762 6.470 7.405 1.00 58.38 404 VAL A C 1
ATOM 3020 O O . VAL A 1 404 ? 14.659 7.696 7.420 1.00 58.38 404 VAL A O 1
ATOM 3023 N N . ASP A 1 405 ? 15.889 5.862 7.771 1.00 66.44 405 ASP A N 1
ATOM 3024 C CA . ASP A 1 405 ? 17.133 6.591 7.998 1.00 66.44 405 ASP A CA 1
ATOM 3025 C C . ASP A 1 405 ? 17.784 6.902 6.645 1.00 66.44 405 ASP A C 1
ATOM 3027 O O . ASP A 1 405 ? 18.563 6.110 6.114 1.00 66.44 405 ASP A O 1
ATOM 3031 N N . THR A 1 406 ? 17.477 8.072 6.077 1.00 71.81 406 THR A N 1
ATOM 3032 C CA . THR A 1 406 ? 18.029 8.516 4.784 1.00 71.81 406 THR A CA 1
ATOM 3033 C C . THR A 1 406 ? 19.557 8.606 4.780 1.00 71.81 406 THR A C 1
ATOM 3035 O O . THR A 1 406 ? 20.156 8.656 3.708 1.00 71.81 406 THR A O 1
ATOM 3038 N N . THR A 1 407 ? 20.215 8.593 5.949 1.00 73.31 407 THR A N 1
ATOM 3039 C CA . THR A 1 407 ? 21.682 8.538 6.043 1.00 73.31 407 THR A CA 1
ATOM 3040 C C . THR A 1 407 ? 22.257 7.153 5.746 1.00 73.31 407 THR A C 1
ATOM 3042 O O . THR A 1 407 ? 23.460 7.040 5.503 1.00 73.31 407 THR A O 1
ATOM 3045 N N . LYS A 1 408 ? 21.413 6.114 5.740 1.00 75.06 408 LYS A N 1
ATOM 3046 C CA . LYS A 1 408 ? 21.769 4.742 5.359 1.00 75.06 408 LYS A CA 1
ATOM 3047 C C . LYS A 1 408 ? 21.528 4.435 3.878 1.00 75.06 408 LYS A C 1
ATOM 3049 O O . LYS A 1 408 ? 21.984 3.390 3.428 1.00 75.06 408 LYS A O 1
ATOM 3054 N N . LEU A 1 409 ? 20.849 5.314 3.137 1.00 77.94 409 LEU A N 1
ATOM 3055 C CA . LEU A 1 409 ? 20.603 5.136 1.704 1.00 77.94 409 LEU A CA 1
ATOM 3056 C C . LEU A 1 409 ? 21.841 5.544 0.889 1.00 77.94 409 LEU A C 1
ATOM 3058 O O . LEU A 1 409 ? 22.410 6.618 1.104 1.00 77.94 409 LEU A O 1
ATOM 3062 N N . ASP A 1 410 ? 22.258 4.698 -0.055 1.00 82.38 410 ASP A N 1
ATOM 3063 C CA . ASP A 1 410 ? 23.344 5.005 -0.992 1.00 82.38 410 ASP A CA 1
ATOM 3064 C C . ASP A 1 410 ? 22.784 5.725 -2.225 1.00 82.38 410 ASP A C 1
ATOM 3066 O O . ASP A 1 410 ? 21.872 5.237 -2.883 1.00 82.38 410 ASP A O 1
ATOM 3070 N N . VAL A 1 411 ? 23.367 6.872 -2.582 1.00 84.31 411 VAL A N 1
ATOM 3071 C CA . VAL A 1 411 ? 22.986 7.651 -3.774 1.00 84.31 411 VAL A CA 1
ATOM 3072 C C . VAL A 1 411 ? 23.176 6.872 -5.082 1.00 84.31 411 VAL A C 1
ATOM 3074 O O . VAL A 1 411 ? 22.532 7.183 -6.080 1.00 84.31 411 VAL A O 1
ATOM 3077 N N . HIS A 1 412 ? 24.045 5.858 -5.076 1.00 83.94 412 HIS A N 1
ATOM 3078 C CA . HIS A 1 412 ? 24.264 4.976 -6.223 1.00 83.94 412 HIS A CA 1
ATOM 3079 C C . HIS A 1 412 ? 23.232 3.841 -6.300 1.00 83.94 412 HIS A C 1
ATOM 3081 O O . HIS A 1 412 ? 23.140 3.183 -7.339 1.00 83.94 412 HIS A O 1
ATOM 3087 N N . ASP A 1 413 ? 22.458 3.615 -5.233 1.00 84.88 413 ASP A N 1
ATOM 3088 C CA . ASP A 1 413 ? 21.355 2.659 -5.197 1.00 84.88 413 ASP A CA 1
ATOM 3089 C C . ASP A 1 413 ? 20.024 3.364 -5.464 1.00 84.88 413 ASP A C 1
ATOM 3091 O O . ASP A 1 413 ? 19.186 3.614 -4.593 1.00 84.88 413 ASP A O 1
ATOM 3095 N N . ILE A 1 414 ? 19.856 3.741 -6.728 1.00 87.38 414 ILE A N 1
ATOM 3096 C CA . ILE A 1 414 ? 18.708 4.532 -7.149 1.00 87.38 414 ILE A CA 1
ATOM 3097 C C . ILE A 1 414 ? 17.381 3.763 -7.014 1.00 87.38 414 ILE A C 1
ATOM 3099 O O . ILE A 1 414 ? 16.341 4.409 -6.947 1.00 87.38 414 ILE A O 1
ATOM 3103 N N . ASN A 1 415 ? 17.404 2.422 -6.941 1.00 86.94 415 ASN A N 1
ATOM 3104 C CA . ASN A 1 415 ? 16.191 1.623 -6.755 1.00 86.94 415 ASN A CA 1
ATOM 3105 C C . ASN A 1 415 ? 15.706 1.667 -5.301 1.00 86.94 415 ASN A C 1
ATOM 3107 O O . ASN A 1 415 ? 14.536 1.949 -5.063 1.00 86.94 415 ASN A O 1
ATOM 3111 N N . SER A 1 416 ? 16.607 1.502 -4.323 1.00 82.94 416 SER A N 1
ATOM 3112 C CA . SER A 1 416 ? 16.264 1.717 -2.907 1.00 82.94 416 SER A CA 1
ATOM 3113 C C . SER A 1 416 ? 15.728 3.139 -2.673 1.00 82.94 416 SER A C 1
ATOM 3115 O O . SER A 1 416 ? 14.717 3.338 -1.991 1.00 82.94 416 SER A O 1
ATOM 3117 N N . ILE A 1 417 ? 16.343 4.146 -3.307 1.00 86.81 417 ILE A N 1
ATOM 3118 C CA . ILE A 1 417 ? 15.854 5.532 -3.246 1.00 86.81 417 ILE A CA 1
ATOM 3119 C C . ILE A 1 417 ? 14.481 5.669 -3.899 1.00 86.81 417 ILE A C 1
ATOM 3121 O O . ILE A 1 417 ? 13.629 6.338 -3.320 1.00 86.81 417 ILE A O 1
ATOM 3125 N N . PHE A 1 418 ? 14.266 5.056 -5.068 1.00 89.88 418 PHE A N 1
ATOM 3126 C CA . PHE A 1 418 ? 12.973 5.061 -5.746 1.00 89.88 418 PHE A CA 1
ATOM 3127 C C . PHE A 1 418 ? 11.891 4.506 -4.834 1.00 89.88 418 PHE A C 1
ATOM 3129 O O . PHE A 1 418 ? 10.982 5.255 -4.527 1.00 89.88 418 PHE A O 1
ATOM 3136 N N . ASN A 1 419 ? 12.050 3.298 -4.290 1.00 83.00 419 ASN A N 1
ATOM 3137 C CA . ASN A 1 419 ? 11.047 2.659 -3.429 1.00 83.00 419 ASN A CA 1
ATOM 3138 C C . ASN A 1 419 ? 10.662 3.530 -2.221 1.00 83.00 419 ASN A C 1
ATOM 3140 O O . ASN A 1 419 ? 9.500 3.621 -1.846 1.00 83.00 419 ASN A O 1
ATOM 3144 N N . ASN A 1 420 ? 11.631 4.218 -1.608 1.00 80.19 420 ASN A N 1
ATOM 3145 C CA . ASN A 1 420 ? 11.344 5.136 -0.503 1.00 80.19 420 ASN A CA 1
ATOM 3146 C C . ASN A 1 420 ? 10.683 6.442 -0.972 1.00 80.19 420 ASN A C 1
ATOM 3148 O O . ASN A 1 420 ? 9.839 6.995 -0.269 1.00 80.19 420 ASN A O 1
ATOM 3152 N N . PHE A 1 421 ? 11.093 6.957 -2.131 1.00 85.12 421 PHE A N 1
ATOM 3153 C CA . PHE A 1 421 ? 10.553 8.167 -2.746 1.00 85.12 421 PHE A CA 1
ATOM 3154 C C . PHE A 1 421 ? 9.138 7.960 -3.297 1.00 85.12 421 PHE A C 1
ATOM 3156 O O . PHE A 1 421 ? 8.331 8.884 -3.240 1.00 85.12 421 PHE A O 1
ATOM 3163 N N . ASP A 1 422 ? 8.838 6.755 -3.768 1.00 84.38 422 ASP A N 1
ATOM 3164 C CA . ASP A 1 422 ? 7.575 6.346 -4.374 1.00 84.38 422 ASP A CA 1
ATOM 3165 C C . ASP A 1 422 ? 6.406 6.465 -3.414 1.00 84.38 422 ASP A C 1
ATOM 3167 O O . ASP A 1 422 ? 5.366 7.012 -3.753 1.00 84.38 422 ASP A O 1
ATOM 3171 N N . ARG A 1 423 ? 6.651 6.112 -2.150 1.00 75.62 423 ARG A N 1
ATOM 3172 C CA . ARG A 1 423 ? 5.705 6.257 -1.036 1.00 75.62 423 ARG A CA 1
ATOM 3173 C C . ARG A 1 423 ? 5.198 7.688 -0.836 1.00 75.62 423 ARG A C 1
ATOM 3175 O O . ARG A 1 423 ? 4.263 7.907 -0.076 1.00 75.62 423 ARG A O 1
ATOM 3182 N N . LEU A 1 424 ? 5.828 8.688 -1.456 1.00 76.56 424 LEU A N 1
ATOM 3183 C CA . LEU A 1 424 ? 5.330 10.061 -1.442 1.00 76.56 424 LEU A CA 1
ATOM 3184 C C . LEU A 1 424 ? 4.181 10.295 -2.435 1.00 76.56 424 LEU A C 1
ATOM 3186 O O . LEU A 1 424 ? 3.522 11.330 -2.333 1.00 76.56 424 LEU A O 1
ATOM 3190 N N . GLU A 1 425 ? 3.917 9.379 -3.364 1.00 77.25 425 GLU A N 1
ATOM 3191 C CA . GLU A 1 425 ? 2.788 9.461 -4.296 1.00 77.25 425 GLU A CA 1
ATOM 3192 C C . GLU A 1 425 ? 1.449 9.463 -3.563 1.00 77.25 425 GLU A C 1
ATOM 3194 O O . GLU A 1 425 ? 0.534 10.170 -3.959 1.00 77.25 425 GLU A O 1
ATOM 3199 N N . SER A 1 426 ? 1.352 8.799 -2.415 1.00 69.25 426 SER A N 1
ATOM 3200 C CA . SER A 1 426 ? 0.135 8.799 -1.605 1.00 69.25 426 SER A CA 1
ATOM 3201 C C . SER A 1 426 ? -0.070 10.107 -0.797 1.00 69.25 426 SER A C 1
ATOM 3203 O O . SER A 1 426 ? -1.065 10.291 -0.091 1.00 69.25 426 SER A O 1
ATOM 3205 N N . THR A 1 427 ? 0.847 11.079 -0.918 1.00 69.69 427 THR A N 1
ATOM 3206 C CA . THR A 1 427 ? 0.817 12.366 -0.190 1.00 69.69 427 THR A CA 1
ATOM 3207 C C . THR A 1 427 ? 0.209 13.521 -0.997 1.00 69.69 427 THR A C 1
ATOM 3209 O O . THR A 1 427 ? -0.145 13.394 -2.163 1.00 69.69 427 THR A O 1
ATOM 3212 N N . GLU A 1 428 ? 0.201 14.734 -0.422 1.00 69.75 428 GLU A N 1
ATOM 3213 C CA . GLU A 1 428 ? -0.074 15.991 -1.150 1.00 69.75 428 GLU A CA 1
ATOM 3214 C C . GLU A 1 428 ? 0.885 16.262 -2.340 1.00 69.75 428 GLU A C 1
ATOM 3216 O O . GLU A 1 428 ? 0.689 17.237 -3.072 1.00 69.75 428 GLU A O 1
ATOM 3221 N N . LEU A 1 429 ? 1.952 15.467 -2.513 1.00 75.81 429 LEU A N 1
ATOM 3222 C CA . LEU A 1 429 ? 2.866 15.549 -3.656 1.00 75.81 429 LEU A CA 1
ATOM 3223 C C . LEU A 1 429 ? 2.337 14.841 -4.910 1.00 75.81 429 LEU A C 1
ATOM 3225 O O . LEU A 1 429 ? 2.849 15.147 -5.988 1.00 75.81 429 LEU A O 1
ATOM 3229 N N . ALA A 1 430 ? 1.313 13.988 -4.801 1.00 78.44 430 ALA A N 1
ATOM 3230 C CA . ALA A 1 430 ? 0.659 13.363 -5.950 1.00 78.44 430 ALA A CA 1
ATOM 3231 C C . ALA A 1 430 ? 0.239 14.418 -6.985 1.00 78.44 430 ALA A C 1
ATOM 3233 O O . ALA A 1 430 ? -0.423 15.413 -6.659 1.00 78.44 430 ALA A O 1
ATOM 3234 N N . GLY A 1 431 ? 0.635 14.239 -8.245 1.00 80.69 431 GLY A N 1
ATOM 3235 C CA . GLY A 1 431 ? 0.323 15.181 -9.320 1.00 80.69 431 GLY A CA 1
ATOM 3236 C C . GLY A 1 431 ? 1.114 16.497 -9.277 1.00 80.69 431 GLY A C 1
ATOM 3237 O O . GLY A 1 431 ? 0.872 17.389 -10.098 1.00 80.69 431 GLY A O 1
ATOM 3238 N N . ASN A 1 432 ? 2.078 16.653 -8.362 1.00 89.88 432 ASN A N 1
ATOM 3239 C CA . ASN A 1 432 ? 3.041 17.747 -8.420 1.00 89.88 432 ASN A CA 1
ATOM 3240 C C . ASN A 1 432 ? 4.014 17.519 -9.584 1.00 89.88 432 ASN A C 1
ATOM 3242 O O . ASN A 1 432 ? 4.797 16.576 -9.569 1.00 89.88 432 ASN A O 1
ATOM 3246 N N . GLU A 1 433 ? 4.045 18.442 -10.550 1.00 91.56 433 GLU A N 1
ATOM 3247 C CA . GLU A 1 433 ? 4.869 18.305 -11.763 1.00 91.56 433 GLU A CA 1
ATOM 3248 C C . GLU A 1 433 ? 6.354 18.003 -11.491 1.00 91.56 433 GLU A C 1
ATOM 3250 O O . GLU A 1 433 ? 6.990 17.313 -12.283 1.00 91.56 433 GLU A O 1
ATOM 3255 N N . ASN A 1 434 ? 6.932 18.517 -10.398 1.00 90.69 434 ASN A N 1
ATOM 3256 C CA . ASN A 1 434 ? 8.334 18.266 -10.064 1.00 90.69 434 ASN A CA 1
ATOM 3257 C C . ASN A 1 434 ? 8.540 16.892 -9.412 1.00 90.69 434 ASN A C 1
ATOM 3259 O O . ASN A 1 434 ? 9.542 16.244 -9.700 1.00 90.69 434 ASN A O 1
ATOM 3263 N N . PHE A 1 435 ? 7.610 16.456 -8.556 1.00 90.75 435 PHE A N 1
ATOM 3264 C CA . PHE A 1 435 ? 7.628 15.115 -7.964 1.00 90.75 435 PHE A CA 1
ATOM 3265 C C . PHE A 1 435 ? 7.504 14.049 -9.056 1.00 90.75 435 PHE A C 1
ATOM 3267 O O . PHE A 1 435 ? 8.427 13.255 -9.220 1.00 90.75 435 PHE A O 1
ATOM 3274 N N . GLU A 1 436 ? 6.453 14.135 -9.877 1.00 92.06 436 GLU A N 1
ATOM 3275 C CA . GLU A 1 436 ? 6.183 13.192 -10.973 1.00 92.06 436 GLU A CA 1
ATOM 3276 C C . GLU A 1 436 ? 7.349 13.110 -11.957 1.00 92.06 436 GLU A C 1
ATOM 3278 O O . GLU A 1 436 ? 7.735 12.043 -12.428 1.00 92.06 436 GLU A O 1
ATOM 3283 N N . LYS A 1 437 ? 7.974 14.254 -12.249 1.00 93.56 437 LYS A N 1
ATOM 3284 C CA . LYS A 1 437 ? 9.129 14.306 -13.141 1.00 93.56 437 LYS A CA 1
ATOM 3285 C C . LYS A 1 437 ? 10.361 13.624 -12.549 1.00 93.56 437 LYS A C 1
ATOM 3287 O O . LYS A 1 437 ? 11.054 12.927 -13.284 1.00 93.56 437 LYS A O 1
ATOM 3292 N N . ILE A 1 438 ? 10.664 13.839 -11.266 1.00 93.88 438 ILE A N 1
ATOM 3293 C CA . ILE A 1 438 ? 11.788 13.161 -10.600 1.00 93.88 438 ILE A CA 1
ATOM 3294 C C . ILE A 1 438 ? 11.505 11.657 -10.532 1.00 93.88 438 ILE A C 1
ATOM 3296 O O . ILE A 1 438 ? 12.374 10.870 -10.908 1.00 93.88 438 ILE A O 1
ATOM 3300 N N . ARG A 1 439 ? 10.285 11.278 -10.131 1.00 94.06 439 ARG A N 1
ATOM 3301 C CA . ARG A 1 439 ? 9.799 9.896 -10.044 1.00 94.06 439 ARG A CA 1
ATOM 3302 C C . ARG A 1 439 ? 9.974 9.161 -11.374 1.00 94.06 439 ARG A C 1
ATOM 3304 O O . ARG A 1 439 ? 10.705 8.176 -11.444 1.00 94.06 439 ARG A O 1
ATOM 3311 N N . GLU A 1 440 ? 9.411 9.703 -12.453 1.00 95.31 440 GLU A N 1
ATOM 3312 C CA . GLU A 1 440 ? 9.476 9.104 -13.791 1.00 95.31 440 GLU A CA 1
ATOM 3313 C C . GLU A 1 440 ? 10.911 9.064 -14.344 1.00 95.31 440 GLU A C 1
ATOM 3315 O O . GLU A 1 440 ? 11.281 8.095 -15.008 1.00 95.31 440 GLU A O 1
ATOM 3320 N N . GLN A 1 441 ? 11.753 10.075 -14.078 1.00 94.94 441 GLN A N 1
ATOM 3321 C CA . GLN A 1 441 ? 13.154 10.058 -14.526 1.00 94.94 441 GLN A CA 1
ATOM 3322 C C . GLN A 1 441 ? 13.992 9.005 -13.795 1.00 94.94 441 GLN A C 1
ATOM 3324 O O . GLN A 1 441 ? 14.797 8.328 -14.437 1.00 94.94 441 GLN A O 1
ATOM 3329 N N . ILE A 1 442 ? 13.800 8.843 -12.483 1.00 95.25 442 ILE A N 1
ATOM 3330 C CA . ILE A 1 442 ? 14.448 7.777 -11.713 1.00 95.25 442 ILE A CA 1
ATOM 3331 C C . ILE A 1 442 ? 13.982 6.412 -12.230 1.00 95.25 442 ILE A C 1
ATOM 3333 O O . ILE A 1 442 ? 14.815 5.577 -12.589 1.00 95.25 442 ILE A O 1
ATOM 3337 N N . ALA A 1 443 ? 12.671 6.216 -12.365 1.00 96.00 443 ALA A N 1
ATOM 3338 C CA . ALA A 1 443 ? 12.115 4.972 -12.877 1.00 96.00 443 ALA A CA 1
ATOM 3339 C C . ALA A 1 443 ? 12.605 4.657 -14.300 1.00 96.00 443 ALA A C 1
ATOM 3341 O O . ALA A 1 443 ? 12.966 3.522 -14.592 1.00 96.00 443 ALA A O 1
ATOM 3342 N N . SER A 1 444 ? 12.733 5.663 -15.173 1.00 95.69 444 SER A N 1
ATOM 3343 C CA . SER A 1 444 ? 13.286 5.503 -16.529 1.00 95.69 444 SER A CA 1
ATOM 3344 C C . SER A 1 444 ? 14.727 4.972 -16.523 1.00 95.69 444 SER A C 1
ATOM 3346 O O . SER A 1 444 ? 15.124 4.241 -17.432 1.00 95.69 444 SER A O 1
ATOM 3348 N N . ILE A 1 445 ? 15.525 5.319 -15.506 1.00 94.06 445 ILE A N 1
ATOM 3349 C CA . ILE A 1 445 ? 16.878 4.777 -15.324 1.00 94.06 445 ILE A CA 1
ATOM 3350 C C . ILE A 1 445 ? 16.811 3.320 -14.844 1.00 94.06 445 ILE A C 1
ATOM 3352 O O . ILE A 1 445 ? 17.564 2.486 -15.352 1.00 94.06 445 ILE A O 1
ATOM 3356 N N . ILE A 1 446 ? 15.907 3.003 -13.914 1.00 94.56 446 ILE A N 1
ATOM 3357 C CA . ILE A 1 446 ? 15.733 1.651 -13.353 1.00 94.56 446 ILE A CA 1
ATOM 3358 C C . ILE A 1 446 ? 15.165 0.681 -14.397 1.00 94.56 446 ILE A C 1
ATOM 3360 O O . ILE A 1 446 ? 15.626 -0.455 -14.490 1.00 94.56 446 ILE A O 1
ATOM 3364 N N . VAL A 1 447 ? 14.258 1.124 -15.275 1.00 95.69 447 VAL A N 1
ATOM 3365 C CA . VAL A 1 447 ? 13.739 0.317 -16.396 1.00 95.69 447 VAL A CA 1
ATOM 3366 C C . VAL A 1 447 ? 14.871 -0.200 -17.292 1.00 95.69 447 VAL A C 1
ATOM 3368 O O . VAL A 1 447 ? 14.763 -1.277 -17.871 1.00 95.69 447 VAL A O 1
ATOM 3371 N N . LEU A 1 448 ? 16.003 0.504 -17.380 1.00 93.31 448 LEU A N 1
ATOM 3372 C CA . LEU A 1 448 ? 17.168 0.019 -18.126 1.00 93.31 448 LEU A CA 1
ATOM 3373 C C . LEU A 1 448 ? 17.876 -1.152 -17.428 1.00 93.31 448 LEU A C 1
ATOM 3375 O O . LEU A 1 448 ? 18.505 -1.973 -18.098 1.00 93.31 448 LEU A O 1
ATOM 3379 N N . ASP A 1 449 ? 17.786 -1.249 -16.101 1.00 92.06 449 ASP A N 1
ATOM 3380 C CA . ASP A 1 449 ? 18.174 -2.449 -15.357 1.00 92.06 449 ASP A CA 1
ATOM 3381 C C . ASP A 1 449 ? 17.152 -3.573 -15.533 1.00 92.06 449 ASP A C 1
ATOM 3383 O O . ASP A 1 449 ? 17.572 -4.703 -15.766 1.00 92.06 449 ASP A O 1
ATOM 3387 N N . VAL A 1 450 ? 15.851 -3.261 -15.552 1.00 92.81 450 VAL A N 1
ATOM 3388 C CA . VAL A 1 450 ? 14.771 -4.222 -15.853 1.00 92.81 450 VAL A CA 1
ATOM 3389 C C . VAL A 1 450 ? 14.987 -4.888 -17.212 1.00 92.81 450 VAL A C 1
ATOM 3391 O O . VAL A 1 450 ? 15.111 -6.107 -17.282 1.00 92.81 450 VAL A O 1
ATOM 3394 N N . VAL A 1 451 ? 15.131 -4.105 -18.287 1.00 91.88 451 VAL A N 1
ATOM 3395 C CA . VAL A 1 451 ? 15.301 -4.645 -19.651 1.00 91.88 451 VAL A CA 1
ATOM 3396 C C . VAL A 1 451 ? 16.686 -5.242 -19.905 1.00 91.88 451 VAL A C 1
ATOM 3398 O O . VAL A 1 451 ? 16.908 -5.869 -20.937 1.00 91.88 451 VAL A O 1
ATOM 3401 N N . SER A 1 452 ? 17.653 -5.006 -19.015 1.00 89.69 452 SER A N 1
ATOM 3402 C CA . SER A 1 452 ? 18.982 -5.621 -19.102 1.00 89.69 452 SER A CA 1
ATOM 3403 C C . SER A 1 452 ? 19.173 -6.796 -18.151 1.00 89.69 452 SER A C 1
ATOM 3405 O O . SER A 1 452 ? 20.308 -7.259 -18.013 1.00 89.69 452 SER A O 1
ATOM 3407 N N . ASP A 1 453 ? 18.084 -7.271 -17.537 1.00 89.31 453 ASP A N 1
ATOM 3408 C CA . ASP A 1 453 ? 18.064 -8.362 -16.563 1.00 89.31 453 ASP A CA 1
ATOM 3409 C C . ASP A 1 453 ? 19.106 -8.169 -15.454 1.00 89.31 453 ASP A C 1
ATOM 3411 O O . ASP A 1 453 ? 19.892 -9.049 -15.115 1.00 89.31 453 ASP A O 1
ATOM 3415 N N . ASN A 1 454 ? 19.153 -6.948 -14.937 1.00 88.88 454 ASN A N 1
ATOM 3416 C CA . ASN A 1 454 ? 19.993 -6.536 -13.823 1.00 88.88 454 ASN A CA 1
ATOM 3417 C C . ASN A 1 454 ? 19.147 -5.829 -12.759 1.00 88.88 454 ASN A C 1
ATOM 3419 O O . ASN A 1 454 ? 19.668 -5.007 -12.003 1.00 88.88 454 ASN A O 1
ATOM 3423 N N . PHE A 1 455 ? 17.840 -6.106 -12.743 1.00 90.38 455 PHE A N 1
ATOM 3424 C CA . PHE A 1 455 ? 16.934 -5.570 -11.744 1.00 90.38 455 PHE A CA 1
ATOM 3425 C C . PHE A 1 455 ? 17.265 -6.189 -10.392 1.00 90.38 455 PHE A C 1
ATOM 3427 O O . PHE A 1 455 ? 17.476 -7.403 -10.274 1.00 90.38 455 PHE A O 1
ATOM 3434 N N . LYS A 1 456 ? 17.351 -5.336 -9.379 1.00 87.69 456 LYS A N 1
ATOM 3435 C CA . LYS A 1 456 ? 17.700 -5.729 -8.022 1.00 87.69 456 LYS A CA 1
ATOM 3436 C C . LYS A 1 456 ? 16.605 -5.291 -7.081 1.00 87.69 456 LYS A C 1
ATOM 3438 O O . LYS A 1 456 ? 16.034 -4.231 -7.282 1.00 87.69 456 LYS A O 1
ATOM 3443 N N . VAL A 1 457 ? 16.360 -6.097 -6.066 1.00 84.38 457 VAL A N 1
ATOM 3444 C CA . VAL A 1 457 ? 15.446 -5.786 -4.974 1.00 84.38 457 VAL A CA 1
ATOM 3445 C C . VAL A 1 457 ? 16.221 -5.722 -3.674 1.00 84.38 457 VAL A C 1
ATOM 3447 O O . VAL A 1 457 ? 17.227 -6.412 -3.499 1.00 84.38 457 VAL A O 1
ATOM 3450 N N . GLU A 1 458 ? 15.739 -4.898 -2.760 1.00 80.44 458 GLU A N 1
ATOM 3451 C CA . GLU A 1 458 ? 16.387 -4.693 -1.474 1.00 80.44 458 GLU A CA 1
ATOM 3452 C C . GLU A 1 458 ? 15.948 -5.749 -0.471 1.00 80.44 458 GLU A C 1
ATOM 3454 O O . GLU A 1 458 ? 14.757 -5.911 -0.218 1.00 80.44 458 GLU A O 1
ATOM 3459 N N . ILE A 1 459 ? 16.903 -6.435 0.154 1.00 76.88 459 ILE A N 1
ATOM 3460 C CA . ILE A 1 459 ? 16.631 -7.249 1.342 1.00 76.88 459 ILE A CA 1
ATOM 3461 C C . ILE A 1 459 ? 17.125 -6.529 2.590 1.00 76.88 459 ILE A C 1
ATOM 3463 O O . ILE A 1 459 ? 18.173 -5.884 2.587 1.00 76.88 459 ILE A O 1
ATOM 3467 N N . ILE A 1 460 ? 16.374 -6.660 3.680 1.00 70.69 460 ILE A N 1
ATOM 3468 C CA . ILE A 1 460 ? 16.745 -6.072 4.965 1.00 70.69 460 ILE A CA 1
ATOM 3469 C C . ILE A 1 460 ? 17.683 -7.040 5.688 1.00 70.69 460 ILE A C 1
ATOM 3471 O O . ILE A 1 460 ? 17.357 -8.202 5.939 1.00 70.69 460 ILE A O 1
ATOM 3475 N N . ASN A 1 461 ? 18.880 -6.564 6.013 1.00 71.38 461 ASN A N 1
ATOM 3476 C CA . ASN A 1 461 ? 19.847 -7.304 6.809 1.00 71.38 461 ASN A CA 1
ATOM 3477 C C . ASN A 1 461 ? 19.452 -7.264 8.295 1.00 71.38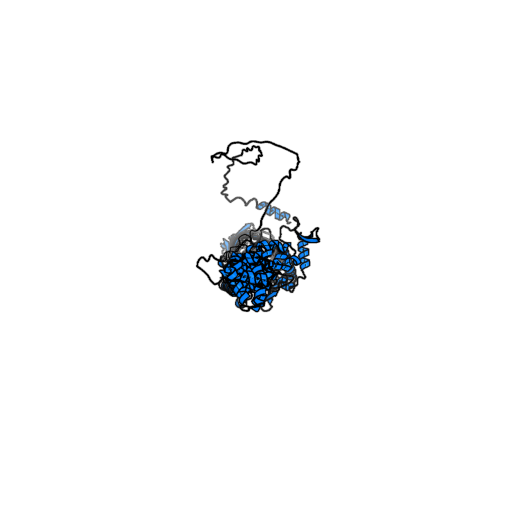 461 ASN A C 1
ATOM 3479 O O . ASN A 1 461 ? 18.793 -6.322 8.736 1.00 71.38 461 ASN A O 1
ATOM 3483 N N . PRO A 1 462 ? 19.929 -8.213 9.124 1.00 66.75 462 PRO A N 1
ATOM 3484 C CA . PRO A 1 462 ? 19.641 -8.226 10.563 1.00 66.75 462 PRO A CA 1
ATOM 3485 C C . PRO A 1 462 ? 20.060 -6.964 11.342 1.00 66.75 462 PRO A C 1
ATOM 3487 O O . PRO A 1 462 ? 19.683 -6.812 12.500 1.00 66.75 462 PRO A O 1
ATOM 3490 N N . ASP A 1 463 ? 20.886 -6.093 10.757 1.00 65.81 463 ASP A N 1
ATOM 3491 C CA . ASP A 1 463 ? 21.308 -4.807 11.327 1.00 65.81 463 ASP A CA 1
ATOM 3492 C C . ASP A 1 463 ? 20.461 -3.607 10.845 1.00 65.81 463 ASP A C 1
ATOM 3494 O O . ASP A 1 463 ? 20.780 -2.454 11.160 1.00 65.81 463 ASP A O 1
ATOM 3498 N N . GLY A 1 464 ? 19.385 -3.871 10.095 1.00 62.50 464 GLY A N 1
ATOM 3499 C CA . GLY A 1 464 ? 18.473 -2.869 9.547 1.00 62.50 464 GLY A CA 1
ATOM 3500 C C . GLY A 1 464 ? 19.057 -2.075 8.376 1.00 62.50 464 GLY A C 1
ATOM 3501 O O . GLY A 1 464 ? 18.616 -0.955 8.126 1.00 62.50 464 GLY A O 1
ATOM 3502 N N . THR A 1 465 ? 20.102 -2.580 7.715 1.00 70.75 465 THR A N 1
ATOM 3503 C CA . THR A 1 465 ? 20.582 -2.038 6.433 1.00 70.75 465 THR A CA 1
ATOM 3504 C C . THR A 1 465 ? 19.916 -2.759 5.268 1.00 70.75 465 THR A C 1
ATOM 3506 O O . THR A 1 465 ? 19.669 -3.959 5.356 1.00 70.75 465 THR A O 1
ATOM 3509 N N . GLU A 1 466 ? 19.658 -2.055 4.171 1.00 74.44 466 GLU A N 1
ATOM 3510 C CA . GLU A 1 466 ? 19.208 -2.671 2.921 1.00 74.44 466 GLU A CA 1
ATOM 3511 C C . GLU A 1 466 ? 20.417 -3.104 2.086 1.00 74.44 466 GLU A C 1
ATOM 3513 O O . GLU A 1 466 ? 21.431 -2.400 2.036 1.00 74.44 466 GLU A O 1
ATOM 3518 N N . THR A 1 467 ? 20.348 -4.293 1.489 1.00 79.44 467 THR A N 1
ATOM 3519 C CA . THR A 1 467 ? 21.327 -4.742 0.497 1.00 79.44 467 THR A CA 1
ATOM 3520 C C . THR A 1 467 ? 20.651 -5.143 -0.810 1.00 79.44 467 THR A C 1
ATOM 3522 O O . THR A 1 467 ? 19.751 -5.992 -0.797 1.00 79.44 467 THR A O 1
ATOM 3525 N N . PRO A 1 468 ? 21.164 -4.647 -1.951 1.00 84.56 468 PRO A N 1
ATOM 3526 C CA . PRO A 1 468 ? 20.594 -4.962 -3.247 1.00 84.56 468 PRO A CA 1
ATOM 3527 C C . PRO A 1 468 ? 20.964 -6.391 -3.641 1.00 84.56 468 PRO A C 1
ATOM 3529 O O . PRO A 1 468 ? 22.144 -6.722 -3.833 1.00 84.56 468 PRO A O 1
ATOM 3532 N N . VAL A 1 469 ? 19.955 -7.240 -3.822 1.00 84.81 469 VAL A N 1
ATOM 3533 C CA . VAL A 1 469 ? 20.086 -8.601 -4.358 1.00 84.81 469 VAL A CA 1
ATOM 3534 C C . VAL A 1 469 ? 19.414 -8.707 -5.718 1.00 84.81 469 VAL A C 1
ATOM 3536 O O . VAL A 1 469 ? 18.473 -7.987 -6.024 1.00 84.81 469 VAL A O 1
ATOM 3539 N N . GLU A 1 470 ? 19.921 -9.589 -6.574 1.00 85.38 470 GLU A N 1
ATOM 3540 C CA . GLU A 1 470 ? 19.311 -9.837 -7.881 1.00 85.38 470 GLU A CA 1
ATOM 3541 C C . GLU A 1 470 ? 17.873 -10.339 -7.699 1.00 85.38 470 GLU A C 1
ATOM 3543 O O . GLU A 1 470 ? 17.631 -11.263 -6.919 1.00 85.38 470 GLU A O 1
ATOM 3548 N N . ALA A 1 471 ? 16.922 -9.710 -8.395 1.00 85.12 471 ALA A N 1
ATOM 3549 C CA . ALA A 1 471 ? 15.527 -10.121 -8.339 1.00 85.12 471 ALA A CA 1
ATOM 3550 C C . ALA A 1 471 ? 15.381 -11.557 -8.862 1.00 85.12 471 ALA A C 1
ATOM 3552 O O . ALA A 1 471 ? 15.965 -11.910 -9.892 1.00 85.12 471 ALA A O 1
ATOM 3553 N N . ALA A 1 472 ? 14.591 -12.374 -8.159 1.00 80.44 472 ALA A N 1
ATOM 3554 C CA . ALA A 1 472 ? 14.381 -13.780 -8.503 1.00 80.44 472 ALA A CA 1
ATOM 3555 C C . ALA A 1 472 ? 13.734 -13.936 -9.887 1.00 80.44 472 ALA A C 1
ATOM 3557 O O . ALA A 1 472 ? 14.012 -14.900 -10.601 1.00 80.44 472 ALA A O 1
ATOM 3558 N N . VAL A 1 473 ? 12.891 -12.974 -10.277 1.00 85.19 473 VAL A N 1
ATOM 3559 C CA . VAL A 1 473 ? 12.305 -12.897 -11.615 1.00 85.19 473 VAL A CA 1
ATOM 3560 C C . VAL A 1 473 ? 12.765 -11.626 -12.316 1.00 85.19 473 VAL A C 1
ATOM 3562 O O . VAL A 1 473 ? 12.393 -10.518 -11.933 1.00 85.19 473 VAL A O 1
ATOM 3565 N N . GLN A 1 474 ? 13.551 -11.809 -13.377 1.00 89.12 474 GLN A N 1
ATOM 3566 C CA . GLN A 1 474 ? 13.955 -10.753 -14.306 1.00 89.12 474 GLN A CA 1
ATOM 3567 C C . GLN A 1 474 ? 12.940 -10.617 -15.452 1.00 89.12 474 GLN A C 1
ATOM 3569 O O . GLN A 1 474 ? 12.200 -11.557 -15.750 1.00 89.12 474 GLN A O 1
ATOM 3574 N N . PHE A 1 475 ? 12.920 -9.469 -16.138 1.00 90.62 475 PHE A N 1
ATOM 3575 C CA . PHE A 1 475 ? 11.914 -9.164 -17.166 1.00 90.62 475 PHE A CA 1
ATOM 3576 C C . PHE A 1 475 ? 11.864 -10.197 -18.297 1.00 90.62 475 PHE A C 1
ATOM 3578 O O . PHE A 1 475 ? 10.783 -10.650 -18.678 1.00 90.62 475 PHE A O 1
ATOM 3585 N N . SER A 1 476 ? 13.022 -10.624 -18.813 1.00 86.62 476 SER A N 1
ATOM 3586 C CA . SER A 1 476 ? 13.052 -11.631 -19.882 1.00 86.62 476 SER A CA 1
ATOM 3587 C C . SER A 1 476 ? 12.542 -13.005 -19.444 1.00 86.62 476 SER A C 1
ATOM 3589 O O . SER A 1 476 ? 12.050 -13.781 -20.270 1.00 86.62 476 SER A O 1
ATOM 3591 N N . ASP A 1 477 ? 12.624 -13.289 -18.144 1.00 84.62 477 ASP A N 1
ATOM 3592 C CA . ASP A 1 477 ? 12.188 -14.544 -17.557 1.00 84.62 477 ASP A CA 1
ATOM 3593 C C . ASP A 1 477 ? 10.679 -14.527 -17.271 1.00 84.62 477 ASP A C 1
ATOM 3595 O O . ASP A 1 477 ? 10.072 -15.590 -17.300 1.00 84.62 477 ASP A O 1
ATOM 3599 N N . VAL A 1 478 ? 10.023 -13.361 -17.136 1.00 85.31 478 VAL A N 1
ATOM 3600 C CA . VAL A 1 478 ? 8.575 -13.239 -16.839 1.00 85.31 478 VAL A CA 1
ATOM 3601 C C . VAL A 1 478 ? 7.709 -14.105 -17.755 1.00 85.31 478 VAL A C 1
ATOM 3603 O O . VAL A 1 478 ? 6.815 -14.802 -17.285 1.00 85.31 478 VAL A O 1
ATOM 3606 N N . ALA A 1 479 ? 7.959 -14.122 -19.067 1.00 81.12 479 ALA A N 1
ATOM 3607 C CA . ALA A 1 479 ? 7.149 -14.937 -19.976 1.00 81.12 479 ALA A CA 1
ATOM 3608 C C . ALA A 1 479 ? 7.339 -16.447 -19.770 1.00 81.12 479 ALA A C 1
ATOM 3610 O O . ALA A 1 479 ? 6.395 -17.209 -19.980 1.00 81.12 479 ALA A O 1
ATOM 3611 N N . ASN A 1 480 ? 8.539 -16.880 -19.380 1.00 77.25 480 ASN A N 1
ATOM 3612 C CA . ASN A 1 480 ? 8.834 -18.284 -19.098 1.00 77.25 480 ASN A CA 1
ATOM 3613 C C . ASN A 1 480 ? 8.352 -18.675 -17.690 1.00 77.25 480 ASN A C 1
ATOM 3615 O O . ASN A 1 480 ? 7.809 -19.763 -17.517 1.00 77.25 480 ASN A O 1
ATOM 3619 N N . THR A 1 481 ? 8.496 -17.768 -16.722 1.00 77.31 481 THR A N 1
ATOM 3620 C CA . THR A 1 481 ? 8.202 -17.956 -15.297 1.00 77.31 481 THR A CA 1
ATOM 3621 C C . THR A 1 481 ? 6.736 -17.688 -14.948 1.00 77.31 481 THR A C 1
ATOM 3623 O O . THR A 1 481 ? 6.189 -18.267 -14.030 1.00 77.31 481 THR A O 1
ATOM 3626 N N . TYR A 1 482 ? 6.008 -16.847 -15.656 1.00 77.38 482 TYR A N 1
ATOM 3627 C CA . TYR A 1 482 ? 4.600 -16.585 -15.316 1.00 77.38 482 TYR A CA 1
ATOM 3628 C C . TYR A 1 482 ? 3.674 -16.640 -16.530 1.00 77.38 482 TYR A C 1
ATOM 3630 O O . TYR A 1 482 ? 2.450 -16.627 -16.407 1.00 77.38 482 TYR A O 1
ATOM 3638 N N . GLY A 1 483 ? 4.251 -16.809 -17.719 1.00 75.19 483 GLY A N 1
ATOM 3639 C CA . GLY A 1 483 ? 3.521 -16.934 -18.966 1.00 75.19 483 GLY A CA 1
ATOM 3640 C C . GLY A 1 483 ? 3.413 -15.616 -19.725 1.00 75.19 483 GLY A C 1
ATOM 3641 O O . GLY A 1 483 ? 3.484 -14.516 -19.182 1.00 75.19 483 GLY A O 1
ATOM 3642 N N . SER A 1 484 ? 3.183 -15.721 -21.033 1.00 76.31 484 SER A N 1
ATOM 3643 C CA . SER A 1 484 ? 3.125 -14.565 -21.939 1.00 76.31 484 SER A CA 1
ATOM 3644 C C . SER A 1 484 ? 1.984 -13.583 -21.648 1.00 76.31 484 SER A C 1
ATOM 3646 O O . SER A 1 484 ? 1.995 -12.478 -22.175 1.00 76.31 484 SER A O 1
ATOM 3648 N N . ALA A 1 485 ? 0.962 -14.000 -20.892 1.00 76.56 485 ALA A N 1
ATOM 3649 C CA . ALA A 1 485 ? -0.144 -13.124 -20.506 1.00 76.56 485 ALA A CA 1
ATOM 3650 C C . ALA A 1 485 ? 0.301 -12.079 -19.473 1.00 76.56 485 ALA A C 1
ATOM 3652 O O . ALA A 1 485 ? -0.083 -10.927 -19.599 1.00 76.56 485 ALA A O 1
ATOM 3653 N N . VAL A 1 486 ? 1.156 -12.477 -18.528 1.00 82.69 486 VAL A N 1
ATOM 3654 C CA . VAL A 1 486 ? 1.716 -11.600 -17.491 1.00 82.69 486 VAL A CA 1
ATOM 3655 C C . VAL A 1 486 ? 2.678 -10.601 -18.123 1.00 82.69 486 VAL A C 1
ATOM 3657 O O . VAL A 1 486 ? 2.535 -9.400 -17.929 1.00 82.69 486 VAL A O 1
ATOM 3660 N N . LEU A 1 487 ? 3.578 -11.077 -18.997 1.00 86.75 487 LEU A N 1
ATOM 3661 C CA . LEU A 1 487 ? 4.458 -10.184 -19.758 1.00 86.75 487 LEU A CA 1
ATOM 3662 C C . LEU A 1 487 ? 3.657 -9.151 -20.570 1.00 86.75 487 LEU A C 1
ATOM 3664 O O . LEU A 1 487 ? 4.035 -7.988 -20.619 1.00 86.75 487 LEU A O 1
ATOM 3668 N N . ALA A 1 488 ? 2.540 -9.552 -21.186 1.00 85.25 488 ALA A N 1
ATOM 3669 C CA . ALA A 1 488 ? 1.711 -8.640 -21.970 1.00 85.25 488 ALA A CA 1
ATOM 3670 C C . ALA A 1 488 ? 1.029 -7.542 -21.129 1.00 85.25 488 ALA A C 1
ATOM 3672 O O . ALA A 1 488 ? 0.730 -6.483 -21.681 1.00 85.25 488 ALA A O 1
ATOM 3673 N N . GLU A 1 489 ? 0.770 -7.781 -19.838 1.00 87.62 489 GLU A N 1
ATOM 3674 C CA . GLU A 1 489 ? 0.261 -6.752 -18.921 1.00 87.62 489 GLU A CA 1
ATOM 3675 C C . GLU A 1 489 ? 1.352 -5.728 -18.602 1.00 87.62 489 GLU A C 1
ATOM 3677 O O . GLU A 1 489 ? 1.121 -4.538 -18.808 1.00 87.62 489 GLU A O 1
ATOM 3682 N N . ILE A 1 490 ? 2.567 -6.182 -18.265 1.00 90.44 490 ILE A N 1
ATOM 3683 C CA . ILE A 1 490 ? 3.720 -5.294 -18.024 1.00 90.44 490 ILE A CA 1
ATOM 3684 C C . ILE A 1 490 ? 4.083 -4.501 -19.294 1.00 90.44 490 ILE A C 1
ATOM 3686 O O . ILE A 1 490 ? 4.305 -3.295 -19.243 1.00 90.44 490 ILE A O 1
ATOM 3690 N N . GLU A 1 491 ? 4.078 -5.140 -20.473 1.00 90.31 491 GLU A N 1
ATOM 3691 C CA . GLU A 1 491 ? 4.292 -4.466 -21.767 1.00 90.31 491 GLU A CA 1
ATOM 3692 C C . GLU A 1 491 ? 3.235 -3.386 -22.074 1.00 90.31 491 GLU A C 1
ATOM 3694 O O . GLU A 1 491 ? 3.479 -2.511 -22.910 1.00 90.31 491 GLU A O 1
ATOM 3699 N N . GLY A 1 492 ? 2.050 -3.479 -21.460 1.00 90.00 492 GLY A N 1
ATOM 3700 C CA . GLY A 1 492 ? 0.937 -2.548 -21.636 1.00 90.00 492 GLY A CA 1
ATOM 3701 C C . GLY A 1 492 ? 1.004 -1.303 -20.748 1.00 90.00 492 GLY A C 1
ATOM 3702 O O . GLY A 1 492 ? 0.239 -0.361 -20.988 1.00 90.00 492 GLY A O 1
ATOM 3703 N N . LEU A 1 493 ? 1.901 -1.284 -19.758 1.00 92.94 493 LEU A N 1
ATOM 3704 C CA . LEU A 1 493 ? 2.117 -0.148 -18.864 1.00 92.94 493 LEU A CA 1
ATOM 3705 C C . LEU A 1 493 ? 2.740 1.027 -19.625 1.00 92.94 493 LEU A C 1
ATOM 3707 O O . LEU A 1 493 ? 3.562 0.857 -20.527 1.00 92.94 493 LEU A O 1
ATOM 3711 N N . LYS A 1 494 ? 2.311 2.242 -19.275 1.00 95.06 494 LYS A N 1
ATOM 3712 C CA . LYS A 1 494 ? 2.635 3.471 -20.025 1.00 95.06 494 LYS A CA 1
ATOM 3713 C C . LYS A 1 494 ? 3.598 4.409 -19.309 1.00 95.06 494 LYS A C 1
ATOM 3715 O O . LYS A 1 494 ? 3.970 5.427 -19.889 1.00 95.06 494 LYS A O 1
ATOM 3720 N N . SER A 1 495 ? 3.971 4.099 -18.079 1.00 94.75 495 SER A N 1
ATOM 3721 C CA . SER A 1 495 ? 4.919 4.878 -17.292 1.00 94.75 495 SER A CA 1
ATOM 3722 C C . SER A 1 495 ? 6.042 3.967 -16.824 1.00 94.75 495 SER A C 1
ATOM 3724 O O . SER A 1 495 ? 5.845 2.765 -16.628 1.00 94.75 495 SER A O 1
ATOM 3726 N N . SER A 1 496 ? 7.237 4.543 -16.716 1.00 95.88 496 SER A N 1
ATOM 3727 C CA . SER A 1 496 ? 8.398 3.817 -16.227 1.00 95.88 496 SER A CA 1
ATOM 3728 C C . SER A 1 496 ? 8.223 3.456 -14.756 1.00 95.88 496 SER A C 1
ATOM 3730 O O . SER A 1 496 ? 8.659 2.374 -14.379 1.00 95.88 496 SER A O 1
ATOM 3732 N N . SER A 1 497 ? 7.575 4.308 -13.947 1.00 93.25 497 SER A N 1
ATOM 3733 C CA . SER A 1 497 ? 7.322 4.014 -12.530 1.00 93.25 497 SER A CA 1
ATOM 3734 C C . SER A 1 497 ? 6.408 2.807 -12.366 1.00 93.25 497 SER A C 1
ATOM 3736 O O . SER A 1 497 ? 6.824 1.860 -11.714 1.00 93.25 497 SER A O 1
ATOM 3738 N N . ALA A 1 498 ? 5.302 2.745 -13.114 1.00 91.81 498 ALA A N 1
ATOM 3739 C CA . ALA A 1 498 ? 4.406 1.582 -13.124 1.00 91.81 498 ALA A CA 1
ATOM 3740 C C . ALA A 1 498 ? 5.121 0.257 -13.452 1.00 91.81 498 ALA A C 1
ATOM 3742 O O . ALA A 1 498 ? 4.818 -0.786 -12.883 1.00 91.81 498 ALA A O 1
ATOM 3743 N N . ILE A 1 499 ? 6.094 0.271 -14.375 1.00 93.69 499 ILE A N 1
ATOM 3744 C CA . ILE A 1 499 ? 6.892 -0.930 -14.674 1.00 93.69 499 ILE A CA 1
ATOM 3745 C C . ILE A 1 499 ? 7.780 -1.306 -13.484 1.00 93.69 499 ILE A C 1
ATOM 3747 O O . ILE A 1 499 ? 7.955 -2.490 -13.209 1.00 93.69 499 ILE A O 1
ATOM 3751 N N . VAL A 1 500 ? 8.385 -0.323 -12.819 1.00 93.12 500 VAL A N 1
ATOM 3752 C CA . VAL A 1 500 ? 9.266 -0.563 -11.671 1.00 93.12 500 VAL A CA 1
ATOM 3753 C C . VAL A 1 500 ? 8.468 -1.057 -10.463 1.00 93.12 500 VAL A C 1
ATOM 3755 O O . VAL A 1 500 ? 8.894 -2.032 -9.851 1.00 93.12 500 VAL A O 1
ATOM 3758 N N . GLU A 1 501 ? 7.309 -0.460 -10.173 1.00 89.06 501 GLU A N 1
ATOM 3759 C CA . GLU A 1 501 ? 6.356 -0.908 -9.144 1.00 89.06 501 GLU A CA 1
ATOM 3760 C C . GLU A 1 501 ? 5.965 -2.369 -9.358 1.00 89.06 501 GLU A C 1
ATOM 3762 O O . GLU A 1 501 ? 6.264 -3.211 -8.516 1.00 89.06 501 GLU A O 1
ATOM 3767 N N . GLU A 1 502 ? 5.447 -2.716 -10.539 1.00 89.88 502 GLU A N 1
ATOM 3768 C CA . GLU A 1 502 ? 5.034 -4.093 -10.834 1.00 89.88 502 GLU A CA 1
ATOM 3769 C C . GLU A 1 502 ? 6.208 -5.084 -10.747 1.00 89.88 502 GLU A C 1
ATOM 3771 O O . GLU A 1 502 ? 6.059 -6.221 -10.297 1.00 89.88 502 GLU A O 1
ATOM 3776 N N . MET A 1 503 ? 7.419 -4.670 -11.133 1.00 91.00 503 MET A N 1
ATOM 3777 C CA . MET A 1 503 ? 8.611 -5.509 -10.972 1.00 91.00 503 MET A CA 1
ATOM 3778 C C . MET A 1 503 ? 9.027 -5.677 -9.501 1.00 91.00 503 MET A C 1
ATOM 3780 O O . MET A 1 503 ? 9.498 -6.762 -9.140 1.00 91.00 503 MET A O 1
ATOM 3784 N N . ASN A 1 504 ? 8.859 -4.654 -8.658 1.00 88.44 504 ASN A N 1
ATOM 3785 C CA . ASN A 1 504 ? 9.070 -4.740 -7.211 1.00 88.44 504 ASN A CA 1
ATOM 3786 C C . ASN A 1 504 ? 8.017 -5.642 -6.552 1.00 88.44 504 ASN A C 1
ATOM 3788 O O . ASN A 1 504 ? 8.366 -6.518 -5.766 1.00 88.44 504 ASN A O 1
ATOM 3792 N N . GLU A 1 505 ? 6.746 -5.497 -6.913 1.00 87.25 505 GLU A N 1
ATOM 3793 C CA . GLU A 1 505 ? 5.630 -6.262 -6.344 1.00 87.25 505 GLU A CA 1
ATOM 3794 C C . GLU A 1 505 ? 5.625 -7.727 -6.773 1.00 87.25 505 GLU A C 1
ATOM 3796 O O . GLU A 1 505 ? 5.179 -8.588 -6.021 1.00 87.25 505 GLU A O 1
ATOM 3801 N N . LEU A 1 506 ? 6.180 -8.048 -7.946 1.00 88.69 506 LEU A N 1
ATOM 3802 C CA . LEU A 1 506 ? 6.466 -9.432 -8.333 1.00 88.69 506 LEU A CA 1
ATOM 3803 C C . LEU A 1 506 ? 7.603 -10.057 -7.511 1.00 88.69 506 LEU A C 1
ATOM 3805 O O . LEU A 1 506 ? 7.742 -11.286 -7.487 1.00 88.69 506 LEU A O 1
ATOM 3809 N N . ASN A 1 507 ? 8.412 -9.235 -6.840 1.00 88.12 507 ASN A N 1
ATOM 3810 C CA . ASN A 1 507 ? 9.563 -9.636 -6.039 1.00 88.12 507 ASN A CA 1
ATOM 3811 C C . ASN A 1 507 ? 9.522 -9.017 -4.618 1.00 88.12 507 ASN A C 1
ATOM 3813 O O . ASN A 1 507 ? 10.506 -8.395 -4.205 1.00 88.12 507 ASN A O 1
ATOM 3817 N N . PRO A 1 508 ? 8.439 -9.200 -3.833 1.00 88.69 508 PRO A N 1
ATOM 3818 C CA . PRO A 1 508 ? 8.304 -8.521 -2.549 1.00 88.69 508 PRO A CA 1
ATOM 3819 C C . PRO A 1 508 ? 9.286 -9.093 -1.522 1.00 88.69 508 PRO A C 1
ATOM 3821 O O . PRO A 1 508 ? 9.565 -10.302 -1.521 1.00 88.69 508 PRO A O 1
ATOM 3824 N N . LYS A 1 509 ? 9.801 -8.242 -0.623 1.00 85.69 509 LYS A N 1
ATOM 3825 C CA . LYS A 1 509 ? 10.939 -8.579 0.261 1.00 85.69 509 LYS A CA 1
ATOM 3826 C C . LYS A 1 509 ? 10.725 -9.868 1.057 1.00 85.69 509 LYS A C 1
ATOM 3828 O O . LYS A 1 509 ? 11.598 -10.741 1.046 1.00 85.69 509 LYS A O 1
ATOM 3833 N N . LEU A 1 510 ? 9.561 -10.033 1.694 1.00 86.56 510 LEU A N 1
ATOM 3834 C CA . LEU A 1 510 ? 9.259 -11.232 2.488 1.00 86.56 510 LEU A CA 1
ATOM 3835 C C . LEU A 1 510 ? 9.216 -12.501 1.634 1.00 86.56 510 LEU A C 1
ATOM 3837 O O . LEU A 1 510 ? 9.711 -13.552 2.045 1.00 86.56 510 LEU A O 1
ATOM 3841 N N . TYR A 1 511 ? 8.668 -12.413 0.423 1.00 86.94 511 TYR A N 1
ATOM 3842 C CA . TYR A 1 511 ? 8.580 -13.562 -0.474 1.00 86.94 511 TYR A CA 1
ATOM 3843 C C . TYR A 1 511 ? 9.952 -13.942 -1.046 1.00 86.94 511 TYR A C 1
ATOM 3845 O O . TYR A 1 511 ? 10.300 -15.124 -1.122 1.00 86.94 511 TYR A O 1
ATOM 3853 N N . VAL A 1 512 ? 10.786 -12.956 -1.383 1.00 83.50 512 VAL A N 1
ATOM 3854 C CA . VAL A 1 512 ? 12.175 -13.188 -1.807 1.00 83.50 512 VAL A CA 1
ATOM 3855 C C . VAL A 1 512 ? 12.986 -13.831 -0.679 1.00 83.50 512 VAL A C 1
ATOM 3857 O O . VAL A 1 512 ? 13.695 -14.813 -0.918 1.00 83.50 512 VAL A O 1
ATOM 3860 N N . ALA A 1 513 ? 12.833 -13.354 0.561 1.00 81.31 513 ALA A N 1
ATOM 3861 C CA . ALA A 1 513 ? 13.475 -13.942 1.734 1.00 81.31 513 ALA A CA 1
ATOM 3862 C C . ALA A 1 513 ? 13.032 -15.399 1.963 1.00 81.31 513 ALA A C 1
ATOM 3864 O O . ALA A 1 513 ? 13.878 -16.285 2.110 1.00 81.31 513 ALA A O 1
ATOM 3865 N N . LYS A 1 514 ? 11.722 -15.675 1.895 1.00 81.25 514 LYS A N 1
ATOM 3866 C CA . LYS A 1 514 ? 11.146 -17.030 1.985 1.00 81.25 514 LYS A CA 1
ATOM 3867 C C . LYS A 1 514 ? 11.741 -17.986 0.952 1.00 81.25 514 LYS A C 1
ATOM 3869 O O . LYS A 1 514 ? 12.065 -19.133 1.261 1.00 81.25 514 LYS A O 1
ATOM 3874 N N . THR A 1 515 ? 11.897 -17.519 -0.282 1.00 77.88 515 THR A N 1
ATOM 3875 C CA . THR A 1 515 ? 12.387 -18.346 -1.391 1.00 77.88 515 THR A CA 1
ATOM 3876 C C . THR A 1 515 ? 13.911 -18.417 -1.490 1.00 77.88 515 THR A C 1
ATOM 3878 O O . THR A 1 515 ? 14.429 -19.176 -2.310 1.00 77.88 515 THR A O 1
ATOM 3881 N N . ASN A 1 516 ? 14.655 -17.678 -0.658 1.00 73.88 516 ASN A N 1
ATOM 3882 C CA . ASN A 1 516 ? 16.096 -17.441 -0.821 1.00 73.88 516 ASN A CA 1
ATOM 3883 C C . ASN A 1 516 ? 16.453 -16.938 -2.236 1.00 73.88 516 ASN A C 1
ATOM 3885 O O . ASN A 1 516 ? 17.482 -17.326 -2.792 1.00 73.88 516 ASN A O 1
ATOM 3889 N N . GLY A 1 517 ? 15.569 -16.141 -2.844 1.00 67.50 517 GLY A N 1
ATOM 3890 C CA . GLY A 1 517 ? 15.713 -15.667 -4.223 1.00 67.50 517 GLY A CA 1
ATOM 3891 C C . GLY A 1 517 ? 15.591 -16.757 -5.298 1.00 67.50 517 GLY A C 1
ATOM 3892 O O . GLY A 1 517 ? 16.001 -16.533 -6.433 1.00 67.50 517 GLY A O 1
ATOM 3893 N N . SER A 1 518 ? 15.069 -17.945 -4.966 1.00 67.75 518 SER A N 1
ATOM 3894 C CA . SER A 1 518 ? 14.836 -19.031 -5.928 1.00 67.75 518 SER A CA 1
ATOM 3895 C C . SER A 1 518 ? 13.422 -18.987 -6.506 1.00 67.75 518 SER A C 1
ATOM 3897 O O . SER A 1 518 ? 12.436 -18.810 -5.801 1.00 67.75 518 SER A O 1
ATOM 3899 N N . ASP A 1 519 ? 13.300 -19.316 -7.786 1.00 65.94 519 ASP A N 1
ATOM 3900 C CA . ASP A 1 519 ? 12.040 -19.551 -8.496 1.00 65.94 519 ASP A CA 1
ATOM 3901 C C . ASP A 1 519 ? 11.338 -20.880 -8.127 1.00 65.94 519 ASP A C 1
ATOM 3903 O O . ASP A 1 519 ? 10.458 -21.342 -8.849 1.00 65.94 519 ASP A O 1
ATOM 3907 N N . ALA A 1 520 ? 11.683 -21.529 -7.008 1.00 64.75 520 ALA A N 1
ATOM 3908 C CA . ALA A 1 520 ? 11.218 -22.882 -6.672 1.00 64.75 520 ALA A CA 1
ATOM 3909 C C . ALA A 1 520 ? 9.681 -23.042 -6.623 1.00 64.75 520 ALA A C 1
ATOM 3911 O O . ALA A 1 520 ? 9.172 -24.134 -6.887 1.00 64.75 520 ALA A O 1
ATOM 3912 N N . HIS A 1 521 ? 8.948 -21.961 -6.335 1.00 72.75 521 HIS A N 1
ATOM 3913 C CA . HIS A 1 521 ? 7.478 -21.920 -6.285 1.00 72.75 521 HIS A CA 1
ATOM 3914 C C . HIS A 1 521 ? 6.814 -21.523 -7.611 1.00 72.75 521 HIS A C 1
ATOM 3916 O O . HIS A 1 521 ? 5.593 -21.421 -7.692 1.00 72.75 521 HIS A O 1
ATOM 3922 N N . HIS A 1 522 ? 7.594 -21.347 -8.678 1.00 77.12 522 HIS A N 1
ATOM 3923 C CA . HIS A 1 522 ? 7.112 -21.031 -10.021 1.00 77.12 522 HIS A CA 1
ATOM 3924 C C . HIS A 1 522 ? 5.979 -21.965 -10.484 1.00 77.12 522 HIS A C 1
ATOM 3926 O O . HIS A 1 522 ? 4.949 -21.513 -10.984 1.00 77.12 522 HIS A O 1
ATOM 3932 N N . ASN A 1 523 ? 6.136 -23.276 -10.273 1.00 79.19 523 ASN A N 1
ATOM 3933 C CA . ASN A 1 523 ? 5.115 -24.252 -10.662 1.00 79.19 523 ASN A CA 1
ATOM 3934 C C . ASN A 1 523 ? 3.813 -24.090 -9.865 1.00 79.19 523 ASN A C 1
ATOM 3936 O O . ASN A 1 523 ? 2.741 -24.338 -10.412 1.00 79.19 523 ASN A O 1
ATOM 3940 N N . ASP A 1 524 ? 3.895 -23.674 -8.601 1.00 83.38 524 ASP A N 1
ATOM 3941 C CA . ASP A 1 524 ? 2.719 -23.449 -7.758 1.00 83.38 524 ASP A CA 1
ATOM 3942 C C . ASP A 1 524 ? 1.943 -22.220 -8.251 1.00 83.38 524 ASP A C 1
ATOM 3944 O O . ASP A 1 524 ? 0.725 -22.291 -8.416 1.00 83.38 524 ASP A O 1
ATOM 3948 N N . VAL A 1 525 ? 2.655 -21.149 -8.623 1.00 83.00 525 VAL A N 1
ATOM 3949 C CA . VAL A 1 525 ? 2.070 -19.961 -9.264 1.00 83.00 525 VAL A CA 1
ATOM 3950 C C . VAL A 1 525 ? 1.408 -20.323 -10.598 1.00 83.00 525 VAL A C 1
ATOM 3952 O O . VAL A 1 525 ? 0.268 -19.935 -10.848 1.00 83.00 525 VAL A O 1
ATOM 3955 N N . LEU A 1 526 ? 2.066 -21.118 -11.451 1.00 79.75 526 LEU A N 1
ATOM 3956 C CA . LEU A 1 526 ? 1.468 -21.573 -12.714 1.00 79.75 526 LEU A CA 1
ATOM 3957 C C . LEU A 1 526 ? 0.203 -22.411 -12.498 1.00 79.75 526 LEU A C 1
ATOM 3959 O O . LEU A 1 526 ? -0.763 -22.261 -13.248 1.00 79.75 526 LEU A O 1
ATOM 3963 N N . ASN A 1 527 ? 0.198 -23.287 -11.491 1.00 82.25 527 ASN A N 1
ATOM 3964 C CA . ASN A 1 527 ? -0.986 -24.064 -11.137 1.00 82.25 527 ASN A CA 1
ATOM 3965 C C . ASN A 1 527 ? -2.117 -23.138 -10.669 1.00 82.25 527 ASN A C 1
ATOM 3967 O O . ASN A 1 527 ? -3.241 -23.283 -11.144 1.00 82.25 527 ASN A O 1
ATOM 3971 N N . HIS A 1 528 ? -1.809 -22.141 -9.834 1.00 83.56 528 HIS A N 1
ATOM 3972 C CA . HIS A 1 528 ? -2.779 -21.152 -9.366 1.00 83.56 528 HIS A CA 1
ATOM 3973 C C . HIS A 1 528 ? -3.382 -20.330 -10.519 1.00 83.56 528 HIS A C 1
ATOM 3975 O O . HIS A 1 528 ? -4.600 -20.152 -10.603 1.00 83.56 528 HIS A O 1
ATOM 3981 N N . LEU A 1 529 ? -2.555 -19.889 -11.472 1.00 80.81 529 LEU A N 1
ATOM 3982 C CA . LEU A 1 529 ? -3.009 -19.203 -12.685 1.00 80.81 529 LEU A CA 1
ATOM 3983 C C . LEU A 1 529 ? -3.903 -20.113 -13.549 1.00 80.81 529 LEU A C 1
ATOM 3985 O O . LEU A 1 529 ? -4.948 -19.676 -14.041 1.00 80.81 529 LEU A O 1
ATOM 3989 N N . ALA A 1 530 ? -3.536 -21.389 -13.703 1.00 77.56 530 ALA A N 1
ATOM 3990 C CA . ALA A 1 530 ? -4.316 -22.365 -14.463 1.00 77.56 530 ALA A CA 1
ATOM 3991 C C . ALA A 1 530 ? -5.681 -22.662 -13.821 1.00 77.56 530 ALA A C 1
ATOM 3993 O O . ALA A 1 530 ? -6.686 -22.739 -14.534 1.00 77.56 530 ALA A O 1
ATOM 3994 N N . GLU A 1 531 ? -5.736 -22.780 -12.493 1.00 79.44 531 GLU A N 1
ATOM 3995 C CA . GLU A 1 531 ? -6.974 -22.934 -11.720 1.00 79.44 531 GLU A CA 1
ATOM 3996 C C . GLU A 1 531 ? -7.917 -21.736 -11.908 1.00 79.44 531 GLU A C 1
ATOM 3998 O O . GLU A 1 531 ? -9.129 -21.919 -12.036 1.00 79.44 531 GLU A O 1
ATOM 4003 N N . ASN A 1 532 ? -7.357 -20.532 -12.052 1.00 77.00 532 ASN A N 1
ATOM 4004 C CA . ASN A 1 532 ? -8.088 -19.290 -12.314 1.00 77.00 532 ASN A CA 1
ATOM 4005 C C . ASN A 1 532 ? -8.315 -18.997 -13.813 1.00 77.00 532 ASN A C 1
ATOM 4007 O O . ASN A 1 532 ? -8.682 -17.886 -14.200 1.00 77.00 532 ASN A O 1
ATOM 4011 N N . GLY A 1 533 ? -8.152 -19.996 -14.689 1.00 69.44 533 GLY A N 1
ATOM 4012 C CA . GLY A 1 533 ? -8.531 -19.900 -16.103 1.00 69.44 533 GLY A CA 1
ATOM 4013 C C . GLY A 1 533 ? -7.499 -19.229 -17.017 1.00 69.44 533 GLY A C 1
ATOM 4014 O O . GLY A 1 533 ? -7.843 -18.829 -18.135 1.00 69.44 533 GLY A O 1
ATOM 4015 N N . ILE A 1 534 ? -6.242 -19.116 -16.584 1.00 72.88 534 ILE A N 1
ATOM 4016 C CA . ILE A 1 534 ? -5.106 -18.717 -17.425 1.00 72.88 534 ILE A CA 1
ATOM 4017 C C . ILE A 1 534 ? -4.377 -19.994 -17.846 1.00 72.88 534 ILE A C 1
ATOM 4019 O O . ILE A 1 534 ? -3.518 -20.518 -17.145 1.00 72.88 534 ILE A O 1
ATOM 4023 N N . VAL A 1 535 ? -4.764 -20.545 -18.999 1.00 63.97 535 VAL A N 1
ATOM 4024 C CA . VAL A 1 535 ? -4.348 -21.894 -19.409 1.00 63.97 535 VAL A CA 1
ATOM 4025 C C . VAL A 1 535 ? -3.271 -21.837 -20.489 1.00 63.97 535 VAL A C 1
ATOM 4027 O O . VAL A 1 535 ? -3.377 -21.080 -21.458 1.00 63.97 535 VAL A O 1
ATOM 4030 N N . LEU A 1 536 ? -2.259 -22.695 -20.347 1.00 62.78 536 LEU A N 1
ATOM 4031 C CA . LEU A 1 536 ? -1.279 -23.004 -21.384 1.00 62.78 536 LEU A CA 1
ATOM 4032 C C . LEU A 1 536 ? -1.956 -23.785 -22.526 1.00 62.78 536 LEU A C 1
ATOM 4034 O O . LEU A 1 536 ? -2.216 -24.983 -22.409 1.00 62.78 536 LEU A O 1
ATOM 4038 N N . GLU A 1 537 ? -2.220 -23.139 -23.658 1.00 58.19 537 GLU A N 1
ATOM 4039 C CA . GLU A 1 537 ? -2.640 -23.822 -24.882 1.00 58.19 537 GLU A CA 1
ATOM 4040 C C . GLU A 1 537 ? -1.427 -24.118 -25.769 1.00 58.19 537 GLU A C 1
ATOM 4042 O O . GLU A 1 537 ? -0.578 -23.266 -26.029 1.00 58.19 537 GLU A O 1
ATOM 4047 N N . THR A 1 538 ? -1.361 -25.328 -26.318 1.00 47.34 538 THR A N 1
ATOM 4048 C CA . THR A 1 538 ? -0.487 -25.597 -27.462 1.00 47.34 538 THR A CA 1
ATOM 4049 C C . THR A 1 538 ? -1.218 -25.181 -28.734 1.00 47.34 538 THR A C 1
ATOM 4051 O O . THR A 1 538 ? -2.243 -25.746 -29.109 1.00 47.34 538 THR A O 1
ATOM 4054 N N . SER A 1 539 ? -0.686 -24.163 -29.408 1.00 44.44 539 SER A N 1
ATOM 4055 C CA . SER A 1 539 ? -1.104 -23.759 -30.749 1.00 44.44 539 SER A CA 1
ATOM 4056 C C . SER A 1 539 ? -1.039 -24.959 -31.711 1.00 44.44 539 SER A C 1
ATOM 4058 O O . SER A 1 539 ? -0.178 -25.825 -31.527 1.00 44.44 539 SER A O 1
ATOM 4060 N N . PRO A 1 540 ? -1.848 -25.002 -32.792 1.00 44.31 540 PRO A N 1
ATOM 4061 C CA . PRO A 1 540 ? -1.771 -26.037 -33.837 1.00 44.31 540 PRO A CA 1
ATOM 4062 C C . PRO A 1 540 ? -0.365 -26.247 -34.431 1.00 44.31 540 PRO A C 1
ATOM 4064 O O . PRO A 1 540 ? -0.095 -27.262 -35.068 1.00 44.31 540 PRO A O 1
ATOM 4067 N N . ASN A 1 541 ? 0.527 -25.280 -34.213 1.00 42.59 541 ASN A N 1
ATOM 4068 C CA . ASN A 1 541 ? 1.897 -25.216 -34.703 1.00 42.59 541 ASN A CA 1
ATOM 4069 C C . ASN A 1 541 ? 2.923 -25.707 -33.655 1.00 42.59 541 ASN A C 1
ATOM 4071 O O . ASN A 1 541 ? 4.121 -25.612 -33.898 1.00 42.59 541 ASN A O 1
ATOM 4075 N N . GLY A 1 542 ? 2.477 -26.146 -32.472 1.00 36.91 542 GLY A N 1
ATOM 4076 C CA . GLY A 1 542 ? 3.331 -26.531 -31.342 1.00 36.91 542 GLY A CA 1
ATOM 4077 C C . GLY A 1 542 ? 3.826 -25.372 -30.465 1.00 36.91 542 GLY A C 1
ATOM 4078 O O . GLY A 1 542 ? 4.528 -25.621 -29.492 1.00 36.91 542 GLY A O 1
ATOM 4079 N N . ALA A 1 543 ? 3.461 -24.120 -30.768 1.00 39.50 543 ALA A N 1
ATOM 4080 C CA . ALA A 1 543 ? 3.814 -22.963 -29.941 1.00 39.50 543 ALA A CA 1
ATOM 4081 C C . ALA A 1 543 ? 2.941 -22.911 -28.680 1.00 39.50 543 ALA A C 1
ATOM 4083 O O . ALA A 1 543 ? 1.716 -22.921 -28.786 1.00 39.50 543 ALA A O 1
ATOM 4084 N N . GLN A 1 544 ? 3.553 -22.834 -27.503 1.00 51.12 544 GLN A N 1
ATOM 4085 C CA . GLN A 1 544 ? 2.832 -22.586 -26.257 1.00 51.12 544 GLN A CA 1
ATOM 4086 C C . GLN A 1 544 ? 2.284 -21.148 -26.272 1.00 51.12 544 GLN A C 1
ATOM 4088 O O . GLN A 1 544 ? 3.017 -20.205 -26.562 1.00 51.12 544 GLN A O 1
ATOM 4093 N N . ARG A 1 545 ? 0.980 -20.974 -26.046 1.00 53.03 545 ARG A N 1
ATOM 4094 C CA . ARG A 1 545 ? 0.302 -19.675 -25.926 1.00 53.03 545 ARG A CA 1
ATOM 4095 C C . ARG A 1 545 ? -0.594 -19.724 -24.701 1.00 53.03 545 ARG A C 1
ATOM 4097 O O . ARG A 1 545 ? -1.422 -20.620 -24.594 1.00 53.03 545 ARG A O 1
ATOM 4104 N N . PHE A 1 546 ? -0.470 -18.754 -23.808 1.00 58.81 546 PHE A N 1
ATOM 4105 C CA . PHE A 1 546 ? -1.386 -18.641 -22.680 1.00 58.81 546 PHE A CA 1
ATOM 4106 C C . PHE A 1 546 ? -2.657 -17.912 -23.126 1.00 58.81 546 PHE A C 1
ATOM 4108 O O . PHE A 1 546 ? -2.582 -16.880 -23.800 1.00 58.81 546 PHE A O 1
ATOM 4115 N N . ARG A 1 547 ? -3.832 -18.464 -22.806 1.00 59.44 547 ARG A N 1
ATOM 4116 C CA . ARG A 1 547 ? -5.138 -17.863 -23.110 1.00 59.44 547 ARG A CA 1
ATOM 4117 C C . ARG A 1 547 ? -5.943 -17.710 -21.823 1.00 59.44 547 ARG A C 1
ATOM 4119 O O . ARG A 1 547 ? -6.070 -18.662 -21.060 1.00 59.44 547 ARG A O 1
ATOM 4126 N N . ARG A 1 548 ? -6.555 -16.536 -21.642 1.00 59.44 548 ARG A N 1
ATOM 4127 C CA . ARG A 1 548 ? -7.588 -16.300 -20.627 1.00 59.44 548 ARG A CA 1
ATOM 4128 C C . ARG A 1 548 ? -8.898 -16.938 -21.093 1.00 59.44 548 ARG A C 1
ATOM 4130 O O . ARG A 1 548 ? -9.456 -16.527 -22.114 1.00 59.44 548 ARG A O 1
ATOM 4137 N N . THR A 1 549 ? -9.378 -17.967 -20.401 1.00 56.69 549 THR A N 1
ATOM 4138 C CA . THR A 1 549 ? -10.724 -18.507 -20.637 1.00 56.69 549 THR A CA 1
ATOM 4139 C C . THR A 1 549 ? -11.743 -17.563 -20.008 1.00 56.69 549 THR A C 1
ATOM 4141 O O . THR A 1 549 ? -11.653 -17.268 -18.822 1.00 56.69 549 THR A O 1
ATOM 4144 N N . ALA A 1 550 ? -12.688 -17.070 -20.807 1.00 48.72 550 ALA A N 1
ATOM 4145 C CA . ALA A 1 550 ? -13.533 -15.917 -20.485 1.00 48.72 550 ALA A CA 1
ATOM 4146 C C . ALA A 1 550 ? -14.503 -16.073 -19.289 1.00 48.72 550 ALA A C 1
ATOM 4148 O O . ALA A 1 550 ? -15.199 -15.111 -18.995 1.00 48.72 550 ALA A O 1
ATOM 4149 N N . ASP A 1 551 ? -14.554 -17.221 -18.601 1.00 49.88 551 ASP A N 1
ATOM 4150 C CA . ASP A 1 551 ? -15.640 -17.534 -17.652 1.00 49.88 551 ASP A CA 1
ATOM 4151 C C . ASP A 1 551 ? -15.221 -17.827 -16.194 1.00 49.88 551 ASP A C 1
ATOM 4153 O O . ASP A 1 551 ? -16.102 -17.887 -15.344 1.00 49.88 551 ASP A O 1
ATOM 4157 N N . ASN A 1 552 ? -13.928 -17.971 -15.853 1.00 48.56 552 ASN A N 1
ATOM 4158 C CA . ASN A 1 552 ? -13.533 -18.480 -14.518 1.00 48.56 552 ASN A CA 1
ATOM 4159 C C . ASN A 1 552 ? -12.644 -17.566 -13.653 1.00 48.56 552 ASN A C 1
ATOM 4161 O O . ASN A 1 552 ? -12.463 -17.876 -12.483 1.00 48.56 552 ASN A O 1
ATOM 4165 N N . SER A 1 553 ? -12.103 -16.452 -14.161 1.00 50.12 553 SER A N 1
ATOM 4166 C CA . SER A 1 553 ? -11.096 -15.669 -13.412 1.00 50.12 553 SER A CA 1
ATOM 4167 C C . SER A 1 553 ? -11.676 -14.597 -12.476 1.00 50.12 553 SER A C 1
ATOM 4169 O O . SER A 1 553 ? -10.948 -13.700 -12.059 1.00 50.12 553 SER A O 1
ATOM 4171 N N . GLY A 1 554 ? -12.995 -14.569 -12.254 1.00 54.84 554 GLY A N 1
ATOM 4172 C CA . GLY A 1 554 ? -13.658 -13.504 -11.482 1.00 54.84 554 GLY A CA 1
ATOM 4173 C C . GLY A 1 554 ? -13.424 -12.072 -12.003 1.00 54.84 554 GLY A C 1
ATOM 4174 O O . GLY A 1 554 ? -13.754 -11.120 -11.314 1.00 54.84 554 GLY A O 1
ATOM 4175 N N . GLY A 1 555 ? -12.844 -11.901 -13.200 1.00 64.75 555 GLY A N 1
ATOM 4176 C CA . GLY A 1 555 ? -12.411 -10.603 -13.732 1.00 64.75 555 GLY A CA 1
ATOM 4177 C C . GLY A 1 555 ? -10.985 -10.152 -13.363 1.00 64.75 555 GLY A C 1
ATOM 4178 O O . GLY A 1 555 ? -10.492 -9.245 -14.033 1.00 64.75 555 GLY A O 1
ATOM 4179 N N . LYS A 1 556 ? -10.275 -10.820 -12.438 1.00 75.69 556 LYS A N 1
ATOM 4180 C CA . LYS A 1 556 ? -8.928 -10.426 -11.954 1.00 75.69 556 LYS A CA 1
ATOM 4181 C C . LYS A 1 556 ? -7.811 -10.612 -12.992 1.00 75.69 556 LYS A C 1
ATOM 4183 O O . LYS A 1 556 ? -7.912 -11.514 -13.839 1.00 75.69 556 LYS A O 1
ATOM 4188 N N . SER A 1 557 ? -6.790 -9.752 -12.962 1.00 81.81 557 SER A N 1
ATOM 4189 C CA . SER A 1 557 ? -5.630 -9.821 -13.863 1.00 81.81 557 SER A CA 1
ATOM 4190 C C . SER A 1 557 ? -4.653 -10.937 -13.438 1.00 81.81 557 SER A C 1
ATOM 4192 O O . SER A 1 557 ? -4.600 -11.292 -12.258 1.00 81.81 557 SER A O 1
ATOM 4194 N N . PRO A 1 558 ? -3.903 -11.549 -14.374 1.00 83.06 558 PRO A N 1
ATOM 4195 C CA . PRO A 1 558 ? -2.755 -12.394 -14.073 1.00 83.06 558 PRO A CA 1
ATOM 4196 C C . PRO A 1 558 ? -1.804 -11.835 -13.008 1.00 83.06 558 PRO A C 1
ATOM 4198 O O . PRO A 1 558 ? -1.419 -12.599 -12.128 1.00 83.06 558 PRO A O 1
ATOM 4201 N N . LEU A 1 559 ? -1.449 -10.544 -13.062 1.00 86.19 559 LEU A N 1
ATOM 4202 C CA . LEU A 1 559 ? -0.580 -9.917 -12.056 1.00 86.19 559 LEU A CA 1
ATOM 4203 C C . LEU A 1 559 ? -1.207 -9.961 -10.656 1.00 86.19 559 LEU A C 1
ATOM 4205 O O . LEU A 1 559 ? -0.580 -10.469 -9.728 1.00 86.19 559 LEU A O 1
ATOM 4209 N N . THR A 1 560 ? -2.481 -9.571 -10.522 1.00 87.12 560 THR A N 1
ATOM 4210 C CA . THR A 1 560 ? -3.220 -9.653 -9.251 1.00 87.12 560 THR A CA 1
ATOM 4211 C C . THR A 1 560 ? -3.212 -11.074 -8.688 1.00 87.12 560 THR A C 1
ATOM 4213 O O . THR A 1 560 ? -2.955 -11.266 -7.507 1.00 87.12 560 THR A O 1
ATOM 4216 N N . LEU A 1 561 ? -3.431 -12.096 -9.523 1.00 86.56 561 LEU A N 1
ATOM 4217 C CA . LEU A 1 561 ? -3.435 -13.495 -9.073 1.00 86.56 561 LEU A CA 1
ATOM 4218 C C . LEU A 1 561 ? -2.064 -13.964 -8.554 1.00 86.56 561 LEU A C 1
ATOM 4220 O O . LEU A 1 561 ? -1.999 -14.793 -7.646 1.00 86.56 561 LEU A O 1
ATOM 4224 N N . ILE A 1 562 ? -0.963 -13.455 -9.114 1.00 88.56 562 ILE A N 1
ATOM 4225 C CA . ILE A 1 562 ? 0.390 -13.750 -8.617 1.00 88.56 562 ILE A CA 1
ATOM 4226 C C . ILE A 1 562 ? 0.601 -13.082 -7.258 1.00 88.56 562 ILE A C 1
ATOM 4228 O O . ILE A 1 562 ? 1.014 -13.763 -6.316 1.00 88.56 562 ILE A O 1
ATOM 4232 N N . LYS A 1 563 ? 0.257 -11.792 -7.146 1.00 90.00 563 LYS A N 1
ATOM 4233 C CA . LYS A 1 563 ? 0.326 -11.023 -5.894 1.00 90.00 563 LYS A CA 1
ATOM 4234 C C . LYS A 1 563 ? -0.497 -11.706 -4.788 1.00 90.00 563 LYS A C 1
ATOM 4236 O O . LYS A 1 563 ? -0.006 -11.915 -3.679 1.00 90.00 563 LYS A O 1
ATOM 4241 N N . GLU A 1 564 ? -1.712 -12.170 -5.098 1.00 89.75 564 GLU A N 1
ATOM 4242 C CA . GLU A 1 564 ? -2.562 -12.935 -4.170 1.00 89.75 564 GLU A CA 1
ATOM 4243 C C . GLU A 1 564 ? -1.916 -14.248 -3.727 1.00 89.75 564 GLU A C 1
ATOM 4245 O O . GLU A 1 564 ? -1.917 -14.554 -2.536 1.00 89.75 564 GLU A O 1
ATOM 4250 N N . PHE A 1 565 ? -1.332 -15.015 -4.652 1.00 90.25 565 PHE A N 1
ATOM 4251 C CA . PHE A 1 565 ? -0.643 -16.260 -4.312 1.00 90.25 565 PHE A CA 1
ATOM 4252 C C . PHE A 1 565 ? 0.550 -16.019 -3.374 1.00 90.25 565 PHE A C 1
ATOM 4254 O O . PHE A 1 565 ? 0.726 -16.744 -2.389 1.00 90.25 565 PHE A O 1
ATOM 4261 N N . GLN A 1 566 ? 1.370 -15.007 -3.672 1.00 91.38 566 GLN A N 1
ATOM 4262 C CA . GLN A 1 566 ? 2.532 -14.643 -2.860 1.00 91.38 566 GLN A CA 1
ATOM 4263 C C . GLN A 1 566 ? 2.100 -14.203 -1.459 1.00 91.38 566 GLN A C 1
ATOM 4265 O O . GLN A 1 566 ? 2.615 -14.725 -0.469 1.00 91.38 566 GLN A O 1
ATOM 4270 N N . ARG A 1 567 ? 1.101 -13.320 -1.372 1.00 93.12 567 ARG A N 1
ATOM 4271 C CA . ARG A 1 567 ? 0.500 -12.870 -0.113 1.00 93.12 567 ARG A CA 1
ATOM 4272 C C . ARG A 1 567 ? -0.067 -14.017 0.701 1.00 93.12 567 ARG A C 1
ATOM 4274 O O . ARG A 1 567 ? 0.280 -14.166 1.868 1.00 93.12 567 ARG A O 1
ATOM 4281 N N . ASP A 1 568 ? -0.911 -14.848 0.101 1.00 93.75 568 ASP A N 1
ATOM 4282 C CA . ASP A 1 568 ? -1.545 -15.972 0.788 1.00 93.75 568 ASP A CA 1
ATOM 4283 C C . ASP A 1 568 ? -0.491 -16.935 1.353 1.00 93.75 568 ASP A C 1
ATOM 4285 O O . ASP A 1 568 ? -0.618 -17.405 2.484 1.00 93.75 568 ASP A O 1
ATOM 4289 N N . SER A 1 569 ? 0.593 -17.149 0.602 1.00 91.69 569 SER A N 1
ATOM 4290 C CA . SER A 1 569 ? 1.736 -17.959 1.022 1.00 91.69 569 SER A CA 1
ATOM 4291 C C . SER A 1 569 ? 2.506 -17.374 2.212 1.00 91.69 569 SER A C 1
ATOM 4293 O O . SER A 1 569 ? 3.120 -18.143 2.953 1.00 91.69 569 SER A O 1
ATOM 4295 N N . ILE A 1 570 ? 2.535 -16.048 2.376 1.00 93.88 570 ILE A N 1
ATOM 4296 C CA . ILE A 1 570 ? 3.144 -15.370 3.534 1.00 93.88 570 ILE A CA 1
ATOM 4297 C C . ILE A 1 570 ? 2.182 -15.374 4.723 1.00 93.88 570 ILE A C 1
ATOM 4299 O O . ILE A 1 570 ? 2.585 -15.744 5.823 1.00 93.88 570 ILE A O 1
ATOM 4303 N N . ILE A 1 571 ? 0.897 -15.076 4.502 1.00 95.38 571 ILE A N 1
ATOM 4304 C CA . ILE A 1 571 ? -0.143 -15.127 5.541 1.00 95.38 571 ILE A CA 1
ATOM 4305 C C . ILE A 1 571 ? -0.168 -16.505 6.210 1.00 95.38 571 ILE A C 1
ATOM 4307 O O . ILE A 1 571 ? -0.258 -16.591 7.431 1.00 95.38 571 ILE A O 1
ATOM 4311 N N . GLU A 1 572 ? -0.058 -17.597 5.449 1.00 93.69 572 GLU A N 1
ATOM 4312 C CA . GLU A 1 572 ? -0.013 -18.948 6.022 1.00 93.69 572 GLU A CA 1
ATOM 4313 C C . GLU A 1 572 ? 1.176 -19.169 6.975 1.00 93.69 572 GLU A C 1
ATOM 4315 O O . GLU A 1 572 ? 1.026 -19.848 7.996 1.00 93.69 572 GLU A O 1
ATOM 4320 N N . GLU A 1 573 ? 2.346 -18.598 6.679 1.00 93.25 573 GLU A N 1
ATOM 4321 C CA . GLU A 1 573 ? 3.532 -18.700 7.538 1.00 93.25 573 GLU A CA 1
ATOM 4322 C C . GLU A 1 573 ? 3.417 -17.804 8.769 1.00 93.25 573 GLU A C 1
ATOM 4324 O O . GLU A 1 573 ? 3.640 -18.280 9.885 1.00 93.25 573 GLU A O 1
ATOM 4329 N N . VAL A 1 574 ? 2.979 -16.557 8.584 1.00 94.38 574 VAL A N 1
ATOM 4330 C CA . VAL A 1 574 ? 2.729 -15.610 9.677 1.00 94.38 574 VAL A CA 1
ATOM 4331 C C . VAL A 1 574 ? 1.699 -16.185 10.645 1.00 94.38 574 VAL A C 1
ATOM 4333 O O . VAL A 1 574 ? 1.956 -16.257 11.841 1.00 94.38 574 VAL A O 1
ATOM 4336 N N . MET A 1 575 ? 0.567 -16.693 10.154 1.00 93.88 575 MET A N 1
ATOM 4337 C CA . MET A 1 575 ? -0.488 -17.248 11.010 1.00 93.88 575 MET A CA 1
ATOM 4338 C C . MET A 1 575 ? -0.049 -18.505 11.767 1.00 93.88 575 MET A C 1
ATOM 4340 O O . MET A 1 575 ? -0.592 -18.808 12.830 1.00 93.88 575 MET A O 1
ATOM 4344 N N . LYS A 1 576 ? 0.942 -19.245 11.260 1.00 94.12 576 LYS A N 1
ATOM 4345 C CA . LYS A 1 576 ? 1.503 -20.406 11.961 1.00 94.12 576 LYS A CA 1
ATOM 4346 C C . LYS A 1 576 ? 2.357 -20.005 13.167 1.00 94.12 576 LYS A C 1
ATOM 4348 O O . LYS A 1 576 ? 2.417 -20.770 14.130 1.00 94.12 576 LYS A O 1
ATOM 4353 N N . GLU A 1 577 ? 3.029 -18.859 13.102 1.00 93.81 577 GLU A N 1
ATOM 4354 C CA . GLU A 1 577 ? 3.942 -18.375 14.144 1.00 93.81 577 GLU A CA 1
ATOM 4355 C C . GLU A 1 577 ? 3.277 -17.357 15.087 1.00 93.81 577 GLU A C 1
ATOM 4357 O O . GLU A 1 577 ? 3.407 -17.478 16.304 1.00 93.81 577 GLU A O 1
ATOM 4362 N N . TYR A 1 578 ? 2.490 -16.433 14.535 1.00 92.88 578 TYR A N 1
ATOM 4363 C CA . TYR A 1 578 ? 1.894 -15.275 15.211 1.00 92.88 578 TYR A CA 1
ATOM 4364 C C . TYR A 1 578 ? 0.360 -15.308 15.270 1.00 92.88 578 TYR A C 1
ATOM 4366 O O . TYR A 1 578 ? -0.255 -14.371 15.767 1.00 92.88 578 TYR A O 1
ATOM 4374 N N . GLY A 1 579 ? -0.295 -16.384 14.821 1.00 86.62 579 GLY A N 1
ATOM 4375 C CA . GLY A 1 579 ? -1.764 -16.445 14.750 1.00 86.62 579 GLY A CA 1
ATOM 4376 C C . GLY A 1 579 ? -2.505 -16.328 16.090 1.00 86.62 579 GLY A C 1
ATOM 4377 O O . GLY A 1 579 ? -3.705 -16.090 16.083 1.00 86.62 579 GLY A O 1
ATOM 4378 N N . ASN A 1 580 ? -1.819 -16.485 17.229 1.00 83.62 580 ASN A N 1
ATOM 4379 C CA . ASN A 1 580 ? -2.396 -16.226 18.558 1.00 83.62 580 ASN A CA 1
ATOM 4380 C C . ASN A 1 580 ? -2.302 -14.750 18.983 1.00 83.62 580 ASN A C 1
ATOM 4382 O O . ASN A 1 580 ? -2.937 -14.373 19.960 1.00 83.62 580 ASN A O 1
ATOM 4386 N N . SER A 1 581 ? -1.465 -13.959 18.309 1.00 81.56 581 SER A N 1
ATOM 4387 C CA . SER A 1 581 ? -1.219 -12.544 18.606 1.00 81.56 581 SER A CA 1
ATOM 4388 C C . SER A 1 581 ? -2.011 -11.611 17.695 1.00 81.56 581 SER A C 1
ATOM 4390 O O . SER A 1 581 ? -2.224 -10.471 18.065 1.00 81.56 581 SER A O 1
ATOM 4392 N N . ILE A 1 582 ? -2.455 -12.092 16.531 1.00 86.06 582 ILE A N 1
ATOM 4393 C CA . ILE A 1 582 ? -3.226 -11.305 15.567 1.00 86.06 582 ILE A CA 1
ATOM 4394 C C . ILE A 1 582 ? -4.730 -11.498 15.843 1.00 86.06 582 ILE A C 1
ATOM 4396 O O . ILE A 1 582 ? -5.203 -12.641 15.817 1.00 86.06 582 ILE A O 1
ATOM 4400 N N . PRO A 1 583 ? -5.521 -10.427 16.051 1.00 83.94 583 PRO A N 1
ATOM 4401 C CA . PRO A 1 583 ? -6.931 -10.533 16.447 1.00 83.94 583 PRO A CA 1
ATOM 4402 C C . PRO A 1 583 ? -7.880 -10.903 15.290 1.00 83.94 583 PRO A C 1
ATOM 4404 O O . PRO A 1 583 ? -9.095 -10.992 15.472 1.00 83.94 583 PRO A O 1
ATOM 4407 N N . VAL A 1 584 ? -7.356 -11.169 14.092 1.00 90.50 584 VAL A N 1
ATOM 4408 C CA . VAL A 1 584 ? -8.123 -11.464 12.873 1.00 90.50 584 VAL A CA 1
ATOM 4409 C C . VAL A 1 584 ? -7.725 -12.800 12.241 1.00 90.50 584 VAL A C 1
ATOM 4411 O O . VAL A 1 584 ? -6.611 -13.296 12.382 1.00 90.50 584 VAL A O 1
ATOM 4414 N N . SER A 1 585 ? -8.662 -13.423 11.521 1.00 91.50 585 SER A N 1
ATOM 4415 C CA . SER A 1 585 ? -8.396 -14.685 10.814 1.00 91.50 585 SER A CA 1
ATOM 4416 C C . SER A 1 585 ? -7.521 -14.492 9.568 1.00 91.50 585 SER A C 1
ATOM 4418 O O . SER A 1 585 ? -7.514 -13.424 8.966 1.00 91.50 585 SER A O 1
ATOM 4420 N N . ALA A 1 586 ? -6.892 -15.566 9.076 1.00 92.50 586 ALA A N 1
ATOM 4421 C CA . ALA A 1 586 ? -6.160 -15.536 7.804 1.00 92.50 586 ALA A CA 1
ATOM 4422 C C . ALA A 1 586 ? -7.014 -15.003 6.634 1.00 92.50 586 ALA A C 1
ATOM 4424 O O . ALA A 1 586 ? -6.506 -14.298 5.772 1.00 92.50 586 ALA A O 1
ATOM 4425 N N . GLY A 1 587 ? -8.315 -15.321 6.605 1.00 91.50 587 GLY A N 1
ATOM 4426 C CA . GLY A 1 587 ? -9.233 -14.807 5.583 1.00 91.50 587 GLY A CA 1
ATOM 4427 C C . GLY A 1 587 ? -9.482 -13.302 5.701 1.00 91.50 587 GLY A C 1
ATOM 4428 O O . GLY A 1 587 ? -9.595 -12.629 4.687 1.00 91.50 587 GLY A O 1
ATOM 4429 N N . ALA A 1 588 ? -9.503 -12.768 6.922 1.00 90.69 588 ALA A N 1
ATOM 4430 C CA . ALA A 1 588 ? -9.614 -11.333 7.161 1.00 90.69 588 ALA A CA 1
ATOM 4431 C C . ALA A 1 588 ? -8.349 -10.588 6.707 1.00 90.69 588 ALA A C 1
ATOM 4433 O O . ALA A 1 588 ? -8.465 -9.588 6.011 1.00 90.69 588 ALA A O 1
ATOM 4434 N N . ILE A 1 589 ? -7.156 -11.128 6.990 1.00 92.94 589 ILE A N 1
ATOM 4435 C CA . ILE A 1 589 ? -5.887 -10.552 6.505 1.00 92.94 589 ILE A CA 1
ATOM 4436 C C . ILE A 1 589 ? -5.857 -10.508 4.971 1.00 92.94 589 ILE A C 1
ATOM 4438 O O . ILE A 1 589 ? -5.404 -9.529 4.390 1.00 92.94 589 ILE A O 1
ATOM 4442 N N . LYS A 1 590 ? -6.392 -11.531 4.289 1.00 91.56 590 LYS A N 1
ATOM 4443 C CA . LYS A 1 590 ? -6.505 -11.524 2.820 1.00 91.56 590 LYS A CA 1
ATOM 4444 C C . LYS A 1 590 ? -7.389 -10.394 2.296 1.00 91.56 590 LYS A C 1
ATOM 4446 O O . LYS A 1 590 ? -7.064 -9.856 1.246 1.00 91.56 590 LYS A O 1
ATOM 4451 N N . ASN A 1 591 ? -8.467 -10.057 3.004 1.00 88.06 591 ASN A N 1
ATOM 4452 C CA . ASN A 1 591 ? -9.337 -8.942 2.630 1.00 88.06 591 ASN A CA 1
ATOM 4453 C C . ASN A 1 591 ? -8.651 -7.593 2.885 1.00 88.06 591 ASN A C 1
ATOM 4455 O O . ASN A 1 591 ? -8.734 -6.723 2.032 1.00 88.06 591 ASN A O 1
ATOM 4459 N N . ILE A 1 592 ? -7.944 -7.451 4.014 1.00 88.81 592 ILE A N 1
ATOM 4460 C CA . ILE A 1 592 ? -7.178 -6.242 4.378 1.00 88.81 592 ILE A CA 1
ATOM 4461 C C . ILE A 1 592 ? -6.048 -5.962 3.378 1.00 88.81 592 ILE A C 1
ATOM 4463 O O . ILE A 1 592 ? -5.747 -4.815 3.073 1.00 88.81 592 ILE A O 1
ATOM 4467 N N . LEU A 1 593 ? -5.405 -7.021 2.886 1.00 90.25 593 LEU A N 1
ATOM 4468 C CA . LEU A 1 593 ? -4.250 -6.955 1.993 1.00 90.25 593 LEU A CA 1
ATOM 4469 C C . LEU A 1 593 ? -4.630 -7.301 0.548 1.00 90.25 593 LEU A C 1
ATOM 4471 O O . LEU A 1 593 ? -3.917 -8.065 -0.119 1.00 90.25 593 LEU A O 1
ATOM 4475 N N . THR A 1 594 ? -5.789 -6.850 0.078 1.00 86.06 594 THR A N 1
ATOM 4476 C CA . THR A 1 594 ? -6.231 -7.118 -1.295 1.00 86.06 594 THR A CA 1
ATOM 4477 C C . THR A 1 594 ? -5.314 -6.387 -2.286 1.00 86.06 594 THR A C 1
ATOM 4479 O O . THR A 1 594 ? -5.249 -5.166 -2.236 1.00 86.06 594 THR A O 1
ATOM 4482 N N . PRO A 1 595 ? -4.576 -7.091 -3.175 1.00 81.31 595 PRO A N 1
ATOM 4483 C CA . PRO A 1 595 ? -3.833 -6.423 -4.243 1.00 81.31 595 PRO A CA 1
ATOM 4484 C C . PRO A 1 595 ? -4.838 -5.902 -5.281 1.00 81.31 595 PRO A C 1
ATOM 4486 O O . PRO A 1 595 ? -5.675 -6.679 -5.758 1.00 81.31 595 PRO A O 1
ATOM 4489 N N . GLY A 1 596 ? -4.800 -4.611 -5.614 1.00 67.75 596 GLY A N 1
ATOM 4490 C CA . GLY A 1 596 ? -5.934 -3.953 -6.270 1.00 67.75 596 GLY A CA 1
ATOM 4491 C C . GLY A 1 596 ? -5.658 -2.541 -6.781 1.00 67.75 596 GLY A C 1
ATOM 4492 O O . GLY A 1 596 ? -4.560 -2.254 -7.231 1.00 67.75 596 GLY A O 1
ATOM 4493 N N . ASP A 1 597 ? -6.683 -1.682 -6.778 1.00 62.66 597 ASP A N 1
ATOM 4494 C CA . ASP A 1 597 ? -6.531 -0.266 -7.152 1.00 62.66 597 ASP A CA 1
ATOM 4495 C C . ASP A 1 597 ? -5.566 0.440 -6.167 1.00 62.66 597 ASP A C 1
ATOM 4497 O O . ASP A 1 597 ? -5.465 0.027 -5.013 1.00 62.66 597 ASP A O 1
ATOM 4501 N N . GLU A 1 598 ? -4.895 1.524 -6.588 1.00 60.03 598 GLU A N 1
ATOM 4502 C CA . GLU A 1 598 ? -3.847 2.236 -5.811 1.00 60.03 598 GLU A CA 1
ATOM 4503 C C . GLU A 1 598 ? -4.215 2.506 -4.330 1.00 60.03 598 GLU A C 1
ATOM 4505 O O . GLU A 1 598 ? -3.342 2.523 -3.464 1.00 60.03 598 GLU A O 1
ATOM 4510 N N . SER A 1 599 ? -5.502 2.696 -4.003 1.00 61.19 599 SER A N 1
ATOM 4511 C CA . SER A 1 599 ? -5.962 2.906 -2.620 1.00 61.19 599 SER A CA 1
ATOM 4512 C C . SER A 1 599 ? -5.999 1.641 -1.755 1.00 61.19 599 SER A C 1
ATOM 4514 O O . SER A 1 599 ? -5.884 1.739 -0.536 1.00 61.19 599 SER A O 1
ATOM 4516 N N . GLU A 1 600 ? -6.203 0.471 -2.360 1.00 69.38 600 GLU A N 1
ATOM 4517 C CA . GLU A 1 600 ? -6.227 -0.838 -1.690 1.00 69.38 600 GLU A CA 1
ATOM 4518 C C . GLU A 1 600 ? -4.810 -1.430 -1.601 1.00 69.38 600 GLU A C 1
ATOM 4520 O O . GLU A 1 600 ? -4.445 -2.059 -0.604 1.00 69.38 600 GLU A O 1
ATOM 4525 N N . GLU A 1 601 ? -3.982 -1.175 -2.620 1.00 76.44 601 GLU A N 1
ATOM 4526 C CA . GLU A 1 601 ? -2.673 -1.809 -2.795 1.00 76.44 601 GLU A CA 1
ATOM 4527 C C . GLU A 1 601 ? -1.632 -1.387 -1.747 1.00 76.44 601 GLU A C 1
ATOM 4529 O O . GLU A 1 601 ? -0.776 -2.194 -1.385 1.00 76.44 601 GLU A O 1
ATOM 4534 N N . HIS A 1 602 ? -1.744 -0.194 -1.151 1.00 79.56 602 HIS A N 1
ATOM 4535 C CA . HIS A 1 602 ? -0.768 0.272 -0.160 1.00 79.56 602 HIS A CA 1
ATOM 4536 C C . HIS A 1 602 ? -0.598 -0.689 1.032 1.00 79.56 602 HIS A C 1
ATOM 4538 O O . HIS A 1 602 ? 0.529 -0.975 1.446 1.00 79.56 602 HIS A O 1
ATOM 4544 N N . HIS A 1 603 ? -1.698 -1.213 1.590 1.00 85.25 603 HIS A N 1
ATOM 4545 C CA . HIS A 1 603 ? -1.603 -2.140 2.722 1.00 85.25 603 HIS A CA 1
ATOM 4546 C C . HIS A 1 603 ? -0.915 -3.442 2.312 1.00 85.25 603 HIS A C 1
ATOM 4548 O O . HIS A 1 603 ? -0.080 -3.966 3.054 1.00 85.25 603 HIS A O 1
ATOM 4554 N N . HIS A 1 604 ? -1.228 -3.938 1.110 1.00 88.88 604 HIS A N 1
ATOM 4555 C CA . HIS A 1 604 ? -0.566 -5.097 0.526 1.00 88.88 604 HIS A CA 1
ATOM 4556 C C . HIS A 1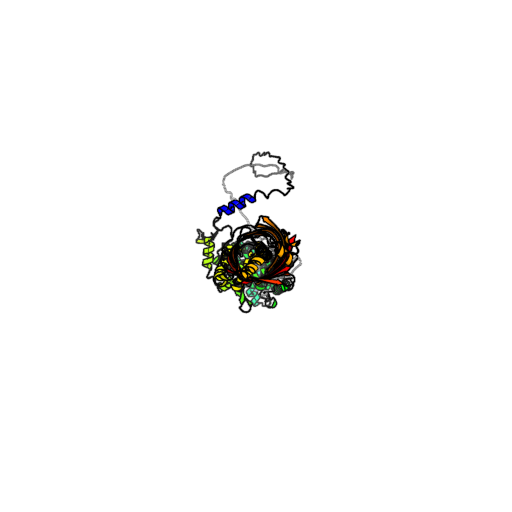 604 ? 0.942 -4.862 0.387 1.00 88.88 604 HIS A C 1
ATOM 4558 O O . HIS A 1 604 ? 1.731 -5.680 0.864 1.00 88.88 604 HIS A O 1
ATOM 4564 N N . GLU A 1 605 ? 1.341 -3.743 -0.217 1.00 85.31 605 GLU A N 1
ATOM 4565 C CA . GLU A 1 605 ? 2.739 -3.384 -0.440 1.00 85.31 605 GLU A CA 1
ATOM 4566 C C . GLU A 1 605 ? 3.510 -3.263 0.884 1.00 85.31 605 GLU A C 1
ATOM 4568 O O . GLU A 1 605 ? 4.570 -3.876 1.043 1.00 85.31 605 GLU A O 1
ATOM 4573 N N . ALA A 1 606 ? 2.967 -2.526 1.858 1.00 83.44 606 ALA A N 1
ATOM 4574 C CA . ALA A 1 606 ? 3.600 -2.301 3.155 1.00 83.44 606 ALA A CA 1
ATOM 4575 C C . ALA A 1 606 ? 3.796 -3.612 3.936 1.00 83.44 606 ALA A C 1
ATOM 4577 O O . ALA A 1 606 ? 4.888 -3.889 4.446 1.00 83.44 606 ALA A O 1
ATOM 4578 N N . ALA A 1 607 ? 2.769 -4.463 3.970 1.00 89.50 607 ALA A N 1
ATOM 4579 C CA . ALA A 1 607 ? 2.850 -5.753 4.639 1.00 89.50 607 ALA A CA 1
ATOM 4580 C C . ALA A 1 607 ? 3.853 -6.684 3.932 1.00 89.50 607 ALA A C 1
ATOM 4582 O O . ALA A 1 607 ? 4.759 -7.231 4.560 1.00 89.50 607 ALA A O 1
ATOM 4583 N N . MET A 1 608 ? 3.759 -6.835 2.607 1.00 90.88 608 MET A N 1
ATOM 4584 C CA . MET A 1 608 ? 4.602 -7.765 1.840 1.00 90.88 608 MET A CA 1
ATOM 4585 C C . MET A 1 608 ? 6.084 -7.361 1.784 1.00 90.88 608 MET A C 1
ATOM 4587 O O . MET A 1 608 ? 6.953 -8.220 1.588 1.00 90.88 608 MET A O 1
ATOM 4591 N N . ASN A 1 609 ? 6.380 -6.079 2.008 1.00 85.31 609 ASN A N 1
ATOM 4592 C CA . ASN A 1 609 ? 7.736 -5.537 2.083 1.00 85.31 609 ASN A CA 1
ATOM 4593 C C . ASN A 1 609 ? 8.236 -5.285 3.519 1.00 85.31 609 ASN A C 1
ATOM 4595 O O . ASN A 1 609 ? 9.282 -4.656 3.694 1.00 85.31 609 ASN A O 1
ATOM 4599 N N . SER A 1 610 ? 7.539 -5.805 4.535 1.00 86.12 610 SER A N 1
ATOM 4600 C CA . SER A 1 610 ? 7.998 -5.789 5.931 1.00 86.12 610 SER A CA 1
ATOM 4601 C C . SER A 1 610 ? 9.327 -6.547 6.115 1.00 86.12 610 SER A C 1
ATOM 4603 O O . SER A 1 610 ? 9.659 -7.448 5.341 1.00 86.12 610 SER A O 1
ATOM 4605 N N . ALA A 1 611 ? 10.115 -6.198 7.139 1.00 82.31 611 ALA A N 1
ATOM 4606 C CA . ALA A 1 611 ? 11.448 -6.781 7.345 1.00 82.31 611 ALA A CA 1
ATOM 4607 C C . ALA A 1 611 ? 11.414 -8.247 7.806 1.00 82.31 611 ALA A C 1
ATOM 4609 O O . ALA A 1 611 ? 12.331 -9.022 7.516 1.00 82.31 611 ALA A O 1
ATOM 4610 N N . SER A 1 612 ? 10.352 -8.645 8.504 1.00 86.88 612 SER A N 1
ATOM 4611 C CA . SER A 1 612 ? 10.150 -10.000 9.002 1.00 86.88 612 SER A CA 1
ATOM 4612 C C . SER A 1 612 ? 8.665 -10.344 9.136 1.00 86.88 612 SER A C 1
ATOM 4614 O O . SER A 1 612 ? 7.790 -9.487 9.023 1.00 86.88 612 SER A O 1
ATOM 4616 N N . HIS A 1 613 ? 8.365 -11.615 9.420 1.00 91.19 613 HIS A N 1
ATOM 4617 C CA . HIS A 1 613 ? 7.006 -12.034 9.777 1.00 91.19 613 HIS A CA 1
ATOM 4618 C C . HIS A 1 613 ? 6.491 -11.371 11.064 1.00 91.19 613 HIS A C 1
ATOM 4620 O O . HIS A 1 613 ? 5.280 -11.232 11.213 1.00 91.19 613 HIS A O 1
ATOM 4626 N N . ALA A 1 614 ? 7.386 -10.973 11.977 1.00 90.31 614 ALA A N 1
ATOM 4627 C CA . ALA A 1 614 ? 7.005 -10.242 13.182 1.00 90.31 614 ALA A CA 1
ATOM 4628 C C . ALA A 1 614 ? 6.510 -8.838 12.822 1.00 90.31 614 ALA A C 1
ATOM 4630 O O . ALA A 1 614 ? 5.434 -8.452 13.258 1.00 90.31 614 ALA A O 1
ATOM 4631 N N . ASP A 1 615 ? 7.251 -8.133 11.964 1.00 87.81 615 ASP A N 1
ATOM 4632 C CA . ASP A 1 615 ? 6.894 -6.778 11.529 1.00 87.81 615 ASP A CA 1
ATOM 4633 C C . ASP A 1 615 ? 5.622 -6.794 10.670 1.00 87.81 615 ASP A C 1
ATOM 4635 O O . ASP A 1 615 ? 4.779 -5.917 10.798 1.00 87.81 615 ASP A O 1
ATOM 4639 N N . PHE A 1 616 ? 5.420 -7.846 9.863 1.00 91.62 616 PHE A N 1
ATOM 4640 C CA . PHE A 1 616 ? 4.141 -8.078 9.184 1.00 91.62 616 PHE A CA 1
ATOM 4641 C C . PHE A 1 616 ? 2.993 -8.221 10.192 1.00 91.62 616 PHE A C 1
ATOM 4643 O O . PHE A 1 616 ? 1.923 -7.650 10.001 1.00 91.62 616 PHE A O 1
ATOM 4650 N N . ALA A 1 617 ? 3.178 -9.022 11.248 1.00 91.81 617 ALA A N 1
ATOM 4651 C CA . ALA A 1 617 ? 2.144 -9.238 12.257 1.00 91.81 617 ALA A CA 1
ATOM 4652 C C . ALA A 1 617 ? 1.831 -7.949 13.033 1.00 91.81 617 ALA A C 1
ATOM 4654 O O . ALA A 1 617 ? 0.660 -7.665 13.263 1.00 91.81 617 ALA A O 1
ATOM 4655 N N . GLU A 1 618 ? 2.856 -7.168 13.377 1.00 87.62 618 GLU A N 1
ATOM 4656 C CA . GLU A 1 618 ? 2.720 -5.850 14.006 1.00 87.62 618 GLU A CA 1
ATOM 4657 C C . GLU A 1 618 ? 2.006 -4.855 13.085 1.00 87.62 618 GLU A C 1
ATOM 4659 O O . GLU A 1 618 ? 1.115 -4.141 13.533 1.00 87.62 618 GLU A O 1
ATOM 4664 N N . TYR A 1 619 ? 2.319 -4.860 11.786 1.00 88.19 619 TYR A N 1
ATOM 4665 C CA . TYR A 1 619 ? 1.609 -4.047 10.801 1.00 88.19 619 TYR A CA 1
ATOM 4666 C C . TYR A 1 619 ? 0.115 -4.391 10.746 1.00 88.19 619 TYR A C 1
ATOM 4668 O O . TYR A 1 619 ? -0.727 -3.498 10.742 1.00 88.19 619 TYR A O 1
ATOM 4676 N N . ILE A 1 620 ? -0.239 -5.682 10.744 1.00 90.38 620 ILE A N 1
ATOM 4677 C CA . ILE A 1 620 ? -1.648 -6.101 10.773 1.00 90.38 620 ILE A CA 1
ATOM 4678 C C . ILE A 1 620 ? -2.337 -5.702 12.081 1.00 90.38 620 ILE A C 1
ATOM 4680 O O . ILE A 1 620 ? -3.496 -5.303 12.035 1.00 90.38 620 ILE A O 1
ATOM 4684 N N . ASP A 1 621 ? -1.656 -5.809 13.220 1.00 85.81 621 ASP A N 1
ATOM 4685 C CA . ASP A 1 621 ? -2.194 -5.385 14.519 1.00 85.81 621 ASP A CA 1
ATOM 4686 C C . ASP A 1 621 ? -2.492 -3.875 14.547 1.00 85.81 621 ASP A C 1
ATOM 4688 O O . ASP A 1 621 ? -3.537 -3.466 15.039 1.00 85.81 621 ASP A O 1
ATOM 4692 N N . ASP A 1 622 ? -1.633 -3.058 13.927 1.00 83.88 622 ASP A N 1
ATOM 4693 C CA . ASP A 1 622 ? -1.801 -1.600 13.820 1.00 83.88 622 ASP A CA 1
ATOM 4694 C C . ASP A 1 622 ? -2.962 -1.191 12.889 1.00 83.88 622 ASP A C 1
ATOM 4696 O O . ASP A 1 622 ? -3.740 -0.283 13.194 1.00 83.88 622 ASP A O 1
ATOM 4700 N N . VAL A 1 623 ? -3.103 -1.885 11.753 1.00 86.12 623 VAL A N 1
ATOM 4701 C CA . VAL A 1 623 ? -4.140 -1.634 10.731 1.00 86.12 623 VAL A CA 1
ATOM 4702 C C . VAL A 1 623 ? -5.537 -2.041 11.214 1.00 86.12 623 VAL A C 1
ATOM 4704 O O . VAL A 1 623 ? -6.542 -1.476 10.777 1.00 86.12 623 VAL A O 1
ATOM 4707 N N . VAL A 1 624 ? -5.632 -3.040 12.094 1.00 88.56 624 VAL A N 1
ATOM 4708 C CA . VAL A 1 624 ? -6.909 -3.567 12.585 1.00 88.56 624 VAL A CA 1
ATOM 4709 C C . VAL A 1 624 ? -7.427 -2.716 13.761 1.00 88.56 624 VAL A C 1
ATOM 4711 O O . VAL A 1 624 ? -6.790 -2.672 14.808 1.00 88.56 624 VAL A O 1
ATOM 4714 N N . PRO A 1 625 ? -8.612 -2.079 13.657 1.00 84.94 625 PRO A N 1
ATOM 4715 C CA . PRO A 1 625 ? -9.148 -1.243 14.735 1.00 84.94 625 PRO A CA 1
ATOM 4716 C C . PRO A 1 625 ? -9.721 -2.095 15.878 1.00 84.94 625 PRO A C 1
ATOM 4718 O O . PRO A 1 625 ? -10.813 -2.653 15.758 1.00 84.94 625 PRO A O 1
ATOM 4721 N N . ASP A 1 626 ? -9.007 -2.189 17.000 1.00 76.69 626 ASP A N 1
ATOM 4722 C CA . ASP A 1 626 ? -9.451 -2.931 18.194 1.00 76.69 626 ASP A CA 1
ATOM 4723 C C . ASP A 1 626 ? -10.015 -2.020 19.309 1.00 76.69 626 ASP A C 1
ATOM 4725 O O . ASP A 1 626 ? -10.132 -2.423 20.465 1.00 76.69 626 ASP A O 1
ATOM 4729 N N . GLU A 1 627 ? -10.397 -0.766 19.011 1.00 76.25 627 GLU A N 1
ATOM 4730 C CA . GLU A 1 627 ? -10.888 0.150 20.056 1.00 76.25 627 GLU A CA 1
ATOM 4731 C C . GLU A 1 627 ? -12.337 -0.105 20.501 1.00 76.25 627 GLU A C 1
ATOM 4733 O O . GLU A 1 627 ? -12.808 0.490 21.472 1.00 76.25 627 GLU A O 1
ATOM 4738 N N . LEU A 1 628 ? -13.094 -0.961 19.813 1.00 77.38 628 LEU A N 1
ATOM 4739 C CA . LEU A 1 628 ? -14.531 -1.074 20.075 1.00 77.38 628 LEU A CA 1
ATOM 4740 C C . LEU A 1 628 ? -14.860 -1.719 21.424 1.00 77.38 628 LEU A C 1
ATOM 4742 O O . LEU A 1 628 ? -15.845 -1.341 22.065 1.00 77.38 628 LEU A O 1
ATOM 4746 N N . GLU A 1 629 ? -14.059 -2.686 21.867 1.00 81.31 629 GLU A N 1
ATOM 4747 C CA . GLU A 1 629 ? -14.231 -3.269 23.197 1.00 81.31 629 GLU A CA 1
ATOM 4748 C C . GLU A 1 629 ? -13.996 -2.203 24.277 1.00 81.31 629 GLU A C 1
ATOM 4750 O O . GLU A 1 629 ? -14.762 -2.123 25.240 1.00 81.31 629 GLU A O 1
ATOM 4755 N N . ALA A 1 630 ? -13.051 -1.285 24.040 1.00 84.00 630 ALA A N 1
ATOM 4756 C CA . ALA A 1 630 ? -12.859 -0.101 24.868 1.00 84.00 630 ALA A CA 1
ATOM 4757 C C . ALA A 1 630 ? -14.065 0.852 24.822 1.00 84.00 630 ALA A C 1
ATOM 4759 O O . ALA A 1 630 ? -14.515 1.322 25.862 1.00 84.00 630 ALA A O 1
ATOM 4760 N N . VAL A 1 631 ? -14.672 1.096 23.653 1.00 86.94 631 VAL A N 1
ATOM 4761 C CA . VAL A 1 631 ? -15.920 1.885 23.558 1.00 86.94 631 VAL A CA 1
ATOM 4762 C C . VAL A 1 631 ? -17.031 1.276 24.408 1.00 86.94 631 VAL A C 1
ATOM 4764 O O . VAL A 1 631 ? -17.704 1.989 25.159 1.00 86.94 631 VAL A O 1
ATOM 4767 N N . SER A 1 632 ? -17.220 -0.042 24.311 1.00 86.19 632 SER A N 1
ATOM 4768 C CA . SER A 1 632 ? -18.237 -0.758 25.082 1.00 86.19 632 SER A CA 1
ATOM 4769 C C . SER A 1 632 ? -17.939 -0.701 26.584 1.00 86.19 632 SER A C 1
ATOM 4771 O O . SER A 1 632 ? -18.816 -0.337 27.374 1.00 86.19 632 SER A O 1
ATOM 4773 N N . SER A 1 633 ? -16.700 -0.980 26.998 1.00 84.19 633 SER A N 1
ATOM 4774 C CA . SER A 1 633 ? -16.304 -0.995 28.410 1.00 84.19 633 SER A CA 1
ATOM 4775 C C . SER A 1 633 ? -16.362 0.403 29.044 1.00 84.19 633 SER A C 1
ATOM 4777 O O . SER A 1 633 ? -16.975 0.574 30.106 1.00 84.19 633 SER A O 1
ATOM 4779 N N . THR A 1 634 ? -15.845 1.435 28.366 1.00 86.12 634 THR A N 1
ATOM 4780 C CA . THR A 1 634 ? -15.917 2.835 28.806 1.00 86.12 634 THR A CA 1
ATOM 4781 C C . THR A 1 634 ? -17.364 3.312 28.868 1.00 86.12 634 THR A C 1
ATOM 4783 O O . THR A 1 634 ? -17.762 3.914 29.870 1.00 86.12 634 THR A O 1
ATOM 4786 N N . GLY A 1 635 ? -18.192 3.019 27.860 1.00 84.31 635 GLY A N 1
ATOM 4787 C CA . GLY A 1 635 ? -19.609 3.394 27.864 1.00 84.31 635 GLY A CA 1
ATOM 4788 C C . GLY A 1 635 ? -20.388 2.767 29.023 1.00 84.31 635 GLY A C 1
ATOM 4789 O O . GLY A 1 635 ? -21.178 3.441 29.693 1.00 84.31 635 GLY A O 1
ATOM 4790 N N . GLN A 1 636 ? -20.095 1.506 29.345 1.00 86.00 636 GLN A N 1
ATOM 4791 C CA . GLN A 1 636 ? -20.719 0.791 30.457 1.00 86.00 636 GLN A CA 1
ATOM 4792 C C . GLN A 1 636 ? -20.182 1.201 31.841 1.00 86.00 636 GLN A C 1
ATOM 4794 O O . GLN A 1 636 ? -20.880 0.999 32.842 1.00 86.00 636 GLN A O 1
ATOM 4799 N N . ALA A 1 637 ? -18.992 1.803 31.952 1.00 85.62 637 ALA A N 1
ATOM 4800 C CA . ALA A 1 637 ? -18.388 2.172 33.238 1.00 85.62 637 ALA A CA 1
ATOM 4801 C C . ALA A 1 637 ? -19.225 3.208 34.013 1.00 85.62 637 ALA A C 1
ATOM 4803 O O . ALA A 1 637 ? -19.601 2.991 35.176 1.00 85.62 637 ALA A O 1
ATOM 4804 N N . SER A 1 638 ? -19.601 4.309 33.351 1.00 79.94 638 SER A N 1
ATOM 4805 C CA . SER A 1 638 ? -20.401 5.371 33.975 1.00 79.94 638 SER A CA 1
ATOM 4806 C C . SER A 1 638 ? -21.806 4.878 34.352 1.00 79.94 638 SER A C 1
ATOM 4808 O O . SER A 1 638 ? -22.366 5.336 35.350 1.00 79.94 638 SER A O 1
ATOM 4810 N N . PHE A 1 639 ? -22.352 3.906 33.610 1.00 80.88 639 PHE A N 1
ATOM 4811 C CA . PHE A 1 639 ? -23.637 3.261 33.879 1.00 80.88 639 PHE A CA 1
ATOM 4812 C C . PHE A 1 639 ? -23.568 2.247 35.024 1.00 80.88 639 PHE A C 1
ATOM 4814 O O . PHE A 1 639 ? -24.457 2.210 35.878 1.00 80.88 639 PHE A O 1
ATOM 4821 N N . THR A 1 640 ? -22.498 1.455 35.102 1.00 82.88 640 THR A N 1
ATOM 4822 C CA . THR A 1 640 ? -22.252 0.486 36.184 1.00 82.88 640 THR A CA 1
ATOM 4823 C C . THR A 1 640 ? -22.211 1.180 37.543 1.00 82.88 640 THR A C 1
ATOM 4825 O O . THR A 1 640 ? -22.802 0.713 38.520 1.00 82.88 640 THR A O 1
ATOM 4828 N N . ASN A 1 641 ? -21.618 2.370 37.581 1.00 81.06 641 ASN A N 1
ATOM 4829 C CA . ASN A 1 641 ? -21.670 3.298 38.705 1.00 81.06 641 ASN A CA 1
ATOM 4830 C C . ASN A 1 641 ? -23.113 3.607 39.166 1.00 81.06 641 ASN A C 1
ATOM 4832 O O . ASN A 1 641 ? -23.419 3.621 40.361 1.00 81.06 641 ASN A O 1
ATOM 4836 N N . GLN A 1 642 ? -24.048 3.755 38.230 1.00 79.81 642 GLN A N 1
ATOM 4837 C CA . GLN A 1 642 ? -25.466 4.004 38.521 1.00 79.81 642 GLN A CA 1
ATOM 4838 C C . GLN A 1 642 ? -26.202 2.756 38.959 1.00 79.81 642 GLN A C 1
ATOM 4840 O O . GLN A 1 642 ? -27.055 2.817 39.845 1.00 79.81 642 GLN A O 1
ATOM 4845 N N . LEU A 1 643 ? -25.857 1.612 38.376 1.00 78.81 643 LEU A N 1
ATOM 4846 C CA . LEU A 1 643 ? -26.370 0.335 38.830 1.00 78.81 643 LEU A CA 1
ATOM 4847 C C . LEU A 1 643 ? -25.928 0.057 40.274 1.00 78.81 643 LEU A C 1
ATOM 4849 O O . LEU A 1 643 ? -26.735 -0.404 41.083 1.00 78.81 643 LEU A O 1
ATOM 4853 N N . SER A 1 644 ? -24.690 0.407 40.635 1.00 76.25 644 SER A N 1
ATOM 4854 C CA . SER A 1 644 ? -24.218 0.372 42.022 1.00 76.25 644 SER A CA 1
ATOM 4855 C C . SER A 1 644 ? -25.017 1.326 42.914 1.00 76.25 644 SER A C 1
ATOM 4857 O O . SER A 1 644 ? -25.545 0.906 43.948 1.00 76.25 644 SER A O 1
ATOM 4859 N N . ASN A 1 645 ? -25.206 2.585 42.497 1.00 71.75 645 ASN A N 1
ATOM 4860 C CA . ASN A 1 645 ? -26.063 3.550 43.197 1.00 71.75 645 ASN A CA 1
ATOM 4861 C C . ASN A 1 645 ? -27.480 2.998 43.428 1.00 71.75 645 ASN A C 1
ATOM 4863 O O . ASN A 1 645 ? -28.052 3.153 44.508 1.00 71.75 645 ASN A O 1
ATOM 4867 N N . LEU A 1 646 ? -28.053 2.316 42.439 1.00 78.12 646 LEU A N 1
ATOM 4868 C CA . LEU A 1 646 ? -29.379 1.722 42.536 1.00 78.12 646 LEU A CA 1
ATOM 4869 C C . LEU A 1 646 ? -29.411 0.504 43.468 1.00 78.12 646 LEU A C 1
ATOM 4871 O O . LEU A 1 646 ? -30.275 0.430 44.342 1.00 78.12 646 LEU A O 1
ATOM 4875 N N . LYS A 1 647 ? -28.462 -0.431 43.347 1.00 75.38 647 LYS A N 1
ATOM 4876 C CA . LYS A 1 647 ? -28.340 -1.591 44.250 1.00 75.38 647 LYS A CA 1
ATOM 4877 C C . LYS A 1 647 ? -28.155 -1.139 45.707 1.00 75.38 647 LYS A C 1
ATOM 4879 O O . LYS A 1 647 ? -28.806 -1.669 46.612 1.00 75.38 647 LYS A O 1
ATOM 4884 N N . ASN A 1 648 ? -27.344 -0.104 45.936 1.00 69.69 648 ASN A N 1
ATOM 4885 C CA . ASN A 1 648 ? -27.171 0.533 47.244 1.00 69.69 648 ASN A CA 1
ATOM 4886 C C . ASN A 1 648 ? -28.472 1.186 47.736 1.00 69.69 648 ASN A C 1
ATOM 4888 O O . ASN A 1 648 ? -28.870 0.986 48.890 1.00 69.69 648 ASN A O 1
ATOM 4892 N N . ARG A 1 649 ? -29.189 1.907 46.861 1.00 70.50 649 ARG A N 1
ATOM 4893 C CA . ARG A 1 649 ? -30.497 2.494 47.183 1.00 70.50 649 ARG A CA 1
ATOM 4894 C C . ARG A 1 649 ? -31.501 1.429 47.599 1.00 70.50 649 ARG A C 1
ATOM 4896 O O . ARG A 1 649 ? -32.105 1.587 48.658 1.00 70.50 649 ARG A O 1
ATOM 4903 N N . LEU A 1 650 ? -31.650 0.367 46.812 1.00 67.62 650 LEU A N 1
ATOM 4904 C CA . LEU A 1 650 ? -32.541 -0.764 47.074 1.00 67.62 650 LEU A CA 1
ATOM 4905 C C . LEU A 1 650 ? -32.206 -1.443 48.406 1.00 67.62 650 LEU A C 1
ATOM 4907 O O . LEU A 1 650 ? -33.093 -1.646 49.229 1.00 67.62 650 LEU A O 1
ATOM 4911 N N . SER A 1 651 ? -30.920 -1.668 48.691 1.00 66.94 651 SER A N 1
ATOM 4912 C CA . SER A 1 651 ? -30.455 -2.132 50.005 1.00 66.94 651 SER A CA 1
ATOM 4913 C C . SER A 1 651 ? -30.915 -1.208 51.146 1.00 66.94 651 SER A C 1
ATOM 4915 O O . SER A 1 651 ? -31.360 -1.689 52.191 1.00 66.94 651 SER A O 1
ATOM 4917 N N . ASN A 1 652 ? -30.857 0.112 50.945 1.00 63.34 652 ASN A N 1
ATOM 4918 C CA . ASN A 1 652 ? -31.283 1.101 51.936 1.00 63.34 652 ASN A CA 1
ATOM 4919 C C . ASN A 1 652 ? -32.817 1.198 52.085 1.00 63.34 652 ASN A C 1
ATOM 4921 O O . ASN A 1 652 ? -33.290 1.395 53.200 1.00 63.34 652 ASN A O 1
ATOM 4925 N N . VAL A 1 653 ? -33.606 1.056 51.008 1.00 60.94 653 VAL A N 1
ATOM 4926 C CA . VAL A 1 653 ? -35.086 0.945 51.089 1.00 60.94 653 VAL A CA 1
ATOM 4927 C C . VAL A 1 653 ? -35.479 -0.336 51.824 1.00 60.94 653 VAL A C 1
ATOM 4929 O O . VAL A 1 653 ? -36.340 -0.340 52.692 1.00 60.94 653 VAL A O 1
ATOM 4932 N N . ARG A 1 654 ? -34.812 -1.440 51.509 1.00 61.16 654 ARG A N 1
ATOM 4933 C CA . ARG A 1 654 ? -35.138 -2.753 52.049 1.00 61.16 654 ARG A CA 1
ATOM 4934 C C . ARG A 1 654 ? -34.888 -2.841 53.543 1.00 61.16 654 ARG A C 1
ATOM 4936 O O . ARG A 1 654 ? -35.749 -3.287 54.293 1.00 61.16 654 ARG A O 1
ATOM 4943 N N . LEU A 1 655 ? -33.692 -2.439 53.977 1.00 54.66 655 LEU A N 1
ATOM 4944 C CA . LEU A 1 655 ? -33.353 -2.417 55.398 1.00 54.66 655 LEU A CA 1
ATOM 4945 C C . LEU A 1 655 ? -34.343 -1.542 56.168 1.00 54.66 655 LEU A C 1
ATOM 4947 O O . LEU A 1 655 ? -34.747 -1.918 57.262 1.00 54.66 655 LEU A O 1
ATOM 4951 N N . ALA A 1 656 ? -34.788 -0.448 55.552 1.00 53.75 656 ALA A N 1
ATOM 4952 C CA . ALA A 1 656 ? -35.825 0.392 56.095 1.00 53.75 656 ALA A CA 1
ATOM 4953 C C . ALA A 1 656 ? -37.164 -0.346 56.252 1.00 53.75 656 ALA A C 1
ATOM 4955 O O . ALA A 1 656 ? -37.635 -0.484 57.371 1.00 53.75 656 ALA A O 1
ATOM 4956 N N . GLN A 1 657 ? -37.737 -0.909 55.188 1.00 51.06 657 GLN A N 1
ATOM 4957 C CA . GLN A 1 657 ? -39.010 -1.641 55.271 1.00 51.06 657 GLN A CA 1
ATOM 4958 C C . GLN A 1 657 ? -38.963 -2.864 56.207 1.00 51.06 657 GLN A C 1
ATOM 4960 O O . GLN A 1 657 ? -39.974 -3.249 56.781 1.00 51.06 657 GLN A O 1
ATOM 4965 N N . MET A 1 658 ? -37.789 -3.474 56.400 1.00 44.66 658 MET A N 1
ATOM 4966 C CA . MET A 1 658 ? -37.598 -4.613 57.310 1.00 44.66 658 MET A CA 1
ATOM 4967 C C . MET A 1 658 ? -37.498 -4.242 58.785 1.00 44.66 658 MET A C 1
ATOM 4969 O O . MET A 1 658 ? -37.294 -5.130 59.617 1.00 44.66 658 MET A O 1
ATOM 4973 N N . GLY A 1 659 ? -37.562 -2.957 59.122 1.00 43.69 659 GLY A N 1
ATOM 4974 C CA . GLY A 1 659 ? -37.417 -2.542 60.505 1.00 43.69 659 GLY A CA 1
ATOM 4975 C C . GLY A 1 659 ? -35.977 -2.309 60.962 1.00 43.69 659 GLY A C 1
ATOM 4976 O O . GLY A 1 659 ? -35.749 -1.986 62.129 1.00 43.69 659 GLY A O 1
ATOM 4977 N N . PHE A 1 660 ? -34.991 -2.506 60.084 1.00 44.56 660 PHE A N 1
ATOM 4978 C CA . PHE A 1 660 ? -33.575 -2.323 60.381 1.00 44.56 660 PHE A CA 1
ATOM 4979 C C . PHE A 1 660 ? -33.156 -0.876 60.124 1.00 44.56 660 PHE A C 1
ATOM 4981 O O . PHE A 1 660 ? -33.812 -0.153 59.375 1.00 44.56 660 PHE A O 1
ATOM 4988 N N . PRO A 1 661 ? -32.060 -0.397 60.735 1.00 41.16 661 PRO A N 1
ATOM 4989 C CA . PRO A 1 661 ? -31.575 0.937 60.444 1.00 41.16 661 PRO A CA 1
ATOM 4990 C C . PRO A 1 661 ? -31.127 1.005 58.973 1.00 41.16 661 PRO A C 1
ATOM 4992 O O . PRO A 1 661 ? -30.075 0.549 58.567 1.00 41.16 661 PRO A O 1
ATOM 4995 N N . ALA A 1 662 ? -32.015 1.524 58.152 1.00 39.81 662 ALA A N 1
ATOM 4996 C CA . ALA A 1 662 ? -31.824 2.271 56.931 1.00 39.81 662 ALA A CA 1
ATOM 4997 C C . ALA A 1 662 ? -33.095 3.118 56.818 1.00 39.81 662 ALA A C 1
ATOM 4999 O O . ALA A 1 662 ? -34.073 2.897 57.530 1.00 39.81 662 ALA A O 1
ATOM 5000 N N . SER A 1 663 ? -33.051 4.163 56.019 1.00 42.03 663 SER A N 1
ATOM 5001 C CA . SER A 1 663 ? -33.789 5.414 56.213 1.00 42.03 663 SER A CA 1
ATOM 5002 C C . SER A 1 663 ? -35.329 5.433 56.429 1.00 42.03 663 SER A C 1
ATOM 5004 O O . SER A 1 663 ? -35.784 6.525 56.709 1.00 42.03 663 SER A O 1
ATOM 5006 N N . ASP A 1 664 ? -36.104 4.336 56.425 1.00 39.50 664 ASP A N 1
ATOM 5007 C CA . ASP A 1 664 ? -37.585 4.298 56.661 1.00 39.50 664 ASP A CA 1
ATOM 5008 C C . ASP A 1 664 ? -38.124 3.199 57.619 1.00 39.50 664 ASP A C 1
ATOM 5010 O O . ASP A 1 664 ? -39.303 2.876 57.564 1.00 39.50 664 ASP A O 1
ATOM 5014 N N . GLY A 1 665 ? -37.358 2.612 58.544 1.00 44.69 665 GLY A N 1
ATOM 5015 C CA . GLY A 1 665 ? -38.009 1.705 59.519 1.00 44.69 665 GLY A CA 1
ATOM 5016 C C . GLY A 1 665 ? -37.241 1.451 60.784 1.00 44.69 665 GLY A C 1
ATOM 5017 O O . GLY A 1 665 ? -37.149 0.348 61.289 1.00 44.69 665 GLY A O 1
ATOM 5018 N N . MET A 1 666 ? -36.721 2.513 61.369 1.00 39.94 666 MET A N 1
ATOM 5019 C CA . MET A 1 666 ? -35.841 2.436 62.523 1.00 39.94 666 MET A CA 1
ATOM 5020 C C . MET A 1 666 ? -36.453 1.896 63.838 1.00 39.94 666 MET A C 1
ATOM 5022 O O . MET A 1 666 ? -35.778 1.980 64.857 1.00 39.94 666 MET A O 1
ATOM 5026 N N . VAL A 1 667 ? -37.686 1.376 63.874 1.00 40.66 667 VAL A N 1
ATOM 5027 C CA . VAL A 1 667 ? -38.406 1.072 65.131 1.00 40.66 667 VAL A CA 1
ATOM 5028 C C . VAL A 1 667 ? -38.687 -0.413 65.370 1.00 40.66 667 VAL A C 1
ATOM 5030 O O . VAL A 1 667 ? -38.711 -0.812 66.534 1.00 40.66 667 VAL A O 1
ATOM 5033 N N . ASP A 1 668 ? -38.769 -1.271 64.354 1.00 41.31 668 ASP A N 1
ATOM 5034 C CA . ASP A 1 668 ? -39.016 -2.702 64.602 1.00 41.31 668 ASP A CA 1
ATOM 5035 C C . ASP A 1 668 ? -37.752 -3.442 65.087 1.00 41.31 668 ASP A C 1
ATOM 5037 O O . ASP A 1 668 ? -37.840 -4.269 65.998 1.00 41.31 668 ASP A O 1
ATOM 5041 N N . ALA A 1 669 ? -36.547 -3.054 64.643 1.00 41.94 669 ALA A N 1
ATOM 5042 C CA . ALA A 1 669 ? -35.288 -3.548 65.226 1.00 41.94 669 ALA A CA 1
ATOM 5043 C C . ALA A 1 669 ? -35.061 -3.046 66.666 1.00 41.94 669 ALA A C 1
ATOM 5045 O O . ALA A 1 669 ? -34.370 -3.689 67.460 1.00 41.94 669 ALA A O 1
ATOM 5046 N N . MET A 1 670 ? -35.676 -1.918 67.049 1.00 41.41 670 MET A N 1
ATOM 5047 C CA . MET A 1 670 ? -35.660 -1.451 68.442 1.00 41.41 670 MET A CA 1
ATOM 5048 C C . MET A 1 670 ? -36.530 -2.345 69.338 1.00 41.41 670 MET A C 1
ATOM 5050 O O . MET A 1 670 ? -36.173 -2.555 70.497 1.00 41.41 670 MET A O 1
ATOM 5054 N N . VAL A 1 671 ? -37.620 -2.913 68.806 1.00 40.84 671 VAL A N 1
ATOM 5055 C CA . VAL A 1 671 ? -38.490 -3.872 69.507 1.00 40.84 671 VAL A CA 1
ATOM 5056 C C . VAL A 1 671 ? -37.856 -5.261 69.547 1.00 40.84 671 VAL A C 1
ATOM 5058 O O . VAL A 1 671 ? -37.826 -5.862 70.614 1.00 40.84 671 VAL A O 1
ATOM 5061 N N . ALA A 1 672 ? -37.259 -5.747 68.456 1.00 44.25 672 ALA A N 1
ATOM 5062 C CA . ALA A 1 672 ? -36.609 -7.060 68.434 1.00 44.25 672 ALA A CA 1
ATOM 5063 C C . ALA A 1 672 ? -35.480 -7.166 69.474 1.00 44.25 672 ALA A C 1
ATOM 5065 O O . ALA A 1 672 ? -35.422 -8.134 70.231 1.00 44.25 672 ALA A O 1
ATOM 5066 N N . LYS A 1 673 ? -34.648 -6.126 69.608 1.00 38.84 673 LYS A N 1
ATOM 5067 C CA . LYS A 1 673 ? -33.555 -6.092 70.589 1.00 38.84 673 LYS A CA 1
ATOM 5068 C C . LYS A 1 673 ? -34.015 -5.790 72.020 1.00 38.84 673 LYS A C 1
ATOM 5070 O O . LYS A 1 673 ? -33.477 -6.366 72.960 1.00 38.84 673 LYS A O 1
ATOM 5075 N N . ALA A 1 674 ? -35.043 -4.956 72.207 1.00 37.38 674 ALA A N 1
ATOM 5076 C CA . ALA A 1 674 ? -35.626 -4.714 73.531 1.00 37.38 674 ALA A CA 1
ATOM 5077 C C . ALA A 1 674 ? -36.465 -5.902 74.045 1.00 37.38 674 ALA A C 1
ATOM 5079 O O . ALA A 1 674 ? -36.527 -6.111 75.251 1.00 37.38 674 ALA A O 1
ATOM 5080 N N . MET A 1 675 ? -37.074 -6.698 73.159 1.00 40.56 675 MET A N 1
ATOM 5081 C CA . MET A 1 675 ? -37.794 -7.930 73.508 1.00 40.56 675 MET A CA 1
ATOM 5082 C C . MET A 1 675 ? -36.850 -9.128 73.679 1.00 40.56 675 MET A C 1
ATOM 5084 O O . MET A 1 675 ? -37.099 -9.973 74.536 1.00 40.56 675 MET A O 1
ATOM 5088 N N . GLN A 1 676 ? -35.737 -9.186 72.935 1.00 43.09 676 GLN A N 1
ATOM 5089 C CA . GLN A 1 676 ? -34.700 -10.213 73.116 1.00 43.09 676 GLN A CA 1
ATOM 5090 C C . GLN A 1 676 ? -33.964 -10.074 74.462 1.00 43.09 676 GLN A C 1
ATOM 5092 O O . GLN A 1 676 ? -33.524 -11.080 75.020 1.00 43.09 676 GLN A O 1
ATOM 5097 N N . ASP A 1 677 ? -33.903 -8.862 75.020 1.00 38.56 677 ASP A N 1
ATOM 5098 C CA . ASP A 1 677 ? -33.414 -8.614 76.381 1.00 38.56 677 ASP A CA 1
ATOM 5099 C C . ASP A 1 677 ? -34.478 -8.861 77.473 1.00 38.56 677 ASP A C 1
ATOM 5101 O O . ASP A 1 677 ? -34.130 -8.839 78.657 1.00 38.56 677 ASP A O 1
ATOM 5105 N N . PHE A 1 678 ? -35.746 -9.131 77.117 1.00 38.91 678 PHE A N 1
ATOM 5106 C CA . PHE A 1 678 ? -36.836 -9.209 78.095 1.00 38.91 678 PHE A CA 1
ATOM 5107 C C . PHE A 1 678 ? -37.369 -10.591 78.457 1.00 38.91 678 PHE A C 1
ATOM 5109 O O . PHE A 1 678 ? -37.831 -10.698 79.583 1.00 38.91 678 PHE A O 1
ATOM 5116 N N . ASP A 1 679 ? -37.269 -11.650 77.647 1.00 37.00 679 ASP A N 1
ATOM 5117 C CA . ASP A 1 679 ? -37.736 -12.961 78.130 1.00 37.00 679 ASP A CA 1
ATOM 5118 C C . ASP A 1 679 ? -36.962 -14.164 77.582 1.00 37.00 679 ASP A C 1
ATOM 5120 O O . ASP A 1 679 ? -37.092 -14.609 76.441 1.00 37.00 679 ASP A O 1
ATOM 5124 N N . LYS A 1 680 ? -36.187 -14.752 78.497 1.00 42.00 680 LYS A N 1
ATOM 5125 C CA . LYS A 1 680 ? -35.951 -16.191 78.551 1.00 42.00 680 LYS A CA 1
ATOM 5126 C C . LYS A 1 680 ? -37.270 -16.867 78.949 1.00 42.00 680 LYS A C 1
ATOM 5128 O O . LYS A 1 680 ? -37.443 -17.124 80.129 1.00 42.00 680 LYS A O 1
ATOM 5133 N N . GLU A 1 681 ? -38.163 -17.143 78.005 1.00 31.66 681 GLU A N 1
ATOM 5134 C CA . GLU A 1 681 ? -39.123 -18.264 78.036 1.00 31.66 681 GLU A CA 1
ATOM 5135 C C . GLU A 1 681 ? -39.994 -18.260 76.764 1.00 31.66 681 GLU A C 1
ATOM 5137 O O . GLU A 1 681 ? -40.111 -17.270 76.052 1.00 31.66 681 GLU A O 1
ATOM 5142 N N . ASP A 1 682 ? -40.490 -19.437 76.405 1.00 29.84 682 ASP A N 1
ATOM 5143 C CA . ASP A 1 682 ? -40.823 -19.873 75.048 1.00 29.84 682 ASP A CA 1
ATOM 5144 C C . ASP A 1 682 ? -41.971 -19.154 74.292 1.00 29.84 682 ASP A C 1
ATOM 5146 O O . ASP A 1 682 ? -43.077 -18.992 74.788 1.00 29.84 682 ASP A O 1
ATOM 5150 N N . ARG A 1 683 ? -41.679 -18.872 73.009 1.00 30.91 683 ARG A N 1
ATOM 5151 C CA . ARG A 1 683 ? -42.431 -19.081 71.739 1.00 30.91 683 ARG A CA 1
ATOM 5152 C C . ARG A 1 683 ? -43.975 -18.958 71.654 1.00 30.91 683 ARG A C 1
ATOM 5154 O O . ARG A 1 683 ? -44.719 -19.583 72.396 1.00 30.91 683 ARG A O 1
ATOM 5161 N N . TYR A 1 684 ? -44.375 -18.394 70.496 1.00 26.48 684 TYR A N 1
ATOM 5162 C CA . TYR A 1 684 ? -45.705 -18.213 69.860 1.00 26.48 684 TYR A CA 1
ATOM 5163 C C . TYR A 1 684 ? -46.413 -16.901 70.231 1.00 26.48 684 TYR A C 1
ATOM 5165 O O . TYR A 1 684 ? -46.983 -16.789 71.304 1.00 26.48 684 TYR A O 1
ATOM 5173 N N . ILE A 1 685 ? -46.388 -15.890 69.353 1.00 23.86 685 ILE A N 1
ATOM 5174 C CA . ILE A 1 685 ? -47.286 -15.656 68.206 1.00 23.86 685 ILE A CA 1
ATOM 5175 C C . ILE A 1 685 ? -46.568 -14.692 67.248 1.00 23.86 685 ILE A C 1
ATOM 5177 O O . ILE A 1 685 ? -46.243 -13.568 67.614 1.00 23.86 685 ILE A O 1
ATOM 5181 N N . ALA A 1 686 ? -46.350 -15.145 66.017 1.00 24.78 686 ALA A N 1
ATOM 5182 C CA . ALA A 1 686 ? -46.264 -14.286 64.848 1.00 24.78 686 ALA A CA 1
ATOM 5183 C C . ALA A 1 686 ? -47.644 -14.326 64.189 1.00 24.78 686 ALA A C 1
ATOM 5185 O O . ALA A 1 686 ? -48.143 -15.426 63.948 1.00 24.78 686 ALA A O 1
ATOM 5186 N N . GLN A 1 687 ? -48.250 -13.166 63.931 1.00 22.89 687 GLN A N 1
ATOM 5187 C CA . GLN A 1 687 ? -49.021 -12.905 62.713 1.00 22.89 687 GLN A CA 1
ATOM 5188 C C . GLN A 1 687 ? -49.531 -11.459 62.678 1.00 22.89 687 GLN A C 1
ATOM 5190 O O . GLN A 1 687 ? -50.420 -11.085 63.434 1.00 22.89 687 GLN A O 1
ATOM 5195 N N . ALA A 1 688 ? -48.986 -10.750 61.689 1.00 22.02 688 ALA A N 1
ATOM 5196 C CA . ALA A 1 688 ? -49.664 -9.832 60.781 1.00 22.02 688 ALA A CA 1
ATOM 5197 C C . ALA A 1 688 ? -50.091 -8.432 61.273 1.00 22.02 688 ALA A C 1
ATOM 5199 O O . ALA A 1 688 ? -50.971 -8.274 62.117 1.00 22.02 688 ALA A O 1
ATOM 5200 N N . ASN A 1 689 ? -49.545 -7.467 60.523 1.00 21.70 689 ASN A N 1
ATOM 5201 C CA . ASN A 1 689 ? -49.961 -6.090 60.249 1.00 21.70 689 ASN A CA 1
ATOM 5202 C C . ASN A 1 689 ? -49.432 -5.006 61.190 1.00 21.70 689 ASN A C 1
ATOM 5204 O O . ASN A 1 689 ? -49.533 -5.098 62.413 1.00 21.70 689 ASN A O 1
ATOM 5208 N N . GLY A 1 690 ? -48.851 -3.982 60.554 1.00 30.25 690 GLY A N 1
ATOM 5209 C CA . GLY A 1 690 ? -47.992 -2.979 61.162 1.00 30.25 690 GLY A CA 1
ATOM 5210 C C . GLY A 1 690 ? -48.575 -2.237 62.362 1.00 30.25 690 GLY A C 1
ATOM 5211 O O . GLY A 1 690 ? -49.781 -2.064 62.522 1.00 30.25 690 GLY A O 1
ATOM 5212 N N . THR A 1 691 ? -47.675 -1.775 63.225 1.00 31.84 691 THR A N 1
ATOM 5213 C CA . THR A 1 691 ? -47.699 -0.446 63.852 1.00 31.84 691 THR A CA 1
ATOM 5214 C C . THR A 1 691 ? -46.488 -0.330 64.768 1.00 31.84 691 THR A C 1
ATOM 5216 O O . THR A 1 691 ? -46.390 -0.986 65.804 1.00 31.84 691 THR A O 1
ATOM 5219 N N . LEU A 1 692 ? -45.584 0.574 64.399 1.00 34.31 692 LEU A N 1
ATOM 5220 C CA . LEU A 1 692 ? -44.581 1.121 65.297 1.00 34.31 692 LEU A CA 1
ATOM 5221 C C . LEU A 1 692 ? -45.259 1.670 66.563 1.00 34.31 692 LEU A C 1
ATOM 5223 O O . LEU A 1 692 ? -46.282 2.358 66.492 1.00 34.31 692 LEU A O 1
ATOM 5227 N N . THR A 1 693 ? -44.658 1.454 67.732 1.00 38.75 693 THR A N 1
ATOM 5228 C CA . THR A 1 693 ? -45.075 2.177 68.940 1.00 38.75 693 THR A CA 1
ATOM 5229 C C . THR A 1 693 ? -44.573 3.625 68.894 1.00 38.75 693 THR A C 1
ATOM 5231 O O . THR A 1 693 ? -43.384 3.906 68.736 1.00 38.75 693 THR A O 1
ATOM 5234 N N . LYS A 1 694 ? -45.509 4.566 69.063 1.00 38.66 694 LYS A N 1
ATOM 5235 C CA . LYS A 1 694 ? -45.326 6.026 68.940 1.00 38.66 694 LYS A CA 1
ATOM 5236 C C . LYS A 1 694 ? -44.283 6.621 69.907 1.00 38.66 694 LYS A C 1
ATOM 5238 O O . LYS A 1 694 ? -43.702 7.659 69.624 1.00 38.66 694 LYS A O 1
ATOM 5243 N N . ASP A 1 695 ? -43.994 5.943 71.017 1.00 38.03 695 ASP A N 1
ATOM 5244 C CA . ASP A 1 695 ? -43.117 6.444 72.089 1.00 38.03 695 ASP A CA 1
ATOM 5245 C C . ASP A 1 695 ? -41.605 6.309 71.803 1.00 38.03 695 ASP A C 1
ATOM 5247 O O . ASP A 1 695 ? -40.787 6.993 72.424 1.00 38.03 695 ASP A O 1
ATOM 5251 N N . ILE A 1 696 ? -41.208 5.429 70.879 1.00 39.97 696 ILE A N 1
ATOM 5252 C CA . ILE A 1 696 ? -39.795 5.188 70.514 1.00 39.97 696 ILE A CA 1
ATOM 5253 C C . ILE A 1 696 ? -39.419 5.956 69.245 1.00 39.97 696 ILE A C 1
ATOM 5255 O O . ILE A 1 696 ? -38.310 6.490 69.143 1.00 39.97 696 ILE A O 1
ATOM 5259 N N . LEU A 1 697 ? -40.389 6.093 68.343 1.00 42.28 697 LEU A N 1
ATOM 5260 C CA . LEU A 1 697 ? -40.368 6.981 67.190 1.00 42.28 697 LEU A CA 1
ATOM 5261 C C . LEU A 1 697 ? -39.869 8.388 67.570 1.00 42.28 697 LEU A C 1
ATOM 5263 O O . LEU A 1 697 ? -38.924 8.885 66.965 1.00 42.28 697 LEU A O 1
ATOM 5267 N N . ASN A 1 698 ? -40.392 8.920 68.681 1.00 42.81 698 ASN A N 1
ATOM 5268 C CA . ASN A 1 698 ? -40.093 10.242 69.243 1.00 42.81 698 ASN A CA 1
ATOM 5269 C C . ASN A 1 698 ? -38.697 10.371 69.910 1.00 42.81 698 ASN A C 1
ATOM 5271 O O . ASN A 1 698 ? -38.310 11.463 70.334 1.00 42.81 698 ASN A O 1
ATOM 5275 N N . LYS A 1 699 ? -37.930 9.274 70.069 1.00 39.69 699 LYS A N 1
ATOM 5276 C CA . LYS A 1 699 ? -36.571 9.288 70.666 1.00 39.69 699 LYS A CA 1
ATOM 5277 C C . LYS A 1 699 ? -35.454 9.377 69.632 1.00 39.69 699 LYS A C 1
ATOM 5279 O O . LYS A 1 699 ? -34.429 10.010 69.908 1.00 39.69 699 LYS A O 1
ATOM 5284 N N . VAL A 1 700 ? -35.613 8.718 68.484 1.00 42.47 700 VAL A N 1
ATOM 5285 C CA . VAL A 1 700 ? -34.596 8.726 67.424 1.00 42.47 700 VAL A CA 1
ATOM 5286 C C . VAL A 1 700 ? -34.946 9.724 66.350 1.00 42.47 700 VAL A C 1
ATOM 5288 O O . VAL A 1 700 ? -34.093 10.535 66.012 1.00 42.47 700 VAL A O 1
ATOM 5291 N N . LEU A 1 701 ? -36.177 9.701 65.857 1.00 48.53 701 LEU A N 1
ATOM 5292 C CA . LEU A 1 701 ? -36.659 10.693 64.920 1.00 48.53 701 LEU A CA 1
ATOM 5293 C C . LEU A 1 701 ? -37.425 11.773 65.685 1.00 48.53 701 LEU A C 1
ATOM 5295 O O . LEU A 1 701 ? -37.909 11.560 66.794 1.00 48.53 701 LEU A O 1
ATOM 5299 N N . SER A 1 702 ? -37.511 12.975 65.129 1.00 54.25 702 SER A N 1
ATOM 5300 C CA . SER A 1 702 ? -38.545 13.905 65.594 1.00 54.25 702 SER A CA 1
ATOM 5301 C C . SER A 1 702 ? -39.922 13.375 65.191 1.00 54.25 702 SER A C 1
ATOM 5303 O O . SER A 1 702 ? -40.034 12.860 64.081 1.00 54.25 702 SER A O 1
ATOM 5305 N N . ASP A 1 703 ? -40.962 13.626 65.988 1.00 58.09 703 ASP A N 1
ATOM 5306 C CA . ASP A 1 703 ? -42.363 13.248 65.715 1.00 58.09 703 ASP A CA 1
ATOM 5307 C C . ASP A 1 703 ? -42.835 13.616 64.292 1.00 58.09 703 ASP A C 1
ATOM 5309 O O . ASP A 1 703 ? -43.681 12.954 63.702 1.00 58.09 703 ASP A O 1
ATOM 5313 N N . LYS A 1 704 ? -42.270 14.685 63.716 1.00 61.97 704 LYS A N 1
ATOM 5314 C CA . LYS A 1 704 ? -42.558 15.147 62.351 1.00 61.97 704 LYS A CA 1
ATOM 5315 C C . LYS A 1 704 ? -41.875 14.312 61.261 1.00 61.97 704 LYS A C 1
ATOM 5317 O O . LYS A 1 704 ? -42.417 14.169 60.176 1.00 61.97 704 LYS A O 1
ATOM 5322 N N . ALA A 1 705 ? -40.663 13.828 61.519 1.00 52.72 705 ALA A N 1
ATOM 5323 C CA . ALA A 1 705 ? -39.865 13.083 60.542 1.00 52.72 705 ALA A CA 1
ATOM 5324 C C . ALA A 1 705 ? -40.344 11.636 60.386 1.00 52.72 705 ALA A C 1
ATOM 5326 O O . ALA A 1 705 ? -40.046 10.988 59.394 1.00 52.72 705 ALA A O 1
ATOM 5327 N N . SER A 1 706 ? -41.082 11.139 61.370 1.00 54.41 706 SER A N 1
ATOM 5328 C CA . SER A 1 706 ? -41.569 9.773 61.423 1.00 54.41 706 SER A CA 1
ATOM 5329 C C . SER A 1 706 ? -42.893 9.499 60.716 1.00 54.41 706 SER A C 1
ATOM 5331 O O . SER A 1 706 ? -43.327 8.355 60.668 1.00 54.41 706 SER A O 1
ATOM 5333 N N . GLU A 1 707 ? -43.559 10.542 60.227 1.00 59.22 707 GLU A N 1
ATOM 5334 C CA . GLU A 1 707 ? -44.797 10.434 59.443 1.00 59.22 707 GLU A CA 1
ATOM 5335 C C . GLU A 1 707 ? -44.524 10.559 57.927 1.00 59.22 707 GLU A C 1
ATOM 5337 O O . GLU A 1 707 ? -45.462 10.651 57.139 1.00 59.22 707 GLU A O 1
ATOM 5342 N N . LEU A 1 708 ? -43.248 10.616 57.517 1.00 60.12 708 LEU A N 1
ATOM 5343 C CA . LEU A 1 708 ? -42.817 10.848 56.135 1.00 60.12 708 LEU A CA 1
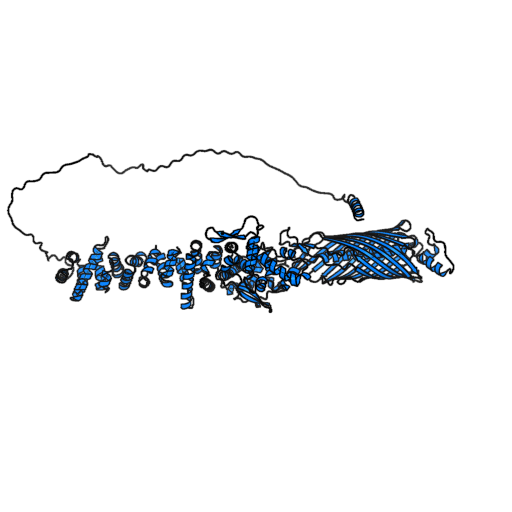ATOM 5344 C C . LEU A 1 708 ? -42.536 9.509 55.440 1.00 60.12 708 LEU A C 1
ATOM 5346 O O . LEU A 1 708 ? -41.674 8.762 55.893 1.00 60.12 708 LEU A O 1
ATOM 5350 N N . ASN A 1 709 ? -43.225 9.246 54.326 1.00 63.00 709 ASN A N 1
ATOM 5351 C CA . ASN A 1 709 ? -43.147 7.974 53.585 1.00 63.00 709 ASN A CA 1
ATOM 5352 C C . ASN A 1 709 ? -42.562 8.133 52.170 1.00 63.00 709 ASN A C 1
ATOM 5354 O O . ASN A 1 709 ? -42.550 7.180 51.390 1.00 63.00 709 ASN A O 1
ATOM 5358 N N . ASN A 1 710 ? -42.124 9.344 51.809 1.00 68.50 710 ASN A N 1
ATOM 5359 C CA . ASN A 1 710 ? -41.517 9.622 50.511 1.00 68.50 710 ASN A CA 1
ATOM 5360 C C . ASN A 1 710 ? -40.050 9.989 50.698 1.00 68.50 710 ASN A C 1
ATOM 5362 O O . ASN A 1 710 ? -39.695 10.770 51.586 1.00 68.50 710 ASN A O 1
ATOM 5366 N N . GLY A 1 711 ? -39.203 9.453 49.827 1.00 70.81 711 GLY A N 1
ATOM 5367 C CA . GLY A 1 711 ? -37.781 9.745 49.801 1.00 70.81 711 GLY A CA 1
ATOM 5368 C C . GLY A 1 711 ? -37.396 10.550 48.574 1.00 70.81 711 GLY A C 1
ATOM 5369 O O . GLY A 1 711 ? -37.788 10.224 47.459 1.00 70.81 711 GLY A O 1
ATOM 5370 N N . PHE A 1 712 ? -36.560 11.563 48.775 1.00 78.75 712 PHE A N 1
ATOM 5371 C CA . PHE A 1 712 ? -35.698 12.105 47.730 1.00 78.75 712 PHE A CA 1
ATOM 5372 C C . PHE A 1 712 ? -34.260 11.716 48.046 1.00 78.75 712 PHE A C 1
ATOM 5374 O O . PHE A 1 712 ? -33.807 11.877 49.185 1.00 78.75 712 PHE A O 1
ATOM 5381 N N . PHE A 1 713 ? -33.525 11.244 47.046 1.00 81.00 713 PHE A N 1
ATOM 5382 C CA . PHE A 1 713 ? -32.110 10.935 47.194 1.00 81.00 713 PHE A CA 1
ATOM 5383 C C . PHE A 1 713 ? -31.283 11.529 46.062 1.00 81.00 713 PHE A C 1
ATOM 5385 O O . PHE A 1 713 ? -31.761 11.703 44.939 1.00 81.00 713 PHE A O 1
ATOM 5392 N N . ALA A 1 714 ? -30.014 11.781 46.371 1.00 86.31 714 ALA A N 1
ATOM 5393 C CA . ALA A 1 714 ? -28.989 11.923 45.356 1.00 86.31 714 ALA A CA 1
ATOM 5394 C C . ALA A 1 714 ? -27.742 11.132 45.749 1.00 86.31 714 ALA A C 1
ATOM 5396 O O . ALA A 1 714 ? -27.396 11.023 46.930 1.00 86.31 714 ALA A O 1
ATOM 5397 N N . GLN A 1 715 ? -27.092 10.556 44.747 1.00 87.94 715 GLN A N 1
ATOM 5398 C CA . GLN A 1 715 ? -25.932 9.688 44.895 1.00 87.94 715 GLN A CA 1
ATOM 5399 C C . GLN A 1 715 ? -24.877 10.109 43.882 1.00 87.94 715 GLN A C 1
ATOM 5401 O O . GLN A 1 715 ? -25.212 10.427 42.745 1.00 87.94 715 GLN A O 1
ATOM 5406 N N . ALA A 1 716 ? -23.628 10.132 44.320 1.00 89.88 716 ALA A N 1
ATOM 5407 C CA . ALA A 1 716 ? -22.452 10.315 43.501 1.00 89.88 716 ALA A CA 1
ATOM 5408 C C . ALA A 1 716 ? -21.620 9.033 43.562 1.00 89.88 716 ALA A C 1
ATOM 5410 O O . ALA A 1 716 ? -21.408 8.470 44.637 1.00 89.88 716 ALA A O 1
ATOM 5411 N N . SER A 1 717 ? -21.141 8.598 42.412 1.00 90.38 717 SER A N 1
ATOM 5412 C CA . SER A 1 717 ? -20.355 7.380 42.243 1.00 90.38 717 SER A CA 1
ATOM 5413 C C . SER A 1 717 ? -19.114 7.690 41.429 1.00 90.38 717 SER A C 1
ATOM 5415 O O . SER A 1 717 ? -19.166 8.555 40.556 1.00 90.38 717 SER A O 1
ATOM 5417 N N . ALA A 1 718 ? -18.027 6.986 41.704 1.00 93.56 718 ALA A N 1
ATOM 5418 C CA . ALA A 1 718 ? -16.826 6.994 40.891 1.00 93.56 718 ALA A CA 1
ATOM 5419 C C . ALA A 1 718 ? -16.273 5.575 40.763 1.00 93.56 718 ALA A C 1
ATOM 5421 O O . ALA A 1 718 ? -16.378 4.793 41.712 1.00 93.56 718 ALA A O 1
ATOM 5422 N N . SER A 1 719 ? -15.664 5.267 39.622 1.00 93.06 719 SER A N 1
ATOM 5423 C CA . SER A 1 719 ? -14.936 4.021 39.412 1.00 93.06 719 SER A CA 1
ATOM 5424 C C . SER A 1 719 ? -13.558 4.281 38.825 1.00 93.06 719 SER A C 1
ATOM 5426 O O . SER A 1 719 ? -13.372 5.257 38.103 1.00 93.06 719 SER A O 1
ATOM 5428 N N . PHE A 1 720 ? -12.625 3.388 39.130 1.00 94.06 720 PHE A N 1
ATOM 5429 C CA . PHE A 1 720 ? -11.278 3.362 38.567 1.00 94.06 720 PHE A CA 1
ATOM 5430 C C . PHE A 1 720 ? -11.015 1.944 38.087 1.00 94.06 720 PHE A C 1
ATOM 5432 O O . PHE A 1 720 ? -11.225 1.004 38.862 1.00 94.06 720 PHE A O 1
ATOM 5439 N N . THR A 1 721 ? -10.625 1.800 36.830 1.00 91.88 721 THR A N 1
ATOM 5440 C CA . THR A 1 721 ? -10.447 0.515 36.161 1.00 91.88 721 THR A CA 1
ATOM 5441 C C . THR A 1 721 ? -9.074 0.446 35.520 1.00 91.88 721 THR A C 1
ATOM 5443 O O . THR A 1 721 ? -8.613 1.437 34.966 1.00 91.88 721 THR A O 1
ATOM 5446 N N . GLU A 1 722 ? -8.453 -0.719 35.592 1.00 90.81 722 GLU A N 1
ATOM 5447 C CA . GLU A 1 722 ? -7.194 -1.036 34.920 1.00 90.81 722 GLU A CA 1
ATOM 5448 C C . GLU A 1 722 ? -7.445 -2.303 34.105 1.00 90.81 722 GLU A C 1
ATOM 5450 O O . GLU A 1 722 ? -7.864 -3.324 34.660 1.00 90.81 722 GLU A O 1
ATOM 5455 N N . ASP A 1 723 ? -7.273 -2.188 32.793 1.00 86.81 723 ASP A N 1
ATOM 5456 C CA . ASP A 1 723 ? -7.391 -3.263 31.816 1.00 86.81 723 ASP A CA 1
ATOM 5457 C C . ASP A 1 723 ? -5.983 -3.578 31.305 1.00 86.81 723 ASP A C 1
ATOM 5459 O O . ASP A 1 723 ? -5.430 -2.861 30.465 1.00 86.81 723 ASP A O 1
ATOM 5463 N N . GLU A 1 724 ? -5.374 -4.628 31.859 1.00 83.12 724 GLU A N 1
ATOM 5464 C CA . GLU A 1 724 ? -4.000 -5.019 31.527 1.00 83.12 724 GLU A CA 1
ATOM 5465 C C . GLU A 1 724 ? -3.890 -5.522 30.078 1.00 83.12 724 GLU A C 1
ATOM 5467 O O . GLU A 1 724 ? -2.823 -5.420 29.467 1.00 83.12 724 GLU A O 1
ATOM 5472 N N . LEU A 1 725 ? -4.993 -6.012 29.503 1.00 72.88 725 LEU A N 1
ATOM 5473 C CA . LEU A 1 725 ? -5.030 -6.619 28.177 1.00 72.88 725 LEU A CA 1
ATOM 5474 C C . LEU A 1 725 ? -5.112 -5.571 27.059 1.00 72.88 725 LEU A C 1
ATOM 5476 O O . LEU A 1 725 ? -4.419 -5.695 26.050 1.00 72.88 725 LEU A O 1
ATOM 5480 N N . HIS A 1 726 ? -5.930 -4.526 27.217 1.00 73.75 726 HIS A N 1
ATOM 5481 C CA . HIS A 1 726 ? -5.931 -3.359 26.316 1.00 73.75 726 HIS A CA 1
ATOM 5482 C C . HIS A 1 726 ? -4.866 -2.322 26.698 1.00 73.75 726 HIS A C 1
ATOM 5484 O O . HIS A 1 726 ? -4.673 -1.342 25.978 1.00 73.75 726 HIS A O 1
ATOM 5490 N N . LYS A 1 727 ? -4.176 -2.527 27.830 1.00 85.12 727 LYS A N 1
ATOM 5491 C CA . LYS A 1 727 ? -3.285 -1.542 28.461 1.00 85.12 727 LYS A CA 1
ATOM 5492 C C . LYS A 1 727 ? -3.983 -0.194 28.638 1.00 85.12 727 LYS A C 1
ATOM 5494 O O . LYS A 1 727 ? -3.420 0.859 28.328 1.00 85.12 727 LYS A O 1
ATOM 5499 N N . MET A 1 728 ? -5.235 -0.244 29.079 1.00 88.50 728 MET A N 1
ATOM 5500 C CA . MET A 1 728 ? -6.071 0.933 29.244 1.00 88.50 728 MET A CA 1
ATOM 5501 C C . MET A 1 728 ? -6.364 1.184 30.712 1.00 88.50 728 MET A C 1
ATOM 5503 O O . MET A 1 728 ? -6.829 0.307 31.437 1.00 88.50 728 MET A O 1
ATOM 5507 N N . ASP A 1 729 ? -6.176 2.434 31.111 1.00 93.31 729 ASP A N 1
ATOM 5508 C CA . ASP A 1 729 ? -6.650 2.945 32.385 1.00 93.31 729 ASP A CA 1
ATOM 5509 C C . ASP A 1 729 ? -7.949 3.708 32.154 1.00 93.31 729 ASP A C 1
ATOM 5511 O O . ASP A 1 729 ? -8.065 4.507 31.220 1.00 93.31 729 ASP A O 1
ATOM 5515 N N . GLY A 1 730 ? -8.932 3.470 33.017 1.00 93.44 730 GLY A N 1
ATOM 5516 C CA . GLY A 1 730 ? -10.238 4.106 32.948 1.00 93.44 730 GLY A CA 1
ATOM 5517 C C . GLY A 1 730 ? -10.640 4.757 34.261 1.00 93.44 730 GLY A C 1
ATOM 5518 O O . GLY A 1 730 ? -10.456 4.208 35.351 1.00 93.44 730 GLY A O 1
ATOM 5519 N N . ASP A 1 731 ? -11.266 5.922 34.161 1.00 95.31 731 ASP A N 1
ATOM 5520 C CA . ASP A 1 731 ? -11.953 6.559 35.270 1.00 95.31 731 ASP A CA 1
ATOM 5521 C C . ASP A 1 731 ? -13.363 6.972 34.866 1.00 95.31 731 ASP A C 1
ATOM 5523 O O . ASP A 1 731 ? -13.661 7.319 33.724 1.00 95.31 731 ASP A O 1
ATOM 5527 N N . SER A 1 732 ? -14.292 6.876 35.809 1.00 95.38 732 SER A N 1
ATOM 5528 C CA . SER A 1 732 ? -15.644 7.350 35.562 1.00 95.38 732 SER A CA 1
ATOM 5529 C C . SER A 1 732 ? -16.273 7.921 36.809 1.00 95.38 732 SER A C 1
ATOM 5531 O O . SER A 1 732 ? -15.937 7.552 37.936 1.00 95.38 732 SER A O 1
ATOM 5533 N N . TRP A 1 733 ? -17.234 8.813 36.610 1.00 94.50 733 TRP A N 1
ATOM 5534 C CA . TRP A 1 733 ? -18.059 9.341 37.677 1.00 94.50 733 TRP A CA 1
ATOM 5535 C C . TRP A 1 733 ? -19.503 9.495 37.226 1.00 94.50 733 TRP A C 1
ATOM 5537 O O . TRP A 1 733 ? -19.836 9.549 36.044 1.00 94.50 733 TRP A O 1
ATOM 5547 N N . GLY A 1 734 ? -20.394 9.571 38.203 1.00 92.88 734 GLY A N 1
ATOM 5548 C CA . GLY A 1 734 ? -21.813 9.648 37.937 1.00 92.88 734 GLY A CA 1
ATOM 5549 C C . GLY A 1 734 ? -22.586 10.289 39.066 1.00 92.88 734 GLY A C 1
ATOM 5550 O O . GLY A 1 734 ? -22.208 10.183 40.231 1.00 92.88 734 GLY A O 1
ATOM 5551 N N . VAL A 1 735 ? -23.694 10.939 38.714 1.00 92.62 735 VAL A N 1
ATOM 5552 C CA . VAL A 1 735 ? -24.655 11.473 39.677 1.00 92.62 735 VAL A CA 1
ATOM 5553 C C . VAL A 1 735 ? -26.049 10.958 39.339 1.00 92.62 735 VAL A C 1
ATOM 5555 O O . VAL A 1 735 ? -26.566 11.210 38.254 1.00 92.62 735 VAL A O 1
ATOM 5558 N N . THR A 1 736 ? -26.678 10.275 40.294 1.00 90.25 736 THR A N 1
ATOM 5559 C CA . THR A 1 736 ? -28.081 9.850 40.223 1.00 90.25 736 THR A CA 1
ATOM 5560 C C . THR A 1 736 ? -28.930 10.681 41.166 1.00 90.25 736 THR A C 1
ATOM 5562 O O . THR A 1 736 ? -28.573 10.885 42.327 1.00 90.25 736 THR A O 1
ATOM 5565 N N . PHE A 1 737 ? -30.122 11.040 40.707 1.00 91.81 737 PHE A N 1
ATOM 5566 C CA . PHE A 1 737 ? -31.210 11.538 41.534 1.00 91.81 737 PHE A CA 1
ATOM 5567 C C . PHE A 1 737 ? -32.403 10.600 41.425 1.00 91.81 737 PHE A C 1
ATOM 5569 O O . PHE A 1 737 ? -32.635 9.971 40.390 1.00 91.81 737 PHE A O 1
ATOM 5576 N N . GLY A 1 738 ? -33.212 10.542 42.471 1.00 87.50 738 GLY A N 1
ATOM 5577 C CA . GLY A 1 738 ? -34.468 9.829 42.366 1.00 87.50 738 GLY A CA 1
ATOM 5578 C C . GLY A 1 738 ? -35.427 10.123 43.493 1.00 87.50 738 GLY A C 1
ATOM 5579 O O . GLY A 1 738 ? -35.103 10.775 44.492 1.00 87.50 738 GLY A O 1
ATOM 5580 N N . VAL A 1 739 ? -36.636 9.628 43.278 1.00 83.88 739 VAL A N 1
ATOM 5581 C CA . VAL A 1 739 ? -37.727 9.695 44.236 1.00 83.88 739 VAL A CA 1
ATOM 5582 C C . VAL A 1 739 ? -38.361 8.327 44.372 1.00 83.88 739 VAL A C 1
ATOM 5584 O O . VAL A 1 739 ? -38.459 7.568 43.407 1.00 83.88 739 VAL A O 1
ATOM 5587 N N . ASP A 1 740 ? -38.794 8.023 45.581 1.00 81.44 740 ASP A N 1
ATOM 5588 C CA . ASP A 1 740 ? -39.451 6.769 45.907 1.00 81.44 740 ASP A CA 1
ATOM 5589 C C . ASP A 1 740 ? -40.567 6.984 46.913 1.00 81.44 740 ASP A C 1
ATOM 5591 O O . ASP A 1 740 ? -40.543 7.918 47.719 1.00 81.44 740 ASP A O 1
ATOM 5595 N N . GLN A 1 741 ? -41.562 6.113 46.813 1.00 77.75 741 GLN A N 1
ATOM 5596 C CA . GLN A 1 741 ? -42.751 6.130 47.639 1.00 77.75 741 GLN A CA 1
ATOM 5597 C C . GLN A 1 741 ? -43.181 4.699 47.950 1.00 77.75 741 GLN A C 1
ATOM 5599 O O . GLN A 1 741 ? -43.229 3.835 47.068 1.00 77.75 741 GLN A O 1
ATOM 5604 N N . GLU A 1 742 ? -43.556 4.473 49.203 1.00 74.56 742 GLU A N 1
ATOM 5605 C CA . GLU A 1 742 ? -44.301 3.282 49.590 1.00 74.56 742 GLU A CA 1
ATOM 5606 C C . GLU A 1 742 ? -45.743 3.391 49.068 1.00 74.56 742 GLU A C 1
ATOM 5608 O O . GLU A 1 742 ? -46.510 4.259 49.489 1.00 74.56 742 GLU A O 1
ATOM 5613 N N . ILE A 1 743 ? -46.105 2.548 48.097 1.00 74.81 743 ILE A N 1
ATOM 5614 C CA . ILE A 1 743 ? -47.417 2.622 47.428 1.00 74.81 743 ILE A CA 1
ATOM 5615 C C . ILE A 1 743 ? -48.473 1.832 48.209 1.00 74.81 743 ILE A C 1
ATOM 5617 O O . ILE A 1 743 ? -49.632 2.242 48.301 1.00 74.81 743 ILE A O 1
ATOM 5621 N N . PHE A 1 744 ? -48.084 0.688 48.761 1.00 75.25 744 PHE A N 1
ATOM 5622 C CA . PHE A 1 744 ? -48.896 -0.140 49.646 1.00 75.25 744 PHE A CA 1
ATOM 5623 C C . PHE A 1 744 ? -47.984 -0.816 50.669 1.00 75.25 744 PHE A C 1
ATOM 5625 O O . PHE A 1 744 ? -46.771 -0.833 50.471 1.00 75.25 744 PHE A O 1
ATOM 5632 N N . GLU A 1 745 ? -48.575 -1.352 51.742 1.00 70.38 745 GLU A N 1
ATOM 5633 C CA . GLU A 1 745 ? -47.834 -2.029 52.817 1.00 70.38 745 GLU A CA 1
ATOM 5634 C C . GLU A 1 745 ? -46.835 -3.016 52.201 1.00 70.38 745 GLU A C 1
ATOM 5636 O O . GLU A 1 745 ? -47.212 -3.815 51.334 1.00 70.38 745 GLU A O 1
ATOM 5641 N N . ASP A 1 746 ? -45.572 -2.903 52.614 1.00 68.56 746 ASP A N 1
ATOM 5642 C CA . ASP A 1 746 ? -44.452 -3.751 52.196 1.00 68.56 746 ASP A CA 1
ATOM 5643 C C . ASP A 1 746 ? -43.926 -3.521 50.765 1.00 68.56 746 ASP A C 1
ATOM 5645 O O . ASP A 1 746 ? -43.063 -4.274 50.311 1.00 68.56 746 ASP A O 1
ATOM 5649 N N . PHE A 1 747 ? -44.402 -2.510 50.024 1.00 77.62 747 PHE A N 1
ATOM 5650 C CA . PHE A 1 747 ? -43.987 -2.267 48.635 1.00 77.62 747 PHE A CA 1
ATOM 5651 C C . PHE A 1 747 ? -43.626 -0.810 48.342 1.00 77.62 747 PHE A C 1
ATOM 5653 O O . PHE A 1 747 ? -44.473 0.087 48.333 1.00 77.62 747 PHE A O 1
ATOM 5660 N N . THR A 1 748 ? -42.358 -0.602 47.995 1.00 80.44 748 THR A N 1
ATOM 5661 C CA . THR A 1 748 ? -41.835 0.675 47.510 1.00 80.44 748 THR A CA 1
ATOM 5662 C C . THR A 1 748 ? -41.634 0.635 46.009 1.00 80.44 748 THR A C 1
ATOM 5664 O O . THR A 1 748 ? -41.096 -0.328 45.463 1.00 80.44 748 THR A O 1
ATOM 5667 N N . PHE A 1 749 ? -42.003 1.727 45.353 1.00 84.44 749 PHE A N 1
ATOM 5668 C CA . PHE A 1 749 ? -41.681 1.983 43.961 1.00 84.44 749 PHE A CA 1
ATOM 5669 C C . PHE A 1 749 ? -40.929 3.304 43.848 1.00 84.44 749 PHE A C 1
ATOM 5671 O O . PHE A 1 749 ? -41.248 4.273 44.540 1.00 84.44 749 PHE A O 1
ATOM 5678 N N . GLY A 1 750 ? -39.945 3.353 42.959 1.00 85.56 750 GLY A N 1
ATOM 5679 C CA . GLY A 1 750 ? -39.164 4.548 42.715 1.00 85.56 750 GLY A CA 1
ATOM 5680 C C . GLY A 1 750 ? -38.828 4.745 41.250 1.00 85.56 750 GLY A C 1
ATOM 5681 O O . GLY A 1 750 ? -38.793 3.808 40.451 1.00 85.56 750 GLY A O 1
ATOM 5682 N N . VAL A 1 751 ? -38.568 6.004 40.920 1.00 91.62 751 VAL A N 1
ATOM 5683 C CA . VAL A 1 751 ? -38.036 6.428 39.629 1.00 91.62 751 VAL A CA 1
ATOM 5684 C C . VAL A 1 751 ? -36.725 7.162 39.860 1.00 91.62 751 VAL A C 1
ATOM 5686 O O . VAL A 1 751 ? -36.546 7.853 40.869 1.00 91.62 751 VAL A O 1
ATOM 5689 N N . MET A 1 752 ? -35.798 7.006 38.929 1.00 90.44 752 MET A N 1
ATOM 5690 C CA . MET A 1 752 ? -34.489 7.636 38.995 1.00 90.44 752 MET A CA 1
ATOM 5691 C C . MET A 1 752 ? -34.021 8.074 37.619 1.00 90.44 752 MET A C 1
ATOM 5693 O O . MET A 1 752 ? -34.460 7.554 36.593 1.00 90.44 752 MET A O 1
ATOM 5697 N N . GLY A 1 753 ? -33.089 9.010 37.622 1.00 93.19 753 GLY A N 1
ATOM 5698 C CA . GLY A 1 753 ? -32.324 9.366 36.447 1.00 93.19 753 GLY A CA 1
ATOM 5699 C C . GLY A 1 753 ? -31.053 10.082 36.845 1.00 93.19 753 GLY A C 1
ATOM 5700 O O . GLY A 1 753 ? -30.877 10.501 37.994 1.00 93.19 753 GLY A O 1
ATOM 5701 N N . GLY A 1 754 ? -30.161 10.227 35.888 1.00 93.31 754 GLY A N 1
ATOM 5702 C CA . GLY A 1 754 ? -28.920 10.923 36.129 1.00 93.31 754 GLY A CA 1
ATOM 5703 C C . GLY A 1 754 ? -28.042 10.965 34.904 1.00 93.31 754 GLY A C 1
ATOM 5704 O O . GLY A 1 754 ? -28.460 10.621 33.799 1.00 93.31 754 GLY A O 1
ATOM 5705 N N . PHE A 1 755 ? -26.826 11.422 35.140 1.00 95.00 755 PHE A N 1
ATOM 5706 C CA . PHE A 1 755 ? -25.804 11.559 34.123 1.00 95.00 755 PHE A CA 1
ATOM 5707 C C . PHE A 1 755 ? -24.454 11.142 34.694 1.00 95.00 755 PHE A C 1
ATOM 5709 O O . PHE A 1 755 ? -24.246 11.134 35.914 1.00 95.00 755 PHE A O 1
ATOM 5716 N N . GLY A 1 756 ? -23.544 10.779 33.812 1.00 94.25 756 GLY A N 1
ATOM 5717 C CA . GLY A 1 756 ? -22.187 10.412 34.165 1.00 94.25 756 GLY A CA 1
ATOM 5718 C C . GLY A 1 756 ? -21.257 10.622 32.993 1.00 94.25 756 GLY A C 1
ATOM 5719 O O . GLY A 1 756 ? -21.707 10.823 31.866 1.00 94.25 756 GLY A O 1
ATOM 5720 N N . LYS A 1 757 ? -19.971 10.582 33.298 1.00 96.38 757 LYS A N 1
ATOM 5721 C CA . LYS A 1 757 ? -18.912 10.619 32.308 1.00 96.38 757 LYS A CA 1
ATOM 5722 C C . LYS A 1 757 ? -17.914 9.512 32.616 1.00 96.38 757 LYS A C 1
ATOM 5724 O O . LYS A 1 757 ? -17.673 9.216 33.790 1.00 96.38 757 LYS A O 1
ATOM 5729 N N . SER A 1 758 ? -17.368 8.912 31.576 1.00 95.56 758 SER A N 1
ATOM 5730 C CA . SER A 1 758 ? -16.258 7.972 31.637 1.00 95.56 758 SER A CA 1
ATOM 5731 C C . SER A 1 758 ? -15.197 8.372 30.625 1.00 95.56 758 SER A C 1
ATOM 5733 O O . SER A 1 758 ? -15.515 8.786 29.515 1.00 95.56 758 SER A O 1
ATOM 5735 N N . ASP A 1 759 ? -13.944 8.262 31.026 1.00 95.38 759 ASP A N 1
ATOM 5736 C CA . ASP A 1 759 ? -12.781 8.482 30.183 1.00 95.38 759 ASP A CA 1
ATOM 5737 C C . ASP A 1 759 ? -11.890 7.229 30.304 1.00 95.38 759 ASP A C 1
ATOM 5739 O O . ASP A 1 759 ? -11.800 6.607 31.367 1.00 95.38 759 ASP A O 1
ATOM 5743 N N . SER A 1 760 ? -11.293 6.780 29.204 1.00 93.38 760 SER A N 1
ATOM 5744 C CA . SER A 1 760 ? -10.351 5.656 29.185 1.00 93.38 760 SER A CA 1
ATOM 5745 C C . SER A 1 760 ? -9.272 5.889 28.138 1.00 93.38 760 SER A C 1
ATOM 5747 O O . SER A 1 760 ? -9.554 6.390 27.052 1.00 93.38 760 SER A O 1
ATOM 5749 N N . SER A 1 761 ? -8.031 5.549 28.464 1.00 93.50 761 SER A N 1
ATOM 5750 C CA . SER A 1 761 ? -6.878 5.795 27.595 1.00 93.50 761 SER A CA 1
ATOM 5751 C C . SER A 1 761 ? -5.832 4.700 27.744 1.00 93.50 761 SER A C 1
ATOM 5753 O O . SER A 1 761 ? -5.603 4.240 28.862 1.00 93.50 761 SER A O 1
ATOM 5755 N N . GLY A 1 762 ? -5.166 4.342 26.649 1.00 86.94 762 GLY A N 1
ATOM 5756 C CA . GLY A 1 762 ? -4.063 3.382 26.620 1.00 86.94 762 GLY A CA 1
ATOM 5757 C C . GLY A 1 762 ? -3.039 3.691 25.529 1.00 86.94 762 GLY A C 1
ATOM 5758 O O . GLY A 1 762 ? -2.952 4.823 25.045 1.00 86.94 762 GLY A O 1
ATOM 5759 N N . ASP A 1 763 ? -2.262 2.680 25.137 1.00 79.56 763 ASP A N 1
ATOM 5760 C CA . ASP A 1 763 ? -1.290 2.780 24.041 1.00 79.56 763 ASP A CA 1
ATOM 5761 C C . ASP A 1 763 ? -2.033 3.053 22.714 1.00 79.56 763 ASP A C 1
ATOM 5763 O O . ASP A 1 763 ? -2.594 2.155 22.098 1.00 79.56 763 ASP A O 1
ATOM 5767 N N . GLY A 1 764 ? -2.084 4.321 22.294 1.00 83.44 764 GLY A N 1
ATOM 5768 C CA . GLY A 1 764 ? -2.639 4.744 21.002 1.00 83.44 764 GLY A CA 1
ATOM 5769 C C . GLY A 1 764 ? -4.157 4.946 20.959 1.00 83.44 764 GLY A C 1
ATOM 5770 O O . GLY A 1 764 ? -4.629 5.600 20.036 1.00 83.44 764 GLY A O 1
ATOM 5771 N N . THR A 1 765 ? -4.917 4.485 21.954 1.00 89.94 765 THR A N 1
ATOM 5772 C CA . THR A 1 765 ? -6.389 4.585 21.970 1.00 89.94 765 THR A CA 1
ATOM 5773 C C . THR A 1 765 ? -6.899 5.449 23.121 1.00 89.94 765 THR A C 1
ATOM 5775 O O . THR A 1 765 ? -6.534 5.246 24.279 1.00 89.94 765 THR A O 1
ATOM 5778 N N . GLU A 1 766 ? -7.799 6.382 22.815 1.00 94.19 766 GLU A N 1
ATOM 5779 C CA . GLU A 1 766 ? -8.518 7.214 23.781 1.00 94.19 766 GLU A CA 1
ATOM 5780 C C . GLU A 1 766 ? -10.029 7.138 23.530 1.00 94.19 766 GLU A C 1
ATOM 5782 O O . GLU A 1 766 ? -10.489 7.247 22.392 1.00 94.19 766 GLU A O 1
ATOM 5787 N N . VAL A 1 767 ? -10.808 6.995 24.602 1.00 95.19 767 VAL A N 1
ATOM 5788 C CA . VAL A 1 767 ? -12.273 6.961 24.576 1.00 95.19 767 VAL A CA 1
ATOM 5789 C C . VAL A 1 767 ? -12.818 7.866 25.675 1.00 95.19 767 VAL A C 1
ATOM 5791 O O . VAL A 1 767 ? -12.499 7.705 26.850 1.00 95.19 767 VAL A O 1
ATOM 5794 N N . ALA A 1 768 ? -13.698 8.793 25.313 1.00 96.06 768 ALA A N 1
ATOM 5795 C CA . ALA A 1 768 ? -14.444 9.621 26.255 1.00 96.06 768 ALA A CA 1
ATOM 5796 C C . ALA A 1 768 ? -15.939 9.448 26.002 1.00 96.06 768 ALA A C 1
ATOM 5798 O O . ALA A 1 768 ? -16.387 9.564 24.866 1.00 96.06 768 ALA A O 1
ATOM 5799 N N . THR A 1 769 ? -16.721 9.182 27.044 1.00 96.06 769 THR A N 1
ATOM 5800 C CA . THR A 1 769 ? -18.156 8.911 26.924 1.00 96.06 769 THR A CA 1
ATOM 5801 C C . THR A 1 769 ? -18.971 9.738 27.904 1.00 96.06 769 THR A C 1
ATOM 5803 O O . THR A 1 769 ? -18.784 9.659 29.119 1.00 96.06 769 THR A O 1
ATOM 5806 N N . ASP A 1 770 ? -19.937 10.483 27.375 1.00 96.38 770 ASP A N 1
ATOM 5807 C CA . ASP A 1 770 ? -20.989 11.127 28.152 1.00 96.38 770 ASP A CA 1
ATOM 5808 C C . ASP A 1 770 ? -22.215 10.214 28.195 1.00 96.38 770 ASP A C 1
ATOM 5810 O O . ASP A 1 770 ? -22.561 9.540 27.228 1.00 96.38 770 ASP A O 1
ATOM 5814 N N . SER A 1 771 ? -22.876 10.132 29.347 1.00 94.94 771 SER A N 1
ATOM 5815 C CA . SER A 1 771 ? -23.972 9.184 29.541 1.00 94.94 771 SER A CA 1
ATOM 5816 C C . SER A 1 771 ? -25.150 9.807 30.261 1.00 94.94 771 SER A C 1
ATOM 5818 O O . SER A 1 771 ? -24.995 10.504 31.267 1.00 94.94 771 SER A O 1
ATOM 5820 N N . ILE A 1 772 ? -26.351 9.482 29.790 1.00 95.00 772 ILE A N 1
ATOM 5821 C CA . ILE A 1 772 ? -27.615 9.781 30.459 1.00 95.00 772 ILE A CA 1
ATOM 5822 C C . ILE A 1 772 ? -28.389 8.487 30.664 1.00 95.00 772 ILE A C 1
ATOM 5824 O O . ILE A 1 772 ? -28.416 7.608 29.809 1.00 95.00 772 ILE A O 1
ATOM 5828 N N . PHE A 1 773 ? -29.043 8.359 31.810 1.00 92.50 773 PHE A N 1
ATOM 5829 C CA . PHE A 1 773 ? -29.819 7.166 32.115 1.00 92.50 773 PHE A CA 1
ATOM 5830 C C . PHE A 1 773 ? -31.070 7.516 32.905 1.00 92.50 773 PHE A C 1
ATOM 5832 O O . PHE A 1 773 ? -31.152 8.521 33.619 1.00 92.50 773 PHE A O 1
ATOM 5839 N N . ALA A 1 774 ? -32.053 6.638 32.787 1.00 94.56 774 ALA A N 1
ATOM 5840 C CA . ALA A 1 774 ? -33.299 6.691 33.522 1.00 94.56 774 ALA A CA 1
ATOM 5841 C C . ALA A 1 774 ? -33.707 5.278 33.918 1.00 94.56 774 ALA A C 1
ATOM 5843 O O . ALA A 1 774 ? -33.378 4.300 33.249 1.00 94.56 774 ALA A O 1
ATOM 5844 N N . GLY A 1 775 ? -34.444 5.152 35.010 1.00 94.56 775 GLY A N 1
ATOM 5845 C CA . GLY A 1 775 ? -34.864 3.843 35.464 1.00 94.56 775 GLY A CA 1
ATOM 5846 C C . GLY A 1 775 ? -36.007 3.875 36.444 1.00 94.56 775 GLY A C 1
ATOM 5847 O O . GLY A 1 775 ? -36.345 4.900 37.043 1.00 94.56 775 GLY A O 1
ATOM 5848 N N . VAL A 1 776 ? -36.580 2.696 36.613 1.00 94.12 776 VAL A N 1
ATOM 5849 C CA . VAL A 1 776 ? -37.586 2.405 37.620 1.00 94.12 776 VAL A CA 1
ATOM 5850 C C . VAL A 1 776 ? -37.095 1.257 38.474 1.00 94.12 776 VAL A C 1
ATOM 5852 O O . VAL A 1 776 ? -36.396 0.354 38.009 1.00 94.12 776 VAL A O 1
ATOM 5855 N N . TYR A 1 777 ? -37.475 1.282 39.738 1.00 89.06 777 TYR A N 1
ATOM 5856 C CA . TYR A 1 777 ? -37.132 0.219 40.656 1.00 89.06 777 TYR A CA 1
ATOM 5857 C C . TYR A 1 777 ? -38.247 -0.014 41.655 1.00 89.06 777 TYR A C 1
ATOM 5859 O O . TYR A 1 777 ? -39.095 0.840 41.911 1.00 89.06 777 TYR A O 1
ATOM 5867 N N . SER A 1 778 ? -38.242 -1.211 42.215 1.00 85.00 778 SER A N 1
ATOM 5868 C CA . SER A 1 778 ? -39.204 -1.629 43.212 1.00 85.00 778 SER A CA 1
ATOM 5869 C C . SER A 1 778 ? -38.540 -2.504 44.255 1.00 85.00 778 SER A C 1
ATOM 5871 O O . SER A 1 778 ? -37.568 -3.211 43.981 1.00 85.00 778 SER A O 1
ATOM 5873 N N . ASN A 1 779 ? -39.084 -2.434 45.457 1.00 81.94 779 ASN A N 1
ATOM 5874 C CA . ASN A 1 779 ? -38.661 -3.221 46.595 1.00 81.94 779 ASN A CA 1
ATOM 5875 C C . ASN A 1 779 ? -39.917 -3.750 47.285 1.00 81.94 779 ASN A C 1
ATOM 5877 O O . ASN A 1 779 ? -40.837 -2.988 47.580 1.00 81.94 779 ASN A O 1
ATOM 5881 N N . TRP A 1 780 ? -39.962 -5.063 47.482 1.00 79.62 780 TRP A N 1
ATOM 5882 C CA . TRP A 1 780 ? -41.018 -5.756 48.203 1.00 79.62 780 TRP A CA 1
ATOM 5883 C C . TRP A 1 780 ? -40.417 -6.508 49.381 1.00 79.62 780 TRP A C 1
ATOM 5885 O O . TRP A 1 780 ? -39.484 -7.290 49.193 1.00 79.62 780 TRP A O 1
ATOM 5895 N N . VAL A 1 781 ? -40.945 -6.302 50.583 1.00 74.25 781 VAL A N 1
ATOM 5896 C CA . VAL A 1 781 ? -40.339 -6.799 51.822 1.00 74.25 781 VAL A CA 1
ATOM 5897 C C . VAL A 1 781 ? -41.375 -7.466 52.714 1.00 74.25 781 VAL A C 1
ATOM 5899 O O . VAL A 1 781 ? -42.282 -6.814 53.193 1.00 74.25 781 VAL A O 1
ATOM 5902 N N . ARG A 1 782 ? -41.220 -8.758 53.023 1.00 75.75 782 ARG A N 1
ATOM 5903 C CA . ARG A 1 782 ? -42.151 -9.469 53.912 1.00 75.75 782 ARG A CA 1
ATOM 5904 C C . ARG A 1 782 ? -41.478 -10.562 54.728 1.00 75.75 782 ARG A C 1
ATOM 5906 O O . ARG A 1 782 ? -40.753 -11.397 54.185 1.00 75.75 782 ARG A O 1
ATOM 5913 N N . ASP A 1 783 ? -41.750 -10.602 56.033 1.00 72.12 783 ASP A N 1
ATOM 5914 C CA . ASP A 1 783 ? -41.229 -11.619 56.964 1.00 72.12 783 ASP A CA 1
ATOM 5915 C C . ASP A 1 783 ? -39.694 -11.785 56.884 1.00 72.12 783 ASP A C 1
ATOM 5917 O O . ASP A 1 783 ? -39.173 -12.905 56.836 1.00 72.12 783 ASP A O 1
ATOM 5921 N N . PHE A 1 784 ? -38.964 -10.663 56.824 1.00 68.44 784 PHE A N 1
ATOM 5922 C CA . PHE A 1 784 ? -37.507 -10.590 56.610 1.00 68.44 784 PHE A CA 1
ATOM 5923 C C . PHE A 1 784 ? -37.004 -11.109 55.255 1.00 68.44 784 PHE A C 1
ATOM 5925 O O . PHE A 1 784 ? -35.793 -11.164 55.039 1.00 68.44 784 PHE A O 1
ATOM 5932 N N . ASN A 1 785 ? -37.892 -11.465 54.329 1.00 76.19 785 ASN A N 1
ATOM 5933 C CA . ASN A 1 785 ? -37.552 -11.754 52.939 1.00 76.19 785 ASN A CA 1
ATOM 5934 C C . ASN A 1 785 ? -37.747 -10.494 52.102 1.00 76.19 785 ASN A C 1
ATOM 5936 O O . ASN A 1 785 ? -38.609 -9.673 52.413 1.00 76.19 785 ASN A O 1
ATOM 5940 N N . TYR A 1 786 ? -36.970 -10.352 51.038 1.00 77.81 786 TYR A N 1
ATOM 5941 C CA . TYR A 1 786 ? -37.158 -9.271 50.083 1.00 77.81 786 TYR A CA 1
ATOM 5942 C C . TYR A 1 786 ? -37.073 -9.755 48.650 1.00 77.81 786 TYR A C 1
ATOM 5944 O O . TYR A 1 786 ? -36.394 -10.741 48.352 1.00 77.81 786 TYR A O 1
ATOM 5952 N N . ILE A 1 787 ? -37.737 -9.002 47.782 1.00 85.75 787 ILE A N 1
ATOM 5953 C CA . ILE A 1 787 ? -37.532 -9.015 46.345 1.00 85.75 787 ILE A CA 1
ATOM 5954 C C . ILE A 1 787 ? -37.263 -7.581 45.912 1.00 85.75 787 ILE A C 1
ATOM 5956 O O . ILE A 1 787 ? -38.087 -6.695 46.124 1.00 85.75 787 ILE A O 1
ATOM 5960 N N . ASP A 1 788 ? -36.126 -7.384 45.268 1.00 86.50 788 ASP A N 1
ATOM 5961 C CA . ASP A 1 788 ? -35.787 -6.144 44.593 1.00 86.50 788 ASP A CA 1
ATOM 5962 C C . ASP A 1 788 ? -35.873 -6.376 43.099 1.00 86.50 788 ASP A C 1
ATOM 5964 O O . ASP A 1 788 ? -35.425 -7.415 42.617 1.00 86.50 788 ASP A O 1
ATOM 5968 N N . ALA A 1 789 ? -36.417 -5.413 42.368 1.00 91.75 789 ALA A N 1
ATOM 5969 C CA . ALA A 1 789 ? -36.422 -5.450 40.917 1.00 91.75 789 ALA A CA 1
ATOM 5970 C C . ALA A 1 789 ? -36.164 -4.062 40.342 1.00 91.75 789 ALA A C 1
ATOM 5972 O O . ALA A 1 789 ? -36.627 -3.062 40.895 1.00 91.75 789 ALA A O 1
ATOM 5973 N N . PHE A 1 790 ? -35.460 -4.004 39.218 1.00 93.56 790 PHE A N 1
ATOM 5974 C CA . PHE A 1 790 ? -35.207 -2.761 38.502 1.00 93.56 790 PHE A CA 1
ATOM 5975 C C . PHE A 1 790 ? -35.184 -2.957 36.988 1.00 93.56 790 PHE A C 1
ATOM 5977 O O . PHE A 1 790 ? -34.916 -4.050 36.489 1.00 93.56 790 PHE A O 1
ATOM 5984 N N . LEU A 1 791 ? -35.461 -1.861 36.287 1.00 96.25 791 LEU A N 1
ATOM 5985 C CA . LEU A 1 791 ? -35.317 -1.705 34.846 1.00 96.25 791 LEU A CA 1
ATOM 5986 C C . LEU A 1 791 ? -34.707 -0.327 34.583 1.00 96.25 791 LEU A C 1
ATOM 5988 O O . LEU A 1 791 ? -35.258 0.687 35.022 1.00 96.25 791 LEU A O 1
ATOM 5992 N N . THR A 1 792 ? -33.591 -0.292 33.870 1.00 94.94 792 THR A N 1
ATOM 5993 C CA . THR A 1 792 ? -32.858 0.931 33.536 1.00 94.94 792 THR A CA 1
ATOM 5994 C C . THR A 1 792 ? -32.581 0.999 32.039 1.00 94.94 792 THR A C 1
ATOM 5996 O O . THR A 1 792 ? -32.389 -0.025 31.386 1.00 94.94 792 THR A O 1
ATOM 5999 N N . PHE A 1 793 ? -32.561 2.223 31.521 1.00 95.88 793 PHE A N 1
ATOM 6000 C CA . PHE A 1 793 ? -32.191 2.567 30.154 1.00 95.88 793 PHE A CA 1
ATOM 6001 C C . PHE A 1 793 ? -31.044 3.575 30.200 1.00 95.88 793 PHE A C 1
ATOM 6003 O O . PHE A 1 793 ? -31.118 4.536 30.971 1.00 95.88 793 PHE A O 1
ATOM 6010 N N . GLY A 1 794 ? -30.009 3.351 29.399 1.00 94.81 794 GLY A N 1
ATOM 6011 C CA . GLY A 1 794 ? -28.840 4.213 29.248 1.00 94.81 794 GLY A CA 1
ATOM 6012 C C . GLY A 1 794 ? -28.641 4.608 27.789 1.00 94.81 794 GLY A C 1
ATOM 6013 O O . GLY A 1 794 ? -28.925 3.820 26.888 1.00 94.81 794 GLY A O 1
ATOM 6014 N N . PHE A 1 795 ? -28.186 5.836 27.574 1.00 95.81 795 PHE A N 1
ATOM 6015 C CA . PHE A 1 795 ? -27.759 6.354 26.280 1.00 95.81 795 PHE A CA 1
ATOM 6016 C C . PHE A 1 795 ? -26.378 6.973 26.457 1.00 95.81 795 PHE A C 1
ATOM 6018 O O . PHE A 1 795 ? -26.153 7.705 27.430 1.00 95.81 795 PHE A O 1
ATOM 6025 N N . HIS A 1 796 ? -25.482 6.647 25.535 1.00 95.50 796 HIS A N 1
ATOM 6026 C CA . HIS A 1 796 ? -24.058 6.918 25.631 1.00 95.50 796 HIS A CA 1
ATOM 6027 C C . HIS A 1 796 ? -23.590 7.558 24.329 1.00 95.50 796 HIS A C 1
ATOM 6029 O O . HIS A 1 796 ? -23.739 6.954 23.266 1.00 95.50 796 HIS A O 1
ATOM 6035 N N . ASP A 1 797 ? -23.027 8.756 24.438 1.00 96.38 797 ASP A N 1
ATOM 6036 C CA . ASP A 1 797 ? -22.405 9.463 23.325 1.00 96.38 797 ASP A CA 1
ATOM 6037 C C . ASP A 1 797 ? -20.893 9.426 23.561 1.00 96.38 797 ASP A C 1
ATOM 6039 O O . ASP A 1 797 ? -20.399 9.982 24.549 1.00 96.38 797 ASP A O 1
ATOM 6043 N N . SER A 1 798 ? -20.168 8.739 22.683 1.00 95.44 798 SER A N 1
ATOM 6044 C CA . SER A 1 798 ? -18.730 8.517 22.818 1.00 95.44 798 SER A CA 1
ATOM 6045 C C . SER A 1 798 ? -17.952 9.295 21.761 1.00 95.44 798 SER A C 1
ATOM 6047 O O . SER A 1 798 ? -18.437 9.543 20.659 1.00 95.44 798 SER A O 1
ATOM 6049 N N . VAL A 1 799 ? -16.719 9.661 22.092 1.00 96.12 799 VAL A N 1
ATOM 6050 C CA . VAL A 1 799 ? -15.701 10.148 21.160 1.00 96.12 799 VAL A CA 1
ATOM 6051 C C . VAL A 1 799 ? -14.489 9.247 21.307 1.00 96.12 799 VAL A C 1
ATOM 6053 O O . VAL A 1 799 ? -14.040 9.008 22.430 1.00 96.12 799 VAL A O 1
ATOM 6056 N N . THR A 1 800 ? -13.979 8.756 20.184 1.00 95.00 800 THR A N 1
ATOM 6057 C CA . THR A 1 800 ? -12.810 7.877 20.133 1.00 95.00 800 THR A CA 1
ATOM 6058 C C . THR A 1 800 ? -11.710 8.511 19.303 1.00 95.00 800 THR A C 1
ATOM 6060 O O . THR A 1 800 ? -11.988 9.238 18.348 1.00 95.00 800 THR A O 1
ATOM 6063 N N . SER A 1 801 ? -10.468 8.236 19.683 1.00 93.75 801 SER A N 1
ATOM 6064 C CA . SER A 1 801 ? -9.267 8.597 18.938 1.00 93.75 801 SER A CA 1
ATOM 6065 C C . SER A 1 801 ? -8.311 7.410 18.993 1.00 93.75 801 SER A C 1
ATOM 6067 O O . SER A 1 801 ? -7.791 7.111 20.067 1.00 93.75 801 SER A O 1
ATOM 6069 N N . ARG A 1 802 ? -8.065 6.755 17.858 1.00 90.81 802 ARG A N 1
ATOM 6070 C CA . ARG A 1 802 ? -7.031 5.721 17.700 1.00 90.81 802 ARG A CA 1
ATOM 6071 C C . ARG A 1 802 ? -5.840 6.310 16.952 1.00 90.81 802 ARG A C 1
ATOM 6073 O O . ARG A 1 802 ? -6.024 7.101 16.036 1.00 90.81 802 ARG A O 1
ATOM 6080 N N . THR A 1 803 ? -4.626 5.978 17.366 1.00 87.94 803 THR A N 1
ATOM 6081 C CA . THR A 1 803 ? -3.374 6.437 16.761 1.00 87.94 803 THR A CA 1
ATOM 6082 C C . THR A 1 803 ? -2.599 5.225 16.286 1.00 87.94 803 THR A C 1
ATOM 6084 O O . THR A 1 803 ? -2.201 4.407 17.110 1.00 87.94 803 THR A O 1
ATOM 6087 N N . GLU A 1 804 ? -2.373 5.147 14.981 1.00 84.62 804 GLU A N 1
ATOM 6088 C CA . GLU A 1 804 ? -1.525 4.125 14.369 1.00 84.62 804 GLU A CA 1
ATOM 6089 C C . GLU A 1 804 ? -0.038 4.423 14.602 1.00 84.62 804 GLU A C 1
ATOM 6091 O O . GLU A 1 804 ? 0.361 5.570 14.850 1.00 84.62 804 GLU A O 1
ATOM 6096 N N . ASN A 1 805 ? 0.819 3.418 14.431 1.00 77.25 805 ASN A N 1
ATOM 6097 C CA . ASN A 1 805 ? 2.277 3.564 14.462 1.00 77.25 805 ASN A CA 1
ATOM 6098 C C . ASN A 1 805 ? 2.786 4.544 13.392 1.00 77.25 805 ASN A C 1
ATOM 6100 O O . ASN A 1 805 ? 3.812 5.207 13.584 1.00 77.25 805 ASN A O 1
ATOM 6104 N N . SER A 1 806 ? 2.036 4.696 12.295 1.00 71.38 806 SER A N 1
ATOM 6105 C CA . SER A 1 806 ? 2.250 5.722 11.264 1.00 71.38 806 SER A CA 1
ATOM 6106 C C . SER A 1 806 ? 2.137 7.163 11.802 1.00 71.38 806 SER A C 1
ATOM 6108 O O . SER A 1 806 ? 2.636 8.107 11.184 1.00 71.38 806 SER A O 1
ATOM 6110 N N . GLY A 1 807 ? 1.502 7.346 12.964 1.00 77.50 807 GLY A N 1
ATOM 6111 C CA . GLY A 1 807 ? 1.146 8.635 13.554 1.00 77.50 807 GLY A CA 1
ATOM 6112 C C . GLY A 1 807 ? -0.188 9.197 13.055 1.00 77.50 807 GLY A C 1
ATOM 6113 O O . GLY A 1 807 ? -0.600 10.263 13.529 1.00 77.50 807 GLY A O 1
ATOM 6114 N N . ALA A 1 808 ? -0.859 8.503 12.130 1.00 84.06 808 ALA A N 1
ATOM 6115 C CA . ALA A 1 808 ? -2.214 8.824 11.714 1.00 84.06 808 ALA A CA 1
ATOM 6116 C C . ALA A 1 808 ? -3.181 8.657 12.889 1.00 84.06 808 ALA A C 1
ATOM 6118 O O . ALA A 1 808 ? -3.065 7.720 13.675 1.00 84.06 808 ALA A O 1
ATOM 6119 N N . VAL A 1 809 ? -4.118 9.597 13.019 1.00 90.56 809 VAL A N 1
ATOM 6120 C CA . VAL A 1 809 ? -5.118 9.581 14.087 1.00 90.56 809 VAL A CA 1
ATOM 6121 C C . VAL A 1 809 ? -6.506 9.441 13.484 1.00 90.56 809 VAL A C 1
ATOM 6123 O O . VAL A 1 809 ? -6.919 10.273 12.674 1.00 90.56 809 VAL A O 1
ATOM 6126 N N . MET A 1 810 ? -7.228 8.412 13.903 1.00 93.00 810 MET A N 1
ATOM 6127 C CA . MET A 1 810 ? -8.588 8.089 13.502 1.00 93.00 810 MET A CA 1
ATOM 6128 C C . MET A 1 810 ? -9.552 8.555 14.585 1.00 93.00 810 MET A C 1
ATOM 6130 O O . MET A 1 810 ? -9.559 8.027 15.694 1.00 93.00 810 MET A O 1
ATOM 6134 N N . ASP A 1 811 ? -10.366 9.555 14.260 1.00 95.00 811 ASP A N 1
ATOM 6135 C CA . ASP A 1 811 ? -11.405 10.077 15.142 1.00 95.00 811 ASP A CA 1
ATOM 6136 C C . ASP A 1 811 ? -12.765 9.475 14.775 1.00 95.00 811 ASP A C 1
ATOM 6138 O O . ASP A 1 811 ? -13.155 9.492 13.601 1.00 95.00 811 ASP A O 1
ATOM 6142 N N . ALA A 1 812 ? -13.533 9.029 15.772 1.00 95.50 812 ALA A N 1
ATOM 6143 C CA . ALA A 1 812 ? -14.924 8.627 15.579 1.00 95.50 812 ALA A CA 1
ATOM 6144 C C . ALA A 1 812 ? -15.850 9.088 16.715 1.00 95.50 812 ALA A C 1
ATOM 6146 O O . ALA A 1 812 ? -15.427 9.603 17.752 1.00 95.50 812 ALA A O 1
ATOM 6147 N N . SER A 1 813 ? -17.161 8.957 16.498 1.00 95.81 813 SER A N 1
ATOM 6148 C CA . SER A 1 813 ? -18.183 9.319 17.490 1.00 95.81 813 SER A CA 1
ATOM 6149 C C . SER A 1 813 ? -19.292 8.262 17.576 1.00 95.81 813 SER A C 1
ATOM 6151 O O . SER A 1 813 ? -20.380 8.465 17.018 1.00 95.81 813 SER A O 1
ATOM 6153 N N . PRO A 1 814 ? -19.015 7.103 18.208 1.00 95.31 814 PRO A N 1
ATOM 6154 C CA . PRO A 1 814 ? -20.011 6.060 18.413 1.00 95.31 814 PRO A CA 1
ATOM 6155 C C . PRO A 1 814 ? -21.178 6.544 19.278 1.00 95.31 814 PRO A C 1
ATOM 6157 O O . PRO A 1 814 ? -21.003 7.333 20.206 1.00 95.31 814 PRO A O 1
ATOM 6160 N N . ASN A 1 815 ? -22.369 6.010 19.006 1.00 95.38 815 ASN A N 1
ATOM 6161 C CA . ASN A 1 815 ? -23.524 6.148 19.891 1.00 95.38 815 ASN A CA 1
ATOM 6162 C C . ASN A 1 815 ? -23.944 4.756 20.356 1.00 95.38 815 ASN A C 1
ATOM 6164 O O . ASN A 1 815 ? -24.098 3.851 19.527 1.00 95.38 815 ASN A O 1
ATOM 6168 N N . SER A 1 816 ? -24.189 4.612 21.654 1.00 95.44 816 SER A N 1
ATOM 6169 C CA . SER A 1 816 ? -24.581 3.338 22.249 1.00 95.44 816 SER A CA 1
ATOM 6170 C C . SER A 1 816 ? -25.823 3.474 23.121 1.00 95.44 816 SER A C 1
ATOM 6172 O O . SER A 1 816 ? -26.138 4.534 23.672 1.00 95.44 816 SER A O 1
ATOM 6174 N N . SER A 1 817 ? -26.552 2.372 23.261 1.00 95.69 817 SER A N 1
ATOM 6175 C CA . SER A 1 817 ? -27.719 2.277 24.131 1.00 95.69 817 SER A CA 1
ATOM 6176 C C . SER A 1 817 ? -27.649 1.036 25.005 1.00 95.69 817 SER A C 1
ATOM 6178 O O . SER A 1 817 ? -27.124 0.000 24.604 1.00 95.69 817 SER A O 1
ATOM 6180 N N . GLN A 1 818 ? -28.189 1.146 26.214 1.00 95.31 818 GLN A N 1
ATOM 6181 C CA . GLN A 1 818 ? -28.131 0.091 27.213 1.00 95.31 818 GLN A CA 1
ATOM 6182 C C . GLN A 1 818 ? -29.502 -0.139 27.836 1.00 95.31 818 GLN A C 1
ATOM 6184 O O . GLN A 1 818 ? -30.207 0.803 28.197 1.00 95.31 818 GLN A O 1
ATOM 6189 N N . THR A 1 819 ? -29.880 -1.402 28.010 1.00 96.06 819 THR A N 1
ATOM 6190 C CA . THR A 1 819 ? -31.047 -1.804 28.799 1.00 96.06 819 THR A CA 1
ATOM 6191 C C . THR A 1 819 ? -30.637 -2.858 29.810 1.00 96.06 819 THR A C 1
ATOM 6193 O O . THR A 1 819 ? -30.134 -3.919 29.443 1.00 96.06 819 THR A O 1
ATOM 6196 N N . THR A 1 820 ? -30.918 -2.607 31.087 1.00 95.75 820 THR A N 1
ATOM 6197 C CA . THR A 1 820 ? -30.593 -3.553 32.158 1.00 95.75 820 THR A CA 1
ATOM 6198 C C . THR A 1 820 ? -31.825 -3.874 32.981 1.00 95.75 820 THR A C 1
ATOM 6200 O O . THR A 1 820 ? -32.569 -2.992 33.411 1.00 95.75 820 THR A O 1
ATOM 6203 N N . VAL A 1 821 ? -32.030 -5.163 33.225 1.00 96.62 821 VAL A N 1
ATOM 6204 C CA . VAL A 1 821 ? -33.106 -5.689 34.062 1.00 96.62 821 VAL A CA 1
ATOM 6205 C C . VAL A 1 821 ? -32.485 -6.536 35.147 1.00 96.62 821 VAL A C 1
ATOM 6207 O O . VAL A 1 821 ? -31.696 -7.429 34.857 1.00 96.62 821 VAL A O 1
ATOM 6210 N N . GLY A 1 822 ? -32.877 -6.315 36.394 1.00 94.81 822 GLY A N 1
ATOM 6211 C CA . GLY A 1 822 ? -32.423 -7.169 37.479 1.00 94.81 822 GLY A CA 1
ATOM 6212 C C . GLY A 1 822 ? -33.512 -7.496 38.470 1.00 94.81 822 GLY A C 1
ATOM 6213 O O . GLY A 1 822 ? -34.441 -6.719 38.693 1.00 94.81 822 GLY A O 1
ATOM 6214 N N . ILE A 1 823 ? -33.370 -8.669 39.074 1.00 95.75 823 ILE A N 1
ATOM 6215 C CA . ILE A 1 823 ? -34.183 -9.133 40.188 1.00 95.75 823 ILE A CA 1
ATOM 6216 C C . ILE A 1 823 ? -33.277 -9.763 41.241 1.00 95.75 823 ILE A C 1
ATOM 6218 O O . ILE A 1 823 ? -32.356 -10.509 40.923 1.00 95.75 823 ILE A O 1
ATOM 6222 N N . THR A 1 824 ? -33.507 -9.459 42.511 1.00 90.31 824 THR A N 1
ATOM 6223 C CA . THR A 1 824 ? -32.750 -10.038 43.623 1.00 90.31 824 THR A CA 1
ATOM 6224 C C . THR A 1 824 ? -33.699 -10.482 44.710 1.00 90.31 824 THR A C 1
ATOM 6226 O O . THR A 1 824 ? -34.515 -9.702 45.185 1.00 90.31 824 THR A O 1
ATOM 6229 N N . TYR A 1 825 ? -33.564 -11.731 45.131 1.00 90.88 825 TYR A N 1
ATOM 6230 C CA . TYR A 1 825 ? -34.219 -12.259 46.312 1.00 90.88 825 TYR A CA 1
ATOM 6231 C C . TYR A 1 825 ? -33.209 -12.379 47.447 1.00 90.88 825 TYR A C 1
ATOM 6233 O O . TYR A 1 825 ? -32.060 -12.771 47.243 1.00 90.88 825 TYR A O 1
ATOM 6241 N N . GLY A 1 826 ? -33.637 -12.136 48.677 1.00 83.44 826 GLY A N 1
ATOM 6242 C CA . GLY A 1 826 ? -32.825 -12.522 49.818 1.00 83.44 826 GLY A CA 1
ATOM 6243 C C . GLY A 1 826 ? -33.581 -12.488 51.125 1.00 83.44 826 GLY A C 1
ATOM 6244 O O . GLY A 1 826 ? -34.785 -12.240 51.176 1.00 83.44 826 GLY A O 1
ATOM 6245 N N . LYS A 1 827 ? -32.845 -12.762 52.199 1.00 80.69 827 LYS A N 1
ATOM 6246 C CA . LYS A 1 827 ? -33.399 -12.829 53.546 1.00 80.69 827 LYS A CA 1
ATOM 6247 C C . LYS A 1 827 ? -32.444 -12.215 54.546 1.00 80.69 827 LYS A C 1
ATOM 6249 O O . LYS A 1 827 ? -31.249 -12.467 54.467 1.00 80.69 827 LYS A O 1
ATOM 6254 N N . VAL A 1 828 ? -32.966 -11.449 55.494 1.00 76.06 828 VAL A N 1
ATOM 6255 C CA . VAL A 1 828 ? -32.169 -10.880 56.581 1.00 76.06 828 VAL A CA 1
ATOM 6256 C C . VAL A 1 828 ? -32.278 -11.755 57.823 1.00 76.06 828 VAL A C 1
ATOM 6258 O O . VAL A 1 828 ? -33.365 -12.154 58.238 1.00 76.06 828 VAL A O 1
ATOM 6261 N N . TYR A 1 829 ? -31.131 -12.045 58.424 1.00 74.81 829 TYR A N 1
ATOM 6262 C CA . TYR A 1 829 ? -31.012 -12.698 59.717 1.00 74.81 829 TYR A CA 1
ATOM 6263 C C . TYR A 1 829 ? -30.420 -11.713 60.715 1.00 74.81 829 TYR A C 1
ATOM 6265 O O . TYR A 1 829 ? -29.305 -11.227 60.530 1.00 74.81 829 TYR A O 1
ATOM 6273 N N . GLU A 1 830 ? -31.149 -11.447 61.791 1.00 71.25 830 GLU A N 1
ATOM 6274 C CA . GLU A 1 830 ? -30.650 -10.634 62.893 1.00 71.25 830 GLU A CA 1
ATOM 6275 C C . GLU A 1 830 ? -30.070 -11.519 64.000 1.00 71.25 830 GLU A C 1
ATOM 6277 O O . GLU A 1 830 ? -30.703 -12.466 64.476 1.00 71.25 830 GLU A O 1
ATOM 6282 N N . TYR A 1 831 ? -28.859 -11.185 64.443 1.00 75.56 831 TYR A N 1
ATOM 6283 C CA . TYR A 1 831 ? -28.254 -11.763 65.635 1.00 75.56 831 TYR A CA 1
ATOM 6284 C C . TYR A 1 831 ? -27.552 -10.678 66.460 1.00 75.56 831 TYR A C 1
ATOM 6286 O O . TYR A 1 831 ? -26.478 -10.182 66.105 1.00 75.56 831 TYR A O 1
ATOM 6294 N N . LYS A 1 832 ? -28.150 -10.332 67.607 1.00 79.06 832 LYS A N 1
ATOM 6295 C CA . LYS A 1 832 ? -27.737 -9.242 68.508 1.00 79.06 832 LYS A CA 1
ATOM 6296 C C . LYS A 1 832 ? -27.785 -7.861 67.848 1.00 79.06 832 LYS A C 1
ATOM 6298 O O . LYS A 1 832 ? -28.784 -7.172 67.942 1.00 79.06 832 LYS A O 1
ATOM 6303 N N . SER A 1 833 ? -26.681 -7.440 67.241 1.00 71.94 833 SER A N 1
ATOM 6304 C CA . SER A 1 833 ? -26.572 -6.174 66.504 1.00 71.94 833 SER A CA 1
ATOM 6305 C C . SER A 1 833 ? -26.077 -6.389 65.073 1.00 71.94 833 SER A C 1
ATOM 6307 O O . SER A 1 833 ? -25.820 -5.418 64.366 1.00 71.94 833 SER A O 1
ATOM 6309 N N . PHE A 1 834 ? -25.870 -7.648 64.679 1.00 70.88 834 PHE A N 1
ATOM 6310 C CA . PHE A 1 834 ? -25.425 -8.018 63.348 1.00 70.88 834 PHE A CA 1
ATOM 6311 C C . PHE A 1 834 ? -26.621 -8.384 62.482 1.00 70.88 834 PHE A C 1
ATOM 6313 O O . PHE A 1 834 ? -27.509 -9.116 62.922 1.00 70.88 834 PHE A O 1
ATOM 6320 N N . LEU A 1 835 ? -26.594 -7.908 61.245 1.00 74.44 835 LEU A N 1
ATOM 6321 C CA . LEU A 1 835 ? -27.533 -8.245 60.189 1.00 74.44 835 LEU A CA 1
ATOM 6322 C C . LEU A 1 835 ? -26.769 -9.024 59.133 1.00 74.44 835 LEU A C 1
ATOM 6324 O O . LEU A 1 835 ? -25.828 -8.495 58.546 1.00 74.44 835 LEU A O 1
ATOM 6328 N N . ILE A 1 836 ? -27.150 -10.279 58.932 1.00 79.38 836 ILE A N 1
ATOM 6329 C CA . ILE A 1 836 ? -26.560 -11.157 57.928 1.00 79.38 836 ILE A CA 1
ATOM 6330 C C . ILE A 1 836 ? -27.600 -11.364 56.836 1.00 79.38 836 ILE A C 1
ATOM 6332 O O . ILE A 1 836 ? -28.668 -11.918 57.088 1.00 79.38 836 ILE A O 1
ATOM 6336 N N . THR A 1 837 ? -27.279 -10.937 55.624 1.00 80.38 837 THR A N 1
ATOM 6337 C CA . THR A 1 837 ? -28.220 -10.882 54.508 1.00 80.38 837 THR A CA 1
ATOM 6338 C C . THR A 1 837 ? -27.671 -11.661 53.323 1.00 80.38 837 THR A C 1
ATOM 6340 O O . THR A 1 837 ? -27.007 -11.064 52.474 1.00 80.38 837 THR A O 1
ATOM 6343 N N . PRO A 1 838 ? -27.901 -12.982 53.244 1.00 87.50 838 PRO A N 1
ATOM 6344 C CA . PRO A 1 838 ? -27.691 -13.717 52.007 1.00 87.50 838 PRO A CA 1
ATOM 6345 C C . PRO A 1 838 ? -28.667 -13.263 50.913 1.00 87.50 838 PRO A C 1
ATOM 6347 O O . PRO A 1 838 ? -29.823 -12.912 51.186 1.00 87.50 838 PRO A O 1
ATOM 6350 N N . SER A 1 839 ? -28.199 -13.303 49.670 1.00 85.88 839 SER A N 1
ATOM 6351 C CA . SER A 1 839 ? -28.938 -12.871 48.488 1.00 85.88 839 SER A CA 1
ATOM 6352 C C . SER A 1 839 ? -28.631 -13.734 47.272 1.00 85.88 839 SER A C 1
ATOM 6354 O O . SER A 1 839 ? -27.497 -14.164 47.088 1.00 85.88 839 SER A O 1
ATOM 6356 N N . LEU A 1 840 ? -29.638 -13.931 46.428 1.00 95.12 840 LEU A N 1
ATOM 6357 C CA . LEU A 1 840 ? -29.529 -14.510 45.096 1.00 95.12 840 LEU A CA 1
ATOM 6358 C C . LEU A 1 840 ? -30.090 -13.499 44.094 1.00 95.12 840 LEU A C 1
ATOM 6360 O O . LEU A 1 840 ? -31.246 -13.089 44.226 1.00 95.12 840 LEU A O 1
ATOM 6364 N N . GLY A 1 841 ? -29.289 -13.100 43.114 1.00 93.56 841 GLY A N 1
ATOM 6365 C CA . GLY A 1 841 ? -29.664 -12.138 42.085 1.00 93.56 841 GLY A CA 1
ATOM 6366 C C . GLY A 1 841 ? -29.537 -12.696 40.676 1.00 93.56 841 GLY A C 1
ATOM 6367 O O . GLY A 1 841 ? -28.761 -13.614 40.428 1.00 93.56 841 GLY A O 1
ATOM 6368 N N . PHE A 1 842 ? -30.306 -12.112 39.762 1.00 96.81 842 PHE A N 1
ATOM 6369 C CA . PHE A 1 842 ? -30.178 -12.292 38.321 1.00 96.81 842 PHE A CA 1
ATOM 6370 C C . PHE A 1 842 ? -30.231 -10.918 37.662 1.00 96.81 842 PHE A C 1
ATOM 6372 O O . PHE A 1 842 ? -31.140 -10.138 37.956 1.00 96.81 842 PHE A O 1
ATOM 6379 N N . THR A 1 843 ? -29.274 -10.628 36.788 1.00 94.75 843 THR A N 1
ATOM 6380 C CA . THR A 1 843 ? -29.199 -9.382 36.022 1.00 94.75 843 THR A CA 1
ATOM 6381 C C . THR A 1 843 ? -29.008 -9.726 34.553 1.00 94.75 843 THR A C 1
ATOM 6383 O O . THR A 1 843 ? -28.124 -10.500 34.216 1.00 94.75 843 THR A O 1
ATOM 6386 N N . TYR A 1 844 ? -29.851 -9.172 33.692 1.00 95.75 844 TYR A N 1
ATOM 6387 C CA . TYR A 1 844 ? -29.686 -9.202 32.247 1.00 95.75 844 TYR A CA 1
ATOM 6388 C C . TYR A 1 844 ? -29.297 -7.806 31.778 1.00 95.75 844 TYR A C 1
ATOM 6390 O O . TYR A 1 844 ? -29.977 -6.836 32.125 1.00 95.75 844 TYR A O 1
ATOM 6398 N N . ASN A 1 845 ? -28.230 -7.718 30.998 1.00 93.56 845 ASN A N 1
ATOM 6399 C CA . ASN A 1 845 ? -27.749 -6.493 30.388 1.00 93.56 845 ASN A CA 1
ATOM 6400 C C . ASN A 1 845 ? -27.706 -6.667 28.871 1.00 93.56 845 ASN A C 1
ATOM 6402 O O . ASN A 1 845 ? -27.210 -7.674 28.377 1.00 93.56 845 ASN A O 1
ATOM 6406 N N . HIS A 1 846 ? -28.231 -5.685 28.153 1.00 94.88 846 HIS A N 1
ATOM 6407 C CA . HIS A 1 846 ? -28.148 -5.598 26.705 1.00 94.88 846 HIS A CA 1
ATOM 6408 C C . HIS A 1 846 ? -27.549 -4.244 26.351 1.00 94.88 846 HIS A C 1
ATOM 6410 O O . HIS A 1 846 ? -28.134 -3.217 26.708 1.00 94.88 846 HIS A O 1
ATOM 6416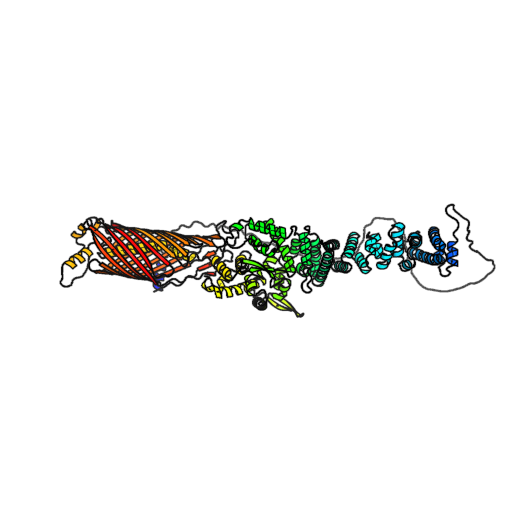 N N . PHE A 1 847 ? -26.395 -4.257 25.697 1.00 93.50 847 PHE A N 1
ATOM 6417 C CA . PHE A 1 847 ? -25.666 -3.076 25.261 1.00 93.50 847 PHE A CA 1
ATOM 6418 C C . PHE A 1 847 ? -25.484 -3.143 23.744 1.00 93.50 847 PHE A C 1
ATOM 6420 O O . PHE A 1 847 ? -25.085 -4.171 23.202 1.00 93.50 847 PHE A O 1
ATOM 6427 N N . GLU A 1 848 ? -25.828 -2.069 23.048 1.00 94.94 848 GLU A N 1
ATOM 6428 C CA . GLU A 1 848 ? -25.743 -1.980 21.592 1.00 94.94 848 GLU A CA 1
ATOM 6429 C C . GLU A 1 848 ? -24.974 -0.720 21.218 1.00 94.94 848 GLU A C 1
ATOM 6431 O O . GLU A 1 848 ? -25.342 0.371 21.655 1.00 94.94 848 GLU A O 1
ATOM 6436 N N . THR A 1 849 ? -23.946 -0.874 20.386 1.00 95.06 849 THR A N 1
ATOM 6437 C CA . THR A 1 849 ? -23.216 0.231 19.758 1.00 95.06 849 THR A CA 1
ATOM 6438 C C . THR A 1 849 ? -23.605 0.282 18.287 1.00 95.06 849 THR A C 1
ATOM 6440 O O . THR A 1 849 ? -23.459 -0.705 17.561 1.00 95.06 849 THR A O 1
ATOM 6443 N N . GLY A 1 850 ? -24.125 1.427 17.844 1.00 94.44 850 GLY A N 1
ATOM 6444 C CA . GLY A 1 850 ? -24.483 1.634 16.443 1.00 94.44 850 GLY A CA 1
ATOM 6445 C C . GLY A 1 850 ? -23.252 1.651 15.534 1.00 94.44 850 GLY A C 1
ATOM 6446 O O . GLY A 1 850 ? -22.153 1.969 15.979 1.00 94.44 850 GLY A O 1
ATOM 6447 N N . ALA A 1 851 ? -23.442 1.346 14.247 1.00 94.31 851 ALA A N 1
ATOM 6448 C CA . ALA A 1 851 ? -22.363 1.436 13.265 1.00 94.31 851 ALA A CA 1
ATOM 6449 C C . ALA A 1 851 ? -21.820 2.872 13.155 1.00 94.31 851 ALA A C 1
ATOM 6451 O O . ALA A 1 851 ? -22.593 3.836 13.132 1.00 94.31 851 ALA A O 1
ATOM 6452 N N . TYR A 1 852 ? -20.504 3.011 13.030 1.00 94.19 852 TYR A N 1
ATOM 6453 C CA . TYR A 1 852 ? -19.829 4.295 12.864 1.00 94.19 852 TYR A CA 1
ATOM 6454 C C . TYR A 1 852 ? -18.612 4.156 11.948 1.00 94.19 852 TYR A C 1
ATOM 6456 O O . TYR A 1 852 ? -18.128 3.056 11.697 1.00 94.19 852 TYR A O 1
ATOM 6464 N N . SER A 1 853 ? -18.133 5.280 11.426 1.00 94.44 853 SER A N 1
ATOM 6465 C CA . SER A 1 853 ? -16.933 5.330 10.593 1.00 94.44 853 SER A CA 1
ATOM 6466 C C . SER A 1 853 ? -15.896 6.212 11.256 1.00 94.44 853 SER A C 1
ATOM 6468 O O . SER A 1 853 ? -16.224 7.294 11.750 1.00 94.44 853 SER A O 1
ATOM 6470 N N . GLU A 1 854 ? -14.660 5.745 11.239 1.00 94.38 854 GLU A N 1
ATOM 6471 C CA . GLU A 1 854 ? -13.502 6.556 11.550 1.00 94.38 854 GLU A CA 1
ATOM 6472 C C . GLU A 1 854 ? -13.314 7.642 10.488 1.00 94.38 854 GLU A C 1
ATOM 6474 O O . GLU A 1 854 ? -13.659 7.495 9.313 1.00 94.38 854 GLU A O 1
ATOM 6479 N N . SER A 1 855 ? -12.744 8.757 10.917 1.00 93.44 855 SER A N 1
ATOM 6480 C CA . SER A 1 855 ? -12.310 9.833 10.045 1.00 93.44 855 SER A CA 1
ATOM 6481 C C . SER A 1 855 ? -10.879 10.199 10.385 1.00 93.44 855 SER A C 1
ATOM 6483 O O . SER A 1 855 ? -10.523 10.374 11.548 1.00 93.44 855 SER A O 1
ATOM 6485 N N . VAL A 1 856 ? -10.046 10.310 9.360 1.00 91.19 856 VAL A N 1
ATOM 6486 C CA . VAL A 1 856 ? -8.637 10.635 9.549 1.00 91.19 856 VAL A CA 1
ATOM 6487 C C . VAL A 1 856 ? -8.508 12.101 9.953 1.00 91.19 856 VAL A C 1
ATOM 6489 O O . VAL A 1 856 ? -8.967 13.004 9.243 1.00 91.19 856 VAL A O 1
ATOM 6492 N N . ARG A 1 857 ? -7.875 12.362 11.098 1.00 90.12 857 ARG A N 1
ATOM 6493 C CA . ARG A 1 857 ? -7.677 13.715 11.613 1.00 90.12 857 ARG A CA 1
ATOM 6494 C C . ARG A 1 857 ? -6.787 14.501 10.644 1.00 90.12 857 ARG A C 1
ATOM 6496 O O . ARG A 1 857 ? -5.646 14.089 10.394 1.00 90.12 857 ARG A O 1
ATOM 6503 N N . PRO A 1 858 ? -7.236 15.665 10.135 1.00 84.88 858 PRO A N 1
ATOM 6504 C CA . PRO A 1 858 ? -6.471 16.432 9.160 1.00 84.88 858 PRO A CA 1
ATOM 6505 C C . PRO A 1 858 ? -5.046 16.738 9.631 1.00 84.88 858 PRO A C 1
ATOM 6507 O O . PRO A 1 858 ? -4.840 17.309 10.703 1.00 84.88 858 PRO A O 1
ATOM 6510 N N . GLY A 1 859 ? -4.064 16.386 8.799 1.00 78.00 859 GLY A N 1
ATOM 6511 C CA . GLY A 1 859 ? -2.643 16.616 9.067 1.00 78.00 859 GLY A CA 1
ATOM 6512 C C . GLY A 1 859 ? -1.954 15.563 9.940 1.00 78.00 859 GLY A C 1
ATOM 6513 O O . GLY A 1 859 ? -0.781 15.758 10.250 1.00 78.00 859 GLY A O 1
ATOM 6514 N N . THR A 1 860 ? -2.645 14.484 10.327 1.00 78.88 860 THR A N 1
ATOM 6515 C CA . THR A 1 860 ? -2.038 13.337 11.035 1.00 78.88 860 THR A CA 1
ATOM 6516 C C . THR A 1 860 ? -1.647 12.195 10.104 1.00 78.88 860 THR A C 1
ATOM 6518 O O . THR A 1 860 ? -0.668 11.518 10.380 1.00 78.88 860 THR A O 1
ATOM 6521 N N . ASP A 1 861 ? -2.327 12.064 8.963 1.00 75.06 861 ASP A N 1
ATOM 6522 C CA . ASP A 1 861 ? -1.981 11.132 7.889 1.00 75.06 861 ASP A CA 1
ATOM 6523 C C . ASP A 1 861 ? -1.519 11.896 6.638 1.00 75.06 861 ASP A C 1
ATOM 6525 O O . ASP A 1 861 ? -2.314 12.222 5.754 1.00 75.06 861 ASP A O 1
ATOM 6529 N N . PRO A 1 862 ? -0.241 12.287 6.570 1.00 56.09 862 PRO A N 1
ATOM 6530 C CA . PRO A 1 862 ? 0.276 12.977 5.401 1.00 56.09 862 PRO A CA 1
ATOM 6531 C C . PRO A 1 862 ? 0.430 12.069 4.172 1.00 56.09 862 PRO A C 1
ATOM 6533 O O . PRO A 1 862 ? 0.678 12.621 3.101 1.00 56.09 862 PRO A O 1
ATOM 6536 N N . PHE A 1 863 ? 0.289 10.742 4.315 1.00 62.16 863 PHE A N 1
ATOM 6537 C CA . PHE A 1 863 ? 0.473 9.749 3.248 1.00 62.16 863 PHE A CA 1
ATOM 6538 C C . PHE A 1 863 ? -0.839 9.152 2.751 1.00 62.16 863 PHE A C 1
ATOM 6540 O O . PHE A 1 863 ? -0.791 8.299 1.882 1.00 62.16 863 PHE A O 1
ATOM 6547 N N . SER A 1 864 ? -2.000 9.556 3.263 1.00 67.81 864 SER A N 1
ATOM 6548 C CA . SER A 1 864 ? -3.275 8.909 2.908 1.00 67.81 864 SER A CA 1
ATOM 6549 C C . SER A 1 864 ? -3.235 7.378 3.087 1.00 67.81 864 SER A C 1
ATOM 6551 O O . SER A 1 864 ? -3.913 6.656 2.361 1.00 67.81 864 SER A O 1
ATOM 6553 N N . THR A 1 865 ? -2.403 6.884 4.012 1.00 70.81 865 THR A N 1
ATOM 6554 C CA . THR A 1 865 ? -2.188 5.451 4.282 1.00 70.81 865 THR A CA 1
ATOM 6555 C C . THR A 1 865 ? -2.955 4.976 5.508 1.00 70.81 865 THR A C 1
ATOM 6557 O O . THR A 1 865 ? -2.810 3.825 5.910 1.00 70.81 865 THR A O 1
ATOM 6560 N N . ALA A 1 866 ? -3.713 5.867 6.149 1.00 80.31 866 ALA A N 1
ATOM 6561 C CA . ALA A 1 866 ? -4.493 5.548 7.329 1.00 80.31 866 ALA A CA 1
ATOM 6562 C C . ALA A 1 866 ? -5.492 4.424 7.056 1.00 80.31 866 ALA A C 1
ATOM 6564 O O . ALA A 1 866 ? -6.291 4.489 6.116 1.00 80.31 866 ALA A O 1
ATOM 6565 N N . SER A 1 867 ? -5.554 3.471 7.979 1.00 86.12 867 SER A N 1
ATOM 6566 C CA . SER A 1 867 ? -6.465 2.325 7.909 1.00 86.12 867 SER A CA 1
ATOM 6567 C C . SER A 1 867 ? -7.847 2.677 8.457 1.00 86.12 867 SER A C 1
ATOM 6569 O O . SER A 1 867 ? -8.429 1.956 9.271 1.00 86.12 867 SER A O 1
ATOM 6571 N N . SER A 1 868 ? -8.375 3.837 8.050 1.00 90.00 868 SER A N 1
ATOM 6572 C CA . SER A 1 868 ? -9.673 4.299 8.534 1.00 90.00 868 SER A CA 1
ATOM 6573 C C . SER A 1 868 ? -10.753 3.286 8.180 1.00 90.00 868 SER A C 1
ATOM 6575 O O . SER A 1 868 ? -10.874 2.848 7.035 1.00 90.00 868 SER A O 1
ATOM 6577 N N . SER A 1 869 ? -11.531 2.911 9.180 1.00 91.69 869 SER A N 1
ATOM 6578 C CA . SER A 1 869 ? -12.453 1.794 9.100 1.00 91.69 869 SER A CA 1
ATOM 6579 C C . SER A 1 869 ? -13.882 2.210 9.422 1.00 91.69 869 SER A C 1
ATOM 6581 O O . SER A 1 869 ? -14.159 3.130 10.191 1.00 91.69 869 SER A O 1
ATOM 6583 N N . GLN A 1 870 ? -14.830 1.494 8.833 1.00 92.81 870 GLN A N 1
ATOM 6584 C CA . GLN A 1 870 ? -16.200 1.442 9.301 1.00 92.81 870 GLN A CA 1
ATOM 6585 C C . GLN A 1 870 ? -16.364 0.262 10.252 1.00 92.81 870 GLN A C 1
ATOM 6587 O O . GLN A 1 870 ? -16.167 -0.894 9.874 1.00 92.81 870 GLN A O 1
ATOM 6592 N N . LEU A 1 871 ? -16.811 0.557 11.466 1.00 93.25 871 LEU A N 1
ATOM 6593 C CA . LEU A 1 871 ? -17.224 -0.438 12.436 1.00 93.25 871 LEU A CA 1
ATOM 6594 C C . LEU A 1 871 ? -18.733 -0.656 12.305 1.00 93.25 871 LEU A C 1
ATOM 6596 O O . LEU A 1 871 ? -19.531 0.283 12.353 1.00 93.25 871 LEU A O 1
ATOM 6600 N N . LEU A 1 872 ? -19.129 -1.911 12.091 1.00 93.19 872 LEU A N 1
ATOM 6601 C CA . LEU A 1 872 ? -20.529 -2.308 11.989 1.00 93.19 872 LEU A CA 1
ATOM 6602 C C . LEU A 1 872 ? -21.199 -2.360 13.368 1.00 93.19 872 LEU A C 1
ATOM 6604 O O . LEU A 1 872 ? -20.535 -2.409 14.401 1.00 93.19 872 LEU A O 1
ATOM 6608 N N . GLU A 1 873 ? -22.532 -2.365 13.371 1.00 93.69 873 GLU A N 1
ATOM 6609 C CA . GLU A 1 873 ? -23.333 -2.466 14.594 1.00 93.69 873 GLU A CA 1
ATOM 6610 C C . GLU A 1 873 ? -22.953 -3.716 15.400 1.00 93.69 873 GLU A C 1
ATOM 6612 O O . GLU A 1 873 ? -22.883 -4.824 14.855 1.00 93.69 873 GLU A O 1
ATOM 6617 N N . ARG A 1 874 ? -22.767 -3.531 16.709 1.00 91.62 874 ARG A N 1
ATOM 6618 C CA . ARG A 1 874 ? -22.388 -4.588 17.649 1.00 91.62 874 ARG A CA 1
ATOM 6619 C C . ARG A 1 874 ? -23.355 -4.654 18.817 1.00 91.62 874 ARG A C 1
ATOM 6621 O O . ARG A 1 874 ? -23.805 -3.629 19.326 1.00 91.62 874 ARG A O 1
ATOM 6628 N N . ARG A 1 875 ? -23.641 -5.879 19.263 1.00 92.19 875 ARG A N 1
ATOM 6629 C CA . ARG A 1 875 ? -24.518 -6.159 20.403 1.00 92.19 875 ARG A CA 1
ATOM 6630 C C . ARG A 1 875 ? -23.806 -7.047 21.412 1.00 92.19 875 ARG A C 1
ATOM 6632 O O . ARG A 1 875 ? -23.464 -8.178 21.079 1.00 92.19 875 ARG A O 1
ATOM 6639 N N . ASP A 1 876 ? -23.678 -6.544 22.633 1.00 90.31 876 ASP A N 1
ATOM 6640 C CA . ASP A 1 876 ? -23.142 -7.255 23.788 1.00 90.31 876 ASP A CA 1
ATOM 6641 C C . ASP A 1 876 ? -24.299 -7.625 24.735 1.00 90.31 876 ASP A C 1
ATOM 6643 O O . ASP A 1 876 ? -25.117 -6.786 25.133 1.00 90.31 876 ASP A O 1
ATOM 6647 N N . GLU A 1 877 ? -24.406 -8.906 25.090 1.00 91.81 877 GLU A N 1
ATOM 6648 C CA . GLU A 1 877 ? -25.436 -9.420 25.997 1.00 91.81 877 GLU A CA 1
ATOM 6649 C C . GLU A 1 877 ? -24.782 -10.120 27.182 1.00 91.81 877 GLU A C 1
ATOM 6651 O O . GLU A 1 877 ? -24.047 -11.078 26.996 1.00 91.81 877 GLU A O 1
ATOM 6656 N N . SER A 1 878 ? -25.140 -9.726 28.402 1.00 91.38 878 SER A N 1
ATOM 6657 C CA . SER A 1 878 ? -24.652 -10.360 29.630 1.00 91.38 878 SER A CA 1
ATOM 6658 C C . SER A 1 878 ? -25.826 -10.865 30.468 1.00 91.38 878 SER A C 1
ATOM 6660 O O . SER A 1 878 ? -26.858 -10.193 30.611 1.00 91.38 878 SER A O 1
ATOM 6662 N N . PHE A 1 879 ? -25.696 -12.073 31.020 1.00 95.38 879 PHE A N 1
ATOM 6663 C CA . PHE A 1 879 ? -26.681 -12.645 31.932 1.00 95.38 879 PHE A CA 1
ATOM 6664 C C . PHE A 1 879 ? -25.983 -13.160 33.182 1.00 95.38 879 PHE A C 1
ATOM 6666 O O . PHE A 1 879 ? -25.516 -14.293 33.237 1.00 95.38 879 PHE A O 1
ATOM 6673 N N . VAL A 1 880 ? -25.981 -12.333 34.221 1.00 94.88 880 VAL A N 1
ATOM 6674 C CA . VAL A 1 880 ? -25.263 -12.595 35.465 1.00 94.88 880 VAL A CA 1
ATOM 6675 C C . VAL A 1 880 ? -26.203 -13.163 36.518 1.00 94.88 880 VAL A C 1
ATOM 6677 O O . VAL A 1 880 ? -27.222 -12.554 36.859 1.00 94.88 880 VAL A O 1
ATOM 6680 N N . SER A 1 881 ? -25.834 -14.299 37.105 1.00 96.31 881 SER A N 1
ATOM 6681 C CA . SER A 1 881 ? -26.353 -14.712 38.411 1.00 96.31 881 SER A CA 1
ATOM 6682 C C . SER A 1 881 ? -25.391 -14.319 39.518 1.00 96.31 881 SER A C 1
ATOM 6684 O O . SER A 1 881 ? -24.183 -14.405 39.344 1.00 96.31 881 SER A O 1
ATOM 6686 N N . SER A 1 882 ? -25.916 -13.906 40.669 1.00 95.12 882 SER A N 1
ATOM 6687 C CA . SER A 1 882 ? -25.093 -13.521 41.813 1.00 95.12 882 SER A CA 1
ATOM 6688 C C . SER A 1 882 ? -25.530 -14.219 43.090 1.00 95.12 882 SER A C 1
ATOM 6690 O O . SER A 1 882 ? -26.715 -14.269 43.422 1.00 95.12 882 SER A O 1
ATOM 6692 N N . LEU A 1 883 ? -24.565 -14.737 43.845 1.00 97.25 883 LEU A N 1
ATOM 6693 C CA . LEU A 1 883 ? -24.748 -15.235 45.203 1.00 97.25 883 LEU A CA 1
ATOM 6694 C C . LEU A 1 883 ? -23.970 -14.330 46.153 1.00 97.25 883 LEU A C 1
ATOM 6696 O O . LEU A 1 883 ? -22.742 -14.321 46.164 1.00 97.25 883 LEU A O 1
ATOM 6700 N N . GLY A 1 884 ? -24.698 -13.563 46.955 1.00 92.38 884 GLY A N 1
ATOM 6701 C CA . GLY A 1 884 ? -24.130 -12.545 47.829 1.00 92.38 884 GLY A CA 1
ATOM 6702 C C . GLY A 1 884 ? -24.421 -12.777 49.302 1.00 92.38 884 GLY A C 1
ATOM 6703 O O . GLY A 1 884 ? -25.370 -13.467 49.679 1.00 92.38 884 GLY A O 1
ATOM 6704 N N . ALA A 1 885 ? -23.613 -12.151 50.148 1.00 84.50 885 ALA A N 1
ATOM 6705 C CA . ALA A 1 885 ? -23.868 -11.990 51.566 1.00 84.50 885 ALA A CA 1
ATOM 6706 C C . ALA A 1 885 ? -23.427 -10.597 52.026 1.00 84.50 885 ALA A C 1
ATOM 6708 O O . ALA A 1 885 ? -22.313 -10.151 51.755 1.00 84.50 885 ALA A O 1
ATOM 6709 N N . LYS A 1 886 ? -24.297 -9.923 52.780 1.00 84.06 886 LYS A N 1
ATOM 6710 C CA . LYS A 1 886 ? -23.970 -8.676 53.476 1.00 84.06 886 LYS A CA 1
ATOM 6711 C C . LYS A 1 886 ? -23.974 -8.884 54.982 1.00 84.06 886 LYS A C 1
ATOM 6713 O O . LYS A 1 886 ? -24.903 -9.486 55.510 1.00 84.06 886 LYS A O 1
ATOM 6718 N N . ILE A 1 887 ? -22.966 -8.359 55.667 1.00 82.25 887 ILE A N 1
ATOM 6719 C CA . ILE A 1 887 ? -22.865 -8.340 57.125 1.00 82.25 887 ILE A CA 1
ATOM 6720 C C . ILE A 1 887 ? -22.821 -6.882 57.568 1.00 82.25 887 ILE A C 1
ATOM 6722 O O . ILE A 1 887 ? -21.851 -6.183 57.297 1.00 82.25 887 ILE A O 1
ATOM 6726 N N . ALA A 1 888 ? -23.853 -6.418 58.264 1.00 78.44 888 ALA A N 1
ATOM 6727 C CA . ALA A 1 888 ? -23.915 -5.062 58.803 1.00 78.44 888 ALA A CA 1
ATOM 6728 C C . ALA A 1 888 ? -23.977 -5.087 60.331 1.00 78.44 888 ALA A C 1
ATOM 6730 O O . ALA A 1 888 ? -24.571 -5.993 60.913 1.00 78.44 888 ALA A O 1
ATOM 6731 N N . TYR A 1 889 ? -23.387 -4.091 60.989 1.00 76.19 889 TYR A N 1
ATOM 6732 C CA . TYR A 1 889 ? -23.486 -3.905 62.437 1.00 76.19 889 TYR A CA 1
ATOM 6733 C C . TYR A 1 889 ? -24.079 -2.537 62.741 1.00 76.19 889 TYR A C 1
ATOM 6735 O O . TYR A 1 889 ? -23.569 -1.539 62.252 1.00 76.19 889 TYR A O 1
ATOM 6743 N N . HIS A 1 890 ? -25.118 -2.461 63.570 1.00 70.75 890 HIS A N 1
ATOM 6744 C CA . HIS A 1 890 ? -25.742 -1.182 63.909 1.00 70.75 890 HIS A CA 1
ATOM 6745 C C . HIS A 1 890 ? -25.319 -0.660 65.296 1.00 70.75 890 HIS A C 1
ATOM 6747 O O . HIS A 1 890 ? -25.354 -1.386 66.295 1.00 70.75 890 HIS A O 1
ATOM 6753 N N . HIS A 1 891 ? -24.957 0.627 65.379 1.00 74.19 891 HIS A N 1
ATOM 6754 C CA . HIS A 1 891 ? -24.598 1.326 66.618 1.00 74.19 891 HIS A CA 1
ATOM 6755 C C . HIS A 1 891 ? -25.393 2.626 66.797 1.00 74.19 891 HIS A C 1
ATOM 6757 O O . HIS A 1 891 ? -25.382 3.491 65.924 1.00 74.19 891 HIS A O 1
ATOM 6763 N N . PHE A 1 892 ? -26.058 2.786 67.944 1.00 67.06 892 PHE A N 1
ATOM 6764 C CA . PHE A 1 892 ? -26.875 3.963 68.250 1.00 67.06 892 PHE A CA 1
ATOM 6765 C C . PHE A 1 892 ? -26.071 5.043 68.974 1.00 67.06 892 PHE A C 1
ATOM 6767 O O . PHE A 1 892 ? -25.389 4.756 69.959 1.00 67.06 892 PHE A O 1
ATOM 6774 N N . ASN A 1 893 ? -26.219 6.294 68.539 1.00 65.31 893 ASN A N 1
ATOM 6775 C CA . ASN A 1 893 ? -25.579 7.427 69.203 1.00 65.31 893 ASN A CA 1
ATOM 6776 C C . ASN A 1 893 ? -26.360 7.833 70.474 1.00 65.31 893 ASN A C 1
ATOM 6778 O O . ASN A 1 893 ? -27.594 7.819 70.453 1.00 65.31 893 ASN A O 1
ATOM 6782 N N . PRO A 1 894 ? -25.693 8.266 71.567 1.00 62.69 894 PRO A N 1
ATOM 6783 C CA . PRO A 1 894 ? -26.360 8.691 72.809 1.00 62.69 894 PRO A CA 1
ATOM 6784 C C . PRO A 1 894 ? -27.321 9.871 72.622 1.00 62.69 894 PRO A C 1
ATOM 6786 O O . PRO A 1 894 ? -28.338 9.981 73.302 1.00 62.69 894 PRO A O 1
ATOM 6789 N N . GLU A 1 895 ? -27.004 10.745 71.669 1.00 66.31 895 GLU A N 1
ATOM 6790 C CA . GLU A 1 895 ? -27.819 11.893 71.282 1.00 66.31 895 GLU A CA 1
ATOM 6791 C C . GLU A 1 895 ? -28.856 11.535 70.210 1.00 66.31 895 GLU A C 1
ATOM 6793 O O . GLU A 1 895 ? -29.539 12.431 69.740 1.00 66.31 895 GLU A O 1
ATOM 6798 N N . GLY A 1 896 ? -29.012 10.255 69.850 1.00 65.56 896 GLY A N 1
ATOM 6799 C CA . GLY A 1 896 ? -29.872 9.708 68.794 1.00 65.56 896 GLY A CA 1
ATOM 6800 C C . GLY A 1 896 ? -29.263 9.726 67.386 1.00 65.56 896 GLY A C 1
ATOM 6801 O O . GLY A 1 896 ? -28.261 10.390 67.128 1.00 65.56 896 GLY A O 1
ATOM 6802 N N . GLY A 1 897 ? -29.869 8.957 66.477 1.00 61.91 897 GLY A N 1
ATOM 6803 C CA . GLY A 1 897 ? -29.266 8.556 65.200 1.00 61.91 897 GLY A CA 1
ATOM 6804 C C . GLY A 1 897 ? -28.519 7.216 65.290 1.00 61.91 897 GLY A C 1
ATOM 6805 O O . GLY A 1 897 ? -28.369 6.650 66.378 1.00 61.91 897 GLY A O 1
ATOM 6806 N N . VAL A 1 898 ? -28.069 6.697 64.147 1.00 69.31 898 VAL A N 1
ATOM 6807 C CA . VAL A 1 898 ? -27.423 5.377 64.029 1.00 69.31 898 VAL A CA 1
ATOM 6808 C C . VAL A 1 898 ? -26.297 5.401 63.000 1.00 69.31 898 VAL A C 1
ATOM 6810 O O . VAL A 1 898 ? -26.394 6.084 61.982 1.00 69.31 898 VAL A O 1
ATOM 6813 N N . ILE A 1 899 ? -25.233 4.652 63.282 1.00 74.69 899 ILE A N 1
ATOM 6814 C CA . ILE A 1 899 ? -24.109 4.401 62.381 1.00 74.69 899 ILE A CA 1
ATOM 6815 C C . ILE A 1 899 ? -24.026 2.900 62.107 1.00 74.69 899 ILE A C 1
ATOM 6817 O O . ILE A 1 899 ? -24.189 2.086 63.019 1.00 74.69 899 ILE A O 1
ATOM 6821 N N . ILE A 1 900 ? -23.773 2.547 60.850 1.00 75.00 900 ILE A N 1
ATOM 6822 C CA . ILE A 1 900 ? -23.832 1.180 60.346 1.00 75.00 900 ILE A CA 1
ATOM 6823 C C . ILE A 1 900 ? -22.613 0.909 59.471 1.00 75.00 900 ILE A C 1
ATOM 6825 O O . ILE A 1 900 ? -22.649 1.200 58.275 1.00 75.00 900 ILE A O 1
ATOM 6829 N N . PRO A 1 901 ? -21.515 0.392 60.035 1.00 82.06 901 PRO A N 1
ATOM 6830 C CA . PRO A 1 901 ? -20.510 -0.279 59.230 1.00 82.06 901 PRO A CA 1
ATOM 6831 C C . PRO A 1 901 ? -21.090 -1.549 58.594 1.00 82.06 901 PRO A C 1
ATOM 6833 O O . PRO A 1 901 ? -21.803 -2.319 59.248 1.00 82.06 901 PRO A O 1
ATOM 6836 N N . GLU A 1 902 ? -20.748 -1.790 57.335 1.00 79.44 902 GLU A N 1
ATOM 6837 C CA . GLU A 1 902 ? -21.127 -2.995 56.608 1.00 79.44 902 GLU A CA 1
ATOM 6838 C C . GLU A 1 902 ? -19.982 -3.563 55.773 1.00 79.44 902 GLU A C 1
ATOM 6840 O O . GLU A 1 902 ? -19.100 -2.843 55.318 1.00 79.44 902 GLU A O 1
ATOM 6845 N N . PHE A 1 903 ? -20.021 -4.880 55.597 1.00 86.44 903 PHE A N 1
ATOM 6846 C CA . PHE A 1 903 ? -19.144 -5.669 54.747 1.00 86.44 903 PHE A CA 1
ATOM 6847 C C . PHE A 1 903 ? -20.003 -6.462 53.759 1.00 86.44 903 PHE A C 1
ATOM 6849 O O . PHE A 1 903 ? -21.049 -7.000 54.137 1.00 86.44 903 PHE A O 1
ATOM 6856 N N . ARG A 1 904 ? -19.577 -6.535 52.502 1.00 86.31 904 ARG A N 1
ATOM 6857 C CA . ARG A 1 904 ? -20.298 -7.172 51.398 1.00 86.31 904 ARG A CA 1
ATOM 6858 C C . ARG A 1 904 ? -19.361 -8.125 50.667 1.00 86.31 904 ARG A C 1
ATOM 6860 O O . ARG A 1 904 ? -18.188 -7.820 50.486 1.00 86.31 904 ARG A O 1
ATOM 6867 N N . LEU A 1 905 ? -19.897 -9.264 50.257 1.00 92.12 905 LEU A N 1
ATOM 6868 C CA . LEU A 1 905 ? -19.224 -10.211 49.380 1.00 92.12 905 LEU A CA 1
ATOM 6869 C C . LEU A 1 905 ? -20.247 -10.783 48.399 1.00 92.12 905 LEU A C 1
ATOM 6871 O O . LEU A 1 905 ? -21.325 -11.194 48.836 1.00 92.12 905 LEU A O 1
ATOM 6875 N N . SER A 1 906 ? -19.915 -10.854 47.116 1.00 91.62 906 SER A N 1
ATOM 6876 C CA . SER A 1 906 ? -20.664 -11.626 46.123 1.00 91.62 906 SER A CA 1
ATOM 6877 C C . SER A 1 906 ? -19.736 -12.458 45.251 1.00 91.62 906 SER A C 1
ATOM 6879 O O . SER A 1 906 ? -18.603 -12.070 44.984 1.00 91.62 906 SER A O 1
ATOM 6881 N N . TRP A 1 907 ? -20.244 -13.616 44.841 1.00 96.06 907 TRP A N 1
ATOM 6882 C CA . TRP A 1 907 ? -19.770 -14.361 43.682 1.00 96.06 907 TRP A CA 1
ATOM 6883 C C . TRP A 1 907 ? -20.785 -14.174 42.558 1.00 96.06 907 TRP A C 1
ATOM 6885 O O . TRP A 1 907 ? -21.994 -14.204 42.815 1.00 96.06 907 TRP A O 1
ATOM 6895 N N . GLU A 1 908 ? -20.295 -13.963 41.348 1.00 94.44 908 GLU A N 1
ATOM 6896 C CA . GLU A 1 908 ? -21.072 -13.670 40.154 1.00 94.44 908 GLU A CA 1
ATOM 6897 C C . GLU A 1 908 ? -20.630 -14.596 39.020 1.00 94.44 908 GLU A C 1
ATOM 6899 O O . GLU A 1 908 ? -19.440 -14.860 38.863 1.00 94.44 908 GLU A O 1
ATOM 6904 N N . HIS A 1 909 ? -21.607 -15.110 38.274 1.00 95.88 909 HIS A N 1
ATOM 6905 C CA . HIS A 1 909 ? -21.396 -15.965 37.111 1.00 95.88 909 HIS A CA 1
ATOM 6906 C C . HIS A 1 909 ? -22.188 -15.425 35.923 1.00 95.88 909 HIS A C 1
ATOM 6908 O O . HIS A 1 909 ? -23.422 -15.340 36.017 1.00 95.88 909 HIS A O 1
ATOM 6914 N N . ASP A 1 910 ? -21.498 -15.084 34.838 1.00 93.12 910 ASP A N 1
ATOM 6915 C CA . ASP A 1 910 ? -22.073 -14.655 33.566 1.00 93.12 910 ASP A CA 1
ATOM 6916 C C . ASP A 1 910 ? -22.239 -15.840 32.608 1.00 93.12 910 ASP A C 1
ATOM 6918 O O . ASP A 1 910 ? -21.280 -16.482 32.188 1.00 93.12 910 ASP A O 1
ATOM 6922 N N . PHE A 1 911 ? -23.488 -16.129 32.251 1.00 94.06 911 PHE A N 1
ATOM 6923 C CA . PHE A 1 911 ? -23.828 -17.218 31.338 1.00 94.06 911 PHE A CA 1
ATOM 6924 C C . PHE A 1 911 ? -23.602 -16.874 29.859 1.00 94.06 911 PHE A C 1
ATOM 6926 O O . PHE A 1 911 ? -23.736 -17.771 29.026 1.00 94.06 911 PHE A O 1
ATOM 6933 N N . ASN A 1 912 ? -23.315 -15.608 29.538 1.00 90.31 912 ASN A N 1
ATOM 6934 C CA . ASN A 1 912 ? -23.117 -15.109 28.179 1.00 90.31 912 ASN A CA 1
ATOM 6935 C C . ASN A 1 912 ? -21.728 -14.460 27.991 1.00 90.31 912 ASN A C 1
ATOM 6937 O O . ASN A 1 912 ? -21.579 -13.573 27.162 1.00 90.31 912 ASN A O 1
ATOM 6941 N N . ALA A 1 913 ? -20.702 -14.925 28.707 1.00 83.94 913 ALA A N 1
ATOM 6942 C CA . ALA A 1 913 ? -19.318 -14.444 28.571 1.00 83.94 913 ALA A CA 1
ATOM 6943 C C . ALA A 1 913 ? -18.610 -14.891 27.264 1.00 83.94 913 ALA A C 1
ATOM 6945 O O . ALA A 1 913 ? -17.382 -14.921 27.192 1.00 83.94 913 ALA A O 1
ATOM 6946 N N . ASP A 1 914 ? -19.370 -15.313 26.247 1.00 85.06 914 ASP A N 1
ATOM 6947 C CA . ASP A 1 914 ? -18.802 -15.726 24.964 1.00 85.06 914 ASP A CA 1
ATOM 6948 C C . ASP A 1 914 ? -18.284 -14.484 24.213 1.00 85.06 914 ASP A C 1
ATOM 6950 O O . ASP A 1 914 ? -19.017 -13.495 24.112 1.00 85.06 914 ASP A O 1
ATOM 6954 N N . PRO A 1 915 ? -17.077 -14.540 23.621 1.00 82.19 915 PRO A N 1
ATOM 6955 C CA . PRO A 1 915 ? -16.556 -13.435 22.835 1.00 82.19 915 PRO A CA 1
ATOM 6956 C C . PRO A 1 915 ? -17.497 -13.051 21.692 1.00 82.19 915 PRO A C 1
ATOM 6958 O O . PRO A 1 915 ? -17.914 -13.893 20.889 1.00 82.19 915 PRO A O 1
ATOM 6961 N N . VAL A 1 916 ? -17.797 -11.760 21.585 1.00 86.00 916 VAL A N 1
ATOM 6962 C CA . VAL A 1 916 ? -18.568 -11.203 20.472 1.00 86.00 916 VAL A CA 1
ATOM 6963 C C . VAL A 1 916 ? -17.592 -10.667 19.430 1.00 86.00 916 VAL A C 1
ATOM 6965 O O . VAL A 1 916 ? -16.732 -9.852 19.739 1.00 86.00 916 VAL A O 1
ATOM 6968 N N . ASN A 1 917 ? -17.717 -11.117 18.183 1.00 89.06 917 ASN A N 1
ATOM 6969 C CA . ASN A 1 917 ? -16.870 -10.634 17.092 1.00 89.06 917 ASN A CA 1
ATOM 6970 C C . ASN A 1 917 ? -17.340 -9.271 16.589 1.00 89.06 917 ASN A C 1
ATOM 6972 O O . ASN A 1 917 ? -18.544 -9.015 16.521 1.00 89.06 917 ASN A O 1
ATOM 6976 N N . GLN A 1 918 ? -16.395 -8.443 16.152 1.00 90.94 918 GLN A N 1
ATOM 6977 C CA . GLN A 1 918 ? -16.688 -7.149 15.556 1.00 90.94 918 GLN A CA 1
ATOM 6978 C C . GLN A 1 918 ? -16.588 -7.196 14.033 1.00 90.94 918 GLN A C 1
ATOM 6980 O O . GLN A 1 918 ? -15.569 -7.612 13.496 1.00 90.94 918 GLN A O 1
ATOM 6985 N N . GLY A 1 919 ? -17.638 -6.754 13.336 1.00 91.88 919 GLY A N 1
ATOM 6986 C CA . GLY A 1 919 ? -17.611 -6.592 11.881 1.00 91.88 919 GLY A CA 1
ATOM 6987 C C . GLY A 1 919 ? -16.962 -5.269 11.484 1.00 91.88 919 GLY A C 1
ATOM 6988 O O . GLY A 1 919 ? -17.384 -4.212 11.952 1.00 91.88 919 GLY A O 1
ATOM 6989 N N . VAL A 1 920 ? -15.964 -5.314 10.612 1.00 91.88 920 VAL A N 1
ATOM 6990 C CA . VAL A 1 920 ? -15.202 -4.143 10.168 1.00 91.88 920 VAL A CA 1
ATOM 6991 C C . VAL A 1 920 ? -15.056 -4.159 8.656 1.00 91.88 920 VAL A C 1
ATOM 6993 O O . VAL A 1 920 ? -15.014 -5.217 8.031 1.00 91.88 920 VAL A O 1
ATOM 6996 N N . HIS A 1 921 ? -14.999 -2.974 8.071 1.00 88.56 921 HIS A N 1
ATOM 6997 C CA . HIS A 1 921 ? -14.691 -2.763 6.668 1.00 88.56 921 HIS A CA 1
ATOM 6998 C C . HIS A 1 921 ? -13.758 -1.550 6.548 1.00 88.56 921 HIS A C 1
ATOM 7000 O O . HIS A 1 921 ? -14.080 -0.484 7.069 1.00 88.56 921 HIS A O 1
ATOM 7006 N N . LEU A 1 922 ? -12.614 -1.706 5.879 1.00 88.56 922 LEU A N 1
ATOM 7007 C CA . LEU A 1 922 ? -11.677 -0.609 5.615 1.00 88.56 922 LEU A CA 1
ATOM 7008 C C . LEU A 1 922 ? -12.272 0.359 4.593 1.00 88.56 922 LEU A C 1
ATOM 7010 O O . LEU A 1 922 ? -12.654 -0.061 3.507 1.00 88.56 922 LEU A O 1
ATOM 7014 N N . LEU A 1 923 ? -12.290 1.658 4.894 1.00 87.69 923 LEU A N 1
ATOM 7015 C CA . LEU A 1 923 ? -12.860 2.679 4.005 1.00 87.69 923 LEU A CA 1
ATOM 7016 C C . LEU A 1 923 ? -12.085 2.842 2.685 1.00 87.69 923 LEU A C 1
ATOM 7018 O O . LEU A 1 923 ? -12.615 3.437 1.748 1.00 87.69 923 LEU A O 1
ATOM 7022 N N . SER A 1 924 ? -10.851 2.332 2.617 1.00 79.88 924 SER A N 1
ATOM 7023 C CA . SER A 1 924 ? -10.038 2.256 1.397 1.00 79.88 924 SER A CA 1
ATOM 7024 C C . SER A 1 924 ? -10.482 1.156 0.425 1.00 79.88 924 SER A C 1
ATOM 7026 O O . SER A 1 924 ? -10.086 1.201 -0.736 1.00 79.88 924 SER A O 1
ATOM 7028 N N . HIS A 1 925 ? -11.303 0.204 0.883 1.00 79.94 925 HIS A N 1
ATOM 7029 C CA . HIS A 1 925 ? -11.772 -0.951 0.115 1.00 79.94 925 HIS A CA 1
ATOM 7030 C C . HIS A 1 925 ? -13.235 -0.793 -0.339 1.00 79.94 925 HIS A C 1
ATOM 7032 O O . HIS A 1 925 ? -13.935 0.163 0.011 1.00 79.94 925 HIS A O 1
ATOM 7038 N N . GLY A 1 926 ? -13.748 -1.760 -1.103 1.00 71.00 926 GLY A N 1
ATOM 7039 C CA . GLY A 1 926 ? -15.172 -1.860 -1.424 1.00 71.00 926 GLY A CA 1
ATOM 7040 C C . GLY A 1 926 ? -16.050 -2.207 -0.210 1.00 71.00 926 GLY A C 1
ATOM 7041 O O . GLY A 1 926 ? -15.668 -2.985 0.660 1.00 71.00 926 GLY A O 1
ATOM 7042 N N . THR A 1 927 ? -17.288 -1.694 -0.165 1.00 70.69 927 THR A N 1
ATOM 7043 C CA . THR A 1 927 ? -18.225 -1.889 0.970 1.00 70.69 927 THR A CA 1
ATOM 7044 C C . THR A 1 927 ? -18.630 -3.344 1.240 1.00 70.69 927 THR A C 1
ATOM 7046 O O . THR A 1 927 ? -19.254 -3.625 2.262 1.00 70.69 927 THR A O 1
ATOM 7049 N N . ASP A 1 928 ? -18.335 -4.258 0.314 1.00 74.06 928 ASP A N 1
ATOM 7050 C CA . ASP A 1 928 ? -18.657 -5.683 0.429 1.00 74.06 928 ASP A CA 1
ATOM 7051 C C . ASP A 1 928 ? -17.533 -6.494 1.120 1.00 74.06 928 ASP A C 1
ATOM 7053 O O . ASP A 1 928 ? -17.762 -7.645 1.501 1.00 74.06 928 ASP A O 1
ATOM 7057 N N . ASP A 1 929 ? -16.361 -5.893 1.367 1.00 80.38 929 ASP A N 1
ATOM 7058 C CA . ASP A 1 929 ? -15.179 -6.548 1.950 1.00 80.38 929 ASP A CA 1
ATOM 7059 C C . ASP A 1 929 ? -15.168 -6.496 3.485 1.00 80.38 929 ASP A C 1
ATOM 7061 O O . ASP A 1 929 ? -14.210 -6.070 4.133 1.00 80.38 929 ASP A O 1
ATOM 7065 N N . VAL A 1 930 ? -16.265 -6.947 4.094 1.00 88.38 930 VAL A N 1
ATOM 7066 C CA . VAL A 1 930 ? -16.374 -7.034 5.554 1.00 88.38 930 VAL A CA 1
ATOM 7067 C C . VAL A 1 930 ? -15.508 -8.179 6.076 1.00 88.38 930 VAL A C 1
ATOM 7069 O O . VAL A 1 930 ? -15.637 -9.331 5.651 1.00 88.38 930 VAL A O 1
ATOM 7072 N N . TYR A 1 931 ? -14.673 -7.880 7.064 1.00 90.38 931 TYR A N 1
ATOM 7073 C CA . TYR A 1 931 ? -13.964 -8.866 7.867 1.00 90.38 931 TYR A CA 1
ATOM 7074 C C . TYR A 1 931 ? -14.390 -8.787 9.333 1.00 90.38 931 TYR A C 1
ATOM 7076 O O . TYR A 1 931 ? -15.105 -7.877 9.750 1.00 90.38 931 TYR A O 1
ATOM 7084 N N . TYR A 1 932 ? -13.996 -9.791 10.115 1.00 90.62 932 TYR A N 1
ATOM 7085 C CA . TYR A 1 932 ? -14.340 -9.866 11.529 1.00 90.62 932 TYR A CA 1
ATOM 7086 C C . TYR A 1 932 ? -13.087 -9.888 12.391 1.00 90.62 932 TYR A C 1
ATOM 7088 O O . TYR A 1 932 ? -12.194 -10.711 12.168 1.00 90.62 932 TYR A O 1
ATOM 7096 N N . ILE A 1 933 ? -13.075 -9.007 13.384 1.00 90.12 933 ILE A N 1
ATOM 7097 C CA . ILE A 1 933 ? -12.139 -9.013 14.502 1.00 90.12 933 ILE A CA 1
ATOM 7098 C C . ILE A 1 933 ? -12.713 -9.953 15.553 1.00 90.12 933 ILE A C 1
ATOM 7100 O O . ILE A 1 933 ? -13.908 -9.896 15.872 1.00 90.12 933 ILE A O 1
ATOM 7104 N N . ASN A 1 934 ? -11.888 -10.876 16.031 1.00 85.50 934 ASN A N 1
ATOM 7105 C CA . ASN A 1 934 ? -12.302 -11.822 17.050 1.00 85.50 934 ASN A CA 1
ATOM 7106 C C . ASN A 1 934 ? -12.539 -11.075 18.360 1.00 85.50 934 ASN A C 1
ATOM 7108 O O . ASN A 1 934 ? -11.674 -10.334 18.813 1.00 85.50 934 ASN A O 1
ATOM 7112 N N . GLY A 1 935 ? -13.700 -11.305 18.973 1.00 81.06 935 GLY A N 1
ATOM 7113 C CA . GLY A 1 935 ? -13.935 -10.836 20.333 1.00 81.06 935 GLY A CA 1
ATOM 7114 C C . GLY A 1 935 ? -12.974 -11.495 21.310 1.00 81.06 935 GLY A C 1
ATOM 7115 O O . GLY A 1 935 ? -12.534 -12.633 21.090 1.00 81.06 935 GLY A O 1
ATOM 7116 N N . ARG A 1 936 ? -12.700 -10.816 22.420 1.00 75.25 936 ARG A N 1
ATOM 7117 C CA . ARG A 1 936 ? -11.836 -11.354 23.467 1.00 75.25 936 ARG A CA 1
ATOM 7118 C C . ARG A 1 936 ? -12.630 -12.245 24.434 1.00 75.25 936 ARG A C 1
ATOM 7120 O O . ARG A 1 936 ? -13.805 -11.980 24.696 1.00 75.25 936 ARG A O 1
ATOM 7127 N N . PRO A 1 937 ? -12.046 -13.352 24.926 1.00 76.31 937 PRO A N 1
ATOM 7128 C CA . PRO A 1 937 ? -12.692 -14.178 25.940 1.00 76.31 937 PRO A CA 1
ATOM 7129 C C . PRO A 1 937 ? -12.873 -13.391 27.239 1.00 76.31 937 PRO A C 1
ATOM 7131 O O . PRO A 1 937 ? -11.905 -12.850 27.762 1.00 76.31 937 PRO A O 1
ATOM 7134 N N . GLU A 1 938 ? -14.085 -13.380 27.790 1.00 78.44 938 GLU A N 1
ATOM 7135 C CA . GLU A 1 938 ? -14.345 -12.783 29.098 1.00 78.44 938 GLU A CA 1
ATOM 7136 C C . GLU A 1 938 ? -14.343 -13.841 30.212 1.00 78.44 938 GLU A C 1
ATOM 7138 O O . GLU A 1 938 ? -14.861 -14.954 30.055 1.00 78.44 938 GLU A O 1
ATOM 7143 N N . ASP A 1 939 ? -13.818 -13.481 31.387 1.00 88.06 939 ASP A N 1
ATOM 7144 C CA . ASP A 1 939 ? -13.936 -14.317 32.581 1.00 88.06 939 ASP A CA 1
ATOM 7145 C C . ASP A 1 939 ? -15.393 -14.403 33.046 1.00 88.06 939 ASP A C 1
ATOM 7147 O O . ASP A 1 939 ? -15.976 -13.447 33.568 1.00 88.06 939 ASP A O 1
ATOM 7151 N N . SER A 1 940 ? -15.973 -15.595 32.896 1.00 91.62 940 SER A N 1
ATOM 7152 C CA . SER A 1 940 ? -17.367 -15.858 33.270 1.00 91.62 940 SER A CA 1
ATOM 7153 C C . SER A 1 940 ? -17.632 -15.835 34.779 1.00 91.62 940 SER A C 1
ATOM 7155 O O . SER A 1 940 ? -18.779 -15.680 35.183 1.00 91.62 940 SER A O 1
ATOM 7157 N N . ASP A 1 941 ? -16.609 -15.988 35.624 1.00 93.94 941 ASP A N 1
ATOM 7158 C CA . ASP A 1 941 ? -16.743 -16.053 37.082 1.00 93.94 941 ASP A CA 1
ATOM 7159 C C . ASP A 1 941 ? -15.929 -14.943 37.747 1.00 93.94 941 ASP A C 1
ATOM 7161 O O . ASP A 1 941 ? -14.711 -14.898 37.626 1.00 93.94 941 ASP A O 1
ATOM 7165 N N . PHE A 1 942 ? -16.582 -14.089 38.531 1.00 93.50 942 PHE A N 1
ATOM 7166 C CA . PHE A 1 942 ? -15.916 -13.013 39.269 1.00 93.50 942 PHE A CA 1
ATOM 7167 C C . PHE A 1 942 ? -16.608 -12.761 40.613 1.00 93.50 942 PHE A C 1
ATOM 7169 O O . PHE A 1 942 ? -17.582 -13.419 40.987 1.00 93.50 942 PHE A O 1
ATOM 7176 N N . GLY A 1 943 ? -16.085 -11.837 41.411 1.00 90.31 943 GLY A N 1
ATOM 7177 C CA . GLY A 1 943 ? -16.676 -11.481 42.692 1.00 90.31 943 GLY A CA 1
ATOM 7178 C C . GLY A 1 943 ? -16.482 -10.022 43.056 1.00 90.31 943 GLY A C 1
ATOM 7179 O O . GLY A 1 943 ? -15.588 -9.347 42.554 1.00 90.31 943 GLY A O 1
ATOM 7180 N N . LEU A 1 944 ? -17.315 -9.538 43.973 1.00 89.50 944 LEU A N 1
ATOM 7181 C CA . LEU A 1 944 ? -17.187 -8.205 44.553 1.00 89.50 944 LEU A CA 1
ATOM 7182 C C . LEU A 1 944 ? -16.965 -8.325 46.052 1.00 89.50 944 LEU A C 1
ATOM 7184 O O . LEU A 1 944 ? -17.710 -9.017 46.748 1.00 89.50 944 LEU A O 1
ATOM 7188 N N . ILE A 1 945 ? -15.972 -7.605 46.564 1.00 92.25 945 ILE A N 1
ATOM 7189 C CA . ILE A 1 945 ? -15.747 -7.425 47.994 1.00 92.25 945 ILE A CA 1
ATOM 7190 C C . ILE A 1 945 ? -15.905 -5.953 48.352 1.00 92.25 945 ILE A C 1
ATOM 7192 O O . ILE A 1 945 ? -15.301 -5.073 47.749 1.00 92.25 945 ILE A O 1
ATOM 7196 N N . GLY A 1 946 ? -16.729 -5.683 49.356 1.00 89.38 946 GLY A N 1
ATOM 7197 C CA . GLY A 1 946 ? -17.155 -4.335 49.681 1.00 89.38 946 GLY A CA 1
ATOM 7198 C C . GLY A 1 9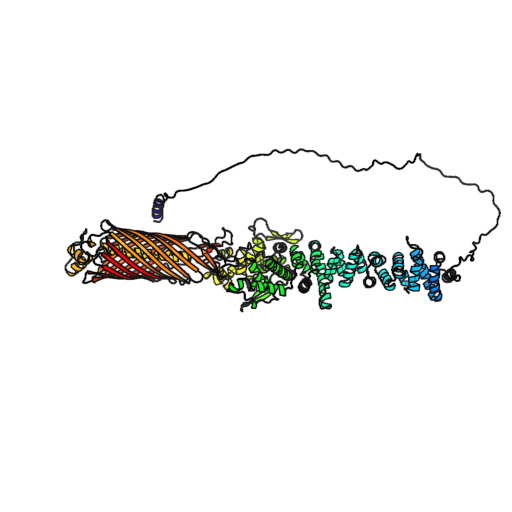46 ? -17.124 -4.035 51.164 1.00 89.38 946 GLY A C 1
ATOM 7199 O O . GLY A 1 946 ? -17.355 -4.897 52.012 1.00 89.38 946 GLY A O 1
ATOM 7200 N N . THR A 1 947 ? -16.891 -2.773 51.488 1.00 88.25 947 THR A N 1
ATOM 7201 C CA . THR A 1 947 ? -17.076 -2.227 52.830 1.00 88.25 947 THR A CA 1
ATOM 7202 C C . THR A 1 947 ? -17.785 -0.885 52.747 1.00 88.25 947 THR A C 1
ATOM 7204 O O . THR A 1 947 ? -17.826 -0.231 51.702 1.00 88.25 947 THR A O 1
ATOM 7207 N N . GLY A 1 948 ? -18.417 -0.463 53.827 1.00 84.88 948 GLY A N 1
ATOM 7208 C CA . GLY A 1 948 ? -19.149 0.785 53.820 1.00 84.88 948 GLY A CA 1
ATOM 7209 C C . GLY A 1 948 ? -19.569 1.243 55.193 1.00 84.88 948 GLY A C 1
ATOM 7210 O O . GLY A 1 948 ? -19.539 0.491 56.165 1.00 84.88 948 GLY A O 1
ATOM 7211 N N . ILE A 1 949 ? -19.975 2.503 55.257 1.00 80.12 949 ILE A N 1
ATOM 7212 C CA . ILE A 1 949 ? -20.574 3.091 56.442 1.00 80.12 949 ILE A CA 1
ATOM 7213 C C . ILE A 1 949 ? -21.809 3.890 56.049 1.00 80.12 949 ILE A C 1
ATOM 7215 O O . ILE A 1 949 ? -21.761 4.735 55.159 1.00 80.12 949 ILE A O 1
ATOM 7219 N N . THR A 1 950 ? -22.912 3.647 56.747 1.00 78.12 950 THR A N 1
ATOM 7220 C CA . THR A 1 950 ? -24.141 4.438 56.638 1.00 78.12 950 THR A CA 1
ATOM 7221 C C . THR A 1 950 ? -24.406 5.153 57.957 1.00 78.12 950 THR A C 1
ATOM 7223 O O . THR A 1 950 ? -24.267 4.569 59.028 1.00 78.12 950 THR A O 1
ATOM 7226 N N . SER A 1 951 ? -24.786 6.425 57.896 1.00 72.12 951 SER A N 1
ATOM 7227 C CA . SER A 1 951 ? -25.150 7.258 59.040 1.00 72.12 951 SER A CA 1
ATOM 7228 C C . SER A 1 951 ? -26.544 7.840 58.841 1.00 72.12 951 SER A C 1
ATOM 7230 O O . SER A 1 951 ? -26.875 8.330 57.761 1.00 72.12 951 SER A O 1
ATOM 7232 N N . ILE A 1 952 ? -27.365 7.805 59.886 1.00 70.25 952 ILE A N 1
ATOM 7233 C CA . ILE A 1 952 ? -28.739 8.312 59.865 1.00 70.25 952 ILE A CA 1
ATOM 7234 C C . ILE A 1 952 ? -28.930 9.249 61.051 1.00 70.25 952 ILE A C 1
ATOM 7236 O O . ILE A 1 952 ? -28.723 8.875 62.209 1.00 70.25 952 ILE A O 1
ATOM 7240 N N . GLY A 1 953 ? -29.323 10.486 60.757 1.00 62.78 953 GLY A N 1
ATOM 7241 C CA . GLY A 1 953 ? -29.600 11.510 61.754 1.00 62.78 953 GLY A CA 1
ATOM 7242 C C . GLY A 1 953 ? -31.054 11.505 62.222 1.00 62.78 953 GLY A C 1
ATOM 7243 O O . GLY A 1 953 ? -31.957 11.013 61.549 1.00 62.78 953 GLY A O 1
ATOM 7244 N N . LYS A 1 954 ? -31.312 12.177 63.348 1.00 66.56 954 LYS A N 1
ATOM 7245 C CA . LYS A 1 954 ? -32.648 12.284 63.970 1.00 66.56 954 LYS A CA 1
ATOM 7246 C C . LYS A 1 954 ? -33.731 12.964 63.125 1.00 66.56 954 LYS A C 1
ATOM 7248 O O . LYS A 1 954 ? -34.898 13.002 63.492 1.00 66.56 954 LYS A O 1
ATOM 7253 N N . SER A 1 955 ? -33.341 13.583 62.021 1.00 66.31 955 SER A N 1
ATOM 7254 C CA . SER A 1 955 ? -34.254 14.256 61.096 1.00 66.31 955 SER A CA 1
ATOM 7255 C C . SER A 1 955 ? -34.731 13.346 59.960 1.00 66.31 955 SER A C 1
ATOM 7257 O O . SER A 1 955 ? -35.403 13.836 59.062 1.00 66.31 955 SER A O 1
ATOM 7259 N N . GLY A 1 956 ? -34.347 12.062 59.953 1.00 62.81 956 GLY A N 1
ATOM 7260 C CA . GLY A 1 956 ? -34.600 11.142 58.836 1.00 62.81 956 GLY A CA 1
ATOM 7261 C C . GLY A 1 956 ? -33.613 11.309 57.676 1.00 62.81 956 GLY A C 1
ATOM 7262 O O . GLY A 1 956 ? -33.662 10.572 56.699 1.00 62.81 956 GLY A O 1
ATOM 7263 N N . ARG A 1 957 ? -32.677 12.260 57.782 1.00 70.12 957 ARG A N 1
ATOM 7264 C CA . ARG A 1 957 ? -31.598 12.441 56.807 1.00 70.12 957 ARG A CA 1
ATOM 7265 C C . ARG A 1 957 ? -30.570 11.328 56.958 1.00 70.12 957 ARG A C 1
ATOM 7267 O O . ARG A 1 957 ? -30.069 11.119 58.066 1.00 70.12 957 ARG A O 1
ATOM 7274 N N . SER A 1 958 ? -30.214 10.677 55.857 1.00 69.62 958 SER A N 1
ATOM 7275 C CA . SER A 1 958 ? -29.161 9.661 55.831 1.00 69.62 958 SER A CA 1
ATOM 7276 C C . SER A 1 958 ? -28.047 10.026 54.864 1.00 69.62 958 SER A C 1
ATOM 7278 O O . SER A 1 958 ? -28.285 10.693 53.858 1.00 69.62 958 SER A O 1
ATOM 7280 N N . MET A 1 959 ? -26.842 9.560 55.173 1.00 76.94 959 MET A N 1
ATOM 7281 C CA . MET A 1 959 ? -25.659 9.651 54.327 1.00 76.94 959 MET A CA 1
ATOM 7282 C C . MET A 1 959 ? -24.919 8.315 54.366 1.00 76.94 959 MET A C 1
ATOM 7284 O O . MET A 1 959 ? -24.856 7.693 55.425 1.00 76.94 959 MET A O 1
ATOM 7288 N N . PHE A 1 960 ? -24.343 7.879 53.252 1.00 80.06 960 PHE A N 1
ATOM 7289 C CA . PHE A 1 960 ? -23.526 6.666 53.212 1.00 80.06 960 PHE A CA 1
ATOM 7290 C C . PHE A 1 960 ? -22.264 6.865 52.374 1.00 80.06 960 PHE A C 1
ATOM 7292 O O . PHE A 1 960 ? -22.251 7.705 51.481 1.00 80.06 960 PHE A O 1
ATOM 7299 N N . LEU A 1 961 ? -21.224 6.087 52.673 1.00 84.44 961 LEU A N 1
ATOM 7300 C CA . LEU A 1 961 ? -19.986 5.999 51.903 1.00 84.44 961 LEU A CA 1
ATOM 7301 C C . LEU A 1 961 ? -19.586 4.531 51.769 1.00 84.44 961 LEU A C 1
ATOM 7303 O O . LEU A 1 961 ? -19.310 3.879 52.779 1.00 84.44 961 LEU A O 1
ATOM 7307 N N . HIS A 1 962 ? -19.555 4.023 50.544 1.00 84.25 962 HIS A N 1
ATOM 7308 C CA . HIS A 1 962 ? -19.253 2.635 50.216 1.00 84.25 962 HIS A CA 1
ATOM 7309 C C . HIS A 1 962 ? -18.041 2.554 49.292 1.00 84.25 962 HIS A C 1
ATOM 7311 O O . HIS A 1 962 ? -17.872 3.396 48.414 1.00 84.25 962 HIS A O 1
ATOM 7317 N N . TYR A 1 963 ? -17.229 1.524 49.500 1.00 88.69 963 TYR A N 1
ATOM 7318 C CA . TYR A 1 963 ? -16.134 1.138 48.626 1.00 88.69 963 TYR A CA 1
ATOM 7319 C C . TYR A 1 963 ? -16.287 -0.339 48.268 1.00 88.69 963 TYR A C 1
ATOM 7321 O O . TYR A 1 963 ? -16.465 -1.162 49.171 1.00 88.69 963 TYR A O 1
ATOM 7329 N N . ASP A 1 964 ? -16.214 -0.661 46.984 1.00 89.06 964 ASP A N 1
ATOM 7330 C CA . ASP A 1 964 ? -16.271 -2.025 46.462 1.00 89.06 964 ASP A CA 1
ATOM 7331 C C . ASP A 1 964 ? -15.067 -2.271 45.541 1.00 89.06 964 ASP A C 1
ATOM 7333 O O . ASP A 1 964 ? -14.597 -1.360 44.861 1.00 89.06 964 ASP A O 1
ATOM 7337 N N . TYR A 1 965 ? -14.554 -3.496 45.546 1.00 92.25 965 TYR A N 1
ATOM 7338 C CA . TYR A 1 965 ? -13.446 -3.946 44.710 1.00 92.25 965 TYR A CA 1
ATOM 7339 C C . TYR A 1 965 ? -13.845 -5.238 44.001 1.00 92.25 965 TYR A C 1
ATOM 7341 O O . TYR A 1 965 ? -14.415 -6.136 44.632 1.00 92.25 965 TYR A O 1
ATOM 7349 N N . MET A 1 966 ? -13.562 -5.314 42.704 1.00 90.19 966 MET A N 1
ATOM 7350 C CA . MET A 1 966 ? -13.804 -6.506 41.899 1.00 90.19 966 MET A CA 1
ATOM 7351 C C . MET A 1 966 ? -12.599 -7.441 41.917 1.00 90.19 966 MET A C 1
ATOM 7353 O O . MET A 1 966 ? -11.461 -6.994 41.871 1.00 90.19 966 MET A O 1
ATOM 7357 N N . ILE A 1 967 ? -12.867 -8.741 42.014 1.00 90.69 967 ILE A N 1
ATOM 7358 C CA . ILE A 1 967 ? -11.865 -9.804 42.084 1.00 90.69 967 ILE A CA 1
ATOM 7359 C C . ILE A 1 967 ? -12.217 -10.940 41.129 1.00 90.69 967 ILE A C 1
ATOM 7361 O O . ILE A 1 967 ? -13.394 -11.227 40.923 1.00 90.69 967 ILE A O 1
ATOM 7365 N N . GLY A 1 968 ? -11.201 -11.645 40.634 1.00 86.69 968 GLY A N 1
ATOM 7366 C CA . GLY A 1 968 ? -11.380 -12.876 39.858 1.00 86.69 968 GLY A CA 1
ATOM 7367 C C . GLY A 1 968 ? -11.537 -12.688 38.351 1.00 86.69 968 GLY A C 1
ATOM 7368 O O . GLY A 1 968 ? -11.768 -13.685 37.686 1.00 86.69 968 GLY A O 1
ATOM 7369 N N . LYS A 1 969 ? -11.394 -11.459 37.837 1.00 86.38 969 LYS A N 1
ATOM 7370 C CA . LYS A 1 969 ? -11.068 -11.228 36.426 1.00 86.38 969 LYS A CA 1
ATOM 7371 C C . LYS A 1 969 ? -9.548 -11.111 36.311 1.00 86.38 969 LYS A C 1
ATOM 7373 O O . LYS A 1 969 ? -8.973 -10.318 37.058 1.00 86.38 969 LYS A O 1
ATOM 7378 N N . ASP A 1 970 ? -8.920 -11.921 35.468 1.00 83.44 970 ASP A N 1
ATOM 7379 C CA . ASP A 1 970 ? -7.459 -12.063 35.426 1.00 83.44 970 ASP A CA 1
ATOM 7380 C C . ASP A 1 970 ? -6.774 -10.794 34.883 1.00 83.44 970 ASP A C 1
ATOM 7382 O O . ASP A 1 970 ? -5.775 -10.368 35.460 1.00 83.44 970 ASP A O 1
ATOM 7386 N N . ASP A 1 971 ? -7.372 -10.131 33.885 1.00 83.81 971 ASP A N 1
ATOM 7387 C CA . ASP A 1 971 ? -6.789 -8.959 33.203 1.00 83.81 971 ASP A CA 1
ATOM 7388 C C . ASP A 1 971 ? -7.534 -7.637 33.473 1.00 83.81 971 ASP A C 1
ATOM 7390 O O . ASP A 1 971 ? -7.276 -6.621 32.828 1.00 83.81 971 ASP A O 1
ATOM 7394 N N . PHE A 1 972 ? -8.484 -7.626 34.417 1.00 87.12 972 PHE A N 1
ATOM 7395 C CA . PHE A 1 972 ? -9.310 -6.446 34.681 1.00 87.12 972 PHE A CA 1
ATOM 7396 C C . PHE A 1 972 ? -9.533 -6.201 36.174 1.00 87.12 972 PHE A C 1
ATOM 7398 O O . PHE A 1 972 ? -10.193 -6.971 36.879 1.00 87.12 972 PHE A O 1
ATOM 7405 N N . ASN A 1 973 ? -9.056 -5.054 36.649 1.00 88.75 973 ASN A N 1
ATOM 7406 C CA . ASN A 1 973 ? -9.227 -4.599 38.022 1.00 88.75 973 ASN A CA 1
ATOM 7407 C C . ASN A 1 973 ? -10.184 -3.411 38.080 1.00 88.75 973 ASN A C 1
ATOM 7409 O O . ASN A 1 973 ? -10.088 -2.485 37.283 1.00 88.75 973 ASN A O 1
ATOM 7413 N N . ALA A 1 974 ? -11.094 -3.401 39.060 1.00 90.38 974 ALA A N 1
ATOM 7414 C CA . ALA A 1 974 ? -12.031 -2.293 39.233 1.00 90.38 974 ALA A CA 1
ATOM 7415 C C . ALA A 1 974 ? -12.283 -1.930 40.696 1.00 90.38 974 ALA A C 1
ATOM 7417 O O . ALA A 1 974 ? -12.598 -2.778 41.538 1.00 90.38 974 ALA A O 1
ATOM 7418 N N . HIS A 1 975 ? -12.227 -0.631 40.966 1.00 92.38 975 HIS A N 1
ATOM 7419 C CA . HIS A 1 975 ? -12.543 -0.008 42.242 1.00 92.38 975 HIS A CA 1
ATOM 7420 C C . HIS A 1 975 ? -13.778 0.870 42.093 1.00 92.38 975 HIS A C 1
ATOM 7422 O O . HIS A 1 975 ? -13.858 1.661 41.159 1.00 92.38 975 HIS A O 1
ATOM 7428 N N . PHE A 1 976 ? -14.702 0.802 43.047 1.00 88.81 976 PHE A N 1
ATOM 7429 C CA . PHE A 1 976 ? -15.919 1.611 43.054 1.00 88.81 976 PHE A CA 1
ATOM 7430 C C . PHE A 1 976 ? -16.039 2.383 44.362 1.00 88.81 976 PHE A C 1
ATOM 7432 O O . PHE A 1 976 ? -15.912 1.816 45.447 1.00 88.81 976 PHE A O 1
ATOM 7439 N N . LEU A 1 977 ? -16.343 3.674 44.273 1.00 91.50 977 LEU A N 1
ATOM 7440 C CA . LEU A 1 977 ? -16.607 4.560 45.399 1.00 91.50 977 LEU A CA 1
ATOM 7441 C C . LEU A 1 977 ? -18.005 5.155 45.250 1.00 91.50 977 LEU A C 1
ATOM 7443 O O . LEU A 1 977 ? -18.303 5.783 44.242 1.00 91.50 977 LEU A O 1
ATOM 7447 N N . ASN A 1 978 ? -18.855 5.007 46.263 1.00 85.25 978 ASN A N 1
ATOM 7448 C CA . ASN A 1 978 ? -20.232 5.499 46.223 1.00 85.25 978 ASN A CA 1
ATOM 7449 C C . ASN A 1 978 ? -20.544 6.332 47.465 1.00 85.25 978 ASN A C 1
ATOM 7451 O O . ASN A 1 978 ? -20.352 5.885 48.595 1.00 85.25 978 ASN A O 1
ATOM 7455 N N . LEU A 1 979 ? -21.059 7.538 47.257 1.00 87.12 979 LEU A N 1
ATOM 7456 C CA . LEU A 1 979 ? -21.468 8.485 48.286 1.00 87.12 979 LEU A CA 1
ATOM 7457 C C . LEU A 1 979 ? -22.908 8.902 48.018 1.00 87.12 979 LEU A C 1
ATOM 7459 O O . LEU A 1 979 ? -23.228 9.363 46.930 1.00 87.12 979 LEU A O 1
ATOM 7463 N N . GLY A 1 980 ? -23.780 8.840 49.014 1.00 82.75 980 GLY A N 1
ATOM 7464 C CA . GLY A 1 980 ? -25.151 9.299 48.817 1.00 82.75 980 GLY A CA 1
ATOM 7465 C C . GLY A 1 980 ? -25.755 9.966 50.022 1.00 82.75 980 GLY A C 1
ATOM 7466 O O . GLY A 1 980 ? -25.325 9.753 51.156 1.00 82.75 980 GLY A O 1
ATOM 7467 N N . PHE A 1 981 ? -26.783 10.767 49.755 1.00 80.00 981 PHE A N 1
ATOM 7468 C CA . PHE A 1 981 ? -27.632 11.369 50.766 1.00 80.00 981 PHE A CA 1
ATOM 7469 C C . PHE A 1 981 ? -29.111 11.152 50.441 1.00 80.00 981 PHE A C 1
ATOM 7471 O O . PHE A 1 981 ? -29.513 11.082 49.279 1.00 80.00 981 PHE A O 1
ATOM 7478 N N . ARG A 1 982 ? -29.940 11.095 51.484 1.00 76.94 982 ARG A N 1
ATOM 7479 C CA . ARG A 1 982 ? -31.399 10.999 51.362 1.00 76.94 982 ARG A CA 1
ATOM 7480 C C . ARG A 1 982 ? -32.096 11.914 52.355 1.00 76.94 982 ARG A C 1
ATOM 7482 O O . ARG A 1 982 ? -31.613 12.122 53.471 1.00 76.94 982 ARG A O 1
ATOM 7489 N N . ILE A 1 983 ? -33.242 12.444 51.941 1.00 72.56 983 ILE A N 1
ATOM 7490 C CA . ILE A 1 983 ? -34.133 13.276 52.745 1.00 72.56 983 ILE A CA 1
ATOM 7491 C C . ILE A 1 983 ? -35.562 12.746 52.596 1.00 72.56 983 ILE A C 1
ATOM 7493 O O . ILE A 1 983 ? -35.999 12.454 51.485 1.00 72.56 983 ILE A O 1
ATOM 7497 N N . LEU A 1 984 ? -36.278 12.652 53.716 1.00 67.44 984 LEU A N 1
ATOM 7498 C CA . LEU A 1 984 ? -37.692 12.270 53.760 1.00 67.44 984 LEU A CA 1
ATOM 7499 C C . LEU A 1 984 ? -38.598 13.506 53.698 1.00 67.44 984 LEU A C 1
ATOM 7501 O O . LEU A 1 984 ? -38.209 14.560 54.220 1.00 67.44 984 LEU A O 1
ATOM 7505 N N . PHE A 1 985 ? -39.791 13.385 53.102 1.00 65.94 985 PHE A N 1
ATOM 7506 C CA . PHE A 1 985 ? -40.782 14.471 53.033 1.00 65.94 985 PHE A CA 1
ATOM 7507 C C . PHE A 1 985 ? -42.248 14.027 52.926 1.00 65.94 985 PHE A C 1
ATOM 7509 O O . PHE A 1 985 ? -42.535 12.868 52.536 1.00 65.94 985 PHE A O 1
#

Secondary structure (DSSP, 8-state):
-HHHHHHHHHHHTTSS------------------------------------------------------------------------------------S-S-SPP-HHHHHHHH-TTS-HHHHHT--HHHHHHHHHHHTT-HHHHHHHHHHHHHHHHHHTSTT--TTHHHHHHHHHHTS---HHHHHHS-HHHHHHHHIIIIIS---HHHHHHHHHHHHHHHHHHHHTT---HHHHTTS-HHHHHHHHHH-SSHHHHHHHHHHHHHHHHHHHHHHHHTT--HHHHHHHHT---SSHHHHHHHHHHHHHHHHHHHHHSHHHHHHHHHHHHHGGG-S-HHHHHHHHHHHT---SS--HHHHHTTS-HHHHHHHHT--S-HHHHHHHHHHHHHHSGGGGT--SS--GGG--TT-HHHHHHHHHTTTTTTTTT-HHHHHHHHHHHHHHHHHHTTT--EEEEEPTTS-EEEEE-SS-HHHHHHHT-HHHHHHHTT--SHHHHHHHHHHTS-HHHHHHHTT--TTHHHHHHHHHHTTEEEEE-TTS-EEEEE-TTSSTT--HHHHHHHHHHHHHHHHHHHHHTTT-SB-HHHHHHHT---SHHHHHHHHHHHT-SSHHHHHHHHHHHS---HHHHHHHHHHHHHHHHHHHHHHHHHHHHHHTTSSSTT-TTHHHHHHHHHTT--S------------HHHHHHHS-TTGGG--EEEEEEEEEEEEEETTTTEEEEEEEEEEEEEEEEETTEEEEEEEEEEEEEEE-SSEEEEEEEEEEEEEEEEEETTEEEEEEEEEEEEEEEEEEE-TTS-EEEE--EEEEEEEEEEEEE-EEETTEEEEEEEEEEEEEEEE--EE-EEPTTT-TTS----EEEPPEEEEEEEEEEEEEEEE-EE-TTS-EEEEEEEEEEEEETT-PPPPEEEEETTS-TT--EEEPPPPP-SEEEEEEEEEEEE-TTS-EEEEEEEEEES-SSEEEEEEEEEEEEE-

Sequence (985 aa):
MKKFILDIVSLHLTAVLTIAPTSGFAQVAISEIGEKPSVNPGDNPSYNPSENDSSKLQIPSADSKPTGNPTEGSPITPDLTNVPFGNPGNVHFHDSTKSEKSDGPPSTTKLDLLDKHSDLDAEKVLGLNNDELAEIDKLLAKGDSGSDIAKKAVELADKVKTLSGSNSDQGKKVIKLITEKNLDHLRLEKIDSKSLSLIADLSVDGNLDSEKALKVAELGGELGLKLISEKNLDLEKLSKRNSAEITLINSIGSDAFRAQKALSVAEKVGETGLELAASSDLDIGQFDSFVSIESSDVTATTNLRNNLIKNLGDASNRNASKFKKKGDKVMALSNISNSDAKSLIFEKLSKLDTTKNPIEQIVLLDDSILDSISAIETAPDELANQALSTLNNSKFSATLKLEVDTTKLDVHDINSIFNNFDRLESTELAGNENFEKIREQIASIIVLDVVSDNFKVEIINPDGTETPVEAAVQFSDVANTYGSAVLAEIEGLKSSSAIVEEMNELNPKLYVAKTNGSDAHHNDVLNHLAENGIVLETSPNGAQRFRRTADNSGGKSPLTLIKEFQRDSIIEEVMKEYGNSIPVSAGAIKNILTPGDESEEHHHEAAMNSASHADFAEYIDDVVPDELEAVSSTGQASFTNQLSNLKNRLSNVRLAQMGFPASDGMVDAMVAKAMQDFDKEDRYIAQANGTLTKDILNKVLSDKASELNNGFFAQASASFTEDELHKMDGDSWGVTFGVDQEIFEDFTFGVMGGFGKSDSSGDGTEVATDSIFAGVYSNWVRDFNYIDAFLTFGFHDSVTSRTENSGAVMDASPNSSQTTVGITYGKVYEYKSFLITPSLGFTYNHFETGAYSESVRPGTDPFSTASSSQLLERRDESFVSSLGAKIAYHHFNPEGGVIIPEFRLSWEHDFNADPVNQGVHLLSHGTDDVYYINGRPEDSDFGLIGTGITSIGKSGRSMFLHYDYMIGKDDFNAHFLNLGFRILF

Radius of gyration: 55.52 Å; Cα contacts (8 Å, |Δi|>4): 1709; chains: 1; bounding box: 112×58×204 Å

Nearest PDB structures (foldseek):
  3kvn-assembly2_A  TM=7.485E-01  e=2.148E-11  Pseudomonas aeruginosa
  1uyn-assembly1_X  TM=7.578E-01  e=2.974E-10  Neisseria meningitidis
  3aeh-assembly2_B  TM=7.695E-01  e=5.464E-08  Escherichia coli
  8q0g-assembly1_P  TM=6.291E-01  e=1.766E-06  Escherichia coli
  8us4-assembly1_A  TM=2.514E-01  e=3.537E-01  Pseudomonas aeruginosa PAO1

Foldseek 3Di:
DVVVVVVVVVVPVVPPPDDDDDDDDDDDDDDDDDDDDDDDDDDDDDDDDDDDDDDDDDDDDDDDDDDDDDDDDDDDDDDDDDDDDDDDDDDPDDPPDDDPPDDDDDDCQLVVLCVLCVPQDSVLSVLDDPLQSVLLVLLCVVPPNSSVLSSLLSVLLVQQVPDDPRDSCQSNLLSCCCRPLVDDSVLSSPAHNLLSSLLSCCCVVVVDNSVLSSLLCVFANNQSSCCCVVLVEDSVLSSVAGNLLSVLLSVQPPHNVRSNLSSLQCVQANNLLSCLCNLLVEDSVLSSLQSPDDDPDPVVSNLLSNLLSVLLVVLCVPVVVLCSVCVNLVSLLSVQPDNQLSVLLSVLQSDDDPLAHLSNQVSLADPLLSVLSSPQNDHQLVLLVVLLVCCCPPPNVVLCPDDDPSVLDDSVPLLVSLVSSVLCCLFPCNPPPVSVSSNQSSLSSQVSCLSSQNRWDWAQDPVRHTDTDRALDGLSCCCVLQNPQRNNVLSPDNTSNVNSVLSCLLRARALCVVCVSHSPCSVVLNVQCVQLQQDFDQDPVRDTHTDRDPPRNPPDGSSQSSSLVSLLVLLVVLCVPCVVVALFDSLLVCLQLRCDDPLSPLLVRPLSNANDSVRSSLSNNLLDDPCVVVQQVQQCQQVVQVVVVVVVVLVLVACQLVLHPHLHRVAVVVVVLVVVVPDPDDDDDDDDDDDGDQPVLVQFAPSVLNVFFKKKKKKKKKKWKQFQPQQKTKIKIWMKIKMKGDPDRQKIKMKMKIKMKMWMDGDQKTKIKIKIKIKMKMWGYDPQKIKIKMKMKMKIWMWMWGAGSSQWIWIKIKIKMKIKIKMKIWGWDDDNQKTKIKMKMKMKMKMKIAKIWTDTDPPRCSSSNRQTKIWHIWIDIWIKIKIKIKIKGWDADPSHWIKIKMKMKMKMFTPRQAFTWIWMDGPSDDPVSITIRTGDGWDRIKMKIKIKMKIAHNHSKIKIWMWIWIGDTPRMTMIMIMIMIMHTD

Mean predicted aligned error: 16.76 Å